Protein 4WVA (pdb70)

CATH classification: 1.50.10.10

Radius of gyration: 31.44 Å; Cα contacts (8 Å, |Δi|>4): 1602; chains: 2; bounding box: 60×63×95 Å

Organism: Thermus thermophilus (strain ATCC 27634 / DSM 579 / HB8) (NCBI:txid300852)

Structure (mmCIF, N/CA/C/O backbone):
data_4WVA
#
_entry.id   4WVA
#
_cell.length_a   92.010
_cell.length_b   92.010
_cell.length_c   267.235
_cell.angle_alpha   90.00
_cell.angle_beta   90.00
_cell.angle_gamma   120.00
#
_symmetry.space_group_name_H-M   'H 3'
#
loop_
_entity.id
_entity.type
_entity.pdbx_description
1 polymer 'Uncharacterized protein'
2 non-polymer 'CHLORIDE ION'
3 non-polymer 2-AMINO-2-HYDROXYMETHYL-PROPANE-1,3-DIOL
4 non-polymer (4S)-2-METHYL-2,4-PENTANEDIOL
5 water water
#
loop_
_atom_site.group_PDB
_atom_site.id
_atom_site.type_symbol
_atom_site.label_atom_id
_atom_site.label_alt_id
_atom_site.label_comp_id
_atom_site.label_asym_id
_atom_site.label_entity_id
_atom_site.label_seq_id
_atom_site.pdbx_PDB_ins_code
_atom_site.Cartn_x
_atom_site.Cartn_y
_atom_site.Cartn_z
_atom_site.occupancy
_atom_site.B_iso_or_equiv
_atom_site.auth_seq_id
_atom_site.auth_comp_id
_atom_site.auth_asym_id
_atom_site.auth_atom_id
_atom_site.pdbx_PDB_model_num
ATOM 1 N N . PRO A 1 3 ? -28.019 -28.277 20.130 1.00 21.97 3 PRO A N 1
ATOM 2 C CA . PRO A 1 3 ? -26.887 -27.355 20.110 1.00 19.52 3 PRO A CA 1
ATOM 3 C C . PRO A 1 3 ? -26.778 -26.604 18.791 1.00 17.86 3 PRO A C 1
ATOM 4 O O . PRO A 1 3 ? -27.303 -27.060 17.772 1.00 17.16 3 PRO A O 1
ATOM 8 N N . LEU A 1 4 ? -26.053 -25.493 18.826 1.00 16.47 4 LEU A N 1
ATOM 9 C CA . LEU A 1 4 ? -25.970 -24.571 17.708 1.00 15.43 4 LEU A CA 1
ATOM 10 C C . LEU A 1 4 ? -25.651 -25.229 16.364 1.00 14.33 4 LEU A C 1
ATOM 11 O O . LEU A 1 4 ? -26.323 -24.970 15.354 1.00 13.65 4 LEU A O 1
ATOM 16 N N . ARG A 1 5 ? -24.608 -26.047 16.318 1.00 13.63 5 ARG A N 1
ATOM 17 C CA . ARG A 1 5 ? -24.141 -26.578 15.019 1.00 13.30 5 ARG A CA 1
ATOM 18 C C . ARG A 1 5 ? -25.144 -27.577 14.461 1.00 14.15 5 ARG A C 1
ATOM 19 O O . ARG A 1 5 ? -25.402 -27.617 13.255 1.00 13.25 5 ARG A O 1
ATOM 27 N N . THR A 1 6 ? -25.720 -28.380 15.345 1.00 14.65 6 THR A N 1
ATOM 28 C CA . THR A 1 6 ? -26.719 -29.363 14.937 1.00 15.45 6 THR A CA 1
ATOM 29 C C . THR A 1 6 ? -27.948 -28.678 14.352 1.00 15.03 6 THR A C 1
ATOM 30 O O . THR A 1 6 ? -28.447 -29.047 13.287 1.00 14.97 6 THR A O 1
ATOM 34 N N . LYS A 1 7 ? -28.417 -27.649 15.041 1.00 14.83 7 LYS A N 1
ATOM 35 C CA . LYS A 1 7 ? -29.555 -26.877 14.559 1.00 15.13 7 LYS A CA 1
ATOM 36 C C . LYS A 1 7 ? -29.235 -26.144 13.255 1.00 13.44 7 LYS A C 1
ATOM 37 O O . LYS A 1 7 ? -30.112 -26.026 12.393 1.00 13.10 7 LYS A O 1
ATOM 43 N N . ALA A 1 8 ? -28.000 -25.657 13.109 1.00 12.29 8 ALA A N 1
ATOM 44 C CA . ALA A 1 8 ? -27.595 -24.972 11.859 1.00 12.09 8 ALA A CA 1
ATOM 45 C C . ALA A 1 8 ? -27.629 -25.912 10.656 1.00 12.00 8 ALA A C 1
ATOM 46 O O . ALA A 1 8 ? -28.054 -25.526 9.556 1.00 12.12 8 ALA A O 1
ATOM 48 N N . VAL A 1 9 ? -27.149 -27.139 10.843 1.00 12.21 9 VAL A N 1
ATOM 49 C CA . VAL A 1 9 ? -27.177 -28.128 9.786 1.00 12.50 9 VAL A CA 1
ATOM 50 C C . VAL A 1 9 ? -28.626 -28.424 9.385 1.00 12.83 9 VAL A C 1
ATOM 51 O O . VAL A 1 9 ? -28.918 -28.542 8.198 1.00 13.30 9 VAL A O 1
ATOM 55 N N . GLU A 1 10 ? -29.527 -28.521 10.360 1.00 13.68 10 GLU A N 1
ATOM 56 C CA . GLU A 1 10 ? -30.944 -28.733 10.079 1.00 14.81 10 GLU A CA 1
ATOM 57 C C . GLU A 1 10 ? -31.511 -27.626 9.178 1.00 13.99 10 GLU A C 1
ATOM 58 O O . GLU A 1 10 ? -32.240 -27.912 8.213 1.00 13.63 10 GLU A O 1
ATOM 64 N N . VAL A 1 11 ? -31.157 -26.376 9.466 1.00 13.36 11 VAL A N 1
ATOM 65 C CA . VAL A 1 11 ? -31.628 -25.246 8.650 1.00 12.96 11 VAL A CA 1
ATOM 66 C C . VAL A 1 11 ? -31.131 -25.370 7.218 1.00 12.59 11 VAL A C 1
ATOM 67 O O . VAL A 1 11 ? -31.908 -25.201 6.267 1.00 12.09 11 VAL A O 1
ATOM 71 N N . LEU A 1 12 ? -29.841 -25.657 7.044 1.00 12.19 12 LEU A N 1
ATOM 72 C CA . LEU A 1 12 ? -29.288 -25.769 5.688 1.00 12.30 12 LEU A CA 1
ATOM 73 C C . LEU A 1 12 ? -29.932 -26.914 4.925 1.00 12.18 12 LEU A C 1
ATOM 74 O O . LEU A 1 12 ? -30.289 -26.761 3.760 1.00 11.70 12 LEU A O 1
ATOM 79 N N . GLN A 1 13 ? -30.074 -28.063 5.581 1.00 12.83 13 GLN A N 1
ATOM 80 C CA . GLN A 1 13 ? -30.711 -29.207 4.917 1.00 13.26 13 GLN A CA 1
ATOM 81 C C . GLN A 1 13 ? -32.188 -28.964 4.587 1.00 13.32 13 GLN A C 1
ATOM 82 O O . GLN A 1 13 ? -32.647 -29.374 3.521 1.00 13.17 13 GLN A O 1
ATOM 88 N N . ARG A 1 14 ? -32.910 -28.281 5.474 1.00 14.02 14 ARG A N 1
ATOM 89 C CA . ARG A 1 14 ? -34.306 -27.894 5.205 1.00 15.26 14 ARG A CA 1
ATOM 90 C C . ARG A 1 14 ? -34.416 -26.938 4.029 1.00 14.19 14 ARG A C 1
ATOM 91 O O . ARG A 1 14 ? -35.349 -27.054 3.207 1.00 14.04 14 ARG A O 1
ATOM 99 N N . ASN A 1 15 ? -33.459 -26.004 3.924 1.00 12.85 15 ASN A N 1
ATOM 100 C CA . ASN A 1 15 ? -33.501 -25.009 2.850 1.00 12.62 15 ASN A CA 1
ATOM 101 C C . ASN A 1 15 ? -32.828 -25.483 1.559 1.00 12.31 15 ASN A C 1
ATOM 102 O O . ASN A 1 15 ? -32.866 -24.793 0.540 1.00 12.56 15 ASN A O 1
ATOM 107 N N . SER A 1 16 ? -32.206 -26.649 1.585 1.00 12.17 16 SER A N 1
ATOM 108 C CA . SER A 1 16 ? -31.569 -27.188 0.378 1.00 13.18 16 SER A CA 1
ATOM 109 C C . SER A 1 16 ? -32.613 -27.602 -0.625 1.00 14.23 16 SER A C 1
ATOM 110 O O . SER A 1 16 ? -33.642 -28.176 -0.255 1.00 13.91 16 SER A O 1
ATOM 113 N N . ARG A 1 17 ? -32.345 -27.306 -1.897 1.00 13.99 17 ARG A N 1
ATOM 114 C CA . ARG A 1 17 ? -33.141 -27.838 -3.008 1.00 15.24 17 ARG A CA 1
ATOM 115 C C . ARG A 1 17 ? -32.270 -28.753 -3.880 1.00 15.99 17 ARG A C 1
ATOM 116 O O . ARG A 1 17 ? -32.515 -28.907 -5.072 1.00 18.88 17 ARG A O 1
ATOM 124 N N . GLY A 1 18 ? -31.281 -29.384 -3.267 1.00 16.77 18 GLY A N 1
ATOM 125 C CA . GLY A 1 18 ? -30.339 -30.244 -3.971 1.00 17.98 18 GLY A CA 1
ATOM 126 C C . GLY A 1 18 ? -29.070 -29.507 -4.340 1.00 17.32 18 GLY A C 1
ATOM 127 O O . GLY A 1 18 ? -28.034 -29.672 -3.703 1.00 18.24 18 GLY A O 1
ATOM 128 N N . ALA A 1 19 ? -29.155 -28.726 -5.405 1.00 17.42 19 ALA A N 1
ATOM 129 C CA . ALA A 1 19 ? -28.002 -28.054 -5.976 1.00 17.27 19 ALA A CA 1
ATOM 130 C C . ALA A 1 19 ? -27.826 -26.629 -5.469 1.00 15.67 19 ALA A C 1
ATOM 131 O O . ALA A 1 19 ? -26.786 -26.021 -5.705 1.00 16.54 19 ALA A O 1
ATOM 133 N N . PHE A 1 20 ? -28.837 -26.084 -4.801 1.00 13.90 20 PHE A N 1
ATOM 134 C CA . PHE A 1 20 ? -28.759 -24.731 -4.255 1.00 13.42 20 PHE A CA 1
ATOM 135 C C . PHE A 1 20 ? -29.596 -24.678 -2.991 1.00 12.67 20 PHE A C 1
ATOM 136 O O . PHE A 1 20 ? -30.355 -25.602 -2.700 1.00 12.96 20 PHE A O 1
ATOM 144 N N . THR A 1 21 ? -29.402 -23.610 -2.224 1.00 11.07 21 THR A N 1
ATOM 145 C CA . THR A 1 21 ? -30.055 -23.425 -0.950 1.00 10.45 21 THR A CA 1
ATOM 146 C C . THR A 1 21 ? -30.854 -22.135 -1.010 1.00 10.74 21 THR A C 1
ATOM 147 O O . THR A 1 21 ? -30.337 -21.084 -1.405 1.00 10.61 21 THR A O 1
ATOM 151 N N . VAL A 1 22 ? -32.136 -22.196 -0.689 1.00 10.43 22 VAL A N 1
ATOM 152 C CA . VAL A 1 22 ? -32.904 -20.961 -0.565 1.00 10.42 22 VAL A CA 1
ATOM 153 C C . VAL A 1 22 ? -32.452 -20.164 0.649 1.00 10.62 22 VAL A C 1
ATOM 154 O O . VAL A 1 22 ? -32.135 -20.742 1.678 1.00 10.81 22 VAL A O 1
ATOM 158 N N . PRO A 1 23 ? -32.407 -18.826 0.530 1.00 10.61 23 PRO A N 1
ATOM 159 C CA . PRO A 1 23 ? -32.048 -18.065 1.728 1.00 10.60 23 PRO A CA 1
ATOM 160 C C . PRO A 1 23 ? -33.012 -18.235 2.894 1.00 10.94 23 PRO A C 1
ATOM 161 O O . PRO A 1 23 ? -32.596 -18.196 4.055 1.00 10.27 23 PRO A O 1
ATOM 165 N N . ALA A 1 24 ? -34.299 -18.414 2.588 1.00 11.24 24 ALA A N 1
ATOM 166 C CA . ALA A 1 24 ? -35.294 -18.699 3.624 1.00 12.13 24 ALA A CA 1
ATOM 167 C C . ALA A 1 24 ? -36.529 -19.250 2.937 1.00 12.77 24 ALA A C 1
ATOM 168 O O . ALA A 1 24 ? -36.892 -18.756 1.890 1.00 12.44 24 ALA A O 1
ATOM 170 N N . HIS A 1 25 ? -37.128 -20.286 3.523 1.00 13.95 25 HIS A N 1
ATOM 171 C CA . HIS A 1 25 ? -38.373 -20.871 3.014 1.00 15.37 25 HIS A CA 1
ATOM 172 C C . HIS A 1 25 ? -39.438 -19.800 2.797 1.00 14.30 25 HIS A C 1
ATOM 173 O O . HIS A 1 25 ? -39.663 -18.965 3.663 1.00 15.08 25 HIS A O 1
ATOM 180 N N . GLY A 1 26 ? -40.087 -19.830 1.642 1.00 14.36 26 GLY A N 1
ATOM 181 C CA . GLY A 1 26 ? -41.219 -18.946 1.366 1.00 14.28 26 GLY A CA 1
ATOM 182 C C . GLY A 1 26 ? -40.799 -17.547 0.965 1.00 13.73 26 GLY A C 1
ATOM 183 O O . GLY A 1 26 ? -41.116 -17.083 -0.143 1.00 13.96 26 GLY A O 1
ATOM 184 N N . LEU A 1 27 ? -40.089 -16.872 1.870 1.00 12.63 27 LEU A N 1
ATOM 185 C CA . LEU A 1 27 ? -39.672 -15.476 1.694 1.00 12.29 27 LEU A CA 1
ATOM 186 C C . LEU A 1 27 ? -38.730 -15.280 0.499 1.00 11.73 27 LEU A C 1
ATOM 187 O O . LEU A 1 27 ? -38.870 -14.324 -0.297 1.00 11.70 27 LEU A O 1
ATOM 192 N N . TYR A 1 28 ? -37.760 -16.183 0.389 1.00 11.55 28 TYR A N 1
ATOM 193 C CA . TYR A 1 28 ? -36.746 -16.124 -0.646 1.00 11.51 28 TYR A CA 1
ATOM 194 C C . TYR A 1 28 ? -36.613 -17.478 -1.334 1.00 11.78 28 TYR A C 1
ATOM 195 O O . TYR A 1 28 ? -35.637 -18.200 -1.137 1.00 11.58 28 TYR A O 1
ATOM 204 N N . PRO A 1 29 ? -37.598 -17.831 -2.178 1.00 11.88 29 PRO A N 1
ATOM 205 C CA . PRO A 1 29 ? -37.752 -19.212 -2.660 1.00 12.20 29 PRO A CA 1
ATOM 206 C C . PRO A 1 29 ? -36.977 -19.514 -3.949 1.00 12.63 29 PRO A C 1
ATOM 207 O O . PRO A 1 29 ? -37.427 -20.290 -4.811 1.00 13.57 29 PRO A O 1
ATOM 211 N N . TYR A 1 30 ? -35.787 -18.920 -4.082 1.00 12.20 30 TYR A N 1
ATOM 212 C CA . TYR A 1 30 ? -34.985 -19.048 -5.277 1.00 12.17 30 TYR A CA 1
ATOM 213 C C . TYR A 1 30 ? -33.533 -19.028 -4.826 1.00 11.58 30 TYR A C 1
ATOM 214 O O . TYR A 1 30 ? -33.253 -19.080 -3.606 1.00 11.19 30 TYR A O 1
ATOM 223 N N . GLN A 1 31 ? -32.614 -18.996 -5.782 1.00 11.17 31 GLN A N 1
ATOM 224 C CA . GLN A 1 31 ? -31.182 -18.861 -5.474 1.00 11.11 31 GLN A CA 1
ATOM 225 C C . GLN A 1 31 ? -30.710 -17.407 -5.591 1.00 10.86 31 GLN A C 1
ATOM 226 O O . GLN A 1 31 ? -30.895 -16.765 -6.626 1.00 11.26 31 GLN A O 1
ATOM 232 N N . TRP A 1 32 ? -30.083 -16.910 -4.523 1.00 11.08 32 TRP A N 1
ATOM 233 C CA . TRP A 1 32 ? -29.506 -15.560 -4.509 1.00 10.52 32 TRP A CA 1
ATOM 234 C C . TRP A 1 32 ? -27.971 -15.638 -4.565 1.00 10.78 32 TRP A C 1
ATOM 235 O O . TRP A 1 32 ? -27.370 -16.556 -4.028 1.00 10.61 32 TRP A O 1
ATOM 246 N N . LEU A 1 33 ? -27.364 -14.658 -5.221 1.00 10.17 33 LEU A N 1
ATOM 247 C CA . LEU A 1 33 ? -25.931 -14.631 -5.507 1.00 10.15 33 LEU A CA 1
ATOM 248 C C . LEU A 1 33 ? -25.080 -14.549 -4.242 1.00 9.86 33 LEU A C 1
ATOM 249 O O . LEU A 1 33 ? -24.320 -15.496 -3.953 1.00 10.26 33 LEU A O 1
ATOM 254 N N . TRP A 1 34 ? -25.124 -13.447 -3.494 1.00 10.19 34 TRP A N 1
ATOM 255 C CA . TRP A 1 34 ? -24.176 -13.393 -2.362 1.00 9.94 34 TRP A CA 1
ATOM 256 C C . TRP A 1 34 ? -24.579 -14.363 -1.251 1.00 9.99 34 TRP A C 1
ATOM 257 O O . TRP A 1 34 ? -23.704 -14.924 -0.605 1.00 10.25 34 TRP A O 1
ATOM 268 N N . ASP A 1 35 ? -25.873 -14.676 -1.133 1.00 9.95 35 ASP A N 1
ATOM 269 C CA . ASP A 1 35 ? -26.295 -15.672 -0.161 1.00 9.58 35 ASP A CA 1
ATOM 270 C C . ASP A 1 35 ? -25.628 -17.001 -0.448 1.00 9.48 35 ASP A C 1
ATOM 271 O O . ASP A 1 35 ? -25.118 -17.645 0.464 1.00 9.17 35 ASP A O 1
ATOM 276 N N . SER A 1 36 ? -25.652 -17.442 -1.707 1.00 9.07 36 SER A N 1
ATOM 277 C CA . SER A 1 36 ? -25.103 -18.757 -2.032 1.00 9.07 36 SER A CA 1
ATOM 278 C C . SER A 1 36 ? -23.626 -18.814 -1.683 1.00 8.91 36 SER A C 1
ATOM 279 O O . SER A 1 36 ? -23.129 -19.846 -1.264 1.00 9.40 36 SER A O 1
ATOM 282 N N . ALA A 1 37 ? -22.924 -17.689 -1.829 1.00 9.10 37 ALA A N 1
ATOM 283 C CA . ALA A 1 37 ? -21.503 -17.668 -1.567 1.00 9.57 37 ALA A CA 1
ATOM 284 C C . ALA A 1 37 ? -21.271 -17.903 -0.078 1.00 9.54 37 ALA A C 1
ATOM 285 O O . ALA A 1 37 ? -20.462 -18.750 0.286 1.00 9.72 37 ALA A O 1
ATOM 287 N N . PHE A 1 38 ? -21.986 -17.177 0.776 1.00 9.57 38 PHE A N 1
ATOM 288 C CA . PHE A 1 38 ? -21.828 -17.387 2.239 1.00 9.46 38 PHE A CA 1
ATOM 289 C C . PHE A 1 38 ? -22.294 -18.793 2.618 1.00 9.85 38 PHE A C 1
ATOM 290 O O . PHE A 1 38 ? -21.683 -19.441 3.462 1.00 10.21 38 PHE A O 1
ATOM 298 N N . ILE A 1 39 ? -23.403 -19.242 2.037 1.00 9.73 39 ILE A N 1
ATOM 299 C CA . ILE A 1 39 ? -23.961 -20.550 2.371 1.00 9.81 39 ILE A CA 1
ATOM 300 C C . ILE A 1 39 ? -22.988 -21.676 2.062 1.00 10.07 39 ILE A C 1
ATOM 301 O O . ILE A 1 39 ? -22.876 -22.612 2.842 1.00 9.35 39 ILE A O 1
ATOM 306 N N . ALA A 1 40 ? -22.279 -21.586 0.933 1.00 9.56 40 ALA A N 1
ATOM 307 C CA . ALA A 1 40 ? -21.258 -22.576 0.580 1.00 9.98 40 ALA A CA 1
ATOM 308 C C . ALA A 1 40 ? -20.219 -22.791 1.679 1.00 9.97 40 ALA A C 1
ATOM 309 O O . ALA A 1 40 ? -19.780 -23.917 1.911 1.00 9.54 40 ALA A O 1
ATOM 311 N N . LEU A 1 41 ? -19.840 -21.725 2.388 1.00 10.41 41 LEU A N 1
ATOM 312 C CA . LEU A 1 41 ? -18.928 -21.858 3.535 1.00 10.80 41 LEU A CA 1
ATOM 313 C C . LEU A 1 41 ? -19.514 -22.742 4.631 1.00 11.01 41 LEU A C 1
ATOM 314 O O . LEU A 1 41 ? -18.786 -23.534 5.258 1.00 11.40 41 LEU A O 1
ATOM 319 N N . GLY A 1 42 ? -20.824 -22.634 4.853 1.00 10.80 42 GLY A N 1
ATOM 320 C CA . GLY A 1 42 ? -21.502 -23.498 5.805 1.00 11.10 42 GLY A CA 1
ATOM 321 C C . GLY A 1 42 ? -21.474 -24.955 5.380 1.00 10.71 42 GLY A C 1
ATOM 322 O O . GLY A 1 42 ? -21.232 -25.840 6.198 1.00 10.71 42 GLY A O 1
ATOM 323 N N . TRP A 1 43 ? -21.713 -25.210 4.087 1.00 10.50 43 TRP A N 1
ATOM 324 C CA . TRP A 1 43 ? -21.720 -26.576 3.585 1.00 10.93 43 TRP A CA 1
ATOM 325 C C . TRP A 1 43 ? -20.366 -27.292 3.745 1.00 11.94 43 TRP A C 1
ATOM 326 O O . TRP A 1 43 ? -20.319 -28.532 3.799 1.00 12.90 43 TRP A O 1
ATOM 337 N N . THR A 1 44 ? -19.272 -26.538 3.854 1.00 11.91 44 THR A N 1
ATOM 338 C CA . THR A 1 44 ? -17.944 -27.165 4.064 1.00 12.67 44 THR A CA 1
ATOM 339 C C . THR A 1 44 ? -17.918 -27.968 5.370 1.00 13.17 44 THR A C 1
ATOM 340 O O . THR A 1 44 ? -17.037 -28.818 5.562 1.00 13.47 44 THR A O 1
ATOM 344 N N . GLN A 1 45 ? -18.846 -27.669 6.277 1.00 13.64 45 GLN A N 1
ATOM 345 C CA . GLN A 1 45 ? -18.939 -28.354 7.565 1.00 14.38 45 GLN A CA 1
ATOM 346 C C . GLN A 1 45 ? -19.804 -29.612 7.489 1.00 14.92 45 GLN A C 1
ATOM 347 O O . GLN A 1 45 ? -19.948 -30.321 8.491 1.00 16.60 45 GLN A O 1
ATOM 353 N N . VAL A 1 46 ? -20.361 -29.885 6.311 1.00 14.18 46 VAL A N 1
ATOM 354 C CA . VAL A 1 46 ? -21.274 -31.005 6.089 1.00 15.08 46 VAL A CA 1
ATOM 355 C C . VAL A 1 46 ? -20.749 -31.908 4.988 1.00 15.18 46 VAL A C 1
ATOM 356 O O . VAL A 1 46 ? -20.642 -33.126 5.163 1.00 15.81 46 VAL A O 1
ATOM 360 N N . ASP A 1 47 ? -20.426 -31.314 3.843 1.00 14.65 47 ASP A N 1
ATOM 361 C CA A ASP A 1 47 ? -20.014 -32.067 2.681 0.50 14.80 47 ASP A CA 1
ATOM 362 C CA B ASP A 1 47 ? -19.993 -32.068 2.681 0.50 14.97 47 ASP A CA 1
ATOM 363 C C . ASP A 1 47 ? -19.358 -31.121 1.681 1.00 14.26 47 ASP A C 1
ATOM 364 O O . ASP A 1 47 ? -20.010 -30.231 1.187 1.00 13.73 47 ASP A O 1
ATOM 373 N N . TRP A 1 48 ? -18.082 -31.339 1.388 1.00 14.90 48 TRP A N 1
ATOM 374 C CA . TRP A 1 48 ? -17.332 -30.448 0.473 1.00 15.28 48 TRP A CA 1
ATOM 375 C C . TRP A 1 48 ? -17.919 -30.416 -0.927 1.00 15.17 48 TRP A C 1
ATOM 376 O O . TRP A 1 48 ? -18.003 -29.344 -1.534 1.00 14.39 48 TRP A O 1
ATOM 387 N N . GLU A 1 49 ? -18.352 -31.567 -1.442 1.00 14.87 49 GLU A N 1
ATOM 388 C CA . GLU A 1 49 ? -18.969 -31.576 -2.764 1.00 15.45 49 GLU A CA 1
ATOM 389 C C . GLU A 1 49 ? -20.189 -30.662 -2.799 1.00 13.84 49 GLU A C 1
ATOM 390 O O . GLU A 1 49 ? -20.399 -29.953 -3.777 1.00 13.89 49 GLU A O 1
ATOM 396 N N . ARG A 1 50 ? -20.983 -30.699 -1.735 1.00 13.12 50 ARG A N 1
ATOM 397 C CA . ARG A 1 50 ? -22.186 -29.891 -1.634 1.00 12.96 50 ARG A CA 1
ATOM 398 C C . ARG A 1 50 ? -21.871 -28.396 -1.643 1.00 12.35 50 ARG A C 1
ATOM 399 O O . ARG A 1 50 ? -22.617 -27.620 -2.233 1.00 11.66 50 ARG A O 1
ATOM 407 N N . ALA A 1 51 ? -20.755 -28.006 -1.017 1.00 11.82 51 ALA A N 1
ATOM 408 C CA . ALA A 1 51 ? -20.299 -26.615 -1.019 1.00 11.75 51 ALA A CA 1
ATOM 409 C C . ALA A 1 51 ? -19.969 -26.164 -2.441 1.00 11.64 51 ALA A C 1
ATOM 410 O O . ALA A 1 51 ? -20.385 -25.109 -2.874 1.00 11.35 51 ALA A O 1
ATOM 412 N N . TRP A 1 52 ? -19.239 -26.988 -3.180 1.00 11.45 52 TRP A N 1
ATOM 413 C CA . TRP A 1 52 ? -18.936 -26.661 -4.569 1.00 11.45 52 TRP A CA 1
ATOM 414 C C . TRP A 1 52 ? -20.214 -26.579 -5.399 1.00 12.29 52 TRP A C 1
ATOM 415 O O . TRP A 1 52 ? -20.385 -25.692 -6.230 1.00 11.70 52 TRP A O 1
ATOM 426 N N . GLN A 1 53 ? -21.120 -27.526 -5.171 1.00 12.62 53 GLN A N 1
ATOM 427 C CA . GLN A 1 53 ? -22.317 -27.610 -5.999 1.00 13.71 53 GLN A CA 1
ATOM 428 C C . GLN A 1 53 ? -23.143 -26.332 -5.938 1.00 12.18 53 GLN A C 1
ATOM 429 O O . GLN A 1 53 ? -23.700 -25.898 -6.951 1.00 12.20 53 GLN A O 1
ATOM 435 N N . GLU A 1 54 ? -23.220 -25.734 -4.748 1.00 11.43 54 GLU A N 1
ATOM 436 C CA . GLU A 1 54 ? -23.900 -24.457 -4.566 1.00 10.72 54 GLU A CA 1
ATOM 437 C C . GLU A 1 54 ? -23.442 -23.444 -5.609 1.00 10.62 54 GLU A C 1
ATOM 438 O O . GLU A 1 54 ? -24.266 -22.733 -6.187 1.00 10.78 54 GLU A O 1
ATOM 444 N N . LEU A 1 55 ? -22.125 -23.348 -5.821 1.00 10.70 55 LEU A N 1
ATOM 445 C CA . LEU A 1 55 ? -21.587 -22.315 -6.698 1.00 11.23 55 LEU A CA 1
ATOM 446 C C . LEU A 1 55 ? -21.615 -22.765 -8.159 1.00 11.87 55 LEU A C 1
ATOM 447 O O . LEU A 1 55 ? -21.784 -21.954 -9.065 1.00 11.92 55 LEU A O 1
ATOM 452 N N . LEU A 1 56 ? -21.438 -24.055 -8.416 1.00 12.91 56 LEU A N 1
ATOM 453 C CA . LEU A 1 56 ? -21.598 -24.539 -9.792 1.00 13.65 56 LEU A CA 1
ATOM 454 C C . LEU A 1 56 ? -22.986 -24.186 -10.282 1.00 13.16 56 LEU A C 1
ATOM 455 O O . LEU A 1 56 ? -23.177 -23.754 -11.429 1.00 12.98 56 LEU A O 1
ATOM 460 N N . CYS A 1 57 ? -23.972 -24.412 -9.421 1.00 12.99 57 CYS A N 1
ATOM 461 C CA . CYS A 1 57 ? -25.365 -24.171 -9.791 1.00 12.81 57 CYS A CA 1
ATOM 462 C C . CYS A 1 57 ? -25.598 -22.688 -10.103 1.00 12.12 57 CYS A C 1
ATOM 463 O O . CYS A 1 57 ? -26.215 -22.340 -11.100 1.00 11.60 57 CYS A O 1
ATOM 466 N N . LEU A 1 58 ? -25.102 -21.809 -9.225 1.00 11.56 58 LEU A N 1
ATOM 467 C CA . LEU A 1 58 ? -25.205 -20.374 -9.434 1.00 11.75 58 LEU A CA 1
ATOM 468 C C . LEU A 1 58 ? -24.688 -19.949 -10.826 1.00 11.64 58 LEU A C 1
ATOM 469 O O . LEU A 1 58 ? -25.364 -19.210 -11.552 1.00 12.28 58 LEU A O 1
ATOM 474 N N . PHE A 1 59 ? -23.498 -20.419 -11.203 1.00 11.96 59 PHE A N 1
ATOM 475 C CA . PHE A 1 59 ? -22.927 -20.043 -12.499 1.00 12.31 59 PHE A CA 1
ATOM 476 C C . PHE A 1 59 ? -23.605 -20.744 -13.659 1.00 13.10 59 PHE A C 1
ATOM 477 O O . PHE A 1 59 ? -23.938 -20.118 -14.686 1.00 13.39 59 PHE A O 1
ATOM 485 N N . ASP A 1 60 ? -23.822 -22.047 -13.508 1.00 13.29 60 ASP A N 1
ATOM 486 C CA . ASP A 1 60 ? -24.375 -22.847 -14.622 1.00 14.53 60 ASP A CA 1
ATOM 487 C C . ASP A 1 60 ? -25.772 -22.390 -15.043 1.00 15.51 60 ASP A C 1
ATOM 488 O O . ASP A 1 60 ? -26.076 -22.331 -16.248 1.00 16.28 60 ASP A O 1
ATOM 493 N N . TYR A 1 61 ? -26.610 -22.055 -14.071 1.00 14.67 61 TYR A N 1
ATOM 494 C CA . TYR A 1 61 ? -27.978 -21.611 -14.363 1.00 15.60 61 TYR A CA 1
ATOM 495 C C . TYR A 1 61 ? -28.197 -20.108 -14.321 1.00 15.65 61 TYR A C 1
ATOM 496 O O . TYR A 1 61 ? -29.223 -19.622 -14.802 1.00 15.98 61 TYR A O 1
ATOM 505 N N . GLY A 1 62 ? -27.248 -19.366 -13.753 1.00 14.29 62 GLY A N 1
ATOM 506 C CA . GLY A 1 62 ? -27.383 -17.915 -13.626 1.00 13.58 62 GLY A CA 1
ATOM 507 C C . GLY A 1 62 ? -26.607 -17.090 -14.631 1.00 12.66 62 GLY A C 1
ATOM 508 O O . GLY A 1 62 ? -27.095 -16.070 -15.103 1.00 12.80 62 GLY A O 1
ATOM 509 N N . GLN A 1 63 ? -25.385 -17.493 -14.970 1.00 12.98 63 GLN A N 1
ATOM 510 C CA . GLN A 1 63 ? -24.512 -16.572 -15.697 1.00 12.68 63 GLN A CA 1
ATOM 511 C C . GLN A 1 63 ? -24.986 -16.367 -17.124 1.00 13.42 63 GLN A C 1
ATOM 512 O O . GLN A 1 63 ? -25.216 -17.326 -17.843 1.00 14.27 63 GLN A O 1
ATOM 518 N N . GLY A 1 64 ? -25.129 -15.099 -17.484 1.00 13.35 64 GLY A N 1
ATOM 519 C CA . GLY A 1 64 ? -25.563 -14.698 -18.831 1.00 14.77 64 GLY A CA 1
ATOM 520 C C . GLY A 1 64 ? -24.436 -14.782 -19.834 1.00 15.76 64 GLY A C 1
ATOM 521 O O . GLY A 1 64 ? -23.251 -14.974 -19.491 1.00 13.79 64 GLY A O 1
ATOM 522 N N . PRO A 1 65 ? -24.789 -14.640 -21.112 1.00 16.20 65 PRO A N 1
ATOM 523 C CA . PRO A 1 65 ? -23.806 -14.803 -22.165 1.00 16.66 65 PRO A CA 1
ATOM 524 C C . PRO A 1 65 ? -22.691 -13.765 -22.171 1.00 16.41 65 PRO A C 1
ATOM 525 O O . PRO A 1 65 ? -21.614 -14.039 -22.691 1.00 17.97 65 PRO A O 1
ATOM 529 N N . ASP A 1 66 ? -22.941 -12.595 -21.596 1.00 16.02 66 ASP A N 1
ATOM 530 C CA . ASP A 1 66 ? -21.922 -11.556 -21.513 1.00 16.14 66 ASP A CA 1
ATOM 531 C C . ASP A 1 66 ? -21.097 -11.621 -20.218 1.00 14.74 66 ASP A C 1
ATOM 532 O O . ASP A 1 66 ? -20.279 -10.746 -19.977 1.00 14.11 66 ASP A O 1
ATOM 537 N N . GLY A 1 67 ? -21.320 -12.654 -19.404 1.00 13.80 67 GLY A N 1
ATOM 538 C CA . GLY A 1 67 ? -20.575 -12.836 -18.152 1.00 12.94 67 GLY A CA 1
ATOM 539 C C . GLY A 1 67 ? -21.308 -12.339 -16.918 1.00 12.46 67 GLY A C 1
ATOM 540 O O . GLY A 1 67 ? -20.894 -12.633 -15.784 1.00 12.17 67 GLY A O 1
ATOM 541 N N . MET A 1 68 ? -22.399 -11.604 -17.097 1.00 13.12 68 MET A N 1
ATOM 542 C CA . MET A 1 68 ? -23.110 -11.069 -15.951 1.00 13.78 68 MET A CA 1
ATOM 543 C C . MET A 1 68 ? -23.644 -12.194 -15.075 1.00 13.53 68 MET A C 1
ATOM 544 O O . MET A 1 68 ? -24.261 -13.132 -15.577 1.00 13.14 68 MET A O 1
ATOM 549 N N . LEU A 1 69 ? -23.398 -12.096 -13.769 1.00 12.22 69 LEU A N 1
ATOM 550 C CA . LEU A 1 69 ? -24.002 -13.009 -12.804 1.00 12.13 69 LEU A CA 1
ATOM 551 C C . LEU A 1 69 ? -25.133 -12.260 -12.113 1.00 12.14 69 LEU A C 1
ATOM 552 O O . LEU A 1 69 ? -24.902 -11.241 -11.475 1.00 12.59 69 LEU A O 1
ATOM 557 N N . PRO A 1 70 ? -26.373 -12.739 -12.248 1.00 12.36 70 PRO A N 1
ATOM 558 C CA . PRO A 1 70 ? -27.535 -12.021 -11.732 1.00 12.21 70 PRO A CA 1
ATOM 559 C C . PRO A 1 70 ? -27.743 -12.287 -10.250 1.00 12.02 70 PRO A C 1
ATOM 560 O O . PRO A 1 70 ? -27.283 -13.319 -9.765 1.00 12.81 70 PRO A O 1
ATOM 564 N N . HIS A 1 71 ? -28.439 -11.404 -9.544 1.00 11.91 71 HIS A N 1
ATOM 565 C CA . HIS A 1 71 ? -28.614 -11.602 -8.097 1.00 11.56 71 HIS A CA 1
ATOM 566 C C . HIS A 1 71 ? -29.624 -12.690 -7.754 1.00 11.49 71 HIS A C 1
ATOM 567 O O . HIS A 1 71 ? -29.518 -13.287 -6.699 1.00 10.98 71 HIS A O 1
ATOM 574 N N . ILE A 1 72 ? -30.539 -13.008 -8.674 1.00 11.70 72 ILE A N 1
ATOM 575 C CA . ILE A 1 72 ? -31.474 -14.114 -8.456 1.00 11.84 72 ILE A CA 1
ATOM 576 C C . ILE A 1 72 ? -31.530 -15.022 -9.676 1.00 11.92 72 ILE A C 1
ATOM 577 O O . ILE A 1 72 ? -31.611 -14.530 -10.803 1.00 12.01 72 ILE A O 1
ATOM 582 N N . VAL A 1 73 ? -31.464 -16.334 -9.430 1.00 11.79 73 VAL A N 1
ATOM 583 C CA . VAL A 1 73 ? -31.779 -17.359 -10.407 1.00 12.32 73 VAL A CA 1
ATOM 584 C C . VAL A 1 73 ? -33.142 -17.936 -10.015 1.00 12.29 73 VAL A C 1
ATOM 585 O O . VAL A 1 73 ? -33.296 -18.537 -8.933 1.00 11.49 73 VAL A O 1
ATOM 589 N N . PHE A 1 74 ? -34.122 -17.747 -10.893 1.00 12.80 74 PHE A N 1
ATOM 590 C CA . PHE A 1 74 ? -35.516 -18.122 -10.594 1.00 13.17 74 PHE A CA 1
ATOM 591 C C . PHE A 1 74 ? -35.792 -19.607 -10.908 1.00 14.33 74 PHE A C 1
ATOM 592 O O . PHE A 1 74 ? -36.661 -19.951 -11.742 1.00 14.32 74 PHE A O 1
ATOM 600 N N . HIS A 1 75 ? -35.071 -20.493 -10.232 1.00 14.20 75 HIS A N 1
ATOM 601 C CA . HIS A 1 75 ? -35.321 -21.924 -10.357 1.00 14.38 75 HIS A CA 1
ATOM 602 C C . HIS A 1 75 ? -36.793 -22.258 -10.102 1.00 15.86 75 HIS A C 1
ATOM 603 O O . HIS A 1 75 ? -37.392 -21.744 -9.163 1.00 14.62 75 HIS A O 1
ATOM 610 N N . GLU A 1 76 ? -37.341 -23.129 -10.949 1.00 19.89 76 GLU A N 1
ATOM 611 C CA . GLU A 1 76 ? -38.692 -23.671 -10.755 1.00 24.34 76 GLU A CA 1
ATOM 612 C C . GLU A 1 76 ? -38.681 -24.653 -9.583 1.00 27.32 76 GLU A C 1
ATOM 613 O O . GLU A 1 76 ? -37.688 -25.359 -9.371 1.00 28.30 76 GLU A O 1
ATOM 619 N N . GLN A 1 77 ? -39.775 -24.679 -8.823 1.00 29.55 77 GLN A N 1
ATOM 620 C CA . GLN A 1 77 ? -39.934 -25.578 -7.672 1.00 32.65 77 GLN A CA 1
ATOM 621 C C . GLN A 1 77 ? -39.829 -27.028 -8.113 1.00 31.08 77 GLN A C 1
ATOM 622 O O . GLN A 1 77 ? -40.396 -27.414 -9.131 1.00 32.64 77 GLN A O 1
ATOM 628 N N . SER A 1 78 ? -39.066 -27.812 -7.358 1.00 31.01 78 SER A N 1
ATOM 629 C CA . SER A 1 78 ? -38.932 -29.242 -7.605 1.00 28.87 78 SER A CA 1
ATOM 630 C C . SER A 1 78 ? -39.313 -30.005 -6.351 1.00 28.23 78 SER A C 1
ATOM 631 O O . SER A 1 78 ? -39.274 -29.474 -5.248 1.00 27.37 78 SER A O 1
ATOM 634 N N . ARG A 1 79 ? -39.685 -31.265 -6.529 1.00 28.13 79 ARG A N 1
ATOM 635 C CA . ARG A 1 79 ? -39.915 -32.140 -5.391 1.00 28.27 79 ARG A CA 1
ATOM 636 C C . ARG A 1 79 ? -38.585 -32.429 -4.715 1.00 24.82 79 ARG A C 1
ATOM 637 O O . ARG A 1 79 ? -37.562 -32.552 -5.380 1.00 24.72 79 ARG A O 1
ATOM 645 N N . ASP A 1 80 ? -38.603 -32.526 -3.389 1.00 23.59 80 ASP A N 1
ATOM 646 C CA . ASP A 1 80 ? -37.404 -32.825 -2.620 1.00 22.44 80 ASP A CA 1
ATOM 647 C C . ASP A 1 80 ? -37.204 -34.348 -2.581 1.00 20.70 80 ASP A C 1
ATOM 648 O O . ASP A 1 80 ? -37.183 -34.963 -1.510 1.00 19.58 80 ASP A O 1
ATOM 653 N N . TYR A 1 81 ? -37.067 -34.924 -3.775 1.00 19.46 81 TYR A N 1
ATOM 654 C CA . TYR A 1 81 ? -36.790 -36.344 -3.973 1.00 19.59 81 TYR A CA 1
ATOM 655 C C . TYR A 1 81 ? -35.780 -36.574 -5.118 1.00 18.88 81 TYR A C 1
ATOM 656 O O . TYR A 1 81 ? -35.867 -35.960 -6.193 1.00 19.73 81 TYR A O 1
ATOM 665 N N . PHE A 1 82 ? -34.828 -37.473 -4.884 1.00 17.82 82 PHE A N 1
ATOM 666 C CA . PHE A 1 82 ? -33.837 -37.838 -5.893 1.00 17.95 82 PHE A CA 1
ATOM 667 C C . PHE A 1 82 ? -33.598 -39.345 -5.777 1.00 17.38 82 PHE A C 1
ATOM 668 O O . PHE A 1 82 ? -33.506 -39.852 -4.659 1.00 18.28 82 PHE A O 1
ATOM 676 N N . PRO A 1 83 ? -33.489 -40.064 -6.907 1.00 17.41 83 PRO A N 1
ATOM 677 C CA . PRO A 1 83 ? -33.580 -39.632 -8.309 1.00 17.06 83 PRO A CA 1
ATOM 678 C C . PRO A 1 83 ? -35.016 -39.616 -8.840 1.00 17.80 83 PRO A C 1
ATOM 679 O O . PRO A 1 83 ? -35.709 -40.633 -8.792 1.00 17.63 83 PRO A O 1
ATOM 683 N N . GLY A 1 84 ? -35.451 -38.464 -9.348 1.00 18.94 84 GLY A N 1
ATOM 684 C CA . GLY A 1 84 ? -36.805 -38.299 -9.855 1.00 18.96 84 GLY A CA 1
ATOM 685 C C . GLY A 1 84 ? -36.945 -38.575 -11.338 1.00 19.71 84 GLY A C 1
ATOM 686 O O . GLY A 1 84 ? -36.056 -39.161 -11.960 1.00 18.26 84 GLY A O 1
ATOM 687 N N . PRO A 1 85 ? -38.076 -38.150 -11.924 1.00 20.16 85 PRO A N 1
ATOM 688 C CA . PRO A 1 85 ? -38.358 -38.528 -13.306 1.00 22.41 85 PRO A CA 1
ATOM 689 C C . PRO A 1 85 ? -37.315 -38.030 -14.311 1.00 24.45 85 PRO A C 1
ATOM 690 O O . PRO A 1 85 ? -37.100 -38.657 -15.356 1.00 27.83 85 PRO A O 1
ATOM 694 N N . ASP A 1 86 ? -36.653 -36.925 -13.984 1.00 27.48 86 ASP A N 1
ATOM 695 C CA . ASP A 1 86 ? -35.679 -36.323 -14.893 1.00 29.82 86 ASP A CA 1
ATOM 696 C C . ASP A 1 86 ? -34.379 -37.114 -14.951 1.00 28.53 86 ASP A C 1
ATOM 697 O O . ASP A 1 86 ? -33.581 -36.924 -15.859 1.00 30.42 86 ASP A O 1
ATOM 702 N N . VAL A 1 87 ? -34.167 -38.000 -13.981 1.00 25.01 87 VAL A N 1
ATOM 703 C CA . VAL A 1 87 ? -32.992 -38.854 -13.952 1.00 22.97 87 VAL A CA 1
ATOM 704 C C . VAL A 1 87 ? -33.276 -40.198 -14.616 1.00 23.62 87 VAL A C 1
ATOM 705 O O . VAL A 1 87 ? -32.473 -40.685 -15.413 1.00 23.04 87 VAL A O 1
ATOM 709 N N . TRP A 1 88 ? -34.410 -40.813 -14.279 1.00 22.99 88 TRP A N 1
ATOM 710 C CA . TRP A 1 88 ? -34.804 -42.045 -14.967 1.00 22.51 88 TRP A CA 1
ATOM 711 C C . TRP A 1 88 ? -35.059 -41.770 -16.447 1.00 25.13 88 TRP A C 1
ATOM 712 O O . TRP A 1 88 ? -34.741 -42.598 -17.310 1.00 24.72 88 TRP A O 1
ATOM 723 N N . GLY A 1 89 ? -35.625 -40.599 -16.726 1.00 27.01 89 GLY A N 1
ATOM 724 C CA . GLY A 1 89 ? -35.949 -40.197 -18.093 1.00 28.91 89 GLY A CA 1
ATOM 725 C C . GLY A 1 89 ? -34.831 -39.380 -18.712 1.00 31.25 89 GLY A C 1
ATOM 726 O O . GLY A 1 89 ? -34.983 -38.896 -19.836 1.00 35.39 89 GLY A O 1
ATOM 727 N N . GLN A 1 95 ? -33.592 -24.302 -18.155 1.00 32.29 95 GLN A N 1
ATOM 728 C CA . GLN A 1 95 ? -33.075 -22.946 -18.307 1.00 32.16 95 GLN A CA 1
ATOM 729 C C . GLN A 1 95 ? -33.951 -21.930 -17.572 1.00 26.94 95 GLN A C 1
ATOM 730 O O . GLN A 1 95 ? -34.813 -21.293 -18.165 1.00 25.08 95 GLN A O 1
ATOM 736 N N . PRO A 1 96 ? -33.727 -21.762 -16.260 1.00 21.32 96 PRO A N 1
ATOM 737 C CA . PRO A 1 96 ? -34.570 -20.829 -15.531 1.00 19.02 96 PRO A CA 1
ATOM 738 C C . PRO A 1 96 ? -34.312 -19.378 -15.918 1.00 17.84 96 PRO A C 1
ATOM 739 O O . PRO A 1 96 ? -33.221 -19.040 -16.402 1.00 17.39 96 PRO A O 1
ATOM 743 N N . ALA A 1 97 ? -35.317 -18.536 -15.715 1.00 16.41 97 ALA A N 1
ATOM 744 C CA . ALA A 1 97 ? -35.158 -17.087 -15.823 1.00 15.81 97 ALA A CA 1
ATOM 745 C C . ALA A 1 97 ? -34.270 -16.593 -14.694 1.00 14.68 97 ALA A C 1
ATOM 746 O O . ALA A 1 97 ? -34.087 -17.297 -13.689 1.00 13.97 97 ALA A O 1
ATOM 748 N N . THR A 1 98 ? -33.750 -15.382 -14.857 1.00 14.17 98 THR A N 1
ATOM 749 C CA . THR A 1 98 ? -32.937 -14.716 -13.825 1.00 14.33 98 THR A CA 1
ATOM 750 C C . THR A 1 98 ? -33.333 -13.247 -13.711 1.00 14.46 98 THR A C 1
ATOM 751 O O . THR A 1 98 ? -34.062 -12.719 -14.547 1.00 14.89 98 THR A O 1
ATOM 755 N N . SER A 1 99 ? -32.830 -12.573 -12.675 1.00 14.25 99 SER A N 1
ATOM 756 C CA . SER A 1 99 ? -32.980 -11.122 -12.559 1.00 13.66 99 SER A CA 1
ATOM 757 C C . SER A 1 99 ? -32.038 -10.462 -13.572 1.00 13.54 99 SER A C 1
ATOM 758 O O . SER A 1 99 ? -31.244 -11.122 -14.226 1.00 13.49 99 SER A O 1
ATOM 761 N N . GLY A 1 100 ? -32.110 -9.146 -13.667 1.00 14.27 100 GLY A N 1
ATOM 762 C CA . GLY A 1 100 ? -31.326 -8.379 -14.616 1.00 14.12 100 GLY A CA 1
ATOM 763 C C . GLY A 1 100 ? -30.387 -7.391 -13.952 1.00 14.49 100 GLY A C 1
ATOM 764 O O . GLY A 1 100 ? -29.937 -6.428 -14.594 1.00 15.04 100 GLY A O 1
ATOM 765 N N . ILE A 1 101 ? -30.085 -7.649 -12.677 1.00 13.79 101 ILE A N 1
ATOM 766 C CA . ILE A 1 101 ? -29.116 -6.864 -11.904 1.00 13.27 101 ILE A CA 1
ATOM 767 C C . ILE A 1 101 ? -28.210 -7.846 -11.158 1.00 12.47 101 ILE A C 1
ATOM 768 O O . ILE A 1 101 ? -28.473 -9.042 -11.142 1.00 11.38 101 ILE A O 1
ATOM 773 N N . THR A 1 102 ? -27.144 -7.333 -10.537 1.00 11.70 102 THR A N 1
ATOM 774 C CA . THR A 1 102 ? -26.163 -8.185 -9.873 1.00 11.09 102 THR A CA 1
ATOM 775 C C . THR A 1 102 ? -26.160 -7.981 -8.346 1.00 11.08 102 THR A C 1
ATOM 776 O O . THR A 1 102 ? -27.105 -7.430 -7.785 1.00 10.79 102 THR A O 1
ATOM 780 N N . GLN A 1 103 ? -25.121 -8.484 -7.677 1.00 10.73 103 GLN A N 1
ATOM 781 C CA . GLN A 1 103 ? -25.021 -8.379 -6.207 1.00 10.24 103 GLN A CA 1
ATOM 782 C C . GLN A 1 103 ? -23.541 -8.427 -5.840 1.00 10.21 103 GLN A C 1
ATOM 783 O O . GLN A 1 103 ? -22.710 -8.700 -6.692 1.00 9.83 103 GLN A O 1
ATOM 789 N N . PRO A 1 104 ? -23.208 -8.180 -4.561 1.00 10.09 104 PRO A N 1
ATOM 790 C CA . PRO A 1 104 ? -21.776 -8.088 -4.257 1.00 10.05 104 PRO A CA 1
ATOM 791 C C . PRO A 1 104 ? -21.008 -9.378 -4.576 1.00 10.17 104 PRO A C 1
ATOM 792 O O . PRO A 1 104 ? -21.425 -10.472 -4.168 1.00 10.83 104 PRO A O 1
ATOM 796 N N . PRO A 1 105 ? -19.877 -9.250 -5.291 1.00 10.16 105 PRO A N 1
ATOM 797 C CA . PRO A 1 105 ? -19.216 -10.404 -5.892 1.00 10.25 105 PRO A CA 1
ATOM 798 C C . PRO A 1 105 ? -18.274 -11.091 -4.907 1.00 10.75 105 PRO A C 1
ATOM 799 O O . PRO A 1 105 ? -17.076 -11.113 -5.108 1.00 10.65 105 PRO A O 1
ATOM 803 N N . VAL A 1 106 ? -18.834 -11.630 -3.826 1.00 11.08 106 VAL A N 1
ATOM 804 C CA . VAL A 1 106 ? -18.019 -12.306 -2.820 1.00 11.61 106 VAL A CA 1
ATOM 805 C C . VAL A 1 106 ? -17.590 -13.705 -3.296 1.00 10.84 106 VAL A C 1
ATOM 806 O O . VAL A 1 106 ? -16.744 -14.351 -2.679 1.00 10.14 106 VAL A O 1
ATOM 810 N N . VAL A 1 107 ? -18.102 -14.158 -4.440 1.00 10.43 107 VAL A N 1
ATOM 811 C CA A VAL A 1 107 ? -17.939 -15.566 -4.806 0.50 10.71 107 VAL A CA 1
ATOM 812 C CA B VAL A 1 107 ? -17.930 -15.551 -4.875 0.50 10.61 107 VAL A CA 1
ATOM 813 C C . VAL A 1 107 ? -16.471 -15.993 -5.016 1.00 10.34 107 VAL A C 1
ATOM 814 O O . VAL A 1 107 ? -16.099 -17.094 -4.608 1.00 10.67 107 VAL A O 1
ATOM 821 N N . ALA A 1 108 ? -15.620 -15.144 -5.588 1.00 10.04 108 ALA A N 1
ATOM 822 C CA . ALA A 1 108 ? -14.224 -15.598 -5.833 1.00 9.77 108 ALA A CA 1
ATOM 823 C C . ALA A 1 108 ? -13.475 -15.891 -4.545 1.00 9.84 108 ALA A C 1
ATOM 824 O O . ALA A 1 108 ? -12.622 -16.774 -4.484 1.00 9.83 108 ALA A O 1
ATOM 826 N N . THR A 1 109 ? -13.780 -15.112 -3.521 1.00 9.39 109 THR A N 1
ATOM 827 C CA . THR A 1 109 ? -13.191 -15.308 -2.195 1.00 9.62 109 THR A CA 1
ATOM 828 C C . THR A 1 109 ? -13.575 -16.678 -1.637 1.00 9.83 109 THR A C 1
ATOM 829 O O . THR A 1 109 ? -12.732 -17.404 -1.088 1.00 9.85 109 THR A O 1
ATOM 833 N N . VAL A 1 110 ? -14.839 -17.040 -1.811 1.00 9.84 110 VAL A N 1
ATOM 834 C CA . VAL A 1 110 ? -15.316 -18.335 -1.352 1.00 9.90 110 VAL A CA 1
ATOM 835 C C . VAL A 1 110 ? -14.703 -19.450 -2.199 1.00 10.13 110 VAL A C 1
ATOM 836 O O . VAL A 1 110 ? -14.274 -20.467 -1.668 1.00 10.41 110 VAL A O 1
ATOM 840 N N . VAL A 1 111 ? -14.636 -19.251 -3.511 1.00 10.21 111 VAL A N 1
ATOM 841 C CA . VAL A 1 111 ? -14.032 -20.257 -4.383 1.00 10.51 111 VAL A CA 1
ATOM 842 C C . VAL A 1 111 ? -12.551 -20.505 -4.016 1.00 10.31 111 VAL A C 1
ATOM 843 O O . VAL A 1 111 ? -12.093 -21.659 -3.995 1.00 11.09 111 VAL A O 1
ATOM 847 N N . ARG A 1 112 ? -11.804 -19.449 -3.714 1.00 10.75 112 ARG A N 1
ATOM 848 C CA . ARG A 1 112 ? -10.401 -19.621 -3.314 1.00 11.25 112 ARG A CA 1
ATOM 849 C C . ARG A 1 112 ? -10.323 -20.496 -2.053 1.00 11.23 112 ARG A C 1
ATOM 850 O O . ARG A 1 112 ? -9.491 -21.399 -1.944 1.00 11.43 112 ARG A O 1
ATOM 858 N N . TYR A 1 113 ? -11.182 -20.223 -1.092 1.00 11.91 113 TYR A N 1
ATOM 859 C CA . TYR A 1 113 ? -11.209 -21.005 0.135 1.00 12.14 113 TYR A CA 1
ATOM 860 C C . TYR A 1 113 ? -11.551 -22.474 -0.136 1.00 12.25 113 TYR A C 1
ATOM 861 O O . TYR A 1 113 ? -10.856 -23.387 0.347 1.00 11.50 113 TYR A O 1
ATOM 870 N N . LEU A 1 114 ? -12.608 -22.718 -0.903 1.00 11.24 114 LEU A N 1
ATOM 871 C CA . LEU A 1 114 ? -12.948 -24.108 -1.273 1.00 11.62 114 LEU A CA 1
ATOM 872 C C . LEU A 1 114 ? -11.780 -24.785 -1.984 1.00 11.86 114 LEU A C 1
ATOM 873 O O . LEU A 1 114 ? -11.459 -25.952 -1.707 1.00 11.65 114 LEU A O 1
ATOM 878 N N . TYR A 1 115 ? -11.143 -24.050 -2.892 1.00 11.33 115 TYR A N 1
ATOM 879 C CA . TYR A 1 115 ? -10.036 -24.606 -3.658 1.00 11.51 115 TYR A CA 1
ATOM 880 C C . TYR A 1 115 ? -8.858 -25.003 -2.770 1.00 11.66 115 TYR A C 1
ATOM 881 O O . TYR A 1 115 ? -8.299 -26.095 -2.902 1.00 11.29 115 TYR A O 1
ATOM 890 N N . GLU A 1 116 ? -8.495 -24.126 -1.841 1.00 11.67 116 GLU A N 1
ATOM 891 C CA . GLU A 1 116 ? -7.290 -24.347 -1.035 1.00 13.00 116 GLU A CA 1
ATOM 892 C C . GLU A 1 116 ? -7.515 -25.386 0.058 1.00 13.57 116 GLU A C 1
ATOM 893 O O . GLU A 1 116 ? -6.564 -26.079 0.461 1.00 13.84 116 GLU A O 1
ATOM 899 N N . LYS A 1 117 ? -8.748 -25.500 0.539 1.00 14.23 117 LYS A N 1
ATOM 900 C CA . LYS A 1 117 ? -9.023 -26.322 1.733 1.00 16.09 117 LYS A CA 1
ATOM 901 C C . LYS A 1 117 ? -9.750 -27.645 1.504 1.00 15.83 117 LYS A C 1
ATOM 902 O O . LYS A 1 117 ? -9.869 -28.455 2.448 1.00 14.75 117 LYS A O 1
ATOM 908 N N . ASP A 1 118 ? -10.279 -27.870 0.311 1.00 15.07 118 ASP A N 1
ATOM 909 C CA . ASP A 1 118 ? -10.952 -29.129 0.027 1.00 16.07 118 ASP A CA 1
ATOM 910 C C . ASP A 1 118 ? -9.947 -30.266 0.260 1.00 16.31 118 ASP A C 1
ATOM 911 O O . ASP A 1 118 ? -8.850 -30.215 -0.267 1.00 16.42 118 ASP A O 1
ATOM 916 N N . PRO A 1 119 ? -10.306 -31.270 1.083 1.00 17.04 119 PRO A N 1
ATOM 917 C CA . PRO A 1 119 ? -9.338 -32.377 1.258 1.00 17.76 119 PRO A CA 1
ATOM 918 C C . PRO A 1 119 ? -9.122 -33.232 0.004 1.00 18.13 119 PRO A C 1
ATOM 919 O O . PRO A 1 119 ? -8.089 -33.914 -0.100 1.00 19.95 119 PRO A O 1
ATOM 923 N N . ASP A 1 120 ? -10.050 -33.178 -0.939 1.00 17.16 120 ASP A N 1
ATOM 924 C CA . ASP A 1 120 ? -9.932 -33.920 -2.199 1.00 17.19 120 ASP A CA 1
ATOM 925 C C . ASP A 1 120 ? -9.308 -32.996 -3.229 1.00 17.18 120 ASP A C 1
ATOM 926 O O . ASP A 1 120 ? -9.963 -32.126 -3.780 1.00 16.12 120 ASP A O 1
ATOM 931 N N . ARG A 1 121 ? -8.016 -33.170 -3.461 1.00 17.29 121 ARG A N 1
ATOM 932 C CA . ARG A 1 121 ? -7.283 -32.238 -4.306 1.00 16.80 121 ARG A CA 1
ATOM 933 C C . ARG A 1 121 ? -7.650 -32.375 -5.775 1.00 17.08 121 ARG A C 1
ATOM 934 O O . ARG A 1 121 ? -7.646 -31.393 -6.522 1.00 16.49 121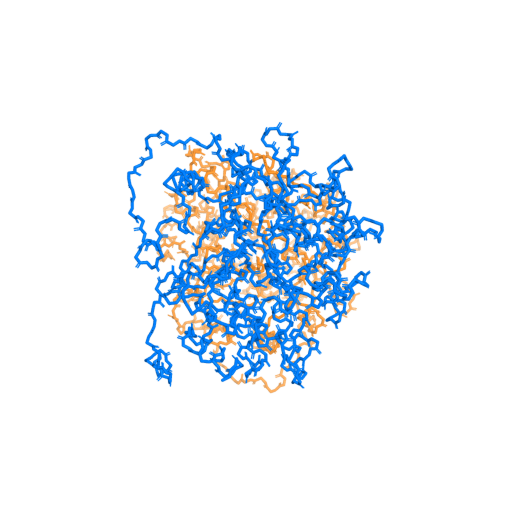 ARG A O 1
ATOM 942 N N . ASP A 1 122 ? -7.956 -33.592 -6.207 1.00 17.64 122 ASP A N 1
ATOM 943 C CA . ASP A 1 122 ? -8.361 -33.774 -7.594 1.00 18.69 122 ASP A CA 1
ATOM 944 C C . ASP A 1 122 ? -9.687 -33.054 -7.843 1.00 16.73 122 ASP A C 1
ATOM 945 O O . ASP A 1 122 ? -9.872 -32.424 -8.885 1.00 16.11 122 ASP A O 1
ATOM 950 N N . ARG A 1 123 ? -10.609 -33.145 -6.893 1.00 16.73 123 ARG A N 1
ATOM 951 C CA . ARG A 1 123 ? -11.893 -32.459 -7.031 1.00 16.15 123 ARG A CA 1
ATOM 952 C C . ARG A 1 123 ? -11.676 -30.956 -7.003 1.00 15.11 123 ARG A C 1
ATOM 953 O O . ARG A 1 123 ? -12.247 -30.226 -7.809 1.00 14.81 123 ARG A O 1
ATOM 961 N N . ALA A 1 124 ? -10.855 -30.494 -6.070 1.00 14.32 124 ALA A N 1
ATOM 962 C CA . ALA A 1 124 ? -10.563 -29.058 -5.983 1.00 13.93 124 ALA A CA 1
ATOM 963 C C . ALA A 1 124 ? -10.063 -28.505 -7.313 1.00 13.83 124 ALA A C 1
ATOM 964 O O . ALA A 1 124 ? -10.510 -27.444 -7.768 1.00 13.11 124 ALA A O 1
ATOM 966 N N . ARG A 1 125 ? -9.117 -29.204 -7.937 1.00 14.47 125 ARG A N 1
ATOM 967 C CA . ARG A 1 125 ? -8.558 -28.742 -9.199 1.00 15.95 125 ARG A CA 1
ATOM 968 C C . ARG A 1 125 ? -9.623 -28.758 -10.288 1.00 15.55 125 ARG A C 1
ATOM 969 O O . ARG A 1 125 ? -9.719 -27.819 -11.075 1.00 14.86 125 ARG A O 1
ATOM 977 N N . GLU A 1 126 ? -10.428 -29.820 -10.334 1.00 15.35 126 GLU A N 1
ATOM 978 C CA . GLU A 1 126 ? -11.479 -29.904 -11.350 1.00 16.60 126 GLU A CA 1
ATOM 979 C C . GLU A 1 126 ? -12.493 -28.774 -11.202 1.00 14.75 126 GLU A C 1
ATOM 980 O O . GLU A 1 126 ? -12.853 -28.123 -12.189 1.00 14.28 126 GLU A O 1
ATOM 986 N N . ARG A 1 127 ? -12.927 -28.510 -9.972 1.00 13.72 127 ARG A N 1
ATOM 987 C CA . ARG A 1 127 ? -13.958 -27.489 -9.753 1.00 13.53 127 ARG A CA 1
ATOM 988 C C . ARG A 1 127 ? -13.406 -26.077 -9.998 1.00 13.19 127 ARG A C 1
ATOM 989 O O . ARG A 1 127 ? -14.075 -25.247 -10.603 1.00 12.73 127 ARG A O 1
ATOM 997 N N . ALA A 1 128 ? -12.200 -25.813 -9.514 1.00 13.07 128 ALA A N 1
ATOM 998 C CA . ALA A 1 128 ? -11.601 -24.481 -9.689 1.00 13.33 128 ALA A CA 1
ATOM 999 C C . ALA A 1 128 ? -11.289 -24.185 -11.146 1.00 13.73 128 ALA A C 1
ATOM 1000 O O . ALA A 1 128 ? -11.514 -23.076 -11.606 1.00 14.25 128 ALA A O 1
ATOM 1002 N N . ARG A 1 129 ? -10.787 -25.162 -11.889 1.00 14.91 129 ARG A N 1
ATOM 1003 C CA . ARG A 1 129 ? -10.538 -24.944 -13.306 1.00 15.89 129 ARG A CA 1
ATOM 1004 C C . ARG A 1 129 ? -11.822 -24.649 -14.059 1.00 15.63 129 ARG A C 1
ATOM 1005 O O . ARG A 1 129 ? -11.816 -23.870 -15.013 1.00 15.66 129 ARG A O 1
ATOM 1013 N N . TYR A 1 130 ? -12.916 -25.265 -13.628 1.00 14.61 130 TYR A N 1
ATOM 1014 C CA . TYR A 1 130 ? -14.211 -25.068 -14.251 1.00 14.83 130 TYR A CA 1
ATOM 1015 C C . TYR A 1 130 ? -14.754 -23.669 -13.957 1.00 14.25 130 TYR A C 1
ATOM 1016 O O . TYR A 1 130 ? -15.216 -22.975 -14.858 1.00 14.17 130 TYR A O 1
ATOM 1025 N N . LEU A 1 131 ? -14.664 -23.250 -12.699 1.00 13.19 131 LEU A N 1
ATOM 1026 C CA . LEU A 1 131 ? -15.216 -21.969 -12.285 1.00 12.90 131 LEU A CA 1
ATOM 1027 C C . LEU A 1 131 ? -14.343 -20.756 -12.643 1.00 12.39 131 LEU A C 1
ATOM 1028 O O . LEU A 1 131 ? -14.870 -19.654 -12.805 1.00 12.79 131 LEU A O 1
ATOM 1033 N N . PHE A 1 132 ? -13.023 -20.931 -12.746 1.00 11.65 132 PHE A N 1
ATOM 1034 C CA . PHE A 1 132 ? -12.149 -19.783 -12.908 1.00 11.74 132 PHE A CA 1
ATOM 1035 C C . PHE A 1 132 ? -12.527 -18.871 -14.104 1.00 11.98 132 PHE A C 1
ATOM 1036 O O . PHE A 1 132 ? -12.648 -17.653 -13.937 1.00 11.30 132 PHE A O 1
ATOM 1044 N N . PRO A 1 133 ? -12.701 -19.447 -15.310 1.00 12.26 133 PRO A N 1
ATOM 1045 C CA . PRO A 1 133 ? -13.038 -18.562 -16.444 1.00 12.63 133 PRO A CA 1
ATOM 1046 C C . PRO A 1 133 ? -14.425 -17.919 -16.317 1.00 12.36 133 PRO A C 1
ATOM 1047 O O . PRO A 1 133 ? -14.660 -16.824 -16.825 1.00 12.47 133 PRO A O 1
ATOM 1051 N N . LYS A 1 134 ? -15.319 -18.569 -15.585 1.00 12.51 134 LYS A N 1
ATOM 1052 C CA . LYS A 1 134 ? -16.634 -18.011 -15.299 1.00 12.30 134 LYS A CA 1
ATOM 1053 C C . LYS A 1 134 ? -16.566 -16.821 -14.328 1.00 11.82 134 LYS A C 1
ATOM 1054 O O . LYS A 1 134 ? -17.198 -15.794 -14.550 1.00 11.04 134 LYS A O 1
ATOM 1060 N N . LEU A 1 135 ? -15.802 -16.973 -13.244 1.00 11.64 135 LEU A N 1
ATOM 1061 C CA . LEU A 1 135 ? -15.526 -15.860 -12.343 1.00 11.99 135 LEU A CA 1
ATOM 1062 C C . LEU A 1 135 ? -14.883 -14.685 -13.090 1.00 11.86 135 LEU A C 1
ATOM 1063 O O . LEU A 1 135 ? -15.272 -13.524 -12.934 1.00 11.65 135 LEU A O 1
ATOM 1068 N N . LEU A 1 136 ? -13.885 -15.000 -13.899 1.00 12.43 136 LEU A N 1
ATOM 1069 C CA . LEU A 1 136 ? -13.158 -13.981 -14.641 1.00 12.50 136 LEU A CA 1
ATOM 1070 C C . LEU A 1 136 ? -14.119 -13.213 -15.562 1.00 12.13 136 LEU A C 1
ATOM 1071 O O . LEU A 1 136 ? -14.039 -11.993 -15.679 1.00 11.75 136 LEU A O 1
ATOM 1076 N N . ALA A 1 137 ? -15.033 -13.937 -16.205 1.00 11.77 137 ALA A N 1
ATOM 1077 C CA . ALA A 1 137 ? -16.002 -13.311 -17.107 1.00 11.63 137 ALA A CA 1
ATOM 1078 C C . ALA A 1 137 ? -16.978 -12.413 -16.358 1.00 11.19 137 ALA A C 1
ATOM 1079 O O . ALA A 1 137 ? -17.400 -11.376 -16.868 1.00 11.41 137 ALA A O 1
ATOM 1081 N N . PHE A 1 138 ? -17.339 -12.800 -15.130 1.00 11.19 138 PHE A N 1
ATOM 1082 C CA . PHE A 1 138 ? -18.192 -11.983 -14.297 1.00 10.80 138 PHE A CA 1
ATOM 1083 C C . PHE A 1 138 ? -17.471 -10.679 -13.893 1.00 10.64 138 PHE A C 1
ATOM 1084 O O . PHE A 1 138 ? -18.030 -9.587 -14.006 1.00 10.41 138 PHE A O 1
ATOM 1092 N N . HIS A 1 139 ? -16.230 -10.798 -13.426 1.00 11.09 139 HIS A N 1
ATOM 1093 C CA . HIS A 1 139 ? -15.472 -9.619 -13.044 1.00 11.48 139 HIS A CA 1
ATOM 1094 C C . HIS A 1 139 ? -15.282 -8.712 -14.272 1.00 11.83 139 HIS A C 1
ATOM 1095 O O . HIS A 1 139 ? -15.445 -7.498 -14.192 1.00 12.31 139 HIS A O 1
ATOM 1102 N N . ARG A 1 140 ? -14.979 -9.310 -15.412 1.00 12.63 140 ARG A N 1
ATOM 1103 C CA . ARG A 1 140 ? -14.825 -8.530 -16.635 1.00 13.02 140 ARG A CA 1
ATOM 1104 C C . ARG A 1 140 ? -16.094 -7.753 -16.995 1.00 12.46 140 ARG A C 1
ATOM 1105 O O . ARG A 1 140 ? -16.019 -6.592 -17.383 1.00 12.64 140 ARG A O 1
ATOM 1113 N N . TRP A 1 141 ? -17.255 -8.412 -16.884 1.00 11.89 141 TRP A N 1
ATOM 1114 C CA . TRP A 1 141 ? -18.534 -7.767 -17.101 1.00 11.94 141 TRP A CA 1
ATOM 1115 C C . TRP A 1 141 ? -18.722 -6.573 -16.170 1.00 12.06 141 TRP A C 1
ATOM 1116 O O . TRP A 1 141 ? -19.193 -5.516 -16.588 1.00 12.30 141 TRP A O 1
ATOM 1127 N N . LEU A 1 142 ? -18.390 -6.743 -14.893 1.00 11.37 142 LEU A N 1
ATOM 1128 C CA . LEU A 1 142 ? -18.542 -5.661 -13.953 1.00 11.81 142 LEU A CA 1
ATOM 1129 C C . LEU A 1 142 ? -17.820 -4.394 -14.422 1.00 11.78 142 LEU A C 1
ATOM 1130 O O . LEU A 1 142 ? -18.416 -3.332 -14.443 1.00 11.81 142 LEU A O 1
ATOM 1135 N N . TYR A 1 143 ? -16.554 -4.502 -14.807 1.00 12.84 143 TYR A N 1
ATOM 1136 C CA . TYR A 1 143 ? -15.813 -3.318 -15.267 1.00 13.43 143 TYR A CA 1
ATOM 1137 C C . TYR A 1 143 ? -16.316 -2.800 -16.608 1.00 14.20 143 TYR A C 1
ATOM 1138 O O . TYR A 1 143 ? -16.452 -1.600 -16.794 1.00 14.02 143 TYR A O 1
ATOM 1147 N N . HIS A 1 144 ? -16.625 -3.701 -17.529 1.00 15.76 144 HIS A N 1
ATOM 1148 C CA . HIS A 1 144 ? -17.097 -3.268 -18.853 1.00 17.65 144 HIS A CA 1
ATOM 1149 C C . HIS A 1 144 ? -18.436 -2.538 -18.759 1.00 16.78 144 HIS A C 1
ATOM 1150 O O . HIS A 1 144 ? -18.633 -1.502 -19.404 1.00 17.14 144 HIS A O 1
ATOM 1157 N N . ALA A 1 145 ? -19.370 -3.082 -17.976 1.00 14.29 145 ALA A N 1
ATOM 1158 C CA . ALA A 1 145 ? -20.700 -2.507 -17.885 1.00 14.25 145 ALA A CA 1
ATOM 1159 C C . ALA A 1 145 ? -20.790 -1.365 -16.870 1.00 13.64 145 ALA A C 1
ATOM 1160 O O . ALA A 1 145 ? -21.573 -0.420 -17.038 1.00 14.32 145 ALA A O 1
ATOM 1162 N N . ARG A 1 146 ? -20.020 -1.459 -15.784 1.00 13.20 146 ARG A N 1
ATOM 1163 C CA . ARG A 1 146 ? -20.235 -0.587 -14.636 1.00 12.88 146 ARG A CA 1
ATOM 1164 C C . ARG A 1 146 ? -19.053 0.318 -14.268 1.00 13.06 146 ARG A C 1
ATOM 1165 O O . ARG A 1 146 ? -19.136 1.047 -13.292 1.00 13.13 146 ARG A O 1
ATOM 1173 N N . ASP A 1 147 ? -17.988 0.297 -15.064 1.00 13.82 147 ASP A N 1
ATOM 1174 C CA . ASP A 1 147 ? -16.873 1.219 -14.882 1.00 14.09 147 ASP A CA 1
ATOM 1175 C C . ASP A 1 147 ? -16.393 1.747 -16.239 1.00 15.45 147 ASP A C 1
ATOM 1176 O O . ASP A 1 147 ? -15.227 1.566 -16.600 1.00 15.20 147 ASP A O 1
ATOM 1181 N N . PRO A 1 148 ? -17.288 2.427 -16.969 1.00 16.63 148 PRO A N 1
ATOM 1182 C CA . PRO A 1 148 ? -16.972 2.935 -18.311 1.00 18.59 148 PRO A CA 1
ATOM 1183 C C . PRO A 1 148 ? -15.893 4.026 -18.319 1.00 19.95 148 PRO A C 1
ATOM 1184 O O . PRO A 1 148 ? -15.227 4.213 -19.350 1.00 22.19 148 PRO A O 1
ATOM 1188 N N . TYR A 1 149 ? -15.737 4.747 -17.207 1.00 20.47 149 TYR A N 1
ATOM 1189 C CA . TYR A 1 149 ? -14.716 5.808 -17.099 1.00 20.85 149 TYR A CA 1
ATOM 1190 C C . TYR A 1 149 ? -13.386 5.290 -16.540 1.00 20.47 149 TYR A C 1
ATOM 1191 O O . TYR A 1 149 ? -12.501 6.099 -16.230 1.00 20.74 149 TYR A O 1
ATOM 1200 N N . ARG A 1 150 ? -13.236 3.963 -16.417 1.00 18.68 150 ARG A N 1
ATOM 1201 C CA . ARG A 1 150 ? -11.963 3.325 -16.061 1.00 17.93 150 ARG A CA 1
ATOM 1202 C C . ARG A 1 150 ? -11.432 3.812 -14.706 1.00 15.77 150 ARG A C 1
ATOM 1203 O O . ARG A 1 150 ? -10.216 4.014 -14.514 1.00 15.01 150 ARG A O 1
ATOM 1211 N N . THR A 1 151 ? -12.348 3.981 -13.773 1.00 13.95 151 THR A N 1
ATOM 1212 C CA . THR A 1 151 ? -12.038 4.527 -12.464 1.00 13.28 151 THR A CA 1
ATOM 1213 C C . THR A 1 151 ? -11.431 3.528 -11.497 1.00 13.13 151 THR A C 1
ATOM 1214 O O . THR A 1 151 ? -10.785 3.933 -10.520 1.00 13.66 151 THR A O 1
ATOM 1218 N N . GLY A 1 152 ? -11.682 2.236 -11.711 1.00 12.88 152 GLY A N 1
ATOM 1219 C CA . GLY A 1 152 ? -11.344 1.215 -10.713 1.00 13.03 152 GLY A CA 1
ATOM 1220 C C . GLY A 1 152 ? -12.456 0.926 -9.714 1.00 12.66 152 GLY A C 1
ATOM 1221 O O . GLY A 1 152 ? -12.358 -0.042 -8.928 1.00 13.34 152 GLY A O 1
ATOM 1222 N N . LEU A 1 153 ? -13.510 1.745 -9.731 1.00 12.17 153 LEU A N 1
ATOM 1223 C CA . LEU A 1 153 ? -14.703 1.550 -8.904 1.00 12.19 153 LEU A CA 1
ATOM 1224 C C . LEU A 1 153 ? -15.883 1.186 -9.780 1.00 12.56 153 LEU A C 1
ATOM 1225 O O . LEU A 1 153 ? -16.033 1.729 -10.877 1.00 13.60 153 LEU A O 1
ATOM 1230 N N . VAL A 1 154 ? -16.677 0.229 -9.332 1.00 12.05 154 VAL A N 1
ATOM 1231 C CA . VAL A 1 154 ? -17.878 -0.160 -10.069 1.00 12.45 154 VAL A CA 1
ATOM 1232 C C . VAL A 1 154 ? -19.102 0.530 -9.490 1.00 11.85 154 VAL A C 1
ATOM 1233 O O . VAL A 1 154 ? -19.218 0.729 -8.275 1.00 11.25 154 VAL A O 1
ATOM 1237 N N . VAL A 1 155 ? -20.025 0.880 -10.377 1.00 11.58 155 VAL A N 1
ATOM 1238 C CA A VAL A 1 155 ? -21.278 1.529 -10.047 0.50 11.32 155 VAL A CA 1
ATOM 1239 C CA B VAL A 1 155 ? -21.265 1.506 -9.936 0.50 11.72 155 VAL A CA 1
ATOM 1240 C C . VAL A 1 155 ? -22.414 0.500 -9.904 1.00 11.42 155 VAL A C 1
ATOM 1241 O O . VAL A 1 155 ? -22.501 -0.426 -10.737 1.00 11.35 155 VAL A O 1
ATOM 1248 N N . ILE A 1 156 ? -23.263 0.671 -8.901 1.00 11.16 156 ILE A N 1
ATOM 1249 C CA . ILE A 1 156 ? -24.544 -0.033 -8.838 1.00 10.97 156 ILE A CA 1
ATOM 1250 C C . ILE A 1 156 ? -25.636 0.911 -9.333 1.00 11.35 156 ILE A C 1
ATOM 1251 O O . ILE A 1 156 ? -25.614 2.123 -9.064 1.00 11.31 156 ILE A O 1
ATOM 1256 N N . VAL A 1 157 ? -26.592 0.340 -10.070 1.00 11.49 157 VAL A N 1
ATOM 1257 C CA . VAL A 1 157 ? -27.722 1.087 -10.606 1.00 11.94 157 VAL A CA 1
ATOM 1258 C C . VAL A 1 157 ? -29.032 0.775 -9.886 1.00 12.20 157 VAL A C 1
ATOM 1259 O O . VAL A 1 157 ? -30.066 1.375 -10.197 1.00 12.56 157 VAL A O 1
ATOM 1263 N N . HIS A 1 158 ? -28.986 -0.119 -8.896 1.00 11.72 158 HIS A N 1
ATOM 1264 C CA . HIS A 1 158 ? -30.160 -0.448 -8.127 1.00 11.69 158 HIS A CA 1
ATOM 1265 C C . HIS A 1 158 ? -29.717 -0.723 -6.696 1.00 11.70 158 HIS A C 1
ATOM 1266 O O . HIS A 1 158 ? -28.740 -1.444 -6.527 1.00 11.61 158 HIS A O 1
ATOM 1273 N N . PRO A 1 159 ? -30.431 -0.196 -5.691 1.00 11.68 159 PRO A N 1
ATOM 1274 C CA . PRO A 1 159 ? -30.061 -0.482 -4.293 1.00 11.76 159 PRO A CA 1
ATOM 1275 C C . PRO A 1 159 ? -30.004 -1.992 -3.973 1.00 11.39 159 PRO A C 1
ATOM 1276 O O . PRO A 1 159 ? -29.231 -2.417 -3.101 1.00 11.19 159 PRO A O 1
ATOM 1280 N N . TRP A 1 160 ? -30.806 -2.802 -4.660 1.00 11.36 160 TRP A N 1
ATOM 1281 C CA . TRP A 1 160 ? -30.758 -4.265 -4.497 1.00 11.31 160 TRP A CA 1
ATOM 1282 C C . TRP A 1 160 ? -29.361 -4.827 -4.748 1.00 11.04 160 TRP A C 1
ATOM 1283 O O . TRP A 1 160 ? -28.990 -5.843 -4.146 1.00 11.50 160 TRP A O 1
ATOM 1294 N N . GLU A 1 161 ? -28.591 -4.181 -5.629 1.00 10.74 161 GLU A N 1
ATOM 1295 C CA . GLU A 1 161 ? -27.269 -4.695 -5.982 1.00 10.27 161 GLU A CA 1
ATOM 1296 C C . GLU A 1 161 ? -26.235 -4.571 -4.862 1.00 10.38 161 GLU A C 1
ATOM 1297 O O . GLU A 1 161 ? -25.231 -5.299 -4.870 1.00 9.82 161 GLU A O 1
ATOM 1303 N N . SER A 1 162 ? -26.490 -3.688 -3.908 1.00 10.30 162 SER A N 1
ATOM 1304 C CA . SER A 1 162 ? -25.684 -3.592 -2.686 1.00 10.36 162 SER A CA 1
ATOM 1305 C C . SER A 1 162 ? -25.889 -4.772 -1.753 1.00 10.34 162 SER A C 1
ATOM 1306 O O . SER A 1 162 ? -25.082 -4.997 -0.861 1.00 10.11 162 SER A O 1
ATOM 1309 N N . GLY A 1 163 ? -26.989 -5.511 -1.936 1.00 10.25 163 GLY A N 1
ATOM 1310 C CA . GLY A 1 163 ? -27.404 -6.504 -0.956 1.00 10.18 163 GLY A CA 1
ATOM 1311 C C . GLY A 1 163 ? -27.988 -5.910 0.314 1.00 10.15 163 GLY A C 1
ATOM 1312 O O . GLY A 1 163 ? -28.466 -6.654 1.179 1.00 9.99 163 GLY A O 1
ATOM 1313 N N . MET A 1 164 ? -27.995 -4.581 0.411 1.00 9.81 164 MET A N 1
ATOM 1314 C CA . MET A 1 164 ? -28.384 -3.852 1.609 1.00 10.13 164 MET A CA 1
ATOM 1315 C C . MET A 1 164 ? -29.518 -2.906 1.221 1.00 10.60 164 MET A C 1
ATOM 1316 O O . MET A 1 164 ? -29.408 -1.673 1.211 1.00 9.77 164 MET A O 1
ATOM 1321 N N . ASP A 1 165 ? -30.639 -3.546 0.904 1.00 10.83 165 ASP A N 1
ATOM 1322 C CA . ASP A 1 165 ? -31.672 -2.951 0.054 1.00 11.14 165 ASP A CA 1
ATOM 1323 C C . ASP A 1 165 ? -32.100 -1.549 0.468 1.00 11.51 165 ASP A C 1
ATOM 1324 O O . ASP A 1 165 ? -32.167 -0.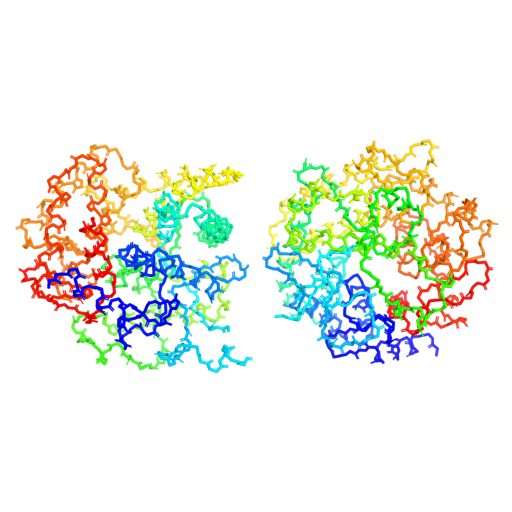648 -0.358 1.00 12.40 165 ASP A O 1
ATOM 1329 N N . ASN A 1 166 ? -32.419 -1.370 1.746 1.00 11.43 166 ASN A N 1
ATOM 1330 C CA . ASN A 1 166 ? -32.926 -0.099 2.244 1.00 11.68 166 ASN A CA 1
ATOM 1331 C C . ASN A 1 166 ? -31.944 0.636 3.153 1.00 11.88 166 ASN A C 1
ATOM 1332 O O . ASN A 1 166 ? -32.343 1.383 4.049 1.00 11.18 166 ASN A O 1
ATOM 1337 N N . SER A 1 167 ? -30.647 0.419 2.938 1.00 11.56 167 SER A N 1
ATOM 1338 C CA . SER A 1 167 ? -29.640 1.180 3.677 1.00 11.50 167 SER A CA 1
ATOM 1339 C C . SER A 1 167 ? -29.985 2.672 3.617 1.00 11.40 167 SER A C 1
ATOM 1340 O O . SER A 1 167 ? -30.345 3.150 2.546 1.00 11.17 167 SER A O 1
ATOM 1343 N N . PRO A 1 168 ? -29.882 3.403 4.751 1.00 12.10 168 PRO A N 1
ATOM 1344 C CA . PRO A 1 168 ? -30.128 4.858 4.706 1.00 12.64 168 PRO A CA 1
ATOM 1345 C C . PRO A 1 168 ? -29.214 5.594 3.737 1.00 12.85 168 PRO A C 1
ATOM 1346 O O . PRO A 1 168 ? -29.552 6.693 3.286 1.00 13.36 168 PRO A O 1
ATOM 1350 N N . ALA A 1 169 ? -28.073 4.997 3.386 1.00 12.09 169 ALA A N 1
ATOM 1351 C CA . ALA A 1 169 ? -27.211 5.586 2.355 1.00 12.22 169 ALA A CA 1
ATOM 1352 C C . ALA A 1 169 ? -27.940 5.829 1.036 1.00 12.28 169 ALA A C 1
ATOM 1353 O O . ALA A 1 169 ? -27.641 6.801 0.330 1.00 12.42 169 ALA A O 1
ATOM 1355 N N . TRP A 1 170 ? -28.929 4.993 0.705 1.00 12.00 170 TRP A N 1
ATOM 1356 C CA . TRP A 1 170 ? -29.606 5.100 -0.591 1.00 12.15 170 TRP A CA 1
ATOM 1357 C C . TRP A 1 170 ? -30.816 6.064 -0.606 1.00 12.79 170 TRP A C 1
ATOM 1358 O O . TRP A 1 170 ? -31.399 6.281 -1.676 1.00 13.34 170 TRP A O 1
ATOM 1369 N N . ASP A 1 171 ? -31.161 6.654 0.538 1.00 14.27 171 ASP A N 1
ATOM 1370 C CA . ASP A 1 171 ? -32.368 7.523 0.634 1.00 15.89 171 ASP A CA 1
ATOM 1371 C C . ASP A 1 171 ? -32.332 8.687 -0.358 1.00 16.74 171 ASP A C 1
ATOM 1372 O O . ASP A 1 171 ? -33.211 8.801 -1.213 1.00 16.97 171 ASP A O 1
ATOM 1377 N N . LYS A 1 172 ? -31.311 9.538 -0.280 1.00 18.34 172 LYS A N 1
ATOM 1378 C CA . LYS A 1 172 ? -31.209 10.662 -1.235 1.00 19.43 172 LYS A CA 1
ATOM 1379 C C . LYS A 1 172 ? -31.077 10.239 -2.700 1.00 17.96 172 LYS A C 1
ATOM 1380 O O . LYS A 1 172 ? -31.797 10.751 -3.556 1.00 17.47 172 LYS A O 1
ATOM 1386 N N . PRO A 1 173 ? -30.187 9.273 -3.018 1.00 16.07 173 PRO A N 1
ATOM 1387 C CA . PRO A 1 173 ? -30.174 8.814 -4.402 1.00 15.97 173 PRO A CA 1
ATOM 1388 C C . PRO A 1 173 ? -31.548 8.299 -4.884 1.00 16.49 173 PRO A C 1
ATOM 1389 O O . PRO A 1 173 ? -31.948 8.561 -6.012 1.00 16.78 173 PRO A O 1
ATOM 1393 N N . LEU A 1 174 ? -32.256 7.578 -4.026 1.00 17.09 174 LEU A N 1
ATOM 1394 C CA . LEU A 1 174 ? -33.542 7.006 -4.423 1.00 18.16 174 LEU A CA 1
ATOM 1395 C C . LEU A 1 174 ? -34.624 8.057 -4.588 1.00 18.81 174 LEU A C 1
ATOM 1396 O O . LEU A 1 174 ? -35.576 7.832 -5.335 1.00 19.83 174 LEU A O 1
ATOM 1401 N N . SER A 1 175 ? -34.478 9.184 -3.908 1.00 20.31 175 SER A N 1
ATOM 1402 C CA . SER A 1 175 ? -35.457 10.280 -4.009 1.00 21.68 175 SER A CA 1
ATOM 1403 C C . SER A 1 175 ? -35.578 10.847 -5.428 1.00 22.79 175 SER A C 1
ATOM 1404 O O . SER A 1 175 ? -36.579 11.506 -5.750 1.00 24.53 175 SER A O 1
ATOM 1407 N N . ARG A 1 176 ? -34.584 10.598 -6.284 1.00 21.73 176 ARG A N 1
ATOM 1408 C CA . ARG A 1 176 ? -34.620 11.054 -7.671 1.00 21.67 176 ARG A CA 1
ATOM 1409 C C . ARG A 1 176 ? -35.283 10.091 -8.645 1.00 20.98 176 ARG A C 1
ATOM 1410 O O . ARG A 1 176 ? -35.441 10.420 -9.823 1.00 21.77 176 ARG A O 1
ATOM 1418 N N . VAL A 1 177 ? -35.688 8.909 -8.176 1.00 18.77 177 VAL A N 1
ATOM 1419 C CA . VAL A 1 177 ? -36.271 7.916 -9.053 1.00 18.80 177 VAL A CA 1
ATOM 1420 C C . VAL A 1 177 ? -37.750 8.259 -9.216 1.00 19.12 177 VAL A C 1
ATOM 1421 O O . VAL A 1 177 ? -38.448 8.378 -8.212 1.00 18.77 177 VAL A O 1
ATOM 1425 N N . PRO A 1 178 ? -38.214 8.447 -10.467 1.00 20.76 178 PRO A N 1
ATOM 1426 C CA . PRO A 1 178 ? -39.628 8.837 -10.642 1.00 22.47 178 PRO A CA 1
ATOM 1427 C C . PRO A 1 178 ? -40.580 7.707 -10.266 1.00 23.38 178 PRO A C 1
ATOM 1428 O O . PRO A 1 178 ? -40.259 6.544 -10.494 1.00 22.48 178 PRO A O 1
ATOM 1432 N N . VAL A 1 179 ? -41.736 8.057 -9.701 1.00 25.00 179 VAL A N 1
ATOM 1433 C CA . VAL A 1 179 ? -42.775 7.076 -9.396 1.00 26.42 179 VAL A CA 1
ATOM 1434 C C . VAL A 1 179 ? -44.131 7.403 -10.044 1.00 29.80 179 VAL A C 1
ATOM 1435 O O . VAL A 1 179 ? -45.069 6.625 -9.904 1.00 29.36 179 VAL A O 1
ATOM 1439 N N . GLU A 1 180 ? -44.229 8.528 -10.755 1.00 33.80 180 GLU A N 1
ATOM 1440 C CA . GLU A 1 180 ? -45.473 8.907 -11.460 1.00 39.01 180 GLU A CA 1
ATOM 1441 C C . GLU A 1 180 ? -45.926 7.819 -12.413 1.00 38.56 180 GLU A C 1
ATOM 1442 O O . GLU A 1 180 ? -45.121 7.280 -13.169 1.00 39.44 180 GLU A O 1
ATOM 1448 N N . ASN A 1 181 ? -47.220 7.505 -12.381 1.00 42.03 181 ASN A N 1
ATOM 1449 C CA . ASN A 1 181 ? -47.817 6.504 -13.277 1.00 43.06 181 ASN A CA 1
ATOM 1450 C C . ASN A 1 181 ? -47.276 5.086 -13.082 1.00 41.02 181 ASN A C 1
ATOM 1451 O O . ASN A 1 181 ? -47.389 4.242 -13.980 1.00 43.30 181 ASN A O 1
ATOM 1456 N N . LEU A 1 182 ? -46.675 4.822 -11.924 1.00 38.05 182 LEU A N 1
ATOM 1457 C CA . LEU A 1 182 ? -46.259 3.473 -11.595 1.00 35.39 182 LEU A CA 1
ATOM 1458 C C . LEU A 1 182 ? -47.552 2.709 -11.334 1.00 33.05 182 LEU A C 1
ATOM 1459 O O . LEU A 1 182 ? -48.374 3.152 -10.530 1.00 32.14 182 LEU A O 1
ATOM 1464 N N . PRO A 1 183 ? -47.745 1.578 -12.026 1.00 31.50 183 PRO A N 1
ATOM 1465 C CA . PRO A 1 183 ? -48.932 0.777 -11.755 1.00 31.36 183 PRO A CA 1
ATOM 1466 C C . PRO A 1 183 ? -48.868 0.135 -10.368 1.00 30.42 183 PRO A C 1
ATOM 1467 O O . PRO A 1 183 ? -47.770 -0.132 -9.871 1.00 28.89 183 PRO A O 1
ATOM 1471 N N . PRO A 1 184 ? -50.033 -0.124 -9.746 1.00 29.37 184 PRO A N 1
ATOM 1472 C CA . PRO A 1 184 ? -49.975 -0.880 -8.496 1.00 28.14 184 PRO A CA 1
ATOM 1473 C C . PRO A 1 184 ? -49.408 -2.266 -8.728 1.00 26.50 184 PRO A C 1
ATOM 1474 O O . PRO A 1 184 ? -49.452 -2.783 -9.831 1.00 25.82 184 PRO A O 1
ATOM 1478 N N . TYR A 1 185 ? -48.838 -2.839 -7.683 1.00 24.20 185 TYR A N 1
ATOM 1479 C CA . TYR A 1 185 ? -48.234 -4.161 -7.754 1.00 23.20 185 TYR A CA 1
ATOM 1480 C C . TYR A 1 185 ? -48.541 -4.805 -6.428 1.00 22.35 185 TYR A C 1
ATOM 1481 O O . TYR A 1 185 ? -49.012 -4.139 -5.516 1.00 20.58 185 TYR A O 1
ATOM 1490 N N . GLU A 1 186 ? -48.257 -6.096 -6.324 1.00 24.26 186 GLU A N 1
ATOM 1491 C CA . GLU A 1 186 ? -48.647 -6.872 -5.163 1.00 25.63 186 GLU A CA 1
ATOM 1492 C C . GLU A 1 186 ? -47.423 -7.390 -4.402 1.00 23.00 186 GLU A C 1
ATOM 1493 O O . GLU A 1 186 ? -46.785 -8.333 -4.853 1.00 24.75 186 GLU A O 1
ATOM 1499 N N . ARG A 1 187 ? -47.134 -6.790 -3.250 1.00 22.18 187 ARG A N 1
ATOM 1500 C CA . ARG A 1 187 ? -46.041 -7.248 -2.367 1.00 21.46 187 ARG A CA 1
ATOM 1501 C C . ARG A 1 187 ? -46.311 -8.675 -1.885 1.00 21.14 187 ARG A C 1
ATOM 1502 O O . ARG A 1 187 ? -47.450 -9.013 -1.569 1.00 20.29 187 ARG A O 1
ATOM 1510 N N . ARG A 1 188 ? -45.264 -9.501 -1.823 1.00 19.05 188 ARG A N 1
ATOM 1511 C CA . ARG A 1 188 ? -45.368 -10.866 -1.306 1.00 18.91 188 ARG A CA 1
ATOM 1512 C C . ARG A 1 188 ? -44.476 -11.111 -0.076 1.00 17.21 188 ARG A C 1
ATOM 1513 O O . ARG A 1 188 ? -44.678 -12.094 0.622 1.00 16.40 188 ARG A O 1
ATOM 1521 N N . ASP A 1 189 ? -43.498 -10.234 0.172 1.00 16.72 189 ASP A N 1
ATOM 1522 C CA . ASP A 1 189 ? -42.590 -10.382 1.327 1.00 16.53 189 ASP A CA 1
ATOM 1523 C C . ASP A 1 189 ? -43.318 -10.284 2.654 1.00 16.93 189 ASP A C 1
ATOM 1524 O O . ASP A 1 189 ? -42.933 -10.906 3.646 1.00 15.98 189 ASP A O 1
ATOM 1529 N N . VAL A 1 190 ? -44.413 -9.519 2.640 1.00 16.68 190 VAL A N 1
ATOM 1530 C CA . VAL A 1 190 ? -45.232 -9.291 3.816 1.00 17.10 190 VAL A CA 1
ATOM 1531 C C . VAL A 1 190 ? -46.053 -10.518 4.247 1.00 16.50 190 VAL A C 1
ATOM 1532 O O . VAL A 1 190 ? -46.667 -10.489 5.306 1.00 17.84 190 VAL A O 1
ATOM 1536 N N . LYS A 1 191 ? -46.060 -11.583 3.451 1.00 16.44 191 LYS A N 1
ATOM 1537 C CA . LYS A 1 191 ? -46.625 -12.886 3.890 1.00 16.41 191 LYS A CA 1
ATOM 1538 C C . LYS A 1 191 ? -45.744 -13.503 4.977 1.00 16.60 191 LYS A C 1
ATOM 1539 O O . LYS A 1 191 ? -46.220 -14.218 5.853 1.00 16.91 191 LYS A O 1
ATOM 1545 N N . HIS A 1 192 ? -44.448 -13.206 4.908 1.00 15.43 192 HIS A N 1
ATOM 1546 C CA . HIS A 1 192 ? -43.443 -13.862 5.747 1.00 15.93 192 HIS A CA 1
ATOM 1547 C C . HIS A 1 192 ? -42.826 -13.019 6.847 1.00 15.97 192 HIS A C 1
ATOM 1548 O O . HIS A 1 192 ? -42.312 -13.565 7.817 1.00 15.48 192 HIS A O 1
ATOM 1555 N N . VAL A 1 193 ? -42.844 -11.701 6.679 1.00 16.07 193 VAL A N 1
ATOM 1556 C CA . VAL A 1 193 ? -42.163 -10.788 7.581 1.00 16.19 193 VAL A CA 1
ATOM 1557 C C . VAL A 1 193 ? -43.044 -9.589 7.829 1.00 16.86 193 VAL A C 1
ATOM 1558 O O . VAL A 1 193 ? -43.640 -9.059 6.891 1.00 16.94 193 VAL A O 1
ATOM 1562 N N . ASN A 1 194 ? -43.104 -9.155 9.084 1.00 17.81 194 ASN A N 1
ATOM 1563 C CA . ASN A 1 194 ? -43.874 -7.969 9.420 1.00 19.86 194 ASN A CA 1
ATOM 1564 C C . ASN A 1 194 ? -43.392 -6.756 8.639 1.00 19.93 194 ASN A C 1
ATOM 1565 O O . ASN A 1 194 ? -42.186 -6.516 8.578 1.00 16.86 194 ASN A O 1
ATOM 1570 N N . PRO A 1 195 ? -44.329 -5.960 8.068 1.00 19.32 195 PRO A N 1
ATOM 1571 C CA . PRO A 1 195 ? -43.916 -4.775 7.314 1.00 19.76 195 PRO A CA 1
ATOM 1572 C C . PRO A 1 195 ? -42.974 -3.825 8.053 1.00 19.33 195 PRO A C 1
ATOM 1573 O O . PRO A 1 195 ? -42.182 -3.161 7.394 1.00 19.12 195 PRO A O 1
ATOM 1577 N N . GLU A 1 196 ? -43.055 -3.762 9.385 1.00 19.20 196 GLU A N 1
ATOM 1578 C CA . GLU A 1 196 ? -42.203 -2.880 10.186 1.00 19.41 196 GLU A CA 1
ATOM 1579 C C . GLU A 1 196 ? -40.719 -3.279 10.089 1.00 17.60 196 GLU A C 1
ATOM 1580 O O . GLU A 1 196 ? -39.840 -2.482 10.415 1.00 16.57 196 GLU A O 1
ATOM 1586 N N . GLU A 1 197 ? -40.459 -4.510 9.631 1.00 16.06 197 GLU A N 1
ATOM 1587 C CA . GLU A 1 197 ? -39.091 -5.028 9.523 1.00 15.84 197 GLU A CA 1
ATOM 1588 C C . GLU A 1 197 ? -38.592 -5.019 8.084 1.00 15.14 197 GLU A C 1
ATOM 1589 O O . GLU A 1 197 ? -37.476 -5.469 7.804 1.00 15.46 197 GLU A O 1
ATOM 1595 N N . ARG A 1 198 ? -39.396 -4.487 7.175 1.00 15.32 198 ARG A N 1
ATOM 1596 C CA . ARG A 1 198 ? -39.126 -4.505 5.737 1.00 15.08 198 ARG A CA 1
ATOM 1597 C C . ARG A 1 198 ? -39.040 -3.099 5.132 1.00 15.44 198 ARG A C 1
ATOM 1598 O O . ARG A 1 198 ? -39.442 -2.116 5.768 1.00 15.72 198 ARG A O 1
ATOM 1606 N N . PRO A 1 199 ? -38.525 -3.000 3.886 1.00 15.28 199 PRO A N 1
ATOM 1607 C CA . PRO A 1 199 ? -38.581 -1.700 3.213 1.00 15.78 199 PRO A CA 1
ATOM 1608 C C . PRO A 1 199 ? -40.019 -1.214 3.116 1.00 17.13 199 PRO A C 1
ATOM 1609 O O . PRO A 1 199 ? -40.939 -2.028 3.041 1.00 17.58 199 PRO A O 1
ATOM 1613 N N . ARG A 1 200 ? -40.183 0.101 3.140 1.00 18.14 200 ARG A N 1
ATOM 1614 C CA . ARG A 1 200 ? -41.511 0.713 3.054 1.00 18.97 200 ARG A CA 1
ATOM 1615 C C . ARG A 1 200 ? -42.060 0.736 1.641 1.00 18.34 200 ARG A C 1
ATOM 1616 O O . ARG A 1 200 ? -41.369 0.439 0.673 1.00 17.69 200 ARG A O 1
ATOM 1624 N N . LYS A 1 201 ? -43.330 1.111 1.515 1.00 18.90 201 LYS A N 1
ATOM 1625 C CA . LYS A 1 201 ? -43.931 1.254 0.200 1.00 19.73 201 LYS A CA 1
ATOM 1626 C C . LYS A 1 201 ? -43.127 2.175 -0.731 1.00 19.18 201 LYS A C 1
ATOM 1627 O O . LYS A 1 201 ? -42.972 1.892 -1.917 1.00 18.73 201 LYS A O 1
ATOM 1633 N N . GLU A 1 202 ? -42.654 3.286 -0.191 1.00 18.92 202 GLU A N 1
ATOM 1634 C CA . GLU A 1 202 ? -41.962 4.306 -0.985 1.00 20.22 202 GLU A CA 1
ATOM 1635 C C . GLU A 1 202 ? -40.645 3.756 -1.522 1.00 19.00 202 GLU A C 1
ATOM 1636 O O . GLU A 1 202 ? -40.214 4.088 -2.621 1.00 18.35 202 GLU A O 1
ATOM 1642 N N . ASP A 1 203 ? -40.027 2.875 -0.744 1.00 18.19 203 ASP A N 1
ATOM 1643 C CA . ASP A 1 203 ? -38.836 2.147 -1.212 1.00 17.80 203 ASP A CA 1
ATOM 1644 C C . ASP A 1 203 ? -39.170 1.210 -2.364 1.00 17.10 203 ASP A C 1
ATOM 1645 O O . ASP A 1 203 ? -38.583 1.297 -3.450 1.00 16.31 203 ASP A O 1
ATOM 1650 N N . TYR A 1 204 ? -40.128 0.308 -2.152 1.00 16.58 204 TYR A N 1
ATOM 1651 C CA . TYR A 1 204 ? -40.505 -0.608 -3.216 1.00 16.96 204 TYR A CA 1
ATOM 1652 C C . TYR A 1 204 ? -40.982 0.084 -4.487 1.00 16.45 204 TYR A C 1
ATOM 1653 O O . TYR A 1 204 ? -40.691 -0.377 -5.575 1.00 15.65 204 TYR A O 1
ATOM 1662 N N . ASP A 1 205 ? -41.705 1.196 -4.353 1.00 17.40 205 ASP A N 1
ATOM 1663 C CA . ASP A 1 205 ? -42.142 1.935 -5.536 1.00 17.49 205 ASP A CA 1
ATOM 1664 C C . ASP A 1 205 ? -40.954 2.284 -6.429 1.00 17.43 205 ASP A C 1
ATOM 1665 O O . ASP A 1 205 ? -40.992 2.113 -7.649 1.00 17.01 205 ASP A O 1
ATOM 1670 N N . ARG A 1 206 ? -39.882 2.738 -5.789 1.00 17.16 206 ARG A N 1
ATOM 1671 C CA . ARG A 1 206 ? -38.668 3.146 -6.489 1.00 16.91 206 ARG A CA 1
ATOM 1672 C C . ARG A 1 206 ? -37.825 1.943 -6.941 1.00 15.73 206 ARG A C 1
ATOM 1673 O O . ARG A 1 206 ? -37.277 1.965 -8.031 1.00 14.53 206 ARG A O 1
ATOM 1681 N N . TYR A 1 207 ? -37.770 0.867 -6.148 1.00 14.62 207 TYR A N 1
ATOM 1682 C CA . TYR A 1 207 ? -37.174 -0.384 -6.616 1.00 14.45 207 TYR A CA 1
ATOM 1683 C C . TYR A 1 207 ? -37.804 -0.841 -7.951 1.00 14.96 207 TYR A C 1
ATOM 1684 O O . TYR A 1 207 ? -37.107 -1.249 -8.882 1.00 14.60 207 TYR A O 1
ATOM 1693 N N . LEU A 1 208 ? -39.140 -0.805 -8.019 1.00 15.45 208 LEU A N 1
ATOM 1694 C CA . LEU A 1 208 ? -39.857 -1.279 -9.200 1.00 15.90 208 LEU A CA 1
ATOM 1695 C C . LEU A 1 208 ? -39.734 -0.319 -10.378 1.00 15.50 208 LEU A C 1
ATOM 1696 O O . LEU A 1 208 ? -39.551 -0.749 -11.514 1.00 15.98 208 LEU A O 1
ATOM 1701 N N . SER A 1 209 ? -39.791 0.975 -10.100 1.00 16.06 209 SER A N 1
ATOM 1702 C CA . SER A 1 209 ? -39.550 1.986 -11.149 1.00 17.01 209 SER A CA 1
ATOM 1703 C C . SER A 1 209 ? -38.223 1.741 -11.875 1.00 16.64 209 SER A C 1
ATOM 1704 O O . SER A 1 209 ? -38.141 1.765 -13.116 1.00 16.77 209 SER A O 1
ATOM 1707 N N . LEU A 1 210 ? -37.170 1.476 -11.105 1.00 16.45 210 LEU A N 1
ATOM 1708 C CA . LEU A 1 210 ? -35.874 1.170 -11.703 1.00 16.16 210 LEU A CA 1
ATOM 1709 C C . LEU A 1 210 ? -35.906 -0.098 -12.539 1.00 16.28 210 LEU A C 1
ATOM 1710 O O . LEU A 1 210 ? -35.390 -0.125 -13.660 1.00 16.24 210 LEU A O 1
ATOM 1715 N N . LEU A 1 211 ? -36.524 -1.152 -12.006 1.00 17.02 211 LEU A N 1
ATOM 1716 C CA . LEU A 1 211 ? -36.683 -2.403 -12.724 1.00 16.93 211 LEU A CA 1
ATOM 1717 C C . LEU A 1 211 ? -37.361 -2.160 -14.069 1.00 17.44 211 LEU A C 1
ATOM 1718 O O . LEU A 1 211 ? -36.890 -2.641 -15.102 1.00 16.65 211 LEU A O 1
ATOM 1723 N N . TYR A 1 212 ? -38.467 -1.414 -14.045 1.00 18.78 212 TYR A N 1
ATOM 1724 C CA . TYR A 1 212 ? -39.236 -1.159 -15.269 1.00 20.98 212 TYR A CA 1
ATOM 1725 C C . TYR A 1 212 ? -38.413 -0.376 -16.281 1.00 20.40 212 TYR A C 1
ATOM 1726 O O . TYR A 1 212 ? -38.472 -0.659 -17.477 1.00 19.83 212 TYR A O 1
ATOM 1735 N N . LEU A 1 213 ? -37.626 0.591 -15.813 1.00 20.25 213 LEU A N 1
ATOM 1736 C CA . LEU A 1 213 ? -36.714 1.313 -16.706 1.00 19.72 213 LEU A CA 1
ATOM 1737 C C . LEU A 1 213 ? -35.722 0.342 -17.359 1.00 19.65 213 LEU A C 1
ATOM 1738 O O . LEU A 1 213 ? -35.537 0.349 -18.572 1.00 20.40 213 LEU A O 1
ATOM 1743 N N . PHE A 1 214 ? -35.069 -0.496 -16.555 1.00 18.69 214 PHE A N 1
ATOM 1744 C CA . PHE A 1 214 ? -34.082 -1.422 -17.105 1.00 18.85 214 PHE A CA 1
ATOM 1745 C C . PHE A 1 214 ? -34.697 -2.398 -18.107 1.00 19.59 214 PHE A C 1
ATOM 1746 O O . PHE A 1 214 ? -34.088 -2.706 -19.135 1.00 20.44 214 PHE A O 1
ATOM 1754 N N . ARG A 1 215 ? -35.903 -2.872 -17.791 1.00 20.63 215 ARG A N 1
ATOM 1755 C CA . ARG A 1 215 ? -36.639 -3.801 -18.648 1.00 22.46 215 ARG A CA 1
ATOM 1756 C C . ARG A 1 215 ? -36.982 -3.124 -19.967 1.00 22.09 215 ARG A C 1
ATOM 1757 O O . ARG A 1 215 ? -36.812 -3.718 -21.030 1.00 22.16 215 ARG A O 1
ATOM 1765 N N . ARG A 1 216 ? -37.432 -1.874 -19.903 1.00 22.80 216 ARG A N 1
ATOM 1766 C CA . ARG A 1 216 ? -37.747 -1.104 -21.110 1.00 26.03 216 ARG A CA 1
ATOM 1767 C C . ARG A 1 216 ? -36.521 -0.963 -22.011 1.00 25.85 216 ARG A C 1
ATOM 1768 O O . ARG A 1 216 ? -36.618 -1.029 -23.235 1.00 25.05 216 ARG A O 1
ATOM 1776 N N . LEU A 1 217 ? -35.352 -0.820 -21.392 1.00 24.01 217 LEU A N 1
ATOM 1777 C CA . LEU A 1 217 ? -34.087 -0.725 -22.106 1.00 24.22 217 LEU A CA 1
ATOM 1778 C C . LEU A 1 217 ? -33.497 -2.085 -22.491 1.00 24.76 217 LEU A C 1
ATOM 1779 O O . LEU A 1 217 ? -32.345 -2.167 -22.926 1.00 24.91 217 LEU A O 1
ATOM 1784 N N . GLU A 1 218 ? -34.278 -3.156 -22.345 1.00 25.04 218 GLU A N 1
ATOM 1785 C CA . GLU A 1 218 ? -33.826 -4.524 -22.653 1.00 27.04 218 GLU A CA 1
ATOM 1786 C C . GLU A 1 218 ? -32.527 -4.913 -21.936 1.00 26.73 218 GLU A C 1
ATOM 1787 O O . GLU A 1 218 ? -31.754 -5.731 -22.434 1.00 26.00 218 GLU A O 1
ATOM 1793 N N . TYR A 1 219 ? -32.324 -4.327 -20.758 1.00 26.19 219 TYR A N 1
ATOM 1794 C CA . TYR A 1 219 ? -31.158 -4.587 -19.903 1.00 26.36 219 TYR A CA 1
ATOM 1795 C C . TYR A 1 219 ? -29.814 -4.269 -20.565 1.00 27.17 219 TYR A C 1
ATOM 1796 O O . TYR A 1 219 ? -28.783 -4.857 -20.218 1.00 25.67 219 TYR A O 1
ATOM 1805 N N . ASP A 1 220 ? -29.833 -3.298 -21.476 1.00 27.32 220 ASP A N 1
ATOM 1806 C CA . ASP A 1 220 ? -28.636 -2.873 -22.193 1.00 29.56 220 ASP A CA 1
ATOM 1807 C C . ASP A 1 220 ? -27.719 -2.060 -21.282 1.00 28.77 220 ASP A C 1
ATOM 1808 O O . ASP A 1 220 ? -28.125 -1.018 -20.787 1.00 30.11 220 ASP A O 1
ATOM 1813 N N . PRO A 1 221 ? -26.466 -2.520 -21.084 1.00 31.44 221 PRO A N 1
ATOM 1814 C CA . PRO A 1 221 ? -25.545 -1.790 -20.185 1.00 31.60 221 PRO A CA 1
ATOM 1815 C C . PRO A 1 221 ? -25.307 -0.309 -20.515 1.00 32.74 221 PRO A C 1
ATOM 1816 O O . PRO A 1 221 ? -25.372 0.535 -19.616 1.00 30.87 221 PRO A O 1
ATOM 1820 N N . ARG A 1 222 ? -25.034 0.019 -21.777 1.00 33.77 222 ARG A N 1
ATOM 1821 C CA . ARG A 1 222 ? -24.752 1.414 -22.147 1.00 35.59 222 ARG A CA 1
ATOM 1822 C C . ARG A 1 222 ? -25.902 2.359 -21.787 1.00 33.49 222 ARG A C 1
ATOM 1823 O O . ARG A 1 222 ? -25.690 3.449 -21.241 1.00 31.27 222 ARG A O 1
ATOM 1831 N N . GLU A 1 223 ? -27.128 1.947 -22.088 1.00 31.94 223 GLU A N 1
ATOM 1832 C CA . GLU A 1 223 ? -28.271 2.812 -21.845 1.00 32.05 223 GLU A CA 1
ATOM 1833 C C . GLU A 1 223 ? -28.664 2.812 -20.379 1.00 27.36 223 GLU A C 1
ATOM 1834 O O . GLU A 1 223 ? -29.105 3.823 -19.862 1.00 26.70 223 GLU A O 1
ATOM 1840 N N . ILE A 1 224 ? -28.499 1.679 -19.716 1.00 26.83 224 ILE A N 1
ATOM 1841 C CA . ILE A 1 224 ? -28.702 1.628 -18.267 1.00 26.47 224 ILE A CA 1
ATOM 1842 C C . ILE A 1 224 ? -27.759 2.629 -17.561 1.00 26.57 224 ILE A C 1
ATOM 1843 O O . ILE A 1 224 ? -28.212 3.393 -16.709 1.00 25.92 224 ILE A O 1
ATOM 1848 N N . TYR A 1 225 ? -26.479 2.653 -17.936 1.00 26.04 225 TYR A N 1
ATOM 1849 C CA . TYR A 1 225 ? -25.519 3.572 -17.284 1.00 25.93 225 TYR A CA 1
ATOM 1850 C C . TYR A 1 225 ? -25.892 5.028 -17.546 1.00 27.70 225 TYR A C 1
ATOM 1851 O O . TYR A 1 225 ? -25.865 5.879 -16.645 1.00 27.52 225 TYR A O 1
ATOM 1860 N N . ARG A 1 226 ? -26.257 5.326 -18.785 1.00 28.84 226 ARG A N 1
ATOM 1861 C CA . ARG A 1 226 ? -26.574 6.699 -19.134 1.00 32.23 226 ARG A CA 1
ATOM 1862 C C . ARG A 1 226 ? -27.898 7.152 -18.545 1.00 29.44 226 ARG A C 1
ATOM 1863 O O . ARG A 1 226 ? -28.015 8.295 -18.113 1.00 29.77 226 ARG A O 1
ATOM 1871 N N . GLN A 1 227 ? -28.882 6.258 -18.493 1.00 27.40 227 GLN A N 1
ATOM 1872 C CA . GLN A 1 227 ? -30.235 6.669 -18.137 1.00 25.24 227 GLN A CA 1
ATOM 1873 C C . GLN A 1 227 ? -30.630 6.381 -16.692 1.00 22.07 227 GLN A C 1
ATOM 1874 O O . GLN A 1 227 ? -31.596 6.957 -16.202 1.00 21.37 227 GLN A O 1
ATOM 1880 N N . SER A 1 228 ? -29.915 5.523 -15.977 1.00 20.85 228 SER A N 1
ATOM 1881 C CA . SER A 1 228 ? -30.389 5.231 -14.627 1.00 18.61 228 SER A CA 1
ATOM 1882 C C . SER A 1 228 ? -30.362 6.496 -13.770 1.00 17.81 228 SER A C 1
ATOM 1883 O O . SER A 1 228 ? -29.329 7.161 -13.684 1.00 18.79 228 SER A O 1
ATOM 1886 N N . PRO A 1 229 ? -31.493 6.843 -13.130 1.00 17.39 229 PRO A N 1
ATOM 1887 C CA . PRO A 1 229 ? -31.496 7.938 -12.182 1.00 17.02 229 PRO A CA 1
ATOM 1888 C C . PRO A 1 229 ? -30.849 7.576 -10.840 1.00 16.28 229 PRO A C 1
ATOM 1889 O O . PRO A 1 229 ? -30.775 8.435 -9.956 1.00 17.20 229 PRO A O 1
ATOM 1893 N N . PHE A 1 230 ? -30.389 6.324 -10.697 1.00 14.75 230 PHE A N 1
ATOM 1894 C CA . PHE A 1 230 ? -29.711 5.833 -9.483 1.00 14.33 230 PHE A CA 1
ATOM 1895 C C . PHE A 1 230 ? -28.361 5.315 -9.961 1.00 13.41 230 PHE A C 1
ATOM 1896 O O . PHE A 1 230 ? -28.310 4.360 -10.733 1.00 13.50 230 PHE A O 1
ATOM 1904 N N . LYS A 1 231 ? -27.277 5.993 -9.570 1.00 14.20 231 LYS A N 1
ATOM 1905 C CA . LYS A 1 231 ? -25.911 5.591 -9.916 1.00 14.52 231 LYS A CA 1
ATOM 1906 C C . LYS A 1 231 ? -25.033 5.861 -8.704 1.00 13.45 231 LYS A C 1
ATOM 1907 O O . LYS A 1 231 ? -24.786 7.022 -8.347 1.00 12.82 231 LYS A O 1
ATOM 1913 N N . VAL A 1 232 ? -24.599 4.788 -8.042 1.00 12.24 232 VAL A N 1
ATOM 1914 C CA . VAL A 1 232 ? -23.911 4.908 -6.778 1.00 11.65 232 VAL A CA 1
ATOM 1915 C C . VAL A 1 232 ? -22.650 4.055 -6.778 1.00 11.12 232 VAL A C 1
ATOM 1916 O O . VAL A 1 232 ? -22.661 2.925 -7.289 1.00 10.97 232 VAL A O 1
ATOM 1920 N N . VAL A 1 233 ? -21.564 4.612 -6.237 1.00 10.50 233 VAL A N 1
ATOM 1921 C CA . VAL A 1 233 ? -20.394 3.813 -5.896 1.00 10.60 233 VAL A CA 1
ATOM 1922 C C . VAL A 1 233 ? -20.601 3.352 -4.454 1.00 10.18 233 VAL A C 1
ATOM 1923 O O . VAL A 1 233 ? -20.437 4.119 -3.505 1.00 10.31 233 VAL A O 1
ATOM 1927 N N . ASP A 1 234 ? -20.971 2.077 -4.298 1.00 10.14 234 ASP A N 1
ATOM 1928 C CA . ASP A 1 234 ? -21.227 1.478 -3.007 1.00 10.21 234 ASP A CA 1
ATOM 1929 C C . ASP A 1 234 ? -19.911 0.998 -2.384 1.00 10.04 234 ASP A C 1
ATOM 1930 O O . ASP A 1 234 ? -19.194 0.166 -2.974 1.00 10.30 234 ASP A O 1
ATOM 1935 N N . VAL A 1 235 ? -19.611 1.481 -1.190 1.00 9.85 235 VAL A N 1
ATOM 1936 C CA . VAL A 1 235 ? -18.407 1.048 -0.502 1.00 9.79 235 VAL A CA 1
ATOM 1937 C C . VAL A 1 235 ? -18.421 -0.458 -0.230 1.00 9.44 235 VAL A C 1
ATOM 1938 O O . VAL A 1 235 ? -17.390 -1.124 -0.342 1.00 9.13 235 VAL A O 1
ATOM 1942 N N . GLY A 1 236 ? -19.593 -1.009 0.111 1.00 9.28 236 GLY A N 1
ATOM 1943 C CA . GLY A 1 236 ? -19.682 -2.435 0.374 1.00 9.28 236 GLY A CA 1
ATOM 1944 C C . GLY A 1 236 ? -19.379 -3.290 -0.853 1.00 9.04 236 GLY A C 1
ATOM 1945 O O . GLY A 1 236 ? -18.522 -4.173 -0.803 1.00 8.66 236 GLY A O 1
ATOM 1946 N N . PHE A 1 237 ? -20.088 -3.019 -1.951 1.00 8.77 237 PHE A N 1
ATOM 1947 C CA . PHE A 1 237 ? -19.918 -3.732 -3.212 1.00 9.33 237 PHE A CA 1
ATOM 1948 C C . PHE A 1 237 ? -18.453 -3.681 -3.621 1.00 9.18 237 PHE A C 1
ATOM 1949 O O . PHE A 1 237 ? -17.857 -4.679 -3.948 1.00 9.30 237 PHE A O 1
ATOM 1957 N N . ASN A 1 238 ? -17.867 -2.496 -3.554 1.00 9.32 238 ASN A N 1
ATOM 1958 C CA . ASN A 1 238 ? -16.493 -2.321 -4.001 1.00 9.36 238 ASN A CA 1
ATOM 1959 C C . ASN A 1 238 ? -15.433 -2.921 -3.099 1.00 9.20 238 ASN A C 1
ATOM 1960 O O . ASN A 1 238 ? -14.418 -3.429 -3.588 1.00 9.35 238 ASN A O 1
ATOM 1965 N N . ALA A 1 239 ? -15.650 -2.890 -1.791 1.00 9.36 239 ALA A N 1
ATOM 1966 C CA . ALA A 1 239 ? -14.722 -3.546 -0.886 1.00 9.21 239 ALA A CA 1
ATOM 1967 C C . ALA A 1 239 ? -14.742 -5.037 -1.130 1.00 8.92 239 ALA A C 1
ATOM 1968 O O . ALA A 1 239 ? -13.691 -5.696 -1.155 1.00 8.61 239 ALA A O 1
ATOM 1970 N N . ILE A 1 240 ? -15.941 -5.581 -1.311 1.00 8.74 240 ILE A N 1
ATOM 1971 C CA . ILE A 1 240 ? -16.090 -7.016 -1.592 1.00 8.77 240 ILE A CA 1
ATOM 1972 C C . ILE A 1 240 ? -15.447 -7.402 -2.933 1.00 8.84 240 ILE A C 1
ATOM 1973 O O . ILE A 1 240 ? -14.761 -8.444 -3.047 1.00 9.20 240 ILE A O 1
ATOM 1978 N N . LEU A 1 241 ? -15.627 -6.556 -3.945 1.00 9.17 241 LEU A N 1
ATOM 1979 C CA . LEU A 1 241 ? -14.983 -6.765 -5.246 1.00 9.46 241 LEU A CA 1
ATOM 1980 C C . LEU A 1 241 ? -13.458 -6.706 -5.166 1.00 9.48 241 LEU A C 1
ATOM 1981 O O . LEU A 1 241 ? -12.769 -7.522 -5.773 1.00 10.14 241 LEU A O 1
ATOM 1986 N N . GLN A 1 242 ? -12.919 -5.747 -4.418 1.00 9.80 242 GLN A N 1
ATOM 1987 C CA . GLN A 1 242 ? -11.462 -5.670 -4.261 1.00 10.48 242 GLN A CA 1
ATOM 1988 C C . GLN A 1 242 ? -10.945 -6.953 -3.610 1.00 9.78 242 GLN A C 1
ATOM 1989 O O . GLN A 1 242 ? -9.952 -7.516 -4.045 1.00 9.68 242 GLN A O 1
ATOM 1995 N N . ARG A 1 243 ? -11.599 -7.398 -2.533 1.00 9.39 243 ARG A N 1
ATOM 1996 C CA . ARG A 1 243 ? -11.196 -8.650 -1.896 1.00 9.27 243 ARG A CA 1
ATOM 1997 C C . ARG A 1 243 ? -11.282 -9.813 -2.882 1.00 9.21 243 ARG A C 1
ATOM 1998 O O . ARG A 1 243 ? -10.355 -10.630 -2.968 1.00 9.45 243 ARG A O 1
ATOM 2006 N N . ALA A 1 244 ? -12.373 -9.869 -3.641 1.00 9.31 244 ALA A N 1
ATOM 2007 C CA . ALA A 1 244 ? -12.583 -10.948 -4.575 1.00 9.71 244 ALA A CA 1
ATOM 2008 C C . ALA A 1 244 ? -11.530 -10.932 -5.688 1.00 9.69 244 ALA A C 1
ATOM 2009 O O . ALA A 1 244 ? -11.073 -11.990 -6.099 1.00 9.92 244 ALA A O 1
ATOM 2011 N N . ASN A 1 245 ? -11.161 -9.746 -6.173 1.00 9.86 245 ASN A N 1
ATOM 2012 C CA . ASN A 1 245 ? -10.062 -9.612 -7.152 1.00 10.21 245 ASN A CA 1
ATOM 2013 C C . ASN A 1 245 ? -8.732 -10.153 -6.619 1.00 10.14 245 ASN A C 1
ATOM 2014 O O . ASN A 1 245 ? -8.026 -10.888 -7.324 1.00 10.68 245 ASN A O 1
ATOM 2019 N N . ARG A 1 246 ? -8.392 -9.811 -5.383 1.00 10.29 246 ARG A N 1
ATOM 2020 C CA . ARG A 1 246 ? -7.184 -10.343 -4.766 1.00 11.13 246 ARG A CA 1
ATOM 2021 C C . ARG A 1 246 ? -7.209 -11.867 -4.713 1.00 10.37 246 ARG A C 1
ATOM 2022 O O . ARG A 1 246 ? -6.197 -12.546 -4.977 1.00 10.08 246 ARG A O 1
ATOM 2030 N N . ASP A 1 247 ? -8.361 -12.423 -4.355 1.00 10.02 247 ASP A N 1
ATOM 2031 C CA . ASP A 1 247 ? -8.489 -13.866 -4.270 1.00 9.63 247 ASP A CA 1
ATOM 2032 C C . ASP A 1 247 ? -8.523 -14.551 -5.650 1.00 9.68 247 ASP A C 1
ATOM 2033 O O . ASP A 1 247 ? -7.976 -15.655 -5.803 1.00 9.80 247 ASP A O 1
ATOM 2038 N N . LEU A 1 248 ? -9.127 -13.896 -6.638 1.00 9.94 248 LEU A N 1
ATOM 2039 C CA . LEU A 1 248 ? -9.118 -14.378 -8.009 1.00 10.24 248 LEU A CA 1
ATOM 2040 C C . LEU A 1 248 ? -7.707 -14.411 -8.601 1.00 10.31 248 LEU A C 1
ATOM 2041 O O . LEU A 1 248 ? -7.356 -15.344 -9.329 1.00 10.54 248 LEU A O 1
ATOM 2046 N N . TYR A 1 249 ? -6.915 -13.383 -8.283 1.00 10.22 249 TYR A N 1
ATOM 2047 C CA . TYR A 1 249 ? -5.504 -13.337 -8.655 1.00 10.35 249 TYR A CA 1
ATOM 2048 C C . TYR A 1 249 ? -4.775 -14.582 -8.128 1.00 10.26 249 TYR A C 1
ATOM 2049 O O . TYR A 1 249 ? -4.045 -15.259 -8.851 1.00 10.20 249 TYR A O 1
ATOM 2058 N N . ALA A 1 250 ? -4.976 -14.887 -6.848 1.00 10.06 250 ALA A N 1
ATOM 2059 C CA . ALA A 1 250 ? -4.302 -16.025 -6.238 1.00 10.24 250 ALA A CA 1
ATOM 2060 C C . ALA A 1 250 ? -4.690 -17.318 -6.931 1.00 10.93 250 ALA A C 1
ATOM 2061 O O . ALA A 1 250 ? -3.837 -18.135 -7.263 1.00 11.07 250 ALA A O 1
ATOM 2063 N N . LEU A 1 251 ? -5.983 -17.491 -7.181 1.00 11.02 251 LEU A N 1
ATOM 2064 C CA . LEU A 1 251 ? -6.466 -18.647 -7.984 1.00 12.36 251 LEU A CA 1
ATOM 2065 C C . LEU A 1 251 ? -5.803 -18.726 -9.347 1.00 11.98 251 LEU A C 1
ATOM 2066 O O . LEU A 1 251 ? -5.361 -19.797 -9.745 1.00 11.99 251 L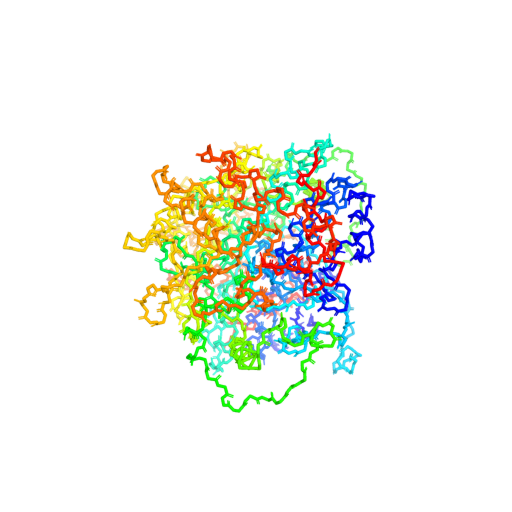EU A O 1
ATOM 2071 N N . ALA A 1 252 ? -5.735 -17.605 -10.058 1.00 12.01 252 ALA A N 1
ATOM 2072 C CA . ALA A 1 252 ? -5.088 -17.563 -11.368 1.00 12.29 252 ALA A CA 1
ATOM 2073 C C . ALA A 1 252 ? -3.649 -18.067 -11.294 1.00 12.50 252 ALA A C 1
ATOM 2074 O O . ALA A 1 252 ? -3.220 -18.888 -12.115 1.00 12.93 252 ALA A O 1
ATOM 2076 N N . VAL A 1 253 ? -2.897 -17.568 -10.319 1.00 12.36 253 VAL A N 1
ATOM 2077 C CA . VAL A 1 253 ? -1.488 -17.968 -10.216 1.00 12.76 253 VAL A CA 1
ATOM 2078 C C . VAL A 1 253 ? -1.392 -19.456 -9.887 1.00 12.87 253 VAL A C 1
ATOM 2079 O O . VAL A 1 253 ? -0.582 -20.177 -10.502 1.00 13.64 253 VAL A O 1
ATOM 2083 N N . LEU A 1 254 ? -2.179 -19.913 -8.918 1.00 12.39 254 LEU A N 1
ATOM 2084 C CA . LEU A 1 254 ? -2.160 -21.325 -8.511 1.00 12.96 254 LEU A CA 1
ATOM 2085 C C . LEU A 1 254 ? -2.543 -22.279 -9.640 1.00 13.80 254 LEU A C 1
ATOM 2086 O O . LEU A 1 254 ? -1.959 -23.367 -9.756 1.00 14.02 254 LEU A O 1
ATOM 2091 N N . LEU A 1 255 ? -3.478 -21.848 -10.472 1.00 13.99 255 LEU A N 1
ATOM 2092 C CA . LEU A 1 255 ? -3.951 -22.628 -11.637 1.00 14.79 255 LEU A CA 1
ATOM 2093 C C . LEU A 1 255 ? -3.104 -22.402 -12.898 1.00 15.50 255 LEU A C 1
ATOM 2094 O O . LEU A 1 255 ? -3.354 -23.008 -13.954 1.00 15.55 255 LEU A O 1
ATOM 2099 N N . GLN A 1 256 ? -2.111 -21.530 -12.800 1.00 15.34 256 GLN A N 1
ATOM 2100 C CA . GLN A 1 256 ? -1.228 -21.195 -13.913 1.00 17.17 256 GLN A CA 1
ATOM 2101 C C . GLN A 1 256 ? -1.982 -20.610 -15.105 1.00 17.65 256 GLN A C 1
ATOM 2102 O O . GLN A 1 256 ? -1.810 -21.040 -16.251 1.00 18.62 256 GLN A O 1
ATOM 2108 N N . GLU A 1 257 ? -2.813 -19.611 -14.798 1.00 18.52 257 GLU A N 1
ATOM 2109 C CA . GLU A 1 257 ? -3.452 -18.749 -15.784 1.00 19.72 257 GLU A CA 1
ATOM 2110 C C . GLU A 1 257 ? -2.822 -17.350 -15.698 1.00 21.46 257 GLU A C 1
ATOM 2111 O O . GLU A 1 257 ? -2.225 -17.004 -14.685 1.00 21.69 257 GLU A O 1
ATOM 2117 N N . ASP A 1 258 ? -2.925 -16.564 -16.766 1.00 21.10 258 ASP A N 1
ATOM 2118 C CA . ASP A 1 258 ? -2.283 -15.241 -16.819 1.00 21.74 258 ASP A CA 1
ATOM 2119 C C . ASP A 1 258 ? -3.208 -14.257 -16.083 1.00 20.13 258 ASP A C 1
ATOM 2120 O O . ASP A 1 258 ? -4.339 -14.070 -16.488 1.00 19.67 258 ASP A O 1
ATOM 2125 N N . PRO A 1 259 ? -2.738 -13.650 -14.973 1.00 18.77 259 PRO A N 1
ATOM 2126 C CA . PRO A 1 259 ? -3.594 -12.745 -14.206 1.00 17.26 259 PRO A CA 1
ATOM 2127 C C . PRO A 1 259 ? -3.366 -11.255 -14.484 1.00 18.30 259 PRO A C 1
ATOM 2128 O O . PRO A 1 259 ? -3.751 -10.427 -13.667 1.00 17.60 259 PRO A O 1
ATOM 2132 N N . TYR A 1 260 ? -2.743 -10.911 -15.614 1.00 19.08 260 TYR A N 1
ATOM 2133 C CA . TYR A 1 260 ? -2.333 -9.527 -15.876 1.00 19.55 260 TYR A CA 1
ATOM 2134 C C . TYR A 1 260 ? -3.546 -8.600 -15.776 1.00 19.42 260 TYR A C 1
ATOM 2135 O O . TYR A 1 260 ? -3.452 -7.534 -15.169 1.00 19.72 260 TYR A O 1
ATOM 2144 N N . GLU A 1 261 ? -4.667 -9.040 -16.340 1.00 19.15 261 GLU A N 1
ATOM 2145 C CA . GLU A 1 261 ? -5.933 -8.291 -16.350 1.00 19.69 261 GLU A CA 1
ATOM 2146 C C . GLU A 1 261 ? -6.411 -8.011 -14.917 1.00 17.88 261 GLU A C 1
ATOM 2147 O O . GLU A 1 261 ? -6.785 -6.896 -14.559 1.00 17.24 261 GLU A O 1
ATOM 2153 N N . ILE A 1 262 ? -6.365 -9.054 -14.107 1.00 15.59 262 ILE A N 1
ATOM 2154 C CA . ILE A 1 262 ? -6.802 -8.978 -12.707 1.00 14.18 262 ILE A CA 1
ATOM 2155 C C . ILE A 1 262 ? -5.896 -8.029 -11.906 1.00 14.22 262 ILE A C 1
ATOM 2156 O O . ILE A 1 262 ? -6.364 -7.279 -11.054 1.00 13.62 262 ILE A O 1
ATOM 2161 N N . GLU A 1 263 ? -4.591 -8.053 -12.186 1.00 14.28 263 GLU A N 1
ATOM 2162 C CA . GLU A 1 263 ? -3.668 -7.158 -11.511 1.00 14.50 263 GLU A CA 1
ATOM 2163 C C . GLU A 1 263 ? -4.076 -5.686 -11.706 1.00 14.59 263 GLU A C 1
ATOM 2164 O O . GLU A 1 263 ? -4.007 -4.892 -10.770 1.00 13.65 263 GLU A O 1
ATOM 2170 N N . GLU A 1 264 ? -4.494 -5.336 -12.916 1.00 15.73 264 GLU A N 1
ATOM 2171 C CA . GLU A 1 264 ? -4.941 -3.965 -13.176 1.00 17.17 264 GLU A CA 1
ATOM 2172 C C . GLU A 1 264 ? -6.177 -3.632 -12.354 1.00 15.23 264 GLU A C 1
ATOM 2173 O O . GLU A 1 264 ? -6.257 -2.547 -11.772 1.00 15.03 264 GLU A O 1
ATOM 2179 N N . TRP A 1 265 ? -7.115 -4.574 -12.248 1.00 13.36 265 TRP A N 1
ATOM 2180 C CA . TRP A 1 265 ? -8.307 -4.327 -11.442 1.00 13.19 265 TRP A CA 1
ATOM 2181 C C . TRP A 1 265 ? -7.928 -4.081 -9.984 1.00 12.52 265 TRP A C 1
ATOM 2182 O O . TRP A 1 265 ? -8.502 -3.218 -9.299 1.00 12.27 265 TRP A O 1
ATOM 2193 N N . ILE A 1 266 ? -6.987 -4.867 -9.498 1.00 11.39 266 ILE A N 1
ATOM 2194 C CA . ILE A 1 266 ? -6.559 -4.773 -8.102 1.00 11.36 266 ILE A CA 1
ATOM 2195 C C . ILE A 1 266 ? -5.911 -3.405 -7.812 1.00 11.79 266 ILE A C 1
ATOM 2196 O O . ILE A 1 266 ? -6.227 -2.744 -6.824 1.00 11.98 266 ILE A O 1
ATOM 2201 N N . VAL A 1 267 ? -4.985 -3.006 -8.668 1.00 11.77 267 VAL A N 1
ATOM 2202 C CA . VAL A 1 267 ? -4.210 -1.801 -8.436 1.00 12.90 267 VAL A CA 1
ATOM 2203 C C . VAL A 1 267 ? -5.088 -0.567 -8.564 1.00 12.92 267 VAL A C 1
ATOM 2204 O O . VAL A 1 267 ? -5.066 0.291 -7.698 1.00 13.14 267 VAL A O 1
ATOM 2208 N N . ARG A 1 268 ? -5.905 -0.520 -9.609 1.00 13.99 268 ARG A N 1
ATOM 2209 C CA . ARG A 1 268 ? -6.825 0.610 -9.785 1.00 14.71 268 ARG A CA 1
ATOM 2210 C C . ARG A 1 268 ? -7.935 0.606 -8.740 1.00 14.16 268 ARG A C 1
ATOM 2211 O O . ARG A 1 268 ? -8.372 1.661 -8.292 1.00 13.28 268 ARG A O 1
ATOM 2219 N N . GLY A 1 269 ? -8.364 -0.582 -8.311 1.00 13.67 269 GLY A N 1
ATOM 2220 C CA . GLY A 1 269 ? -9.354 -0.688 -7.267 1.00 13.57 269 GLY A CA 1
ATOM 2221 C C . GLY A 1 269 ? -8.882 -0.261 -5.905 1.00 14.03 269 GLY A C 1
ATOM 2222 O O . GLY A 1 269 ? -9.676 0.233 -5.091 1.00 13.98 269 GLY A O 1
ATOM 2223 N N . GLU A 1 270 ? -7.591 -0.436 -5.636 1.00 14.10 270 GLU A N 1
ATOM 2224 C CA . GLU A 1 270 ? -7.036 -0.021 -4.371 1.00 15.51 270 GLU A CA 1
ATOM 2225 C C . GLU A 1 270 ? -7.065 1.504 -4.291 1.00 14.18 270 GLU A C 1
ATOM 2226 O O . GLU A 1 270 ? -7.373 2.083 -3.246 1.00 14.30 270 GLU A O 1
ATOM 2232 N N . VAL A 1 271 ? -6.724 2.152 -5.404 1.00 12.68 271 VAL A N 1
ATOM 2233 C CA . VAL A 1 271 ? -6.777 3.612 -5.469 1.00 12.51 271 VAL A CA 1
ATOM 2234 C C . VAL A 1 271 ? -8.215 4.079 -5.230 1.00 12.49 271 VAL A C 1
ATOM 2235 O O . VAL A 1 271 ? -8.450 4.940 -4.406 1.00 12.03 271 VAL A O 1
ATOM 2239 N N . GLY A 1 272 ? -9.159 3.473 -5.941 1.00 12.02 272 GLY A N 1
ATOM 2240 C CA . GLY A 1 272 ? -10.569 3.867 -5.837 1.00 11.86 272 GLY A CA 1
ATOM 2241 C C . GLY A 1 272 ? -11.142 3.665 -4.449 1.00 11.88 272 GLY A C 1
ATOM 2242 O O . GLY A 1 272 ? -11.787 4.540 -3.886 1.00 11.47 272 GLY A O 1
ATOM 2243 N N . LEU A 1 273 ? -10.917 2.488 -3.878 1.00 11.97 273 LEU A N 1
ATOM 2244 C CA . LEU A 1 273 ? -11.553 2.203 -2.591 1.00 12.29 273 LEU A CA 1
ATOM 2245 C C . LEU A 1 273 ? -11.044 3.127 -1.512 1.00 12.22 273 LEU A C 1
ATOM 2246 O O . LEU A 1 273 ? -11.817 3.631 -0.697 1.00 12.78 273 LEU A O 1
ATOM 2251 N N . GLU A 1 274 ? -9.744 3.406 -1.507 1.00 12.66 274 GLU A N 1
ATOM 2252 C CA . GLU A 1 274 ? -9.205 4.338 -0.535 1.00 13.18 274 GLU A CA 1
ATOM 2253 C C . GLU A 1 274 ? -9.673 5.778 -0.710 1.00 12.50 274 GLU A C 1
ATOM 2254 O O . GLU A 1 274 ? -9.731 6.533 0.264 1.00 12.72 274 GLU A O 1
ATOM 2260 N N . ALA A 1 275 ? -10.094 6.143 -1.919 1.00 11.12 275 ALA A N 1
ATOM 2261 C CA . ALA A 1 275 ? -10.655 7.458 -2.175 1.00 11.03 275 ALA A CA 1
ATOM 2262 C C . ALA A 1 275 ? -11.959 7.686 -1.410 1.00 10.39 275 ALA A C 1
ATOM 2263 O O . ALA A 1 275 ? -12.310 8.816 -1.122 1.00 10.60 275 ALA A O 1
ATOM 2265 N N . LEU A 1 276 ? -12.683 6.622 -1.094 1.00 10.38 276 LEU A N 1
ATOM 2266 C CA . LEU A 1 276 ? -13.976 6.751 -0.415 1.00 10.06 276 LEU A CA 1
ATOM 2267 C C . LEU A 1 276 ? -13.843 7.160 1.037 1.00 10.01 276 LEU A C 1
ATOM 2268 O O . LEU A 1 276 ? -14.838 7.503 1.692 1.00 10.05 276 LEU A O 1
ATOM 2273 N N . TRP A 1 277 ? -12.630 7.098 1.575 1.00 9.81 277 TRP A N 1
ATOM 2274 C CA . TRP A 1 277 ? -12.405 7.535 2.946 1.00 10.13 277 TRP A CA 1
ATOM 2275 C C . TRP A 1 277 ? -12.625 9.038 3.093 1.00 10.75 277 TRP A C 1
ATOM 2276 O O . TRP A 1 277 ? -12.026 9.811 2.346 1.00 10.88 277 TRP A O 1
ATOM 2287 N N . ASP A 1 278 ? -13.445 9.425 4.073 1.00 11.02 278 ASP A N 1
ATOM 2288 C CA . ASP A 1 278 ? -13.651 10.816 4.417 1.00 11.56 278 ASP A CA 1
ATOM 2289 C C . ASP A 1 278 ? -12.910 11.123 5.711 1.00 11.97 278 ASP A C 1
ATOM 2290 O O . ASP A 1 278 ? -13.245 10.610 6.777 1.00 11.48 278 ASP A O 1
ATOM 2295 N N . ARG A 1 279 ? -11.861 11.934 5.602 1.00 12.43 279 ARG A N 1
ATOM 2296 C CA . ARG A 1 279 ? -11.064 12.274 6.773 1.00 13.39 279 ARG A CA 1
ATOM 2297 C C . ARG A 1 279 ? -11.814 13.052 7.845 1.00 14.41 279 ARG A C 1
ATOM 2298 O O . ARG A 1 279 ? -11.577 12.828 9.023 1.00 14.82 279 ARG A O 1
ATOM 2306 N N . GLU A 1 280 ? -12.707 13.958 7.458 1.00 15.85 280 GLU A N 1
ATOM 2307 C CA . GLU A 1 280 ? -13.429 14.748 8.455 1.00 18.01 280 GLU A CA 1
ATOM 2308 C C . GLU A 1 280 ? -14.350 13.867 9.302 1.00 17.74 280 GLU A C 1
ATOM 2309 O O . GLU A 1 280 ? -14.413 14.004 10.528 1.00 18.17 280 GLU A O 1
ATOM 2315 N N . ALA A 1 281 ? -15.014 12.908 8.653 1.00 16.65 281 ALA A N 1
ATOM 2316 C CA . ALA A 1 281 ? -15.915 11.972 9.333 1.00 16.37 281 ALA A CA 1
ATOM 2317 C C . ALA A 1 281 ? -15.196 10.791 9.965 1.00 15.22 281 ALA A C 1
ATOM 2318 O O . ALA A 1 281 ? -15.710 10.164 10.894 1.00 16.31 281 ALA A O 1
ATOM 2320 N N . GLY A 1 282 ? -13.993 10.484 9.476 1.00 13.55 282 GLY A N 1
ATOM 2321 C CA . GLY A 1 282 ? -13.264 9.320 9.913 1.00 13.13 282 GLY A CA 1
ATOM 2322 C C . GLY A 1 282 ? -13.995 8.030 9.567 1.00 12.46 282 GLY A C 1
ATOM 2323 O O . GLY A 1 282 ? -14.152 7.141 10.397 1.00 12.80 282 GLY A O 1
ATOM 2324 N N . PHE A 1 283 ? -14.424 7.928 8.319 1.00 11.89 283 PHE A N 1
ATOM 2325 C CA . PHE A 1 283 ? -15.201 6.774 7.883 1.00 11.15 283 PHE A CA 1
ATOM 2326 C C . PHE A 1 283 ? -15.218 6.686 6.364 1.00 10.79 283 PHE A C 1
ATOM 2327 O O . PHE A 1 283 ? -14.905 7.651 5.693 1.00 10.91 283 PHE A O 1
ATOM 2335 N N . TYR A 1 284 ? -15.544 5.504 5.838 1.00 10.79 284 TYR A N 1
ATOM 2336 C CA . TYR A 1 284 ? -15.702 5.322 4.401 1.00 10.59 284 TYR A CA 1
ATOM 2337 C C . TYR A 1 284 ? -17.160 5.553 4.003 1.00 10.98 284 TYR A C 1
ATOM 2338 O O . TYR A 1 284 ? -18.070 4.975 4.615 1.00 11.44 284 TYR A O 1
ATOM 2347 N N . PHE A 1 285 ? -17.363 6.355 2.967 1.00 10.69 285 PHE A N 1
ATOM 2348 C CA . PHE A 1 285 ? -18.702 6.642 2.450 1.00 10.82 285 PHE A CA 1
ATOM 2349 C C . PHE A 1 285 ? -18.882 6.084 1.053 1.00 10.62 285 PHE A C 1
ATOM 2350 O O . PHE A 1 285 ? -17.959 6.099 0.243 1.00 11.28 285 PHE A O 1
ATOM 2358 N N . SER A 1 286 ? -20.107 5.649 0.756 1.00 10.41 286 SER A N 1
ATOM 2359 C CA . SER A 1 286 ? -20.512 5.455 -0.621 1.00 10.35 286 SER A CA 1
ATOM 2360 C C . SER A 1 286 ? -20.679 6.835 -1.283 1.00 10.54 286 SER A C 1
ATOM 2361 O O . SER A 1 286 ? -20.839 7.854 -0.587 1.00 11.05 286 SER A O 1
ATOM 2364 N N . TRP A 1 287 ? -20.613 6.852 -2.617 1.00 10.85 287 TRP A N 1
ATOM 2365 C CA . TRP A 1 287 ? -20.736 8.063 -3.404 1.00 10.95 287 TRP A CA 1
ATOM 2366 C C . TRP A 1 287 ? -21.938 8.040 -4.337 1.00 11.38 287 TRP A C 1
ATOM 2367 O O . TRP A 1 287 ? -22.230 7.035 -4.981 1.00 11.29 287 TRP A O 1
ATOM 2378 N N . ASP A 1 288 ? -22.611 9.185 -4.418 1.00 11.46 288 ASP A N 1
ATOM 2379 C CA . ASP A 1 288 ? -23.748 9.374 -5.303 1.00 11.80 288 ASP A CA 1
ATOM 2380 C C . ASP A 1 288 ? -23.262 10.080 -6.549 1.00 11.90 288 ASP A C 1
ATOM 2381 O O . ASP A 1 288 ? -22.899 11.261 -6.490 1.00 12.31 288 ASP A O 1
ATOM 2386 N N . LEU A 1 289 ? -23.242 9.367 -7.662 1.00 12.32 289 LEU A N 1
ATOM 2387 C CA . LEU A 1 289 ? -22.661 9.912 -8.900 1.00 13.26 289 LEU A CA 1
ATOM 2388 C C . LEU A 1 289 ? -23.641 10.763 -9.688 1.00 13.79 289 LEU A C 1
ATOM 2389 O O . LEU A 1 289 ? -23.225 11.486 -10.601 1.00 14.36 289 LEU A O 1
ATOM 2394 N N . VAL A 1 290 ? -24.926 10.694 -9.352 1.00 13.86 290 VAL A N 1
ATOM 2395 C CA . VAL A 1 290 ? -25.900 11.597 -9.976 1.00 14.13 290 VAL A CA 1
ATOM 2396 C C . VAL A 1 290 ? -25.719 13.002 -9.396 1.00 14.22 290 VAL A C 1
ATOM 2397 O O . VAL A 1 290 ? -25.582 13.971 -10.145 1.00 15.44 290 VAL A O 1
ATOM 2401 N N . ALA A 1 291 ? -25.680 13.102 -8.062 1.00 14.14 291 ALA A N 1
ATOM 2402 C CA . ALA A 1 291 ? -25.409 14.359 -7.368 1.00 14.23 291 ALA A CA 1
ATOM 2403 C C . ALA A 1 291 ? -23.927 14.733 -7.457 1.00 14.15 291 ALA A C 1
ATOM 2404 O O . ALA A 1 291 ? -23.565 15.910 -7.358 1.00 14.34 291 ALA A O 1
ATOM 2406 N N . GLY A 1 292 ? -23.073 13.735 -7.667 1.00 13.99 292 GLY A N 1
ATOM 2407 C CA . GLY A 1 292 ? -21.609 13.942 -7.641 1.00 13.72 292 GLY A CA 1
ATOM 2408 C C . GLY A 1 292 ? -21.064 14.251 -6.254 1.00 13.91 292 GLY A C 1
ATOM 2409 O O . GLY A 1 292 ? -20.160 15.106 -6.110 1.00 14.29 292 GLY A O 1
ATOM 2410 N N . GLU A 1 293 ? -21.580 13.549 -5.240 1.00 13.98 293 GLU A N 1
ATOM 2411 C CA . GLU A 1 293 ? -21.277 13.831 -3.834 1.00 14.65 293 GLU A CA 1
ATOM 2412 C C . GLU A 1 293 ? -21.091 12.569 -3.024 1.00 13.90 293 GLU A C 1
ATOM 2413 O O . GLU A 1 293 ? -21.833 11.604 -3.219 1.00 13.02 293 GLU A O 1
ATOM 2419 N N . PRO A 1 294 ? -20.188 12.602 -2.039 1.00 13.08 294 PRO A N 1
ATOM 2420 C CA . PRO A 1 294 ? -20.252 11.546 -1.030 1.00 12.96 294 PRO A CA 1
ATOM 2421 C C . PRO A 1 294 ? -21.589 11.515 -0.291 1.00 12.94 294 PRO A C 1
ATOM 2422 O O . PRO A 1 294 ? -22.200 12.553 -0.043 1.00 12.85 294 PRO A O 1
ATOM 2426 N N . ILE A 1 295 ? -22.044 10.314 0.045 1.00 12.80 295 ILE A N 1
ATOM 2427 C CA . ILE A 1 295 ? -23.226 10.124 0.857 1.00 12.72 295 ILE A CA 1
ATOM 2428 C C . ILE A 1 295 ? -22.771 10.022 2.312 1.00 13.75 295 ILE A C 1
ATOM 2429 O O . ILE A 1 295 ? -22.205 9.005 2.743 1.00 14.02 295 ILE A O 1
ATOM 2434 N N . ALA A 1 296 ? -23.047 11.066 3.082 1.00 14.38 296 ALA A N 1
ATOM 2435 C CA . ALA A 1 296 ? -22.483 11.203 4.419 1.00 15.39 296 ALA A CA 1
ATOM 2436 C C . ALA A 1 296 ? -23.334 10.487 5.458 1.00 15.31 296 ALA A C 1
ATOM 2437 O O . ALA A 1 296 ? -23.924 11.107 6.337 1.00 16.51 296 ALA A O 1
ATOM 2439 N N . VAL A 1 297 ? -23.400 9.160 5.332 1.00 14.52 297 VAL A N 1
ATOM 2440 C CA . VAL A 1 297 ? -24.146 8.299 6.236 1.00 13.93 297 VAL A CA 1
ATOM 2441 C C . VAL A 1 297 ? -23.217 7.142 6.557 1.00 12.99 297 VAL A C 1
ATOM 2442 O O . VAL A 1 297 ? -22.729 6.497 5.638 1.00 12.90 297 VAL A O 1
ATOM 2446 N N . LYS A 1 298 ? -22.966 6.920 7.840 1.00 12.64 298 LYS A N 1
ATOM 2447 C CA . LYS A 1 298 ? -22.082 5.846 8.296 1.00 12.52 298 LYS A CA 1
ATOM 2448 C C . LYS A 1 298 ? -22.886 4.565 8.466 1.00 12.18 298 LYS A C 1
ATOM 2449 O O . LYS A 1 298 ? -23.700 4.457 9.387 1.00 13.33 298 LYS A O 1
ATOM 2455 N N . THR A 1 299 ? -22.671 3.609 7.565 1.00 10.94 299 THR A N 1
ATOM 2456 C CA . THR A 1 299 ? -23.321 2.311 7.653 1.00 10.74 299 THR A CA 1
ATOM 2457 C C . THR A 1 299 ? -22.278 1.225 7.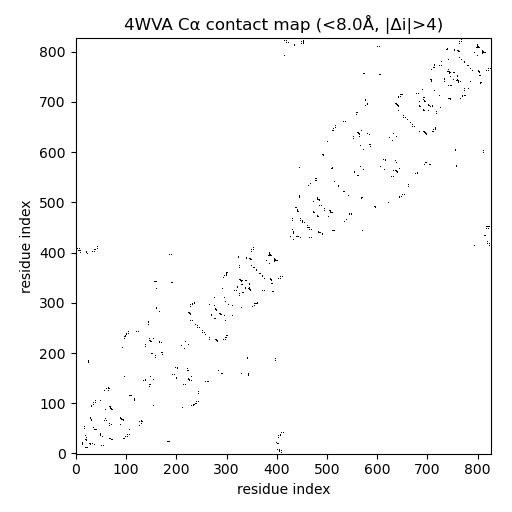907 1.00 9.92 299 THR A C 1
ATOM 2458 O O . THR A 1 299 ? -21.062 1.460 7.799 1.00 9.48 299 THR A O 1
ATOM 2462 N N . SER A 1 300 ? -22.749 0.023 8.221 1.00 9.77 300 SER A N 1
ATOM 2463 C CA . SER A 1 300 ? -21.816 -1.083 8.457 1.00 9.61 300 SER A CA 1
ATOM 2464 C C . SER A 1 300 ? -20.988 -1.411 7.204 1.00 9.45 300 SER A C 1
ATOM 2465 O O . SER A 1 300 ? -19.918 -2.003 7.321 1.00 9.54 300 SER A O 1
ATOM 2468 N N . ALA A 1 301 ? -21.480 -1.052 6.020 1.00 8.80 301 ALA A N 1
ATOM 2469 C CA . ALA A 1 301 ? -20.726 -1.289 4.785 1.00 9.00 301 ALA A CA 1
ATOM 2470 C C . ALA A 1 301 ? -19.392 -0.544 4.766 1.00 8.67 301 ALA A C 1
ATOM 2471 O O . ALA A 1 301 ? -18.437 -0.992 4.155 1.00 8.91 301 ALA A O 1
ATOM 2473 N N . GLY A 1 302 ? -19.338 0.589 5.449 1.00 8.98 302 GLY A N 1
ATOM 2474 C CA . GLY A 1 302 ? -18.129 1.382 5.543 1.00 8.98 302 GLY A CA 1
ATOM 2475 C C . GLY A 1 302 ? -16.986 0.748 6.316 1.00 9.33 302 GLY A C 1
ATOM 2476 O O . GLY A 1 302 ? -15.887 1.266 6.261 1.00 9.52 302 GLY A O 1
ATOM 2477 N N . PHE A 1 303 ? -17.242 -0.348 7.035 1.00 9.28 303 PHE A N 1
ATOM 2478 C CA . PHE A 1 303 ? -16.188 -1.149 7.658 1.00 9.50 303 PHE A CA 1
ATOM 2479 C C . PHE A 1 303 ? -15.597 -2.171 6.677 1.00 9.45 303 PHE A C 1
ATOM 2480 O O . PHE A 1 303 ? -14.507 -2.696 6.918 1.00 8.98 303 PHE A O 1
ATOM 2488 N N . LEU A 1 304 ? -16.266 -2.416 5.552 1.00 9.34 304 LEU A N 1
ATOM 2489 C CA . LEU A 1 304 ? -15.872 -3.532 4.703 1.00 9.43 304 LEU A CA 1
ATOM 2490 C C . LEU A 1 304 ? -14.521 -3.338 3.993 1.00 9.07 304 LEU A C 1
ATOM 2491 O O . LEU A 1 304 ? -13.919 -4.325 3.614 1.00 9.31 304 LEU A O 1
ATOM 2496 N N . PRO A 1 305 ? -13.999 -2.100 3.879 1.00 9.25 305 PRO A N 1
ATOM 2497 C CA . PRO A 1 305 ? -12.622 -2.063 3.338 1.00 9.33 305 PRO A CA 1
ATOM 2498 C C . PRO A 1 305 ? -11.593 -2.833 4.170 1.00 9.26 305 PRO A C 1
ATOM 2499 O O . PRO A 1 305 ? -10.557 -3.228 3.653 1.00 9.69 305 PRO A O 1
ATOM 2503 N N . LEU A 1 306 ? -11.871 -3.070 5.444 1.00 9.37 306 LEU A N 1
ATOM 2504 C CA . LEU A 1 306 ? -10.999 -3.949 6.226 1.00 9.80 306 LEU A CA 1
ATOM 2505 C C . LEU A 1 306 ? -10.899 -5.354 5.611 1.00 9.59 306 LEU A C 1
ATOM 2506 O O . LEU A 1 306 ? -9.826 -5.963 5.586 1.00 9.38 306 LEU A O 1
ATOM 2511 N N . PHE A 1 307 ? -12.035 -5.863 5.137 1.00 9.76 307 PHE A N 1
ATOM 2512 C CA . PHE A 1 307 ? -12.114 -7.174 4.501 1.00 10.09 307 PHE A CA 1
ATOM 2513 C C . PHE A 1 307 ? -11.381 -7.164 3.156 1.00 10.76 307 PHE A C 1
ATOM 2514 O O . PHE A 1 307 ? -10.865 -8.191 2.715 1.00 10.97 307 PHE A O 1
ATOM 2522 N N . ALA A 1 308 ? -11.377 -6.013 2.494 1.00 11.48 308 ALA A N 1
ATOM 2523 C CA . ALA A 1 308 ? -10.606 -5.841 1.260 1.00 11.87 308 ALA A CA 1
ATOM 2524 C C . ALA A 1 308 ? -9.084 -5.808 1.507 1.00 12.87 308 ALA A C 1
ATOM 2525 O O . ALA A 1 308 ? -8.299 -6.220 0.659 1.00 13.45 308 ALA A O 1
ATOM 2527 N N . GLY A 1 309 ? -8.675 -5.287 2.653 1.00 12.69 309 GLY A N 1
ATOM 2528 C CA . GLY A 1 309 ? -7.258 -5.196 3.002 1.00 13.35 309 GLY A CA 1
ATOM 2529 C C . GLY A 1 309 ? -6.533 -3.990 2.422 1.00 14.00 309 GLY A C 1
ATOM 2530 O O . GLY A 1 309 ? -5.305 -4.010 2.283 1.00 12.99 309 GLY A O 1
ATOM 2531 N N . THR A 1 310 ? -7.287 -2.939 2.110 1.00 14.68 310 THR A N 1
ATOM 2532 C CA . THR A 1 310 ? -6.729 -1.696 1.525 1.00 15.64 310 THR A CA 1
ATOM 2533 C C . THR A 1 310 ? -6.255 -0.616 2.516 1.00 14.85 310 THR A C 1
ATOM 2534 O O . THR A 1 310 ? -5.289 0.098 2.220 1.00 14.67 310 THR A O 1
ATOM 2538 N N . PRO A 1 311 ? -6.919 -0.446 3.678 1.00 14.97 311 PRO A N 1
ATOM 2539 C CA . PRO A 1 311 ? -6.446 0.658 4.513 1.00 14.80 311 PRO A CA 1
ATOM 2540 C C . PRO A 1 311 ? -5.087 0.403 5.132 1.00 14.09 311 PRO A C 1
ATOM 2541 O O . PRO A 1 311 ? -4.679 -0.752 5.270 1.00 13.23 311 PRO A O 1
ATOM 2545 N N . HIS A 1 312 ? -4.402 1.471 5.516 1.00 14.25 312 HIS A N 1
ATOM 2546 C CA . HIS A 1 312 ? -3.305 1.334 6.445 1.00 14.23 312 HIS A CA 1
ATOM 2547 C C . HIS A 1 312 ? -3.847 1.182 7.869 1.00 14.10 312 HIS A C 1
ATOM 2548 O O . HIS A 1 312 ? -5.020 1.379 8.133 1.00 12.97 312 HIS A O 1
ATOM 2555 N N . GLN A 1 313 ? -2.964 0.774 8.753 1.00 14.63 313 GLN A N 1
ATOM 2556 C CA . GLN A 1 313 ? -3.318 0.453 10.127 1.00 16.78 313 GLN A CA 1
ATOM 2557 C C . GLN A 1 313 ? -3.940 1.606 10.893 1.00 16.48 313 GLN A C 1
ATOM 2558 O O . GLN A 1 313 ? -4.804 1.389 11.731 1.00 15.76 313 GLN A O 1
ATOM 2564 N N . GLY A 1 314 ? -3.442 2.812 10.655 1.00 16.58 314 GLY A N 1
ATOM 2565 C CA . GLY A 1 314 ? -3.994 4.013 11.294 1.00 17.38 314 GLY A CA 1
ATOM 2566 C C . GLY A 1 314 ? -5.460 4.172 10.976 1.00 16.28 314 GLY A C 1
ATOM 2567 O O . GLY A 1 314 ? -6.293 4.398 11.861 1.00 16.88 314 GLY A O 1
ATOM 2568 N N . ARG A 1 315 ? -5.794 4.018 9.707 1.00 15.72 315 ARG A N 1
ATOM 2569 C CA . ARG A 1 315 ? -7.137 4.090 9.248 1.00 14.82 315 ARG A CA 1
ATOM 2570 C C . ARG A 1 315 ? -7.989 2.946 9.856 1.00 13.79 315 ARG A C 1
ATOM 2571 O O . ARG A 1 315 ? -9.117 3.154 10.289 1.00 13.10 315 ARG A O 1
ATOM 2579 N N . ALA A 1 316 ? -7.425 1.743 9.917 1.00 12.29 316 ALA A N 1
ATOM 2580 C CA . ALA A 1 316 ? -8.090 0.620 10.565 1.00 11.85 316 ALA A CA 1
ATOM 2581 C C . ALA A 1 316 ? -8.345 0.917 12.051 1.00 11.61 316 ALA A C 1
ATOM 2582 O O . ALA A 1 316 ? -9.392 0.562 12.596 1.00 11.45 316 ALA A O 1
ATOM 2584 N N . SER A 1 317 ? -7.394 1.594 12.688 1.00 11.89 317 SER A N 1
ATOM 2585 C CA A SER A 1 317 ? -7.554 1.950 14.095 0.50 11.87 317 SER A CA 1
ATOM 2586 C CA B SER A 1 317 ? -7.530 1.993 14.090 0.50 12.25 317 SER A CA 1
ATOM 2587 C C . SER A 1 317 ? -8.686 2.964 14.287 1.00 12.17 317 SER A C 1
ATOM 2588 O O . SER A 1 317 ? -9.409 2.889 15.288 1.00 12.44 317 SER A O 1
ATOM 2593 N N . LEU A 1 318 ? -8.863 3.886 13.344 1.00 12.32 318 LEU A N 1
ATOM 2594 C CA . LEU A 1 318 ? -9.989 4.839 13.413 1.00 12.19 318 LEU A CA 1
ATOM 2595 C C . LEU A 1 318 ? -11.341 4.113 13.248 1.00 12.49 318 LEU A C 1
ATOM 2596 O O . LEU A 1 318 ? -12.335 4.427 13.934 1.00 12.47 318 LEU A O 1
ATOM 2601 N N . LEU A 1 319 ? -11.390 3.119 12.354 1.00 11.61 319 LEU A N 1
ATOM 2602 C CA . LEU A 1 319 ? -12.573 2.262 12.275 1.00 11.45 319 LEU A CA 1
ATOM 2603 C C . LEU A 1 319 ? -12.808 1.470 13.573 1.00 11.53 319 LEU A C 1
ATOM 2604 O O . LEU A 1 319 ? -13.966 1.326 14.003 1.00 11.49 319 LEU A O 1
ATOM 2609 N N . ALA A 1 320 ? -11.742 0.963 14.189 1.00 11.76 320 ALA A N 1
ATOM 2610 C CA . ALA A 1 320 ? -11.870 0.229 15.458 1.00 12.08 320 ALA A CA 1
ATOM 2611 C C . ALA A 1 320 ? -12.502 1.124 16.530 1.00 12.87 320 ALA A C 1
ATOM 2612 O O . ALA A 1 320 ? -13.382 0.693 17.268 1.00 13.60 320 ALA A O 1
ATOM 2614 N N . GLN A 1 321 ? -12.075 2.380 16.570 1.00 13.40 321 GLN A N 1
ATOM 2615 C CA . GLN A 1 321 ? -12.656 3.365 17.484 1.00 14.74 321 GLN A CA 1
ATOM 2616 C C . GLN A 1 321 ? -14.129 3.589 17.195 1.00 13.85 321 GLN A C 1
ATOM 2617 O O . GLN A 1 321 ? -14.951 3.652 18.114 1.00 14.55 321 GLN A O 1
ATOM 2623 N N . GLU A 1 322 ? -14.479 3.670 15.915 1.00 12.67 322 GLU A N 1
ATOM 2624 C CA . GLU A 1 322 ? -15.862 3.874 15.546 1.00 13.42 322 GLU A CA 1
ATOM 2625 C C . GLU A 1 322 ? -16.724 2.676 15.954 1.00 13.45 322 GLU A C 1
ATOM 2626 O O . GLU A 1 322 ? -17.824 2.870 16.459 1.00 14.18 322 GLU A O 1
ATOM 2632 N N . ALA A 1 323 ? -16.237 1.451 15.736 1.00 13.26 323 ALA A N 1
ATOM 2633 C CA . ALA A 1 323 ? -16.980 0.269 16.145 1.00 13.19 323 ALA A CA 1
ATOM 2634 C C . ALA A 1 323 ? -17.201 0.275 17.650 1.00 14.06 323 ALA A C 1
ATOM 2635 O O . ALA A 1 323 ? -18.286 -0.040 18.127 1.00 14.42 323 ALA A O 1
ATOM 2637 N N . GLU A 1 324 ? -16.162 0.630 18.380 1.00 14.81 324 GLU A N 1
ATOM 2638 C CA . GLU A 1 324 ? -16.281 0.781 19.839 1.00 16.44 324 GLU A CA 1
ATOM 2639 C C . GLU A 1 324 ? -17.355 1.826 20.185 1.00 16.72 324 GLU A C 1
ATOM 2640 O O . GLU A 1 324 ? -18.187 1.590 21.062 1.00 16.99 324 GLU A O 1
ATOM 2646 N N . ARG A 1 325 ? -17.370 2.955 19.480 1.00 16.97 325 ARG A N 1
ATOM 2647 C CA . ARG A 1 325 ? -18.425 3.975 19.684 1.00 17.22 325 ARG A CA 1
ATOM 2648 C C . ARG A 1 325 ? -19.824 3.413 19.493 1.00 17.09 325 ARG A C 1
ATOM 2649 O O . ARG A 1 325 ? -20.710 3.650 20.311 1.00 16.15 325 ARG A O 1
ATOM 2657 N N . TRP A 1 326 ? -20.026 2.639 18.426 1.00 14.70 326 TRP A N 1
ATOM 2658 C CA . TRP A 1 326 ? -21.344 2.057 18.175 1.00 14.97 326 TRP A CA 1
ATOM 2659 C C . TRP A 1 326 ? -21.725 1.132 19.316 1.00 15.98 326 TRP A C 1
ATOM 2660 O O . TRP A 1 326 ? -22.894 1.075 19.706 1.00 16.80 326 TRP A O 1
ATOM 2671 N N . GLY A 1 327 ? -20.736 0.421 19.850 1.00 16.50 327 GLY A N 1
ATOM 2672 C CA . GLY A 1 327 ? -20.908 -0.444 21.009 1.00 17.98 327 GLY A CA 1
ATOM 2673 C C . GLY A 1 327 ? -21.213 0.265 22.323 1.00 18.80 327 GLY A C 1
ATOM 2674 O O . GLY A 1 327 ? -21.656 -0.376 23.268 1.00 21.20 327 GLY A O 1
ATOM 2675 N N . GLU A 1 328 ? -21.000 1.572 22.391 1.00 20.02 328 GLU A N 1
ATOM 2676 C CA . GLU A 1 328 ? -21.417 2.369 23.561 1.00 21.49 328 GLU A CA 1
ATOM 2677 C C . GLU A 1 328 ? -22.935 2.539 23.600 1.00 22.59 328 GLU A C 1
ATOM 2678 O O . GLU A 1 328 ? -23.498 2.853 24.651 1.00 22.96 328 GLU A O 1
ATOM 2684 N N . LYS A 1 329 ? -23.588 2.378 22.448 1.00 22.51 329 LYS A N 1
ATOM 2685 C CA . LYS A 1 329 ? -25.024 2.630 22.310 1.00 24.43 329 LYS A CA 1
ATOM 2686 C C . LYS A 1 329 ? -25.881 1.399 22.033 1.00 24.45 329 LYS A C 1
ATOM 2687 O O . LYS A 1 329 ? -27.082 1.405 22.331 1.00 25.93 329 LYS A O 1
ATOM 2693 N N . ALA A 1 330 ? -25.278 0.354 21.463 1.00 23.14 330 ALA A N 1
ATOM 2694 C CA . ALA A 1 330 ? -25.981 -0.899 21.184 1.00 21.45 330 ALA A CA 1
ATOM 2695 C C . ALA A 1 330 ? -25.337 -2.038 21.955 1.00 20.24 330 ALA A C 1
ATOM 2696 O O . ALA A 1 330 ? -24.116 -2.169 21.963 1.00 20.32 330 ALA A O 1
ATOM 2698 N N . ARG A 1 331 ? -26.148 -2.900 22.563 1.00 18.99 331 ARG A N 1
ATOM 2699 C CA . ARG A 1 331 ? -25.621 -4.079 23.245 1.00 18.89 331 ARG A CA 1
ATOM 2700 C C . ARG A 1 331 ? -24.876 -5.010 22.297 1.00 17.13 331 ARG A C 1
ATOM 2701 O O . ARG A 1 331 ? -23.833 -5.551 22.644 1.00 16.89 331 ARG A O 1
ATOM 2709 N N . TYR A 1 332 ? -25.428 -5.199 21.104 1.00 15.72 332 TYR A N 1
ATOM 2710 C CA . TYR A 1 332 ? -24.898 -6.167 20.146 1.00 14.92 332 TYR A CA 1
ATOM 2711 C C . TYR A 1 332 ? -24.283 -5.441 18.964 1.00 13.79 332 TYR A C 1
ATOM 2712 O O . TYR A 1 332 ? -24.941 -4.617 18.346 1.00 13.24 332 TYR A O 1
ATOM 2721 N N . LEU A 1 333 ? -23.015 -5.734 18.686 1.00 12.74 333 LEU A N 1
ATOM 2722 C CA . LEU A 1 333 ? -22.368 -5.278 17.468 1.00 12.50 333 LEU A CA 1
ATOM 2723 C C . LEU A 1 333 ? -22.663 -6.294 16.384 1.00 11.58 333 LEU A C 1
ATOM 2724 O O . LEU A 1 333 ? -22.925 -7.458 16.693 1.00 10.88 333 LEU A O 1
ATOM 2729 N N . LEU A 1 334 ? -22.655 -5.903 15.108 1.00 11.10 334 LEU A N 1
ATOM 2730 C CA . LEU A 1 334 ? -22.449 -4.552 14.601 1.00 11.16 334 LEU A CA 1
ATOM 2731 C C . LEU A 1 334 ? -23.769 -4.075 13.994 1.00 11.36 334 LEU A C 1
ATOM 2732 O O . LEU A 1 334 ? -24.265 -4.671 13.048 1.00 11.15 334 LEU A O 1
ATOM 2737 N N . PRO A 1 335 ? -24.356 -2.998 14.533 1.00 12.29 335 PRO A N 1
ATOM 2738 C CA . PRO A 1 335 ? -25.575 -2.508 13.864 1.00 12.05 335 PRO A CA 1
ATOM 2739 C C . PRO A 1 335 ? -25.287 -2.075 12.429 1.00 11.92 335 PRO A C 1
ATOM 2740 O O . PRO A 1 335 ? -24.160 -1.679 12.105 1.00 11.54 335 PRO A O 1
ATOM 2744 N N . SER A 1 336 ? -26.300 -2.166 11.579 1.00 11.68 336 SER A N 1
ATOM 2745 C CA . SER A 1 336 ? -26.141 -1.857 10.160 1.00 11.86 336 SER A CA 1
ATOM 2746 C C . SER A 1 336 ? -26.011 -0.366 9.870 1.00 12.62 336 SER A C 1
ATOM 2747 O O . SER A 1 336 ? -25.554 0.011 8.789 1.00 12.17 336 SER A O 1
ATOM 2750 N N . VAL A 1 337 ? -26.430 0.460 10.820 1.00 12.96 337 VAL A N 1
ATOM 2751 C CA A VAL A 1 337 ? -26.163 1.892 10.759 0.50 13.99 337 VAL A CA 1
ATOM 2752 C CA B VAL A 1 337 ? -26.243 1.909 10.764 0.50 13.83 337 VAL A CA 1
ATOM 2753 C C . VAL A 1 337 ? -25.802 2.396 12.137 1.00 14.13 337 VAL A C 1
ATOM 2754 O O . VAL A 1 337 ? -26.176 1.809 13.160 1.00 14.13 337 VAL A O 1
ATOM 2761 N N . ASP A 1 338 ? -25.025 3.479 12.157 1.00 15.23 338 ASP A N 1
ATOM 2762 C CA . ASP A 1 338 ? -24.615 4.132 13.380 1.00 16.35 338 ASP A CA 1
ATOM 2763 C C . ASP A 1 338 ? -25.851 4.321 14.276 1.00 17.24 338 ASP A C 1
ATOM 2764 O O . ASP A 1 338 ? -26.829 4.948 13.855 1.00 16.46 338 ASP A O 1
ATOM 2769 N N . PRO A 1 339 ? -25.811 3.779 15.506 1.00 18.08 339 PRO A N 1
ATOM 2770 C CA . PRO A 1 339 ? -26.994 3.852 16.361 1.00 19.31 339 PRO A CA 1
ATOM 2771 C C . PRO A 1 339 ? -27.368 5.275 16.786 1.00 20.86 339 PRO A C 1
ATOM 2772 O O . PRO A 1 339 ? -28.484 5.481 17.296 1.00 21.53 339 PRO A O 1
ATOM 2776 N N . THR A 1 340 ? -26.468 6.238 16.575 1.00 21.66 340 THR A N 1
ATOM 2777 C CA . THR A 1 340 ? -26.794 7.654 16.816 1.00 22.21 340 THR A CA 1
ATOM 2778 C C . THR A 1 340 ? -27.304 8.374 15.574 1.00 23.22 340 THR A C 1
ATOM 2779 O O . THR A 1 340 ? -27.620 9.564 15.650 1.00 24.47 340 THR A O 1
ATOM 2783 N N . SER A 1 341 ? -27.367 7.690 14.430 1.00 21.16 341 SER A N 1
ATOM 2784 C CA . SER A 1 341 ? -27.870 8.301 13.209 1.00 20.64 341 SER A CA 1
ATOM 2785 C C . SER A 1 341 ? -29.349 8.626 13.398 1.00 21.27 341 SER A C 1
ATOM 2786 O O . SER A 1 341 ? -30.083 7.838 13.984 1.00 20.38 341 SER A O 1
ATOM 2789 N N . PRO A 1 342 ? -29.796 9.775 12.873 1.00 22.35 342 PRO A N 1
ATOM 2790 C CA . PRO A 1 342 ? -31.239 10.045 12.875 1.00 22.87 342 PRO A CA 1
ATOM 2791 C C . PRO A 1 342 ? -32.065 9.034 12.059 1.00 23.33 342 PRO A C 1
ATOM 2792 O O . PRO A 1 342 ? -33.283 8.986 12.221 1.00 24.55 342 PRO A O 1
ATOM 2796 N N . PHE A 1 343 ? -31.407 8.231 11.214 1.00 21.07 343 PHE A N 1
ATOM 2797 C CA . PHE A 1 343 ? -32.055 7.217 10.383 1.00 21.29 343 PHE A CA 1
ATOM 2798 C C . PHE A 1 343 ? -32.103 5.829 11.013 1.00 19.34 343 PHE A C 1
ATOM 2799 O O . PHE A 1 343 ? -32.669 4.912 10.426 1.00 19.45 343 PHE A O 1
ATOM 2807 N N . PHE A 1 344 ? -31.509 5.680 12.186 1.00 18.16 344 PHE A N 1
ATOM 2808 C CA . PHE A 1 344 ? -31.465 4.402 12.903 1.00 18.36 344 PHE A CA 1
ATOM 2809 C C . PHE A 1 344 ? -32.859 3.891 13.268 1.00 18.81 344 PHE A C 1
ATOM 2810 O O . PHE A 1 344 ? -33.659 4.605 13.891 1.00 18.90 344 PHE A O 1
ATOM 2818 N N . GLU A 1 345 ? -33.155 2.673 12.823 1.00 18.12 345 GLU A N 1
ATOM 2819 C CA . GLU A 1 345 ? -34.410 1.986 13.101 1.00 17.98 345 GLU A CA 1
ATOM 2820 C C . GLU A 1 345 ? -34.005 0.572 13.491 1.00 17.81 345 GLU A C 1
ATOM 2821 O O . GLU A 1 345 ? -33.644 -0.211 12.613 1.00 17.30 345 GLU A O 1
ATOM 2827 N N . PRO A 1 346 ? -34.060 0.228 14.793 1.00 17.30 346 PRO A N 1
ATOM 2828 C CA . PRO A 1 346 ? -33.430 -1.021 15.226 1.00 17.09 346 PRO A CA 1
ATOM 2829 C C . PRO A 1 346 ? -34.060 -2.319 14.727 1.00 16.28 346 PRO A C 1
ATOM 2830 O O . PRO A 1 346 ? -33.435 -3.370 14.875 1.00 16.79 346 PRO A O 1
ATOM 2834 N N . GLY A 1 347 ? -35.263 -2.258 14.157 1.00 15.42 347 GLY A N 1
ATOM 2835 C CA . GLY A 1 347 ? -35.897 -3.433 13.592 1.00 14.73 347 GLY A CA 1
ATOM 2836 C C . GLY A 1 347 ? -35.989 -3.497 12.077 1.00 13.80 347 GLY A C 1
ATOM 2837 O O . GLY A 1 347 ? -36.350 -4.558 11.540 1.00 14.43 347 GLY A O 1
ATOM 2838 N N . ARG A 1 348 ? -35.677 -2.406 11.369 1.00 13.62 348 ARG A N 1
ATOM 2839 C CA . ARG A 1 348 ? -36.033 -2.323 9.949 1.00 13.52 348 ARG A CA 1
ATOM 2840 C C . ARG A 1 348 ? -34.875 -2.625 8.998 1.00 13.05 348 ARG A C 1
ATOM 2841 O O . ARG A 1 348 ? -34.284 -1.707 8.416 1.00 13.55 348 ARG A O 1
ATOM 2849 N N . TYR A 1 349 ? -34.563 -3.916 8.876 1.00 12.54 349 TYR A N 1
ATOM 2850 C CA . TYR A 1 349 ? -33.810 -4.462 7.749 1.00 11.92 349 TYR A CA 1
ATOM 2851 C C . TYR A 1 349 ? -32.366 -3.941 7.778 1.00 12.17 349 TYR A C 1
ATOM 2852 O O . TYR A 1 349 ? -31.614 -4.336 8.662 1.00 11.90 349 TYR A O 1
ATOM 2861 N N . TRP A 1 350 ? -31.982 -3.080 6.831 1.00 11.72 350 TRP A N 1
ATOM 2862 C CA . TRP A 1 350 ? -30.609 -2.528 6.799 1.00 11.75 350 TRP A CA 1
ATOM 2863 C C . TRP A 1 350 ? -30.439 -1.143 7.415 1.00 12.27 350 TRP A C 1
ATOM 2864 O O . TRP A 1 350 ? -29.432 -0.481 7.189 1.00 11.72 350 TRP A O 1
ATOM 2875 N N . ARG A 1 351 ? -31.393 -0.715 8.244 1.00 12.44 351 ARG A N 1
ATOM 2876 C CA . ARG A 1 351 ? -31.356 0.599 8.843 1.00 12.54 351 ARG A CA 1
ATOM 2877 C C . ARG A 1 351 ? -31.020 0.562 10.337 1.00 12.37 351 ARG A C 1
ATOM 2878 O O . ARG A 1 351 ? -31.342 1.488 11.067 1.00 12.75 351 ARG A O 1
ATOM 2886 N N . GLY A 1 352 ? -30.342 -0.495 10.791 1.00 11.60 352 GLY A N 1
ATOM 2887 C CA . GLY A 1 352 ? -30.006 -0.623 12.217 1.00 11.79 352 GLY A CA 1
ATOM 2888 C C . GLY A 1 352 ? -29.731 -2.040 12.707 1.00 11.87 352 GLY A C 1
ATOM 2889 O O . GLY A 1 352 ? -28.801 -2.256 13.495 1.00 12.09 352 GLY A O 1
ATOM 2890 N N . PRO A 1 353 ? -30.547 -3.015 12.279 1.00 11.61 353 PRO A N 1
ATOM 2891 C CA . PRO A 1 353 ? -30.318 -4.387 12.729 1.00 11.46 353 PRO A CA 1
ATOM 2892 C C . PRO A 1 353 ? -28.913 -4.962 12.450 1.00 11.42 353 PRO A C 1
ATOM 2893 O O . PRO A 1 353 ? -28.220 -4.518 11.536 1.00 10.73 353 PRO A O 1
ATOM 2897 N N . VAL A 1 354 ? -28.539 -5.935 13.281 1.00 11.12 354 VAL A N 1
ATOM 2898 C CA . VAL A 1 354 ? -27.295 -6.697 13.183 1.00 10.78 354 VAL A CA 1
ATOM 2899 C C . VAL A 1 354 ? -27.477 -7.834 12.191 1.00 10.67 354 VAL A C 1
ATOM 2900 O O . VAL A 1 354 ? -28.482 -8.567 12.206 1.00 10.54 354 VAL A O 1
ATOM 2904 N N . TRP A 1 355 ? -26.490 -7.999 11.325 1.00 10.25 355 TRP A N 1
ATOM 2905 C CA . TRP A 1 355 ? -26.485 -9.039 10.308 1.00 10.03 355 TRP A CA 1
ATOM 2906 C C . TRP A 1 355 ? -25.270 -9.926 10.479 1.00 9.75 355 TRP A C 1
ATOM 2907 O O . TRP A 1 355 ? -24.143 -9.461 10.636 1.00 9.84 355 TRP A O 1
ATOM 2918 N N . ILE A 1 356 ? -25.485 -11.223 10.385 1.00 9.48 356 ILE A N 1
ATOM 2919 C CA . ILE A 1 356 ? -24.412 -12.157 10.674 1.00 9.15 356 ILE A CA 1
ATOM 2920 C C . ILE A 1 356 ? -23.314 -12.136 9.611 1.00 8.65 356 ILE A C 1
ATOM 2921 O O . ILE A 1 356 ? -22.122 -12.264 9.944 1.00 8.44 356 ILE A O 1
ATOM 2926 N N . ASN A 1 357 ? -23.687 -12.038 8.337 1.00 8.62 357 ASN A N 1
ATOM 2927 C CA . ASN A 1 357 ? -22.677 -12.011 7.284 1.00 8.57 357 ASN A CA 1
ATOM 2928 C C . ASN A 1 357 ? -21.720 -10.802 7.384 1.00 8.59 357 ASN A C 1
ATOM 2929 O O . ASN A 1 357 ? -20.507 -10.924 7.139 1.00 8.33 357 ASN A O 1
ATOM 2934 N N . VAL A 1 358 ? -22.275 -9.646 7.742 1.00 8.43 358 VAL A N 1
ATOM 2935 C CA . VAL A 1 358 ? -21.470 -8.435 7.909 1.00 8.49 358 VAL A CA 1
ATOM 2936 C C . VAL A 1 358 ? -20.629 -8.529 9.193 1.00 8.36 358 VAL A C 1
ATOM 2937 O O . VAL A 1 358 ? -19.445 -8.158 9.187 1.00 8.23 358 VAL A O 1
ATOM 2941 N N . ASN A 1 359 ? -21.194 -9.043 10.288 1.00 8.87 359 ASN A N 1
ATOM 2942 C CA . ASN A 1 359 ? -20.366 -9.290 11.477 1.00 8.90 359 ASN A CA 1
ATOM 2943 C C . ASN A 1 359 ? -19.156 -10.147 11.113 1.00 9.27 359 ASN A C 1
ATOM 2944 O O . ASN A 1 359 ? -18.029 -9.899 11.569 1.00 8.99 359 ASN A O 1
ATOM 2949 N N . TRP A 1 360 ? -19.404 -11.198 10.324 1.00 8.62 360 TRP A N 1
ATOM 2950 C CA . TRP A 1 360 ? -18.342 -12.112 9.908 1.00 9.32 360 TRP A CA 1
ATOM 2951 C C . TRP A 1 360 ? -17.272 -11.417 9.039 1.00 8.94 360 TRP A C 1
ATOM 2952 O O . TRP A 1 360 ? -16.067 -11.513 9.345 1.00 8.96 360 TRP A O 1
ATOM 2963 N N . MET A 1 361 ? -17.687 -10.694 7.994 1.00 9.22 361 MET A N 1
ATOM 2964 C CA . MET A 1 361 ? -16.695 -10.046 7.123 1.00 9.57 361 MET A CA 1
ATOM 2965 C C . MET A 1 361 ? -15.897 -8.994 7.887 1.00 9.19 361 MET A C 1
ATOM 2966 O O . MET A 1 361 ? -14.688 -8.859 7.697 1.00 9.29 361 MET A O 1
ATOM 2971 N N . VAL A 1 362 ? -16.572 -8.235 8.738 1.00 9.45 362 VAL A N 1
ATOM 2972 C CA . VAL A 1 362 ? -15.904 -7.176 9.500 1.00 9.70 362 VAL A CA 1
ATOM 2973 C C . VAL A 1 362 ? -14.979 -7.755 10.583 1.00 9.81 362 VAL A C 1
ATOM 2974 O O . VAL A 1 362 ? -13.900 -7.229 10.797 1.00 10.08 362 VAL A O 1
ATOM 2978 N N . ALA A 1 363 ? -15.393 -8.837 11.245 1.00 10.05 363 ALA A N 1
ATOM 2979 C CA . ALA A 1 363 ? -14.499 -9.542 12.178 1.00 10.28 363 ALA A CA 1
ATOM 2980 C C . ALA A 1 363 ? -13.255 -10.068 11.472 1.00 10.75 363 ALA A C 1
ATOM 2981 O O . ALA A 1 363 ? -12.146 -9.927 11.983 1.00 11.40 363 ALA A O 1
ATOM 2983 N N . GLU A 1 364 ? -13.446 -10.684 10.308 1.00 10.83 364 GLU A N 1
ATOM 2984 C CA . GLU A 1 364 ? -12.333 -11.133 9.466 1.00 11.50 364 GLU A CA 1
ATOM 2985 C C . GLU A 1 364 ? -11.365 -9.969 9.216 1.00 11.04 364 GLU A C 1
ATOM 2986 O O . GLU A 1 364 ? -10.161 -10.122 9.373 1.00 10.44 364 GLU A O 1
ATOM 2992 N N . GLY A 1 365 ? -11.907 -8.824 8.804 1.00 10.54 365 GLY A N 1
ATOM 2993 C CA . GLY A 1 365 ? -11.080 -7.649 8.495 1.00 10.18 365 GLY A CA 1
ATOM 2994 C C . GLY A 1 365 ? -10.344 -7.153 9.724 1.00 10.43 365 GLY A C 1
ATOM 2995 O O . GLY A 1 365 ? -9.136 -6.902 9.675 1.00 10.63 365 GLY A O 1
ATOM 2996 N N . PHE A 1 366 ? -11.050 -7.020 10.843 1.00 10.49 366 PHE A N 1
ATOM 2997 C CA . PHE A 1 366 ? -10.391 -6.548 12.049 1.00 10.66 366 PHE A CA 1
ATOM 2998 C C . PHE A 1 366 ? -9.288 -7.498 12.501 1.00 11.18 366 PHE A C 1
ATOM 2999 O O . PHE A 1 366 ? -8.210 -7.042 12.915 1.00 10.88 366 PHE A O 1
ATOM 3007 N N . ARG A 1 367 ? -9.532 -8.804 12.406 1.00 11.14 367 ARG A N 1
ATOM 3008 C CA . ARG A 1 367 ? -8.510 -9.808 12.735 1.00 11.70 367 ARG A CA 1
ATOM 3009 C C . ARG A 1 367 ? -7.275 -9.592 11.887 1.00 11.04 367 ARG A C 1
ATOM 3010 O O . ARG A 1 367 ? -6.149 -9.631 12.396 1.00 11.03 367 ARG A O 1
ATOM 3018 N N . ASP A 1 368 ? -7.476 -9.356 10.599 1.00 10.66 368 ASP A N 1
ATOM 3019 C CA . ASP A 1 368 ? -6.366 -9.211 9.670 1.00 10.68 368 ASP A CA 1
ATOM 3020 C C . ASP A 1 368 ? -5.509 -7.986 10.030 1.00 11.03 368 ASP A C 1
ATOM 3021 O O . ASP A 1 368 ? -4.309 -7.951 9.723 1.00 11.27 368 ASP A O 1
ATOM 3026 N N . TYR A 1 369 ? -6.128 -6.989 10.660 1.00 11.08 369 TYR A N 1
ATOM 3027 C CA . TYR A 1 369 ? -5.429 -5.768 11.082 1.00 11.35 369 TYR A CA 1
ATOM 3028 C C . TYR A 1 369 ? -4.940 -5.834 12.534 1.00 11.63 369 TYR A C 1
ATOM 3029 O O . TYR A 1 369 ? -4.456 -4.840 13.069 1.00 12.88 369 TYR A O 1
ATOM 3038 N N . GLY A 1 370 ? -5.038 -6.995 13.173 1.00 12.07 370 GLY A N 1
ATOM 3039 C CA . GLY A 1 370 ? -4.528 -7.151 14.553 1.00 12.39 370 GLY A CA 1
ATOM 3040 C C . GLY A 1 370 ? -5.474 -6.794 15.675 1.00 13.11 370 GLY A C 1
ATOM 3041 O O . GLY A 1 370 ? -5.090 -6.874 16.850 1.00 14.62 370 GLY A O 1
ATOM 3042 N N . PHE A 1 371 ? -6.722 -6.452 15.335 1.00 12.85 371 PHE A N 1
ATOM 3043 C CA . PHE A 1 371 ? -7.730 -6.053 16.316 1.00 12.91 371 PHE A CA 1
ATOM 3044 C C . PHE A 1 371 ? -8.488 -7.292 16.794 1.00 13.62 371 PHE A C 1
ATOM 3045 O O . PHE A 1 371 ? -9.666 -7.500 16.501 1.00 13.15 371 PHE A O 1
ATOM 3053 N N . ALA A 1 372 ? -7.783 -8.126 17.546 1.00 14.12 372 ALA A N 1
ATOM 3054 C CA . ALA A 1 372 ? -8.300 -9.442 17.929 1.00 14.82 372 ALA A CA 1
ATOM 3055 C C . ALA A 1 372 ? -9.502 -9.340 18.871 1.00 14.77 372 ALA A C 1
ATOM 3056 O O . ALA A 1 372 ? -10.461 -10.120 18.758 1.00 14.22 372 ALA A O 1
ATOM 3058 N N . ALA A 1 373 ? -9.458 -8.385 19.798 1.00 15.56 373 ALA A N 1
ATOM 3059 C CA . ALA A 1 373 ? -10.538 -8.222 20.781 1.00 15.80 373 ALA A CA 1
ATOM 3060 C C . ALA A 1 373 ? -11.839 -7.835 20.103 1.00 15.25 373 ALA A C 1
ATOM 3061 O O . ALA A 1 373 ? -12.904 -8.370 20.411 1.00 15.10 373 ALA A O 1
ATOM 3063 N N . LEU A 1 374 ? -11.747 -6.905 19.162 1.00 14.24 374 LEU A N 1
ATOM 3064 C CA . LEU A 1 374 ? -12.901 -6.494 18.404 1.00 14.50 374 LEU A CA 1
ATOM 3065 C C . LEU A 1 374 ? -13.439 -7.626 17.529 1.00 13.46 374 LEU A C 1
ATOM 3066 O O . LEU A 1 374 ? -14.647 -7.860 17.475 1.00 13.06 374 LEU A O 1
ATOM 3071 N N . ALA A 1 375 ? -12.556 -8.352 16.858 1.00 13.14 375 ALA A N 1
ATOM 3072 C CA . ALA A 1 375 ? -13.001 -9.522 16.075 1.00 12.87 375 ALA A CA 1
ATOM 3073 C C . ALA A 1 375 ? -13.725 -10.537 16.969 1.00 13.09 375 ALA A C 1
ATOM 3074 O O . ALA A 1 375 ? -14.779 -11.083 16.609 1.00 12.92 375 ALA A O 1
ATOM 3076 N N . ALA A 1 376 ? -13.174 -10.767 18.161 1.00 12.89 376 ALA A N 1
ATOM 3077 C CA . ALA A 1 376 ? -13.772 -11.727 19.097 1.00 13.11 376 ALA A CA 1
ATOM 3078 C C . ALA A 1 376 ? -15.141 -11.268 19.593 1.00 12.74 376 ALA A C 1
ATOM 3079 O O . ALA A 1 376 ? -16.048 -12.075 19.789 1.00 12.89 376 ALA A O 1
ATOM 3081 N N . ARG A 1 377 ? -15.282 -9.969 19.809 1.00 12.77 377 ARG A N 1
ATOM 3082 C CA . ARG A 1 377 ? -16.560 -9.391 20.213 1.00 13.14 377 ARG A CA 1
ATOM 3083 C C . ARG A 1 377 ? -17.633 -9.559 19.134 1.00 12.37 377 ARG A C 1
ATOM 3084 O O . ARG A 1 377 ? -18.774 -9.880 19.437 1.00 12.05 377 ARG A O 1
ATOM 3092 N N . LEU A 1 378 ? -17.269 -9.315 17.872 1.00 11.47 378 LEU A N 1
ATOM 3093 C CA . LEU A 1 378 ? -18.190 -9.476 16.754 1.00 11.54 378 LEU A CA 1
ATOM 3094 C C . LEU A 1 378 ? -18.636 -10.926 16.595 1.00 11.38 378 LEU A C 1
ATOM 3095 O O . LEU A 1 378 ? -19.810 -11.215 16.339 1.00 10.83 378 LEU A O 1
ATOM 3100 N N . LYS A 1 379 ? -17.694 -11.852 16.736 1.00 11.29 379 LYS A N 1
ATOM 3101 C CA . LYS A 1 379 ? -18.045 -13.276 16.780 1.00 11.77 379 LYS A CA 1
ATOM 3102 C C . LYS A 1 379 ? -18.949 -13.628 17.958 1.00 12.11 379 LYS A C 1
ATOM 3103 O O . LYS A 1 379 ? -19.987 -14.270 17.796 1.00 12.16 379 LYS A O 1
ATOM 3109 N N . ALA A 1 380 ? -18.538 -13.239 19.152 1.00 12.01 380 ALA A N 1
ATOM 3110 C CA . ALA A 1 380 ? -19.322 -13.565 20.341 1.00 11.85 380 ALA A CA 1
ATOM 3111 C C . ALA A 1 380 ? -20.754 -13.024 20.239 1.00 11.70 380 ALA A C 1
ATOM 3112 O O . ALA A 1 380 ? -21.712 -13.723 20.557 1.00 11.84 380 ALA A O 1
ATOM 3114 N N . ASP A 1 381 ? -20.909 -11.779 19.799 1.00 11.53 381 ASP A N 1
ATOM 3115 C CA . ASP A 1 381 ? -22.247 -11.220 19.642 1.00 11.44 381 ASP A CA 1
ATOM 3116 C C . ASP A 1 381 ? -23.068 -11.991 18.601 1.00 11.05 381 ASP A C 1
ATOM 3117 O O . ASP A 1 381 ? -24.233 -12.316 18.833 1.00 10.64 381 ASP A O 1
ATOM 3122 N N . ALA A 1 382 ? -22.473 -12.276 17.447 1.00 10.85 382 ALA A N 1
ATOM 3123 C CA . ALA A 1 382 ? -23.172 -13.064 16.422 1.00 10.73 382 ALA A CA 1
ATOM 3124 C C . ALA A 1 382 ? -23.647 -14.416 16.958 1.00 10.89 382 ALA A C 1
ATOM 3125 O O . ALA A 1 382 ? -24.805 -14.799 16.764 1.00 11.64 382 ALA A O 1
ATOM 3127 N N . LEU A 1 383 ? -22.762 -15.122 17.650 1.00 10.95 383 LEU A N 1
ATOM 3128 C CA . LEU A 1 383 ? -23.097 -16.452 18.169 1.00 11.83 383 LEU A CA 1
ATOM 3129 C C . LEU A 1 383 ? -24.139 -16.394 19.297 1.00 12.04 383 LEU A C 1
ATOM 3130 O O . LEU A 1 383 ? -25.056 -17.214 19.331 1.00 12.43 383 LEU A O 1
ATOM 3135 N N . ALA A 1 384 ? -24.025 -15.397 20.174 1.00 12.73 384 ALA A N 1
ATOM 3136 C CA . ALA A 1 384 ? -25.013 -15.174 21.244 1.00 12.48 384 ALA A CA 1
ATOM 3137 C C . ALA A 1 384 ? -26.413 -14.926 20.674 1.00 12.54 384 ALA A C 1
ATOM 3138 O O . ALA A 1 384 ? -27.416 -15.483 21.152 1.00 11.97 384 ALA A O 1
ATOM 3140 N N . LEU A 1 385 ? -26.482 -14.096 19.641 1.00 12.13 385 LEU A N 1
ATOM 3141 C CA . LEU A 1 385 ? -27.762 -13.789 18.996 1.00 12.60 385 LEU A CA 1
ATOM 3142 C C . LEU A 1 385 ? -28.418 -15.061 18.442 1.00 12.75 385 LEU A C 1
ATOM 3143 O O . LEU A 1 385 ? -29.627 -15.298 18.618 1.00 12.84 385 LEU A O 1
ATOM 3148 N N . MET A 1 386 ? -27.618 -15.886 17.771 1.00 12.50 386 MET A N 1
ATOM 3149 C CA . MET A 1 386 ? -28.134 -17.114 17.154 1.00 12.83 386 MET A CA 1
ATOM 3150 C C . MET A 1 386 ? -28.481 -18.169 18.203 1.00 14.29 386 MET A C 1
ATOM 3151 O O . MET A 1 386 ? -29.468 -18.891 18.041 1.00 14.20 386 MET A O 1
ATOM 3156 N N . GLU A 1 387 ? -27.704 -18.236 19.283 1.00 15.45 387 GLU A N 1
ATOM 3157 C CA . GLU A 1 387 ? -28.025 -19.161 20.380 1.00 17.89 387 GLU A CA 1
ATOM 3158 C C . GLU A 1 387 ? -29.372 -18.840 21.013 1.00 18.25 387 GLU A C 1
ATOM 3159 O O . GLU A 1 387 ? -30.141 -19.739 21.326 1.00 19.55 387 GLU A O 1
ATOM 3165 N N . ARG A 1 388 ? -29.652 -17.563 21.227 1.00 18.18 388 ARG A N 1
ATOM 3166 C CA . ARG A 1 388 ? -30.858 -17.160 21.949 1.00 20.72 388 ARG A CA 1
ATOM 3167 C C . ARG A 1 388 ? -32.090 -17.067 21.059 1.00 19.70 388 ARG A C 1
ATOM 3168 O O . ARG A 1 388 ? -33.187 -17.383 21.505 1.00 18.97 388 ARG A O 1
ATOM 3176 N N . GLU A 1 389 ? -31.910 -16.651 19.806 1.00 16.99 389 GLU A N 1
ATOM 3177 C CA . GLU A 1 389 ? -33.041 -16.340 18.943 1.00 16.91 389 GLU A CA 1
ATOM 3178 C C . GLU A 1 389 ? -33.134 -17.227 17.705 1.00 15.62 389 GLU A C 1
ATOM 3179 O O . GLU A 1 389 ? -34.032 -17.041 16.883 1.00 16.19 389 GLU A O 1
ATOM 3185 N N . GLY A 1 390 ? -32.231 -18.185 17.577 1.00 14.04 390 GLY A N 1
ATOM 3186 C CA . GLY A 1 390 ? -32.173 -19.018 16.399 1.00 13.97 390 GLY A CA 1
ATOM 3187 C C . GLY A 1 390 ? -31.615 -18.265 15.209 1.00 13.39 390 GLY A C 1
ATOM 3188 O O . GLY A 1 390 ? -31.004 -17.200 15.362 1.00 14.26 390 GLY A O 1
ATOM 3189 N N . PHE A 1 391 ? -31.811 -18.852 14.038 1.00 12.73 391 PHE A N 1
ATOM 3190 C CA . PHE A 1 391 ? -31.174 -18.397 12.798 1.00 12.29 391 PHE A CA 1
ATOM 3191 C C . PHE A 1 391 ? -32.133 -17.508 12.047 1.00 12.17 391 PHE A C 1
ATOM 3192 O O . PHE A 1 391 ? -33.005 -17.980 11.334 1.00 12.42 391 PHE A O 1
ATOM 3200 N N . ARG A 1 392 ? -31.948 -16.212 12.244 1.00 12.29 392 ARG A N 1
ATOM 3201 C CA . ARG A 1 392 ? -32.820 -15.187 11.705 1.00 12.38 392 ARG A CA 1
ATOM 3202 C C . ARG A 1 392 ? -32.016 -14.324 10.752 1.00 11.85 392 ARG A C 1
ATOM 3203 O O . ARG A 1 392 ? -30.769 -14.323 10.769 1.00 11.84 392 ARG A O 1
ATOM 3211 N N . GLU A 1 393 ? -32.739 -13.584 9.926 1.00 11.85 393 GLU A N 1
ATOM 3212 C CA . GLU A 1 393 ? -32.107 -12.733 8.921 1.00 11.39 393 GLU A CA 1
ATOM 3213 C C . GLU A 1 393 ? -31.311 -11.581 9.577 1.00 11.29 393 GLU A C 1
ATOM 3214 O O . GLU A 1 393 ? -30.210 -11.238 9.118 1.00 11.06 393 GLU A O 1
ATOM 3220 N N . TYR A 1 394 ? -31.855 -10.969 10.630 1.00 11.01 394 TYR A N 1
ATOM 3221 C CA . TYR A 1 394 ? -31.172 -9.884 11.329 1.00 11.15 394 TYR A CA 1
ATOM 3222 C C . TYR A 1 394 ? -31.733 -9.793 12.735 1.00 11.44 394 TYR A C 1
ATOM 3223 O O . TYR A 1 394 ? -32.697 -10.501 13.068 1.00 10.82 394 TYR A O 1
ATOM 3232 N N . TYR A 1 395 ? -31.098 -8.963 13.542 1.00 11.74 395 TYR A N 1
ATOM 3233 C CA . TYR A 1 395 ? -31.386 -8.900 14.968 1.00 11.97 395 TYR A CA 1
ATOM 3234 C C . TYR A 1 395 ? -31.404 -7.469 15.438 1.00 12.72 395 TYR A C 1
ATOM 3235 O O . TYR A 1 395 ? -30.602 -6.654 15.003 1.00 12.20 395 TYR A O 1
ATOM 3244 N N . ASP A 1 396 ? -32.324 -7.163 16.352 1.00 13.06 396 ASP A N 1
ATOM 3245 C CA . ASP A 1 396 ? -32.374 -5.852 16.984 1.00 14.05 396 ASP A CA 1
ATOM 3246 C C . ASP A 1 396 ? -31.083 -5.665 17.796 1.00 13.62 396 ASP A C 1
ATOM 3247 O O . ASP A 1 396 ? -30.739 -6.513 18.619 1.00 13.03 396 ASP A O 1
ATOM 3252 N N . PRO A 1 397 ? -30.331 -4.572 17.549 1.00 13.96 397 PRO A N 1
ATOM 3253 C CA . PRO A 1 397 ? -29.041 -4.438 18.248 1.00 14.45 397 PRO A CA 1
ATOM 3254 C C . PRO A 1 397 ? -29.178 -4.033 19.718 1.00 15.53 397 PRO A C 1
ATOM 3255 O O . PRO A 1 397 ? -28.222 -4.147 20.473 1.00 15.49 397 PRO A O 1
ATOM 3259 N N . LEU A 1 398 ? -30.367 -3.576 20.105 1.00 15.54 398 LEU A N 1
ATOM 3260 C CA . LEU A 1 398 ? -30.587 -3.084 21.464 1.00 16.80 398 LEU A CA 1
ATOM 3261 C C . LEU A 1 398 ? -31.066 -4.214 22.351 1.00 16.85 398 LEU A C 1
ATOM 3262 O O . LEU A 1 398 ? -30.617 -4.340 23.486 1.00 17.61 398 LEU A O 1
ATOM 3267 N N . THR A 1 399 ? -31.976 -5.033 21.826 1.00 16.79 399 THR A N 1
ATOM 3268 C CA . THR A 1 399 ? -32.612 -6.106 22.596 1.00 16.34 399 THR A CA 1
ATOM 3269 C C . THR A 1 399 ? -32.128 -7.499 22.236 1.00 16.27 399 THR A C 1
ATOM 3270 O O . THR A 1 399 ? -32.312 -8.424 23.017 1.00 17.23 399 THR A O 1
ATOM 3274 N N . GLY A 1 400 ? -31.587 -7.648 21.023 1.00 15.58 400 GLY A N 1
ATOM 3275 C CA . GLY A 1 400 ? -31.198 -8.946 20.510 1.00 15.74 400 GLY A CA 1
ATOM 3276 C C . GLY A 1 400 ? -32.306 -9.728 19.830 1.00 16.20 400 GLY A C 1
ATOM 3277 O O . GLY A 1 400 ? -32.066 -10.825 19.358 1.00 15.95 400 GLY A O 1
ATOM 3278 N N . GLN A 1 401 ? -33.520 -9.174 19.764 1.00 17.17 401 GLN A N 1
ATOM 3279 C CA . GLN A 1 401 ? -34.654 -9.919 19.239 1.00 17.84 401 GLN A CA 1
ATOM 3280 C C . GLN A 1 401 ? -34.465 -10.262 17.760 1.00 16.23 401 GLN A C 1
ATOM 3281 O O . GLN A 1 401 ? -34.046 -9.412 16.982 1.00 14.82 401 GLN A O 1
ATOM 3287 N N . GLY A 1 402 ? -34.794 -11.492 17.376 1.00 14.95 402 GLY A N 1
ATOM 3288 C CA . GLY A 1 402 ? -34.757 -11.903 15.962 1.00 14.77 402 GLY A CA 1
ATOM 3289 C C . GLY A 1 402 ? -35.784 -11.167 15.120 1.00 15.52 402 GLY A C 1
ATOM 3290 O O . GLY A 1 402 ? -36.893 -10.841 15.576 1.00 15.41 402 GLY A O 1
ATOM 3291 N N . ARG A 1 403 ? -35.404 -10.903 13.875 1.00 15.24 403 ARG A N 1
ATOM 3292 C CA . ARG A 1 403 ? -36.208 -10.146 12.947 1.00 15.50 403 ARG A CA 1
ATOM 3293 C C . ARG A 1 403 ? -36.023 -10.688 11.548 1.00 14.15 403 ARG A C 1
ATOM 3294 O O . ARG A 1 403 ? -35.077 -11.435 11.281 1.00 13.71 403 ARG A O 1
ATOM 3302 N N . GLY A 1 404 ? -36.921 -10.299 10.641 1.00 13.03 404 GLY A N 1
ATOM 3303 C CA . GLY A 1 404 ? -36.863 -10.751 9.252 1.00 12.95 404 GLY A CA 1
ATOM 3304 C C . GLY A 1 404 ? -37.130 -12.233 9.045 1.00 12.82 404 GLY A C 1
ATOM 3305 O O . GLY A 1 404 ? -37.887 -12.858 9.799 1.00 13.35 404 GLY A O 1
ATOM 3306 N N . GLY A 1 405 ? -36.511 -12.797 8.013 1.00 12.92 405 GLY A N 1
ATOM 3307 C CA . GLY A 1 405 ? -36.673 -14.204 7.685 1.00 12.82 405 GLY A CA 1
ATOM 3308 C C . GLY A 1 405 ? -36.385 -15.153 8.840 1.00 13.13 405 GLY A C 1
ATOM 3309 O O . GLY A 1 405 ? -35.465 -14.938 9.638 1.00 13.25 405 GLY A O 1
ATOM 3310 N N . GLU A 1 406 ? -37.189 -16.204 8.909 1.00 14.07 406 GLU A N 1
ATOM 3311 C CA . GLU A 1 406 ? -36.993 -17.305 9.839 1.00 15.21 406 GLU A CA 1
ATOM 3312 C C . GLU A 1 406 ? -36.217 -18.391 9.133 1.00 13.84 406 GLU A C 1
ATOM 3313 O O . GLU A 1 406 ? -36.317 -18.530 7.921 1.00 14.20 406 GLU A O 1
ATOM 3319 N N . GLY A 1 407 ? -35.431 -19.141 9.897 1.00 12.81 407 GLY A N 1
ATOM 3320 C CA . GLY A 1 407 ? -34.577 -20.199 9.372 1.00 12.49 407 GLY A CA 1
ATOM 3321 C C . GLY A 1 407 ? -33.703 -19.685 8.242 1.00 11.98 407 GLY A C 1
ATOM 3322 O O . GLY A 1 407 ? -33.762 -20.194 7.097 1.00 12.18 407 GLY A O 1
ATOM 3323 N N . PHE A 1 408 ? -32.943 -18.627 8.541 1.00 12.11 408 PHE A N 1
ATOM 3324 C CA . PHE A 1 408 ? -32.226 -17.911 7.500 1.00 10.95 408 PHE A CA 1
ATOM 3325 C C . PHE A 1 408 ? -30.853 -18.532 7.246 1.00 10.63 408 PHE A C 1
ATOM 3326 O O . PHE A 1 408 ? -30.030 -18.661 8.161 1.00 10.44 408 PHE A O 1
ATOM 3334 N N . SER A 1 409 ? -30.618 -18.890 5.990 1.00 10.07 409 SER A N 1
ATOM 3335 C CA . SER A 1 409 ? -29.509 -19.765 5.612 1.00 9.78 409 SER A CA 1
ATOM 3336 C C . SER A 1 409 ? -28.122 -19.213 5.936 1.00 9.37 409 SER A C 1
ATOM 3337 O O . SER A 1 409 ? -27.327 -19.924 6.527 1.00 9.21 409 SER A O 1
ATOM 3340 N N . TRP A 1 410 ? -27.796 -17.972 5.576 1.00 9.41 410 TRP A N 1
ATOM 3341 C CA . TRP A 1 410 ? -26.401 -17.579 5.805 1.00 9.07 410 TRP A CA 1
ATOM 3342 C C . TRP A 1 410 ? -26.061 -17.421 7.291 1.00 9.19 410 TRP A C 1
ATOM 3343 O O . TRP A 1 410 ? -24.888 -17.507 7.684 1.00 9.41 410 TRP A O 1
ATOM 3354 N N . SER A 1 411 ? -27.082 -17.233 8.109 1.00 9.24 411 SER A N 1
ATOM 3355 C CA . SER A 1 411 ? -26.880 -17.185 9.563 1.00 9.61 411 SER A CA 1
ATOM 3356 C C . SER A 1 411 ? -26.457 -18.568 10.050 1.00 9.68 411 SER A C 1
ATOM 3357 O O . SER A 1 411 ? -25.446 -18.703 10.730 1.00 10.32 411 SER A O 1
ATOM 3360 N N . ALA A 1 412 ? -27.211 -19.590 9.657 1.00 9.75 412 ALA A N 1
ATOM 3361 C CA . ALA A 1 412 ? -26.846 -20.974 9.947 1.00 9.97 412 ALA A CA 1
ATOM 3362 C C . ALA A 1 412 ? -25.486 -21.330 9.369 1.00 9.90 412 ALA A C 1
ATOM 3363 O O . ALA A 1 412 ? -24.622 -21.892 10.058 1.00 9.52 412 ALA A O 1
ATOM 3365 N N . ALA A 1 413 ? -25.265 -20.977 8.105 1.00 9.48 413 ALA A N 1
ATOM 3366 C CA . ALA A 1 413 ? -24.022 -21.303 7.456 1.00 9.65 413 ALA A CA 1
ATOM 3367 C C . ALA A 1 413 ? -22.816 -20.731 8.170 1.00 9.47 413 ALA A C 1
ATOM 3368 O O . ALA A 1 413 ? -21.799 -21.399 8.336 1.00 9.33 413 ALA A O 1
ATOM 3370 N N . LEU A 1 414 ? -22.921 -19.471 8.551 1.00 9.63 414 LEU A N 1
ATOM 3371 C CA . LEU A 1 414 ? -21.783 -18.801 9.159 1.00 9.68 414 LEU A CA 1
ATOM 3372 C C . LEU A 1 414 ? -21.623 -19.197 10.627 1.00 10.01 414 LEU A C 1
ATOM 3373 O O . LEU A 1 414 ? -20.508 -19.244 11.108 1.00 10.49 414 LEU A O 1
ATOM 3378 N N . ALA A 1 415 ? -22.704 -19.570 11.310 1.00 10.51 415 ALA A N 1
ATOM 3379 C CA . ALA A 1 415 ? -22.564 -20.221 12.628 1.00 10.82 415 ALA A CA 1
ATOM 3380 C C . ALA A 1 415 ? -21.658 -21.445 12.518 1.00 10.57 415 ALA A C 1
ATOM 3381 O O . ALA A 1 415 ? -20.758 -21.632 13.330 1.00 10.24 415 ALA A O 1
ATOM 3383 N N . LEU A 1 416 ? -21.899 -22.275 11.502 1.00 10.46 416 LEU A N 1
ATOM 3384 C CA . LEU A 1 416 ? -21.107 -23.472 11.248 1.00 10.83 416 LEU A CA 1
ATOM 3385 C C . LEU A 1 416 ? -19.669 -23.142 10.866 1.00 11.35 416 LEU A C 1
ATOM 3386 O O . LEU A 1 416 ? -18.728 -23.729 11.387 1.00 11.22 416 LEU A O 1
ATOM 3391 N N . PHE A 1 417 ? -19.490 -22.205 9.941 1.00 10.82 417 PHE A N 1
ATOM 3392 C CA . PHE A 1 417 ? -18.160 -21.849 9.506 1.00 11.34 417 PHE A CA 1
ATOM 3393 C C . PHE A 1 417 ? -17.325 -21.222 10.634 1.00 11.25 417 PHE A C 1
ATOM 3394 O O . PHE A 1 417 ? -16.143 -21.577 10.817 1.00 11.19 417 PHE A O 1
ATOM 3402 N N . TRP A 1 418 ? -17.939 -20.333 11.399 1.00 11.27 418 TRP A N 1
ATOM 3403 C CA . TRP A 1 418 ? -17.211 -19.574 12.423 1.00 11.99 418 TRP A CA 1
ATOM 3404 C C . TRP A 1 418 ? -16.764 -20.467 13.565 1.00 12.58 418 TRP A C 1
ATOM 3405 O O . TRP A 1 418 ? -15.758 -20.178 14.218 1.00 13.13 418 TRP A O 1
ATOM 3416 N N . THR A 1 419 ? -17.477 -21.566 13.786 1.00 12.60 419 THR A N 1
ATOM 3417 C CA . THR A 1 419 ? -17.180 -22.466 14.896 1.00 12.83 419 THR A CA 1
ATOM 3418 C C . THR A 1 419 ? -16.498 -23.753 14.409 1.00 13.34 419 THR A C 1
ATOM 3419 O O . THR A 1 419 ? -16.425 -24.730 15.149 1.00 14.04 419 THR A O 1
ATOM 3423 N N . ARG A 1 420 ? -15.958 -23.740 13.194 1.00 14.08 420 ARG A N 1
ATOM 3424 C CA . ARG A 1 420 ? -15.313 -24.927 12.640 1.00 15.22 420 ARG A CA 1
ATOM 3425 C C . ARG A 1 420 ? -14.070 -25.304 13.420 1.00 16.31 420 ARG A C 1
ATOM 3426 O O . ARG A 1 420 ? -13.607 -26.444 13.232 1.00 18.84 420 ARG A O 1
ATOM 3435 N N . PRO B 1 3 ? -35.085 -18.930 -66.688 1.00 39.23 3 PRO B N 1
ATOM 3436 C CA . PRO B 1 3 ? -33.715 -18.468 -66.841 1.00 36.63 3 PRO B CA 1
ATOM 3437 C C . PRO B 1 3 ? -32.964 -18.447 -65.515 1.00 33.75 3 PRO B C 1
ATOM 3438 O O . PRO B 1 3 ? -33.477 -18.945 -64.521 1.00 34.08 3 PRO B O 1
ATOM 3442 N N . LEU B 1 4 ? -31.780 -17.850 -65.500 1.00 32.40 4 LEU B N 1
ATOM 3443 C CA . LEU B 1 4 ? -30.875 -17.972 -64.341 1.00 31.97 4 LEU B CA 1
ATOM 3444 C C . LEU B 1 4 ? -31.473 -17.500 -62.989 1.00 29.25 4 LEU B C 1
ATOM 3445 O O . LEU B 1 4 ? -31.442 -18.254 -62.001 1.00 30.88 4 LEU B O 1
ATOM 3450 N N . ARG B 1 5 ? -32.019 -16.283 -62.921 1.00 25.25 5 ARG B N 1
ATOM 3451 C CA . ARG B 1 5 ? -32.444 -15.738 -61.627 1.00 22.70 5 ARG B CA 1
ATOM 3452 C C . ARG B 1 5 ? -33.669 -16.450 -61.023 1.00 22.60 5 ARG B C 1
ATOM 3453 O O . ARG B 1 5 ? -33.658 -16.822 -59.842 1.00 20.54 5 ARG B O 1
ATOM 3461 N N . THR B 1 6 ? -34.736 -16.624 -61.800 1.00 22.21 6 THR B N 1
ATOM 3462 C CA . THR B 1 6 ? -35.897 -17.361 -61.270 1.00 21.97 6 THR B CA 1
ATOM 3463 C C . THR B 1 6 ? -35.519 -18.804 -60.883 1.00 21.88 6 THR B C 1
ATOM 3464 O O . THR B 1 6 ? -35.980 -19.307 -59.858 1.00 23.58 6 THR B O 1
ATOM 3468 N N . LYS B 1 7 ? -34.676 -19.460 -61.671 1.00 21.41 7 LYS B N 1
ATOM 3469 C CA . LYS B 1 7 ? -34.258 -20.826 -61.353 1.00 23.50 7 LYS B CA 1
ATOM 3470 C C . LYS B 1 7 ? -33.401 -20.852 -60.082 1.00 22.25 7 LYS B C 1
ATOM 3471 O O . LYS B 1 7 ? -33.512 -21.768 -59.262 1.00 21.89 7 LYS B O 1
ATOM 3477 N N . ALA B 1 8 ? -32.542 -19.847 -59.936 1.00 20.17 8 ALA B N 1
ATOM 3478 C CA . ALA B 1 8 ? -31.743 -19.696 -58.712 1.00 20.02 8 ALA B CA 1
ATOM 3479 C C . ALA B 1 8 ? -32.619 -19.551 -57.468 1.00 19.46 8 ALA B C 1
ATOM 3480 O O . ALA B 1 8 ? -32.347 -20.178 -56.440 1.00 19.97 8 ALA B O 1
ATOM 3482 N N . VAL B 1 9 ? -33.668 -18.730 -57.559 1.00 19.56 9 VAL B N 1
ATOM 3483 C CA . VAL B 1 9 ? -34.592 -18.527 -56.458 1.00 21.07 9 VAL B CA 1
ATOM 3484 C C . VAL B 1 9 ? -35.226 -19.866 -56.085 1.00 20.63 9 VAL B C 1
ATOM 3485 O O . VAL B 1 9 ? -35.379 -20.174 -54.905 1.00 19.22 9 VAL B O 1
ATOM 3489 N N . GLU B 1 10 ? -35.571 -20.667 -57.089 1.00 22.01 10 GLU B N 1
ATOM 3490 C CA . GLU B 1 10 ? -36.184 -21.977 -56.817 1.00 23.06 10 GLU B CA 1
ATOM 3491 C C . GLU B 1 10 ? -35.285 -22.905 -56.004 1.00 21.03 10 GLU B C 1
ATOM 3492 O O . GLU B 1 10 ? -35.778 -23.620 -55.122 1.00 19.75 10 GLU B O 1
ATOM 3498 N N . VAL B 1 11 ? -33.982 -22.890 -56.285 1.00 19.65 11 VAL B N 1
ATOM 3499 C CA . VAL B 1 11 ? -33.014 -23.688 -55.517 1.00 18.93 11 VAL B CA 1
ATOM 3500 C C . VAL B 1 11 ? -33.014 -23.234 -54.051 1.00 18.04 11 VAL B C 1
ATOM 3501 O O . VAL B 1 11 ? -33.073 -24.051 -53.141 1.00 16.36 11 VAL B O 1
ATOM 3505 N N . LEU B 1 12 ? -32.948 -21.933 -53.823 1.00 17.86 12 LEU B N 1
ATOM 3506 C CA . LEU B 1 12 ? -32.906 -21.426 -52.448 1.00 18.05 12 LEU B CA 1
ATOM 3507 C C . LEU B 1 12 ? -34.187 -21.766 -51.676 1.00 19.13 12 LEU B C 1
ATOM 3508 O O . LEU B 1 12 ? -34.134 -22.125 -50.496 1.00 19.60 12 LEU B O 1
ATOM 3513 N N . GLN B 1 13 ? -35.331 -21.652 -52.348 1.00 20.42 13 GLN B N 1
ATOM 3514 C CA . GLN B 1 13 ? -36.611 -21.995 -51.734 1.00 21.03 13 GLN B CA 1
ATOM 3515 C C . GLN B 1 13 ? -36.705 -23.481 -51.401 1.00 20.21 13 GLN B C 1
ATOM 3516 O O . GLN B 1 13 ? -37.161 -23.842 -50.316 1.00 20.13 13 GLN B O 1
ATOM 3522 N N . ARG B 1 14 ? -36.261 -24.318 -52.323 1.00 20.77 14 ARG B N 1
ATOM 3523 C CA . ARG B 1 14 ? -36.228 -25.773 -52.150 1.00 21.91 14 ARG B CA 1
ATOM 3524 C C . ARG B 1 14 ? -35.338 -26.176 -50.969 1.00 20.33 14 ARG B C 1
ATOM 3525 O O . ARG B 1 14 ? -35.660 -27.097 -50.209 1.00 18.55 14 ARG B O 1
ATOM 3533 N N . ASN B 1 15 ? -34.201 -25.492 -50.844 1.00 17.90 15 ASN B N 1
ATOM 3534 C CA . ASN B 1 15 ? -33.207 -25.842 -49.825 1.00 17.28 15 ASN B CA 1
ATOM 3535 C C . ASN B 1 15 ? -33.448 -25.149 -48.489 1.00 16.88 15 ASN B C 1
ATOM 3536 O O . ASN B 1 15 ? -32.745 -25.432 -47.511 1.00 16.38 15 ASN B O 1
ATOM 3541 N N . SER B 1 16 ? -34.434 -24.259 -48.420 1.00 16.91 16 SER B N 1
ATOM 3542 C CA . SER B 1 16 ? -34.750 -23.594 -47.164 1.00 17.27 16 SER B CA 1
ATOM 3543 C C . SER B 1 16 ? -35.334 -24.586 -46.181 1.00 18.68 16 SER B C 1
ATOM 3544 O O . SER B 1 16 ? -36.102 -25.457 -46.562 1.00 18.74 16 SER B O 1
ATOM 3547 N N . ARG B 1 17 ? -34.973 -24.435 -44.910 1.00 19.22 17 ARG B N 1
ATOM 3548 C CA . ARG B 1 17 ? -35.564 -25.241 -43.840 1.00 20.42 17 ARG B CA 1
ATOM 3549 C C . ARG B 1 17 ? -36.239 -24.315 -42.835 1.00 21.21 17 ARG B C 1
ATOM 3550 O O . ARG B 1 17 ? -36.431 -24.683 -41.673 1.00 22.96 17 ARG B O 1
ATOM 3558 N N . GLY B 1 18 ? -36.598 -23.114 -43.282 1.00 20.68 18 GLY B N 1
ATOM 3559 C CA . GLY B 1 18 ? -37.227 -22.122 -42.430 1.00 21.37 18 GLY B CA 1
ATOM 3560 C C . GLY B 1 18 ? -36.338 -20.923 -42.206 1.00 21.32 18 GLY B C 1
ATOM 3561 O O . GLY B 1 18 ? -36.470 -19.916 -42.896 1.00 22.50 18 GLY B O 1
ATOM 3562 N N . ALA B 1 19 ? -35.436 -21.032 -41.236 1.00 20.90 19 ALA B N 1
ATOM 3563 C CA . ALA B 1 19 ? -34.536 -19.935 -40.883 1.00 20.87 19 ALA B CA 1
ATOM 3564 C C . ALA B 1 19 ? -33.112 -20.115 -41.422 1.00 19.96 19 ALA B C 1
ATOM 3565 O O . ALA B 1 19 ? -32.263 -19.217 -41.253 1.00 20.91 19 ALA B O 1
ATOM 3567 N N . PHE B 1 20 ? -32.838 -21.274 -42.015 1.00 17.97 20 PHE B N 1
ATOM 3568 C CA . PHE B 1 20 ? -31.551 -21.561 -42.622 1.00 17.26 20 PHE B CA 1
ATOM 3569 C C . PHE B 1 20 ? -31.751 -22.356 -43.906 1.00 17.01 20 PHE B C 1
ATOM 3570 O O . PHE B 1 20 ? -32.829 -22.891 -44.169 1.00 16.60 20 PHE B O 1
ATOM 3578 N N . THR B 1 21 ? -30.685 -22.429 -44.689 1.00 15.65 21 THR B N 1
ATOM 3579 C CA . THR B 1 21 ? -30.690 -23.054 -45.987 1.00 15.07 21 THR B CA 1
ATOM 3580 C C . THR B 1 21 ? -29.637 -24.146 -45.983 1.00 15.33 21 THR B C 1
ATOM 3581 O O . THR B 1 21 ? -28.470 -23.898 -45.637 1.00 16.40 21 THR B O 1
ATOM 3585 N N . VAL B 1 22 ? -30.013 -25.367 -46.354 1.00 15.20 22 VAL B N 1
ATOM 3586 C CA . VAL B 1 22 ? -29.022 -26.425 -46.506 1.00 15.04 22 VAL B CA 1
ATOM 3587 C C . VAL B 1 22 ? -28.151 -26.152 -47.731 1.00 15.32 22 VAL B C 1
ATOM 3588 O O . VAL B 1 22 ? -28.658 -25.626 -48.729 1.00 15.62 22 VAL B O 1
ATOM 3592 N N . PRO B 1 23 ? -26.858 -26.517 -47.673 1.00 15.13 23 PRO B N 1
ATOM 3593 C CA . PRO B 1 23 ? -26.049 -26.322 -48.892 1.00 15.25 23 PRO B CA 1
ATOM 3594 C C . PRO B 1 23 ? -26.499 -27.154 -50.087 1.00 16.30 23 PRO B C 1
ATOM 3595 O O . PRO B 1 23 ? -26.378 -26.711 -51.236 1.00 16.25 23 PRO B O 1
ATOM 3599 N N . ALA B 1 24 ? -27.047 -28.333 -49.803 1.00 17.54 24 ALA B N 1
ATOM 3600 C CA . ALA B 1 24 ? -27.617 -29.217 -50.808 1.00 18.93 24 ALA B CA 1
ATOM 3601 C C . ALA B 1 24 ? -28.385 -30.340 -50.117 1.00 19.93 24 ALA B C 1
ATOM 3602 O O . ALA B 1 24 ? -27.943 -30.874 -49.098 1.00 19.82 24 ALA B O 1
ATOM 3604 N N . HIS B 1 25 ? -29.524 -30.702 -50.697 1.00 22.21 25 HIS B N 1
ATOM 3605 C CA . HIS B 1 25 ? -30.364 -31.774 -50.179 1.00 23.90 25 HIS B CA 1
ATOM 3606 C C . HIS B 1 25 ? -29.587 -33.067 -50.059 1.00 22.17 25 HIS B C 1
ATOM 3607 O O . HIS B 1 25 ? -28.907 -33.466 -51.001 1.00 21.00 25 HIS B O 1
ATOM 3614 N N . GLY B 1 26 ? -29.707 -33.726 -48.910 1.00 22.26 26 GLY B N 1
ATOM 3615 C CA . GLY B 1 26 ? -29.121 -35.043 -48.717 1.00 21.53 26 GLY B CA 1
ATOM 3616 C C . GLY B 1 26 ? -27.639 -34.997 -48.406 1.00 21.28 26 GLY B C 1
ATOM 3617 O O . GLY B 1 26 ? -27.192 -35.453 -47.351 1.00 20.31 26 GLY B O 1
ATOM 3618 N N . LEU B 1 27 ? -26.869 -34.483 -49.356 1.00 20.15 27 LEU B N 1
ATOM 3619 C CA . LEU B 1 27 ? -25.424 -34.380 -49.219 1.00 18.96 27 LEU B CA 1
ATOM 3620 C C . LEU B 1 27 ? -25.011 -33.548 -47.993 1.00 18.40 27 LEU B C 1
ATOM 3621 O O . LEU B 1 27 ? -24.102 -33.941 -47.256 1.00 17.91 27 LEU B O 1
ATOM 3626 N N . TYR B 1 28 ? -25.670 -32.408 -47.787 1.00 17.07 28 TYR B N 1
ATOM 3627 C CA . TYR B 1 28 ? -25.274 -31.448 -46.751 1.00 16.93 28 TYR B CA 1
ATOM 3628 C C . TYR B 1 28 ? -26.520 -31.024 -45.985 1.00 16.42 28 TYR B C 1
ATOM 3629 O O . TYR B 1 28 ? -27.008 -29.896 -46.129 1.00 16.23 28 TYR B O 1
ATOM 3638 N N . PRO B 1 29 ? -27.069 -31.935 -45.154 1.00 16.81 29 PRO B N 1
ATOM 3639 C CA . PRO B 1 29 ? -28.410 -31.747 -44.591 1.00 17.40 29 PRO B CA 1
ATOM 3640 C C . PRO B 1 29 ? -28.441 -30.928 -43.288 1.00 17.99 29 PRO B C 1
ATOM 3641 O O . PRO B 1 29 ? -29.251 -31.212 -42.390 1.00 17.31 29 PRO B O 1
ATOM 3645 N N . TYR B 1 30 ? -27.561 -29.923 -43.184 1.00 17.23 30 TYR B N 1
ATOM 3646 C CA . TYR B 1 30 ? -27.439 -29.107 -41.963 1.00 17.46 30 TYR B CA 1
ATOM 3647 C C . TYR B 1 30 ? -27.138 -27.661 -42.348 1.00 16.94 30 TYR B C 1
ATOM 3648 O O . TYR B 1 30 ? -27.119 -27.354 -43.545 1.00 16.93 30 TYR B O 1
ATOM 3657 N N . GLN B 1 31 ? -26.903 -26.789 -41.355 1.00 15.37 31 GLN B N 1
ATOM 3658 C CA . GLN B 1 31 ? -26.447 -25.423 -41.633 1.00 15.04 31 GLN B CA 1
ATOM 3659 C C . GLN B 1 31 ? -24.921 -25.351 -41.573 1.00 14.79 31 GLN B C 1
ATOM 3660 O O . GLN B 1 31 ? -24.320 -25.712 -40.556 1.00 14.78 31 GLN B O 1
ATOM 3666 N N . TRP B 1 32 ? -24.305 -24.863 -42.652 1.00 13.89 32 TRP B N 1
ATOM 3667 C CA . TRP B 1 32 ? -22.872 -24.624 -42.710 1.00 13.43 32 TRP B CA 1
ATOM 3668 C C . TRP B 1 32 ? -22.552 -23.130 -42.606 1.00 12.64 32 TRP B C 1
ATOM 3669 O O . TRP B 1 32 ? -23.301 -22.281 -43.092 1.00 12.13 32 TRP B O 1
ATOM 3680 N N . LEU B 1 33 ? -21.409 -22.832 -41.991 1.00 12.38 33 LEU B N 1
ATOM 3681 C CA . LEU B 1 33 ? -21.004 -21.458 -41.675 1.00 12.67 33 LEU B CA 1
ATOM 3682 C C . LEU B 1 33 ? -20.741 -20.606 -42.910 1.00 12.56 33 LEU B C 1
ATOM 3683 O O . LEU B 1 33 ? -21.479 -19.648 -43.164 1.00 12.35 33 LEU B O 1
ATOM 3688 N N . TRP B 1 34 ? -19.697 -20.900 -43.681 1.00 12.40 34 TRP B N 1
ATOM 3689 C CA . TRP B 1 34 ? -19.444 -19.976 -44.801 1.00 12.26 34 TRP B CA 1
ATOM 3690 C C . TRP B 1 34 ? -20.517 -20.107 -45.875 1.00 12.38 34 TRP B C 1
ATOM 3691 O O . TRP B 1 34 ? -20.868 -19.113 -46.501 1.00 12.80 34 TRP B O 1
ATOM 3702 N N . ASP B 1 35 ? -21.137 -21.285 -45.987 1.00 12.61 35 ASP B N 1
ATOM 3703 C CA . ASP B 1 35 ? -22.260 -21.428 -46.923 1.00 12.36 35 ASP B CA 1
ATOM 3704 C C . ASP B 1 35 ? -23.379 -20.462 -46.585 1.00 12.61 35 ASP B C 1
ATOM 3705 O O . ASP B 1 35 ? -23.884 -19.757 -47.454 1.00 12.79 35 ASP B O 1
ATOM 3710 N N . SER B 1 36 ? -23.781 -20.396 -45.317 1.00 12.64 36 SER B N 1
ATOM 3711 C CA . SER B 1 36 ? -24.886 -19.517 -44.945 1.00 12.50 36 SER B CA 1
ATOM 3712 C C . SER B 1 36 ? -24.549 -18.053 -45.212 1.00 12.35 36 SER B C 1
ATOM 3713 O O . SER B 1 36 ? -25.418 -17.267 -45.586 1.00 12.42 36 SER B O 1
ATOM 3716 N N . ALA B 1 37 ? -23.283 -17.682 -45.043 1.00 12.15 37 ALA B N 1
ATOM 3717 C CA . ALA B 1 37 ? -22.882 -16.326 -45.354 1.00 12.00 37 ALA B CA 1
ATOM 3718 C C . ALA B 1 37 ? -23.089 -15.992 -46.841 1.00 11.85 37 ALA B C 1
ATOM 3719 O O . ALA B 1 37 ? -23.744 -14.993 -47.157 1.00 12.24 37 ALA B O 1
ATOM 3721 N N . PHE B 1 38 ? -22.588 -16.833 -47.746 1.00 12.75 38 PHE B N 1
ATOM 3722 C CA . PHE B 1 38 ? -22.779 -16.570 -49.187 1.00 13.04 38 PHE B CA 1
ATOM 3723 C C . PHE B 1 38 ? -24.271 -16.633 -49.555 1.00 13.78 38 PHE B C 1
ATOM 3724 O O . PHE B 1 38 ? -24.767 -15.834 -50.356 1.00 13.61 38 PHE B O 1
ATOM 3732 N N . ILE B 1 39 ? -24.984 -17.581 -48.955 1.00 13.81 39 ILE B N 1
ATOM 3733 C CA . ILE B 1 39 ? -26.409 -17.764 -49.220 1.00 14.13 39 ILE B CA 1
ATOM 3734 C C . ILE B 1 39 ? -27.244 -16.545 -48.832 1.00 14.49 39 ILE B C 1
ATOM 3735 O O . ILE B 1 39 ? -28.152 -16.147 -49.576 1.00 14.39 39 ILE B O 1
ATOM 3740 N N . ALA B 1 40 ? -26.941 -15.922 -47.690 1.00 13.42 40 ALA B N 1
ATOM 3741 C CA . ALA B 1 40 ? -27.615 -14.694 -47.310 1.00 13.66 40 ALA B CA 1
ATOM 3742 C C . ALA B 1 40 ? -27.568 -13.623 -48.404 1.00 13.99 40 ALA B C 1
ATOM 3743 O O . ALA B 1 40 ? -28.549 -12.892 -48.593 1.00 14.45 40 ALA B O 1
ATOM 3745 N N . LEU B 1 41 ? -26.444 -13.529 -49.111 1.00 14.38 41 LEU B N 1
ATOM 3746 C CA . LEU B 1 41 ? -26.328 -12.573 -50.214 1.00 14.62 41 LEU B CA 1
ATOM 3747 C C . LEU B 1 41 ? -27.383 -12.869 -51.289 1.00 14.87 41 LEU B C 1
ATOM 3748 O O . LEU B 1 41 ? -27.987 -11.934 -51.830 1.00 15.70 41 LEU B O 1
ATOM 3753 N N . GLY B 1 42 ? -27.608 -14.148 -51.579 1.00 15.02 42 GLY B N 1
ATOM 3754 C CA . GLY B 1 42 ? -28.640 -14.554 -52.533 1.00 14.98 42 GLY B CA 1
ATOM 3755 C C . GLY B 1 42 ? -30.030 -14.160 -52.079 1.00 15.54 42 GLY B C 1
ATOM 3756 O O . GLY B 1 42 ? -30.835 -13.635 -52.856 1.00 15.64 42 GLY B O 1
ATOM 3757 N N . TRP B 1 43 ? -30.330 -14.360 -50.798 1.00 15.42 43 TRP B N 1
ATOM 3758 C CA . TRP B 1 43 ? -31.646 -13.992 -50.287 1.00 15.88 43 TRP B CA 1
ATOM 3759 C C . TRP B 1 43 ? -31.973 -12.488 -50.370 1.00 16.82 43 TRP B C 1
ATOM 3760 O O . TRP B 1 43 ? -33.159 -12.120 -50.349 1.00 17.93 43 TRP B O 1
ATOM 3771 N N . THR B 1 44 ? -30.955 -11.615 -50.442 1.00 16.67 44 THR B N 1
ATOM 3772 C CA . THR B 1 44 ? -31.214 -10.173 -50.544 1.00 16.80 44 THR B CA 1
ATOM 3773 C C . THR B 1 44 ? -31.990 -9.850 -51.810 1.00 17.96 44 THR B C 1
ATOM 3774 O O . THR B 1 44 ? -32.644 -8.807 -51.884 1.00 17.92 44 THR B O 1
ATOM 3778 N N . GLN B 1 45 ? -31.906 -10.748 -52.782 1.00 18.41 45 GLN B N 1
ATOM 3779 C CA . GLN B 1 45 ? -32.620 -10.609 -54.050 1.00 19.63 45 GLN B CA 1
ATOM 3780 C C . GLN B 1 45 ? -34.066 -11.130 -54.006 1.00 20.62 45 GLN B C 1
ATOM 3781 O O . GLN B 1 45 ? -34.779 -11.041 -55.012 1.00 23.38 45 GLN B O 1
ATOM 3787 N N . VAL B 1 46 ? -34.488 -11.672 -52.865 1.00 20.75 46 VAL B N 1
ATOM 3788 C CA . VAL B 1 46 ? -35.779 -12.342 -52.722 1.00 21.25 46 VAL B CA 1
ATOM 3789 C C . VAL B 1 46 ? -36.585 -11.771 -51.548 1.00 21.14 46 VAL B C 1
ATOM 3790 O O . VAL B 1 46 ? -37.748 -11.395 -51.707 1.00 20.75 46 VAL B O 1
ATOM 3794 N N . ASP B 1 47 ? -35.967 -11.698 -50.368 1.00 19.80 47 ASP B N 1
ATOM 3795 C CA . ASP B 1 47 ? -36.670 -11.312 -49.142 1.00 21.26 47 ASP B CA 1
ATOM 3796 C C . ASP B 1 47 ? -35.616 -10.879 -48.124 1.00 19.89 47 ASP B C 1
ATOM 3797 O O . ASP B 1 47 ? -34.819 -11.701 -47.685 1.00 18.91 47 ASP B O 1
ATOM 3802 N N . TRP B 1 48 ? -35.619 -9.603 -47.756 1.00 20.64 48 TRP B N 1
ATOM 3803 C CA . TRP B 1 48 ? -34.606 -9.061 -46.843 1.00 21.01 48 TRP B CA 1
ATOM 3804 C C . TRP B 1 48 ? -34.660 -9.673 -45.453 1.00 20.49 48 TRP B C 1
ATOM 3805 O O . TRP B 1 48 ? -33.613 -9.970 -44.856 1.00 19.91 48 TRP B O 1
ATOM 3816 N N . GLU B 1 49 ? -35.875 -9.882 -44.948 1.00 20.65 49 GLU B N 1
ATOM 3817 C CA . GLU B 1 49 ? -36.047 -10.461 -43.634 1.00 21.55 49 GLU B CA 1
ATOM 3818 C C . GLU B 1 49 ? -35.371 -11.817 -43.619 1.00 20.01 49 GLU B C 1
ATOM 3819 O O . GLU B 1 49 ? -34.688 -12.162 -42.664 1.00 20.25 49 GLU B O 1
ATOM 3825 N N . ARG B 1 50 ? -35.574 -12.568 -44.694 1.00 17.65 50 ARG B N 1
ATOM 3826 C CA . ARG B 1 50 ? -35.073 -13.926 -44.824 1.00 17.01 50 ARG B CA 1
ATOM 3827 C C . ARG B 1 50 ? -33.547 -13.984 -44.950 1.00 16.25 50 ARG B C 1
ATOM 3828 O O . ARG B 1 50 ? -32.915 -14.894 -44.417 1.00 15.94 50 ARG B O 1
ATOM 3836 N N . ALA B 1 51 ? -32.971 -13.015 -45.665 1.00 15.87 51 ALA B N 1
ATOM 3837 C CA . ALA B 1 51 ? -31.523 -12.865 -45.743 1.00 15.79 51 ALA B CA 1
ATOM 3838 C C . ALA B 1 51 ? -30.897 -12.687 -44.362 1.00 15.41 51 ALA B C 1
ATOM 3839 O O . ALA B 1 51 ? -29.913 -13.348 -44.030 1.00 16.09 51 ALA B O 1
ATOM 3841 N N . TRP B 1 52 ? -31.466 -11.796 -43.565 1.00 14.74 52 TRP B N 1
ATOM 3842 C CA . TRP B 1 52 ? -30.990 -11.572 -42.195 1.00 15.09 52 TRP B CA 1
ATOM 3843 C C . TRP B 1 52 ? -31.204 -12.821 -41.339 1.00 16.06 52 TRP B C 1
ATOM 3844 O O . TRP B 1 52 ? -30.334 -13.199 -40.548 1.00 16.48 52 TRP B O 1
ATOM 3855 N N . GLN B 1 53 ? -32.357 -13.475 -41.505 1.00 16.67 53 GLN B N 1
ATOM 3856 C CA . GLN B 1 53 ? -32.679 -14.660 -40.707 1.00 18.12 53 GLN B CA 1
ATOM 3857 C C . GLN B 1 53 ? -31.612 -15.751 -40.826 1.00 16.70 53 GLN B C 1
ATOM 3858 O O . GLN B 1 53 ? -31.256 -16.385 -39.826 1.00 15.44 53 GLN B O 1
ATOM 3864 N N . GLU B 1 54 ? -31.083 -15.951 -42.037 1.00 15.74 54 GLU B N 1
ATOM 3865 C CA . GLU B 1 54 ? -30.040 -16.942 -42.260 1.00 15.00 54 GLU B CA 1
ATOM 3866 C C . GLU B 1 54 ? -28.892 -16.749 -41.251 1.00 14.84 54 GLU B C 1
ATOM 3867 O O . GLU B 1 54 ? -28.352 -17.724 -40.742 1.00 15.05 54 GLU B O 1
ATOM 3873 N N . LEU B 1 55 ? -28.514 -15.495 -41.016 1.00 14.91 55 LEU B N 1
ATOM 3874 C CA . LEU B 1 55 ? -27.359 -15.159 -40.175 1.00 15.56 55 LEU B CA 1
ATOM 3875 C C . LEU B 1 55 ? -27.717 -15.129 -38.709 1.00 15.29 55 LEU B C 1
ATOM 3876 O O . LEU B 1 55 ? -26.953 -15.596 -37.872 1.00 14.92 55 LEU B O 1
ATOM 3881 N N . LEU B 1 56 ? -28.904 -14.631 -38.401 1.00 15.31 56 LEU B N 1
ATOM 3882 C CA . LEU B 1 56 ? -29.414 -14.700 -37.029 1.00 15.81 56 LEU B CA 1
ATOM 3883 C C . LEU B 1 56 ? -29.445 -16.152 -36.555 1.00 15.69 56 LEU B C 1
ATOM 3884 O O . LEU B 1 56 ? -29.103 -16.460 -35.404 1.00 16.34 56 LEU B O 1
ATOM 3889 N N . CYS B 1 57 ? -29.873 -17.041 -37.434 1.00 15.52 57 CYS B N 1
ATOM 3890 C CA . CYS B 1 57 ? -29.978 -18.468 -37.120 1.00 15.71 57 CYS B CA 1
ATOM 3891 C C . CYS B 1 57 ? -28.589 -19.051 -36.871 1.00 15.65 57 CYS B C 1
ATOM 3892 O O . CYS B 1 57 ? -28.362 -19.753 -35.888 1.00 14.59 57 CYS B O 1
ATOM 3895 N N . LEU B 1 58 ? -27.638 -18.732 -37.742 1.00 14.31 58 LEU B N 1
ATOM 3896 C CA . LEU B 1 58 ? -26.267 -19.217 -37.593 1.00 15.00 58 LEU B CA 1
ATOM 3897 C C . LEU B 1 58 ? -25.686 -18.838 -36.222 1.00 14.78 58 LEU B C 1
ATOM 3898 O O . LEU B 1 58 ? -25.095 -19.672 -35.538 1.00 15.36 58 LEU B O 1
ATOM 3903 N N . PHE B 1 59 ? -25.854 -17.588 -35.827 1.00 14.85 59 PHE B N 1
ATOM 3904 C CA . PHE B 1 59 ? -25.320 -17.137 -34.545 1.00 15.37 59 PHE B CA 1
ATOM 3905 C C . PHE B 1 59 ? -26.115 -17.616 -33.338 1.00 16.30 59 PHE B C 1
ATOM 3906 O O . PHE B 1 59 ? -25.519 -18.072 -32.364 1.00 16.28 59 PHE B O 1
ATOM 3914 N N . ASP B 1 60 ? -27.436 -17.469 -33.390 1.00 16.42 60 ASP B N 1
ATOM 3915 C CA . ASP B 1 60 ? -28.273 -17.777 -32.216 1.00 17.56 60 ASP B CA 1
ATOM 3916 C C . ASP B 1 60 ? -28.188 -19.256 -31.885 1.00 17.97 60 ASP B C 1
ATOM 3917 O O . ASP B 1 60 ? -28.085 -19.628 -30.705 1.00 18.10 60 ASP B O 1
ATOM 3922 N N . TYR B 1 61 ? -28.196 -20.106 -32.907 1.00 17.33 61 TYR B N 1
ATOM 3923 C CA . TYR B 1 61 ? -28.151 -21.567 -32.687 1.00 18.46 61 TYR B CA 1
ATOM 3924 C C . TYR B 1 61 ? -26.754 -22.186 -32.762 1.00 17.73 61 TYR B C 1
ATOM 3925 O O . TYR B 1 61 ? -26.557 -23.317 -32.317 1.00 19.62 61 TYR B O 1
ATOM 3934 N N . GLY B 1 62 ? -25.785 -21.455 -33.311 1.00 16.13 62 GLY B N 1
ATOM 3935 C CA . GLY B 1 62 ? -24.445 -22.007 -33.510 1.00 15.71 62 GLY B CA 1
ATOM 3936 C C . GLY B 1 62 ? -23.374 -21.534 -32.557 1.00 14.60 62 GLY B C 1
ATOM 3937 O O . GLY B 1 62 ? -22.502 -22.314 -32.183 1.00 14.85 62 GLY B O 1
ATOM 3938 N N . GLN B 1 63 ? -23.388 -20.255 -32.199 1.00 14.03 63 GLN B N 1
ATOM 3939 C CA . GLN B 1 63 ? -22.250 -19.663 -31.505 1.00 14.65 63 GLN B CA 1
ATOM 3940 C C . GLN B 1 63 ? -22.166 -20.161 -30.083 1.00 15.68 63 GLN B C 1
ATOM 3941 O O . GLN B 1 63 ? -23.147 -20.099 -29.350 1.00 15.90 63 GLN B O 1
ATOM 3947 N N . GLY B 1 64 ? -20.983 -20.637 -29.729 1.00 15.51 64 GLY B N 1
ATOM 3948 C CA . GLY B 1 64 ? -20.742 -21.172 -28.390 1.00 16.19 64 GLY B CA 1
ATOM 3949 C C . GLY B 1 64 ? -20.427 -20.079 -27.412 1.00 16.50 64 GLY B C 1
ATOM 3950 O O . GLY B 1 64 ? -20.276 -18.910 -27.771 1.00 16.07 64 GLY B O 1
ATOM 3951 N N . PRO B 1 65 ? -20.333 -20.445 -26.131 1.00 17.72 65 PRO B N 1
ATOM 3952 C CA . PRO B 1 65 ? -20.252 -19.416 -25.103 1.00 17.77 65 PRO B CA 1
ATOM 3953 C C . PRO B 1 65 ? -18.937 -18.630 -25.063 1.00 17.37 65 PRO B C 1
ATOM 3954 O O . PRO B 1 65 ? -18.915 -17.524 -24.518 1.00 17.86 65 PRO B O 1
ATOM 3958 N N . ASP B 1 66 ? -17.880 -19.183 -25.663 1.00 17.47 66 ASP B N 1
ATOM 3959 C CA . ASP B 1 66 ? -16.600 -18.498 -25.793 1.00 17.57 66 ASP B CA 1
ATOM 3960 C C . ASP B 1 66 ? -16.490 -17.686 -27.100 1.00 16.27 66 ASP B C 1
ATOM 3961 O O . ASP B 1 66 ? -15.443 -17.132 -27.378 1.00 15.71 66 ASP B O 1
ATOM 3966 N N . GLY B 1 67 ? -17.578 -17.606 -27.856 1.00 16.02 67 GLY B N 1
ATOM 3967 C CA . GLY B 1 67 ? -17.613 -16.849 -29.108 1.00 15.59 67 GLY B CA 1
ATOM 3968 C C . GLY B 1 67 ? -17.340 -17.678 -30.347 1.00 15.69 67 GLY B C 1
ATOM 3969 O O . GLY B 1 67 ? -17.520 -17.190 -31.470 1.00 14.90 67 GLY B O 1
ATOM 3970 N N . MET B 1 68 ? -16.915 -18.927 -30.189 1.00 15.87 68 MET B N 1
ATOM 3971 C CA . MET B 1 68 ? -16.602 -19.743 -31.361 1.00 16.57 68 MET B CA 1
ATOM 3972 C C . MET B 1 68 ? -17.833 -19.983 -32.233 1.00 15.87 68 MET B C 1
ATOM 3973 O O . MET B 1 68 ? -18.904 -20.319 -31.738 1.00 15.31 68 MET B O 1
ATOM 3978 N N . LEU B 1 69 ? -17.672 -19.807 -33.539 1.00 14.87 69 LEU B N 1
ATOM 3979 C CA . LEU B 1 69 ? -18.739 -20.106 -34.496 1.00 14.52 69 LEU B CA 1
ATOM 3980 C C . LEU B 1 69 ? -18.340 -21.401 -35.211 1.00 14.02 69 LEU B C 1
ATOM 3981 O O . LEU B 1 69 ? -17.270 -21.462 -35.820 1.00 14.34 69 LEU B O 1
ATOM 3986 N N . PRO B 1 70 ? -19.161 -22.473 -35.084 1.00 13.79 70 PRO B N 1
ATOM 3987 C CA . PRO B 1 70 ? -18.786 -23.782 -35.602 1.00 13.70 70 PRO B CA 1
ATOM 3988 C C . PRO B 1 70 ? -19.118 -23.890 -37.080 1.00 13.58 70 PRO B C 1
ATOM 3989 O O . PRO B 1 70 ? -20.009 -23.179 -37.571 1.00 13.91 70 PRO B O 1
ATOM 3993 N N . HIS B 1 71 ? -18.437 -24.786 -37.775 1.00 13.73 71 HIS B N 1
ATOM 3994 C CA . HIS B 1 71 ? -18.679 -24.934 -39.211 1.00 13.69 71 HIS B CA 1
ATOM 3995 C C . HIS B 1 71 ? -20.020 -25.584 -39.541 1.00 13.85 71 HIS B C 1
ATOM 3996 O O . HIS B 1 71 ? -20.586 -25.325 -40.601 1.00 13.78 71 HIS B O 1
ATOM 4003 N N . ILE B 1 72 ? -20.559 -26.396 -38.630 1.00 13.72 72 ILE B N 1
ATOM 4004 C CA . ILE B 1 72 ? -21.867 -27.003 -38.849 1.00 14.43 72 ILE B CA 1
ATOM 4005 C C . ILE B 1 72 ? -22.728 -26.838 -37.607 1.00 14.65 72 ILE B C 1
ATOM 4006 O O . ILE B 1 72 ? -22.242 -27.047 -36.475 1.00 14.62 72 ILE B O 1
ATOM 4011 N N . VAL B 1 73 ? -23.979 -26.446 -37.838 1.00 15.64 73 VAL B N 1
ATOM 4012 C CA . VAL B 1 73 ? -25.031 -26.487 -36.819 1.00 16.05 73 VAL B CA 1
ATOM 4013 C C . VAL B 1 73 ? -25.966 -27.637 -37.196 1.00 16.39 73 VAL B C 1
ATOM 4014 O O . VAL B 1 73 ? -26.619 -27.610 -38.247 1.00 15.46 73 VAL B O 1
ATOM 4018 N N . PHE B 1 74 ? -26.011 -28.654 -36.341 1.00 16.96 74 PHE B N 1
ATOM 4019 C CA . PHE B 1 74 ? -26.733 -29.898 -36.652 1.00 17.56 74 PHE B CA 1
ATOM 4020 C C . PHE B 1 74 ? -28.208 -29.784 -36.256 1.00 18.98 74 PHE B C 1
ATOM 4021 O O . PHE B 1 74 ? -28.665 -30.443 -35.317 1.00 19.76 74 PHE B O 1
ATOM 4029 N N . HIS B 1 75 ? -28.961 -28.960 -36.984 1.00 19.39 75 HIS B N 1
ATOM 4030 C CA . HIS B 1 75 ? -30.333 -28.610 -36.597 1.00 19.71 75 HIS B CA 1
ATOM 4031 C C . HIS B 1 75 ? -31.264 -29.818 -36.511 1.00 22.66 75 HIS B C 1
ATOM 4032 O O . HIS B 1 75 ? -31.991 -29.962 -35.535 1.00 21.84 75 HIS B O 1
ATOM 4039 N N . GLU B 1 76 ? -31.265 -30.668 -37.537 1.00 26.71 76 GLU B N 1
ATOM 4040 C CA . GLU B 1 76 ? -32.176 -31.825 -37.555 1.00 32.14 76 GLU B CA 1
ATOM 4041 C C . GLU B 1 76 ? -31.429 -33.131 -37.721 1.00 34.29 76 GLU B C 1
ATOM 4042 O O . GLU B 1 76 ? -30.452 -33.205 -38.445 1.00 34.83 76 GLU B O 1
ATOM 4048 N N . GLN B 1 77 ? -31.935 -34.173 -37.070 1.00 37.25 77 GLN B N 1
ATOM 4049 C CA . GLN B 1 77 ? -31.317 -35.498 -37.111 1.00 39.80 77 GLN B CA 1
ATOM 4050 C C . GLN B 1 77 ? -31.393 -36.083 -38.520 1.00 36.81 77 GLN B C 1
ATOM 4051 O O . GLN B 1 77 ? -32.442 -36.028 -39.167 1.00 39.41 77 GLN B O 1
ATOM 4057 N N . SER B 1 78 ? -30.275 -36.617 -39.001 1.00 33.86 78 SER B N 1
ATOM 4058 C CA . SER B 1 78 ? -30.224 -37.241 -40.324 1.00 31.72 78 SER B CA 1
ATOM 4059 C C . SER B 1 78 ? -29.189 -38.362 -40.358 1.00 30.55 78 SER B C 1
ATOM 4060 O O . SER B 1 78 ? -28.188 -38.308 -39.655 1.00 29.74 78 SER B O 1
ATOM 4063 N N . ARG B 1 79 ? -29.439 -39.386 -41.170 1.00 27.72 79 ARG B N 1
ATOM 4064 C CA . ARG B 1 79 ? -28.435 -40.416 -41.424 1.00 28.29 79 ARG B CA 1
ATOM 4065 C C . ARG B 1 79 ? -27.736 -40.192 -42.767 1.00 27.71 79 ARG B C 1
ATOM 4066 O O . ARG B 1 79 ? -26.995 -41.065 -43.238 1.00 27.97 79 ARG B O 1
ATOM 4074 N N . ASP B 1 80 ? -27.960 -39.027 -43.377 1.00 26.54 80 ASP B N 1
ATOM 4075 C CA . ASP B 1 80 ? -27.487 -38.764 -44.740 1.00 26.37 80 ASP B CA 1
ATOM 4076 C C . ASP B 1 80 ? -26.068 -38.199 -44.800 1.00 25.24 80 ASP B C 1
ATOM 4077 O O . ASP B 1 80 ? -25.503 -38.108 -45.885 1.00 22.42 80 ASP B O 1
ATOM 4082 N N . TYR B 1 81 ? -25.512 -37.840 -43.639 1.00 23.19 81 TYR B N 1
ATOM 4083 C CA . TYR B 1 81 ? -24.193 -37.215 -43.534 1.00 22.47 81 TYR B CA 1
ATOM 4084 C C . TYR B 1 81 ? -23.343 -37.918 -42.481 1.00 22.13 81 TYR B C 1
ATOM 4085 O O . TYR B 1 81 ? -23.844 -38.296 -41.401 1.00 22.43 81 TYR B O 1
ATOM 4094 N N . PHE B 1 82 ? -22.061 -38.092 -42.793 1.00 21.62 82 PHE B N 1
ATOM 4095 C CA . PHE B 1 82 ? -21.081 -38.581 -41.829 1.00 21.70 82 PHE B CA 1
ATOM 4096 C C . PHE B 1 82 ? -19.775 -37.774 -41.923 1.00 21.37 82 PHE B C 1
ATOM 4097 O O . PHE B 1 82 ? -19.268 -37.557 -43.024 1.00 20.51 82 PHE B O 1
ATOM 4105 N N . PRO B 1 83 ? -19.218 -37.345 -40.776 1.00 20.31 83 PRO B N 1
ATOM 4106 C CA . PRO B 1 83 ? -19.648 -37.543 -39.377 1.00 20.60 83 PRO B CA 1
ATOM 4107 C C . PRO B 1 83 ? -20.692 -36.541 -38.872 1.00 21.27 83 PRO B C 1
ATOM 4108 O O . PRO B 1 83 ? -20.529 -35.326 -39.033 1.00 20.49 83 PRO B O 1
ATOM 4112 N N . GLY B 1 84 ? -21.742 -37.060 -38.238 1.00 21.82 84 GLY B N 1
ATOM 4113 C CA . GLY B 1 84 ? -22.767 -36.242 -37.622 1.00 22.42 84 GLY B CA 1
ATOM 4114 C C . GLY B 1 84 ? -22.446 -35.929 -36.169 1.00 22.91 84 GLY B C 1
ATOM 4115 O O . GLY B 1 84 ? -21.320 -36.171 -35.702 1.00 23.53 84 GLY B O 1
ATOM 4116 N N . PRO B 1 85 ? -23.438 -35.408 -35.435 1.00 24.69 85 PRO B N 1
ATOM 4117 C CA . PRO B 1 85 ? -23.201 -34.897 -34.076 1.00 25.41 85 PRO B CA 1
ATOM 4118 C C . PRO B 1 85 ? -22.753 -35.952 -33.068 1.00 28.19 85 PRO B C 1
ATOM 4119 O O . PRO B 1 85 ? -21.981 -35.646 -32.154 1.00 28.97 85 PRO B O 1
ATOM 4123 N N . ASP B 1 86 ? -23.221 -37.182 -33.237 1.00 29.97 86 ASP B N 1
ATOM 4124 C CA . ASP B 1 86 ? -22.826 -38.273 -32.340 1.00 31.09 86 ASP B CA 1
ATOM 4125 C C . ASP B 1 86 ? -21.312 -38.535 -32.370 1.00 30.09 86 ASP B C 1
ATOM 4126 O O . ASP B 1 86 ? -20.727 -38.930 -31.369 1.00 30.10 86 ASP B O 1
ATOM 4131 N N . VAL B 1 87 ? -20.676 -38.276 -33.508 1.00 27.47 87 VAL B N 1
ATOM 4132 C CA . VAL B 1 87 ? -19.240 -38.508 -33.669 1.00 26.57 87 VAL B CA 1
ATOM 4133 C C . VAL B 1 87 ? -18.431 -37.427 -32.960 1.00 26.95 87 VAL B C 1
ATOM 4134 O O . VAL B 1 87 ? -17.387 -37.724 -32.370 1.00 27.50 87 VAL B O 1
ATOM 4138 N N . TRP B 1 88 ? -18.911 -36.182 -33.023 1.00 26.68 88 TRP B N 1
ATOM 4139 C CA . TRP B 1 88 ? -18.284 -35.063 -32.306 1.00 27.32 88 TRP B CA 1
ATOM 4140 C C . TRP B 1 88 ? -18.501 -35.197 -30.793 1.00 30.70 88 TRP B C 1
ATOM 4141 O O . TRP B 1 88 ? -17.719 -34.675 -29.987 1.00 28.81 88 TRP B O 1
ATOM 4152 N N . GLY B 1 89 ? -19.560 -35.911 -30.412 1.00 35.35 89 GLY B N 1
ATOM 4153 C CA . GLY B 1 89 ? -19.890 -36.091 -29.006 1.00 38.92 89 GLY B CA 1
ATOM 4154 C C . GLY B 1 89 ? -20.360 -34.764 -28.454 1.00 42.66 89 GLY B C 1
ATOM 4155 O O . GLY B 1 89 ? -20.092 -34.432 -27.299 1.00 44.88 89 GLY B O 1
ATOM 4156 N N . ARG B 1 90 ? -21.052 -34.006 -29.306 1.00 45.56 90 ARG B N 1
ATOM 4157 C CA . ARG B 1 90 ? -21.526 -32.665 -28.988 1.00 48.36 90 ARG B CA 1
ATOM 4158 C C . ARG B 1 90 ? -23.050 -32.606 -29.131 1.00 50.12 90 ARG B C 1
ATOM 4159 O O . ARG B 1 90 ? -23.786 -32.911 -28.186 1.00 52.35 90 ARG B O 1
ATOM 4167 N N . GLN B 1 95 ? -29.274 -25.144 -27.297 1.00 39.57 95 GLN B N 1
ATOM 4168 C CA . GLN B 1 95 ? -28.902 -25.110 -28.706 1.00 37.56 95 GLN B CA 1
ATOM 4169 C C . GLN B 1 95 ? -28.838 -26.520 -29.284 1.00 34.21 95 GLN B C 1
ATOM 4170 O O . GLN B 1 95 ? -28.626 -27.491 -28.546 1.00 33.55 95 GLN B O 1
ATOM 4176 N N . PRO B 1 96 ? -28.998 -26.641 -30.616 1.00 29.81 96 PRO B N 1
ATOM 4177 C CA . PRO B 1 96 ? -28.746 -27.935 -31.256 1.00 27.25 96 PRO B CA 1
ATOM 4178 C C . PRO B 1 96 ? -27.274 -28.261 -31.141 1.00 24.35 96 PRO B C 1
ATOM 4179 O O . PRO B 1 96 ? -26.482 -27.376 -30.833 1.00 24.75 96 PRO B O 1
ATOM 4183 N N . ALA B 1 97 ? -26.900 -29.515 -31.384 1.00 21.98 97 ALA B N 1
ATOM 4184 C CA . ALA B 1 97 ? -25.498 -29.875 -31.421 1.00 20.51 97 ALA B CA 1
ATOM 4185 C C . ALA B 1 97 ? -24.813 -29.122 -32.569 1.00 19.53 97 ALA B C 1
ATOM 4186 O O . ALA B 1 97 ? -25.466 -28.760 -33.559 1.00 18.33 97 ALA B O 1
ATOM 4188 N N . THR B 1 98 ? -23.511 -28.912 -32.412 1.00 18.83 98 THR B N 1
ATOM 4189 C CA . THR B 1 98 ? -22.673 -28.273 -33.428 1.00 18.93 98 THR B CA 1
ATOM 4190 C C . THR B 1 98 ? -21.359 -29.029 -33.571 1.00 18.32 98 THR B C 1
ATOM 4191 O O . THR B 1 98 ? -20.988 -29.860 -32.712 1.00 17.75 98 THR B O 1
ATOM 4195 N N . SER B 1 99 ? -20.636 -28.752 -34.656 1.00 16.64 99 SER B N 1
ATOM 4196 C CA . SER B 1 99 ? -19.281 -29.263 -34.803 1.00 15.91 99 SER B CA 1
ATOM 4197 C C . SER B 1 99 ? -18.331 -28.545 -33.838 1.00 15.49 99 SER B C 1
ATOM 4198 O O . SER B 1 99 ? -18.727 -27.586 -33.168 1.00 16.00 99 SER B O 1
ATOM 4201 N N . GLY B 1 100 ? -17.093 -29.027 -33.770 1.00 15.80 100 GLY B N 1
ATOM 4202 C CA . GLY B 1 100 ? -16.073 -28.500 -32.861 1.00 15.81 100 GLY B CA 1
ATOM 4203 C C . GLY B 1 100 ? -14.943 -27.736 -33.530 1.00 16.23 100 GLY B C 1
ATOM 4204 O O . GLY B 1 100 ? -13.911 -27.468 -32.913 1.00 16.84 100 GLY B O 1
ATOM 4205 N N . ILE B 1 101 ? -15.155 -27.359 -34.789 1.00 14.66 101 ILE B N 1
ATOM 4206 C CA . ILE B 1 101 ? -14.166 -26.613 -35.581 1.00 13.86 101 ILE B CA 1
ATOM 4207 C C . ILE B 1 101 ? -14.905 -25.464 -36.258 1.00 12.41 101 ILE B C 1
ATOM 4208 O O . ILE B 1 101 ? -16.120 -25.432 -36.219 1.00 11.87 101 ILE B O 1
ATOM 4213 N N . THR B 1 102 ? -14.164 -24.524 -36.842 1.00 11.71 102 THR B N 1
ATOM 4214 C CA . THR B 1 102 ? -14.747 -23.330 -37.464 1.00 11.69 102 THR B CA 1
ATOM 4215 C C . THR B 1 102 ? -14.576 -23.400 -39.008 1.00 11.57 102 THR B C 1
ATOM 4216 O O . THR B 1 102 ? -14.297 -24.458 -39.572 1.00 11.89 102 THR B O 1
ATOM 4220 N N . GLN B 1 103 ? -14.778 -22.265 -39.669 1.00 11.54 103 GLN B N 1
ATOM 4221 C CA . GLN B 1 103 ? -14.663 -22.164 -41.133 1.00 11.47 103 GLN B CA 1
ATOM 4222 C C . GLN B 1 103 ? -14.361 -20.710 -41.474 1.00 11.36 103 GLN B C 1
ATOM 4223 O O . GLN B 1 103 ? -14.390 -19.830 -40.609 1.00 11.45 103 GLN B O 1
ATOM 4229 N N . PRO B 1 104 ? -14.075 -20.432 -42.757 1.00 11.39 104 PRO B N 1
ATOM 4230 C CA . PRO B 1 104 ? -13.626 -19.063 -43.065 1.00 11.40 104 PRO B CA 1
ATOM 4231 C C . PRO B 1 104 ? -14.632 -17.966 -42.683 1.00 10.95 104 PRO B C 1
ATOM 4232 O O . PRO B 1 104 ? -15.839 -18.067 -42.996 1.00 11.19 104 PRO B O 1
ATOM 4236 N N . PRO B 1 105 ? -14.147 -16.917 -41.996 1.00 10.93 105 PRO B N 1
ATOM 4237 C CA . PRO B 1 105 ? -15.036 -15.951 -41.367 1.00 10.80 105 PRO B CA 1
ATOM 4238 C C . PRO B 1 105 ? -15.481 -14.832 -42.311 1.00 11.04 105 PRO B C 1
ATOM 4239 O O . PRO B 1 105 ? -15.182 -13.659 -42.095 1.00 10.65 105 PRO B O 1
ATOM 4243 N N . VAL B 1 106 ? -16.245 -15.204 -43.337 1.00 11.16 106 VAL B N 1
ATOM 4244 C CA . VAL B 1 106 ? -16.687 -14.230 -44.326 1.00 11.99 106 VAL B CA 1
ATOM 4245 C C . VAL B 1 106 ? -17.929 -13.483 -43.830 1.00 11.86 106 VAL B C 1
ATOM 4246 O O . VAL B 1 106 ? -18.383 -12.521 -44.454 1.00 11.78 106 VAL B O 1
ATOM 4250 N N . VAL B 1 107 ? -18.454 -13.902 -42.679 1.00 12.29 107 VAL B N 1
ATOM 4251 C CA A VAL B 1 107 ? -19.739 -13.406 -42.212 0.50 12.44 107 VAL B CA 1
ATOM 4252 C CA B VAL B 1 107 ? -19.724 -13.393 -42.156 0.50 12.39 107 VAL B CA 1
ATOM 4253 C C . VAL B 1 107 ? -19.778 -11.872 -41.975 1.00 12.22 107 VAL B C 1
ATOM 4254 O O . VAL B 1 107 ? -20.764 -11.234 -42.335 1.00 12.51 107 VAL B O 1
ATOM 4261 N N . ALA B 1 108 ? -18.738 -11.266 -41.402 1.00 12.14 108 ALA B N 1
ATOM 4262 C CA . ALA B 1 108 ? -18.756 -9.791 -41.192 1.00 11.59 108 ALA B CA 1
ATOM 4263 C C . ALA B 1 108 ? -18.925 -9.008 -42.496 1.00 11.80 108 ALA B C 1
ATOM 4264 O O . ALA B 1 108 ? -19.641 -8.008 -42.547 1.00 11.43 108 ALA B O 1
ATOM 4266 N N . THR B 1 109 ? -18.291 -9.507 -43.549 1.00 11.40 109 THR B N 1
ATOM 4267 C CA . THR B 1 109 ? -18.366 -8.881 -44.868 1.00 11.83 109 THR B CA 1
ATOM 4268 C C . THR B 1 109 ? -19.813 -8.890 -45.364 1.00 12.21 109 THR B C 1
ATOM 4269 O O . THR B 1 109 ? -20.308 -7.899 -45.903 1.00 12.29 109 THR B O 1
ATOM 4273 N N . VAL B 1 110 ? -20.489 -10.007 -45.161 1.00 12.20 110 VAL B N 1
ATOM 4274 C CA . VAL B 1 110 ? -21.883 -10.139 -45.579 1.00 12.71 110 VAL B CA 1
ATOM 4275 C C . VAL B 1 110 ? -22.798 -9.291 -44.704 1.00 13.02 110 VAL B C 1
ATOM 4276 O O . VAL B 1 110 ? -23.696 -8.610 -45.194 1.00 13.87 110 VAL B O 1
ATOM 4280 N N . VAL B 1 111 ? -22.576 -9.306 -43.398 1.00 13.17 111 VAL B N 1
ATOM 4281 C CA . VAL B 1 111 ? -23.393 -8.477 -42.506 1.00 13.29 111 VAL B CA 1
ATOM 4282 C C . VAL B 1 111 ? -23.284 -6.989 -42.868 1.00 14.06 111 VAL B C 1
ATOM 4283 O O . VAL B 1 111 ? -24.287 -6.265 -42.876 1.00 13.47 111 VAL B O 1
ATOM 4287 N N . ARG B 1 112 ? -22.078 -6.536 -43.185 1.00 14.05 112 ARG B N 1
ATOM 4288 C CA . ARG B 1 112 ? -21.889 -5.159 -43.604 1.00 14.67 112 ARG B CA 1
ATOM 4289 C C . ARG B 1 112 ? -22.716 -4.840 -44.853 1.00 15.11 112 ARG B C 1
ATOM 4290 O O . ARG B 1 112 ? -23.352 -3.793 -44.911 1.00 14.91 112 ARG B O 1
ATOM 4298 N N . TYR B 1 113 ? -22.712 -5.735 -45.835 1.00 15.40 113 TYR B N 1
ATOM 4299 C CA . TYR B 1 113 ? -23.506 -5.513 -47.049 1.00 16.05 113 TYR B CA 1
ATOM 4300 C C . TYR B 1 113 ? -24.992 -5.413 -46.705 1.00 16.34 113 TYR B C 1
ATOM 4301 O O . TYR B 1 113 ? -25.675 -4.464 -47.138 1.00 15.42 113 TYR B O 1
ATOM 4310 N N . LEU B 1 114 ? -25.494 -6.382 -45.940 1.00 16.40 114 LEU B N 1
ATOM 4311 C CA . LEU B 1 114 ? -26.907 -6.369 -45.559 1.00 17.33 114 LEU B CA 1
ATOM 4312 C C . LEU B 1 114 ? -27.231 -5.062 -44.841 1.00 17.03 114 LEU B C 1
ATOM 4313 O O . LEU B 1 114 ? -28.256 -4.435 -45.119 1.00 16.34 114 LEU B O 1
ATOM 4318 N N . TYR B 1 115 ? -26.365 -4.661 -43.910 1.00 15.92 115 TYR B N 1
ATOM 4319 C CA . TYR B 1 115 ? -26.597 -3.438 -43.160 1.00 15.03 115 TYR B CA 1
ATOM 4320 C C . TYR B 1 115 ? -26.672 -2.219 -44.099 1.00 15.28 115 TYR B C 1
ATOM 4321 O O . TYR B 1 115 ? -27.578 -1.400 -43.979 1.00 15.71 115 TYR B O 1
ATOM 4330 N N . GLU B 1 116 ? -25.728 -2.095 -45.018 1.00 15.06 116 GLU B N 1
ATOM 4331 C CA . GLU B 1 116 ? -25.697 -0.914 -45.891 1.00 16.02 116 GLU B CA 1
ATOM 4332 C C . GLU B 1 116 ? -26.841 -0.885 -46.901 1.00 16.72 116 GLU B C 1
ATOM 4333 O O . GLU B 1 116 ? -27.319 0.202 -47.246 1.00 18.13 116 GLU B O 1
ATOM 4339 N N . LYS B 1 117 ? -27.294 -2.049 -47.354 1.00 17.06 117 LYS B N 1
ATOM 4340 C CA . LYS B 1 117 ? -28.227 -2.080 -48.499 1.00 17.79 117 LYS B CA 1
ATOM 4341 C C . LYS B 1 117 ? -29.677 -2.397 -48.200 1.00 17.49 117 LYS B C 1
ATOM 4342 O O . LYS B 1 117 ? -30.503 -2.280 -49.101 1.00 17.56 117 LYS B O 1
ATOM 4348 N N . ASP B 1 118 ? -30.009 -2.784 -46.970 1.00 16.40 118 ASP B N 1
ATOM 4349 C CA . ASP B 1 118 ? -31.390 -3.121 -46.646 1.00 16.99 118 ASP B CA 1
ATOM 4350 C C . ASP B 1 118 ? -32.218 -1.854 -46.838 1.00 16.99 118 ASP B C 1
ATOM 4351 O O . ASP B 1 118 ? -31.905 -0.846 -46.251 1.00 16.41 118 ASP B O 1
ATOM 4356 N N . PRO B 1 119 ? -33.280 -1.905 -47.669 1.00 17.67 119 PRO B N 1
ATOM 4357 C CA . PRO B 1 119 ? -34.124 -0.712 -47.843 1.00 18.15 119 PRO B CA 1
ATOM 4358 C C . PRO B 1 119 ? -34.836 -0.246 -46.569 1.00 18.22 119 PRO B C 1
ATOM 4359 O O . PRO B 1 119 ? -35.206 0.931 -46.449 1.00 18.15 119 PRO B O 1
ATOM 4363 N N . ASP B 1 120 ? -35.033 -1.157 -45.626 1.00 18.61 120 ASP B N 1
ATOM 4364 C CA . ASP B 1 120 ? -35.652 -0.821 -44.352 1.00 19.03 120 ASP B CA 1
ATOM 4365 C C . ASP B 1 120 ? -34.541 -0.476 -43.377 1.00 19.33 120 ASP B C 1
ATOM 4366 O O . ASP B 1 120 ? -33.903 -1.368 -42.826 1.00 18.24 120 ASP B O 1
ATOM 4371 N N . ARG B 1 121 ? -34.322 0.820 -43.171 1.00 19.39 121 ARG B N 1
ATOM 4372 C CA . ARG B 1 121 ? -33.179 1.288 -42.392 1.00 19.60 121 ARG B CA 1
ATOM 4373 C C . ARG B 1 121 ? -33.307 0.984 -40.893 1.00 20.17 121 ARG B C 1
ATOM 4374 O O . ARG B 1 121 ? -32.305 0.766 -40.220 1.00 19.11 121 ARG B O 1
ATOM 4382 N N . ASP B 1 122 ? -34.535 0.929 -40.374 1.00 20.44 122 ASP B N 1
ATOM 4383 C CA . ASP B 1 122 ? -34.749 0.562 -38.972 1.00 21.63 122 ASP B CA 1
ATOM 4384 C C . ASP B 1 122 ? -34.420 -0.902 -38.746 1.00 19.57 122 ASP B C 1
ATOM 4385 O O . ASP B 1 122 ? -33.829 -1.256 -37.728 1.00 20.03 122 ASP B O 1
ATOM 4390 N N . ARG B 1 123 ? -34.812 -1.760 -39.687 1.00 18.30 123 ARG B N 1
ATOM 4391 C CA . ARG B 1 123 ? -34.487 -3.177 -39.578 1.00 17.50 123 ARG B CA 1
ATOM 4392 C C . ARG B 1 123 ? -32.963 -3.337 -39.667 1.00 16.97 123 ARG B C 1
ATOM 4393 O O . ARG B 1 123 ? -32.379 -4.078 -38.892 1.00 17.45 123 ARG B O 1
ATOM 4401 N N . ALA B 1 124 ? -32.342 -2.631 -40.609 1.00 16.30 124 ALA B N 1
ATOM 4402 C CA . ALA B 1 124 ? -30.894 -2.722 -40.810 1.00 15.62 124 ALA B CA 1
ATOM 4403 C C . ALA B 1 124 ? -30.154 -2.418 -39.506 1.00 15.52 124 ALA B C 1
ATOM 4404 O O . ALA B 1 124 ? -29.277 -3.199 -39.097 1.00 15.03 124 ALA B O 1
ATOM 4406 N N . ARG B 1 125 ? -30.504 -1.310 -38.867 1.00 16.11 125 ARG B N 1
ATOM 4407 C CA . ARG B 1 125 ? -29.858 -0.899 -37.610 1.00 18.38 125 ARG B CA 1
ATOM 4408 C C . ARG B 1 125 ? -30.113 -1.927 -36.507 1.00 17.86 125 ARG B C 1
ATOM 4409 O O . ARG B 1 125 ? -29.201 -2.316 -35.791 1.00 16.95 125 ARG B O 1
ATOM 4417 N N . GLU B 1 126 ? -31.354 -2.376 -36.383 1.00 18.31 126 GLU B N 1
ATOM 4418 C CA . GLU B 1 126 ? -31.706 -3.345 -35.352 1.00 19.34 126 GLU B CA 1
ATOM 4419 C C . GLU B 1 126 ? -30.918 -4.657 -35.520 1.00 17.94 126 GLU B C 1
ATOM 4420 O O . GLU B 1 126 ? -30.364 -5.180 -34.568 1.00 17.18 126 GLU B O 1
ATOM 4426 N N . ARG B 1 127 ? -30.868 -5.176 -36.738 1.00 16.14 127 ARG B N 1
ATOM 4427 C CA . ARG B 1 127 ? -30.187 -6.439 -37.000 1.00 16.60 127 ARG B CA 1
ATOM 4428 C C . ARG B 1 127 ? -28.679 -6.298 -36.835 1.00 15.58 127 ARG B C 1
ATOM 4429 O O . ARG B 1 127 ? -28.030 -7.182 -36.272 1.00 15.40 127 ARG B O 1
ATOM 4437 N N . ALA B 1 128 ? -28.126 -5.208 -37.345 1.00 15.25 128 ALA B N 1
ATOM 4438 C CA . ALA B 1 128 ? -26.673 -5.016 -37.313 1.00 15.42 128 ALA B CA 1
ATOM 4439 C C . ALA B 1 128 ? -26.191 -4.822 -35.882 1.00 15.60 128 ALA B C 1
ATOM 4440 O O . ALA B 1 128 ? -25.171 -5.391 -35.482 1.00 15.32 128 ALA B O 1
ATOM 4442 N N . ARG B 1 129 ? -26.933 -4.036 -35.104 1.00 16.30 129 ARG B N 1
ATOM 4443 C CA . ARG B 1 129 ? -26.616 -3.851 -33.681 1.00 17.30 129 ARG B CA 1
ATOM 4444 C C . ARG B 1 129 ? -26.712 -5.147 -32.895 1.00 16.59 129 ARG B C 1
ATOM 4445 O O . ARG B 1 129 ? -25.935 -5.373 -31.976 1.00 15.95 129 ARG B O 1
ATOM 4453 N N . TYR B 1 130 ? -27.641 -6.015 -33.280 1.00 15.82 130 TYR B N 1
ATOM 4454 C CA . TYR B 1 130 ? -27.765 -7.328 -32.645 1.00 16.15 130 TYR B CA 1
ATOM 4455 C C . TYR B 1 130 ? -26.575 -8.234 -32.979 1.00 15.58 130 TYR B C 1
ATOM 4456 O O . TYR B 1 130 ? -26.030 -8.902 -32.098 1.00 16.01 130 TYR B O 1
ATOM 4465 N N . LEU B 1 131 ? -26.149 -8.240 -34.237 1.00 14.83 131 LEU B N 1
ATOM 4466 C CA . LEU B 1 131 ? -25.083 -9.152 -34.658 1.00 14.31 131 LEU B CA 1
ATOM 4467 C C . LEU B 1 131 ? -23.676 -8.635 -34.372 1.00 13.88 131 LEU B C 1
ATOM 4468 O O . LEU B 1 131 ? -22.740 -9.437 -34.260 1.00 13.46 131 LEU B O 1
ATOM 4473 N N . PHE B 1 132 ? -23.515 -7.319 -34.277 1.00 13.61 132 PHE B N 1
ATOM 4474 C CA . PHE B 1 132 ? -22.183 -6.745 -34.121 1.00 13.16 132 PHE B CA 1
ATOM 4475 C C . PHE B 1 132 ? -21.370 -7.348 -32.962 1.00 13.84 132 PHE B C 1
ATOM 4476 O O . PHE B 1 132 ? -20.227 -7.765 -33.169 1.00 13.14 132 PHE B O 1
ATOM 4484 N N . PRO B 1 133 ? -21.941 -7.406 -31.746 1.00 14.13 133 PRO B N 1
ATOM 4485 C CA . PRO B 1 133 ? -21.121 -7.987 -30.657 1.00 14.36 133 PRO B CA 1
ATOM 4486 C C . PRO B 1 133 ? -20.852 -9.492 -30.809 1.00 13.83 133 PRO B C 1
ATOM 4487 O O . PRO B 1 133 ? -19.832 -9.997 -30.323 1.00 13.11 133 PRO B O 1
ATOM 4491 N N . LYS B 1 134 ? -21.748 -10.188 -31.494 1.00 14.08 134 LYS B N 1
ATOM 4492 C CA . LYS B 1 134 ? -21.575 -11.604 -31.799 1.00 13.87 134 LYS B CA 1
ATOM 4493 C C . LYS B 1 134 ? -20.439 -11.803 -32.831 1.00 13.34 134 LYS B C 1
ATOM 4494 O O . LYS B 1 134 ? -19.615 -12.695 -32.684 1.00 12.84 134 LYS B O 1
ATOM 4500 N N . LEU B 1 135 ? -20.379 -10.949 -33.856 1.00 13.21 135 LEU B N 1
ATOM 4501 C CA . LEU B 1 135 ? -19.245 -10.966 -34.797 1.00 13.40 135 LEU B CA 1
ATOM 4502 C C . LEU B 1 135 ? -17.939 -10.674 -34.075 1.00 12.70 135 LEU B C 1
ATOM 4503 O O . LEU B 1 135 ? -16.928 -11.356 -34.255 1.00 12.61 135 LEU B O 1
ATOM 4508 N N . LEU B 1 136 ? -17.961 -9.645 -33.241 1.00 14.00 136 LEU B N 1
ATOM 4509 C CA . LEU B 1 136 ? -16.781 -9.260 -32.481 1.00 14.05 136 LEU B CA 1
ATOM 4510 C C . LEU B 1 136 ? -16.275 -10.407 -31.603 1.00 13.58 136 LEU B C 1
ATOM 4511 O O . LEU B 1 136 ? -15.079 -10.659 -31.537 1.00 13.29 136 LEU B O 1
ATOM 4516 N N . ALA B 1 137 ? -17.192 -11.084 -30.924 1.00 13.51 137 ALA B N 1
ATOM 4517 C CA . ALA B 1 137 ? -16.834 -12.230 -30.096 1.00 12.55 137 ALA B CA 1
ATOM 4518 C C . ALA B 1 137 ? -16.231 -13.382 -30.897 1.00 12.20 137 ALA B C 1
ATOM 4519 O O . ALA B 1 137 ? -15.334 -14.070 -30.415 1.00 12.44 137 ALA B O 1
ATOM 4521 N N . PHE B 1 138 ? -16.736 -13.605 -32.116 1.00 11.85 138 PHE B N 1
ATOM 4522 C CA . PHE B 1 138 ? -16.202 -14.651 -32.964 1.00 12.02 138 PHE B CA 1
ATOM 4523 C C . PHE B 1 138 ? -14.768 -14.300 -33.371 1.00 11.75 138 PHE B C 1
ATOM 4524 O O . PHE B 1 138 ? -13.870 -15.129 -33.273 1.00 11.86 138 PHE B O 1
ATOM 4532 N N . HIS B 1 139 ? -14.554 -13.079 -33.847 1.00 12.12 139 HIS B N 1
ATOM 4533 C CA . HIS B 1 139 ? -13.206 -12.662 -34.232 1.00 12.28 139 HIS B CA 1
ATOM 4534 C C . HIS B 1 139 ? -12.261 -12.724 -33.026 1.00 12.47 139 HIS B C 1
ATOM 4535 O O . HIS B 1 139 ? -11.132 -13.178 -33.139 1.00 13.04 139 HIS B O 1
ATOM 4542 N N . ARG B 1 140 ? -12.736 -12.286 -31.860 1.00 13.45 140 ARG B N 1
ATOM 4543 C CA . ARG B 1 140 ? -11.941 -12.355 -30.641 1.00 14.28 140 ARG B CA 1
ATOM 4544 C C . ARG B 1 140 ? -11.529 -13.785 -30.308 1.00 13.22 140 ARG B C 1
ATOM 4545 O O . ARG B 1 140 ? -10.381 -14.033 -29.908 1.00 13.18 140 ARG B O 1
ATOM 4553 N N . TRP B 1 141 ? -12.469 -14.717 -30.458 1.00 13.08 141 TRP B N 1
ATOM 4554 C CA . TRP B 1 141 ? -12.204 -16.136 -30.233 1.00 13.03 141 TRP B CA 1
ATOM 4555 C C . TRP B 1 141 ? -11.120 -16.614 -31.180 1.00 12.57 141 TRP B C 1
ATOM 4556 O O . TRP B 1 141 ? -10.212 -17.328 -30.793 1.00 12.66 141 TRP B O 1
ATOM 4567 N N . LEU B 1 142 ? -11.196 -16.205 -32.445 1.00 12.17 142 LEU B N 1
ATOM 4568 C CA . LEU B 1 142 ? -10.214 -16.652 -33.415 1.00 12.12 142 LEU B CA 1
ATOM 4569 C C . LEU B 1 142 ? -8.791 -16.288 -32.982 1.00 12.04 142 LEU B C 1
ATOM 4570 O O . LEU B 1 142 ? -7.910 -17.119 -33.058 1.00 11.82 142 LEU B O 1
ATOM 4575 N N . TYR B 1 143 ? -8.575 -15.054 -32.538 1.00 12.67 143 TYR B N 1
ATOM 4576 C CA . TYR B 1 143 ? -7.245 -14.621 -32.135 1.00 13.75 143 TYR B CA 1
ATOM 4577 C C . TYR B 1 143 ? -6.824 -15.269 -30.825 1.00 14.94 143 TYR B C 1
ATOM 4578 O O . TYR B 1 143 ? -5.695 -15.730 -30.710 1.00 14.63 143 TYR B O 1
ATOM 4587 N N . HIS B 1 144 ? -7.740 -15.343 -29.861 1.00 16.54 144 HIS B N 1
ATOM 4588 C CA . HIS B 1 144 ? -7.405 -15.933 -28.566 1.00 18.85 144 HIS B CA 1
ATOM 4589 C C . HIS B 1 144 ? -7.084 -17.425 -28.689 1.00 17.21 144 HIS B C 1
ATOM 4590 O O . HIS B 1 144 ? -6.114 -17.908 -28.093 1.00 18.04 144 HIS B O 1
ATOM 4597 N N . ALA B 1 145 ? -7.860 -18.168 -29.477 1.00 14.97 145 ALA B N 1
ATOM 4598 C CA . ALA B 1 145 ? -7.620 -19.598 -29.629 1.00 14.35 145 ALA B CA 1
ATOM 4599 C C . ALA B 1 145 ? -6.561 -19.986 -30.658 1.00 14.13 145 ALA B C 1
ATOM 4600 O O . ALA B 1 145 ? -5.839 -20.982 -30.491 1.00 14.17 145 ALA B O 1
ATOM 4602 N N . ARG B 1 146 ? -6.477 -19.216 -31.739 1.00 13.21 146 ARG B N 1
ATOM 4603 C CA . ARG B 1 146 ? -5.705 -19.623 -32.912 1.00 12.72 146 ARG B CA 1
ATOM 4604 C C . ARG B 1 146 ? -4.535 -18.685 -33.254 1.00 12.79 146 ARG B C 1
ATOM 4605 O O . ARG B 1 146 ? -3.814 -18.921 -34.224 1.00 13.20 146 ARG B O 1
ATOM 4613 N N . ASP B 1 147 ? -4.328 -17.640 -32.459 1.00 12.80 147 ASP B N 1
ATOM 4614 C CA . ASP B 1 147 ? -3.150 -16.773 -32.618 1.00 13.14 147 ASP B CA 1
ATOM 4615 C C . ASP B 1 147 ? -2.577 -16.419 -31.250 1.00 14.17 147 ASP B C 1
ATOM 4616 O O . ASP B 1 147 ? -2.473 -15.242 -30.890 1.00 13.57 147 ASP B O 1
ATOM 4621 N N . PRO B 1 148 ? -2.192 -17.455 -30.485 1.00 15.65 148 PRO B N 1
ATOM 4622 C CA . PRO B 1 148 ? -1.708 -17.213 -29.119 1.00 17.52 148 PRO B CA 1
ATOM 4623 C C . PRO B 1 148 ? -0.396 -16.427 -29.083 1.00 18.86 148 PRO B C 1
ATOM 4624 O O . PRO B 1 148 ? -0.134 -15.770 -28.080 1.00 21.22 148 PRO B O 1
ATOM 4628 N N . TYR B 1 149 ? 0.404 -16.472 -30.151 1.00 19.64 149 TYR B N 1
ATOM 4629 C CA . TYR B 1 149 ? 1.657 -15.688 -30.208 1.00 21.42 149 TYR B CA 1
ATOM 4630 C C . TYR B 1 149 ? 1.476 -14.275 -30.771 1.00 21.26 149 TYR B C 1
ATOM 4631 O O . TYR B 1 149 ? 2.467 -13.593 -31.000 1.00 22.68 149 TYR B O 1
ATOM 4640 N N . ARG B 1 150 ? 0.230 -13.839 -30.990 1.00 19.36 150 ARG B N 1
ATOM 4641 C CA . ARG B 1 150 ? -0.063 -12.473 -31.431 1.00 18.62 150 ARG B CA 1
ATOM 4642 C C . ARG B 1 150 ? 0.664 -12.132 -32.750 1.00 16.50 150 ARG B C 1
ATOM 4643 O O . ARG B 1 150 ? 1.230 -11.046 -32.900 1.00 16.38 150 ARG B O 1
ATOM 4651 N N . THR B 1 151 ? 0.644 -13.068 -33.687 1.00 14.30 151 THR B N 1
ATOM 4652 C CA . THR B 1 151 ? 1.271 -12.886 -34.994 1.00 13.42 151 THR B CA 1
ATOM 4653 C C . THR B 1 151 ? 0.430 -12.034 -35.963 1.00 13.67 151 THR B C 1
ATOM 4654 O O . THR B 1 151 ? 0.960 -11.467 -36.931 1.00 13.81 151 THR B O 1
ATOM 4658 N N . GLY B 1 152 ? -0.881 -11.969 -35.724 1.00 13.24 152 GLY B N 1
ATOM 4659 C CA . GLY B 1 152 ? -1.808 -11.361 -36.672 1.00 13.55 152 GLY B CA 1
ATOM 4660 C C . GLY B 1 152 ? -2.374 -12.366 -37.667 1.00 13.50 152 GLY B C 1
ATOM 4661 O O . GLY B 1 152 ? -3.299 -12.037 -38.410 1.00 13.99 152 GLY B O 1
ATOM 4662 N N . LEU B 1 153 ? -1.827 -13.581 -37.686 1.00 12.63 153 LEU B N 1
ATOM 4663 C CA . LEU B 1 153 ? -2.320 -14.677 -38.513 1.00 12.87 153 LEU B CA 1
ATOM 4664 C C . LEU B 1 153 ? -2.950 -15.748 -37.629 1.00 13.05 153 LEU B C 1
ATOM 4665 O O . LEU B 1 153 ? -2.445 -16.025 -36.531 1.00 14.40 153 LEU B O 1
ATOM 4670 N N . VAL B 1 154 ? -4.037 -16.351 -38.099 1.00 12.78 154 VAL B N 1
ATOM 4671 C CA . VAL B 1 154 ? -4.703 -17.424 -37.332 1.00 12.77 154 VAL B CA 1
ATOM 4672 C C . VAL B 1 154 ? -4.397 -18.770 -37.948 1.00 12.61 154 VAL B C 1
ATOM 4673 O O . VAL B 1 154 ? -4.211 -18.889 -39.173 1.00 12.75 154 VAL B O 1
ATOM 4677 N N . VAL B 1 155 ? -4.357 -19.784 -37.098 1.00 12.81 155 VAL B N 1
ATOM 4678 C CA A VAL B 1 155 ? -4.097 -21.147 -37.476 0.50 12.53 155 VAL B CA 1
ATOM 4679 C CA B VAL B 1 155 ? -4.128 -21.160 -37.572 0.50 12.68 155 VAL B CA 1
ATOM 4680 C C . VAL B 1 155 ? -5.412 -21.950 -37.619 1.00 12.46 155 VAL B C 1
ATOM 4681 O O . VAL B 1 155 ? -6.311 -21.790 -36.785 1.00 12.92 155 VAL B O 1
ATOM 4688 N N . ILE B 1 156 ? -5.496 -22.805 -38.638 1.00 12.55 156 ILE B N 1
ATOM 4689 C CA . ILE B 1 156 ? -6.503 -23.863 -38.699 1.00 12.19 156 ILE B CA 1
ATOM 4690 C C . ILE B 1 156 ? -5.863 -25.152 -38.203 1.00 12.66 156 ILE B C 1
ATOM 4691 O O . ILE B 1 156 ? -4.664 -25.405 -38.442 1.00 13.04 156 ILE B O 1
ATOM 4696 N N . VAL B 1 157 ? -6.664 -25.946 -37.496 1.00 13.03 157 VAL B N 1
ATOM 4697 C CA . VAL B 1 157 ? -6.232 -27.236 -36.978 1.00 13.44 157 VAL B CA 1
ATOM 4698 C C . VAL B 1 157 ? -6.866 -28.411 -37.698 1.00 13.94 157 VAL B C 1
ATOM 4699 O O . VAL B 1 157 ? -6.581 -29.557 -37.376 1.00 14.11 157 VAL B O 1
ATOM 4703 N N . HIS B 1 158 ? -7.684 -28.133 -38.712 1.00 13.98 158 HIS B N 1
ATOM 4704 C CA . HIS B 1 158 ? -8.327 -29.182 -39.475 1.00 13.82 158 HIS B CA 1
ATOM 4705 C C . HIS B 1 158 ? -8.523 -28.655 -40.884 1.00 13.68 158 HIS B C 1
ATOM 4706 O O . HIS B 1 158 ? -8.978 -27.515 -41.033 1.00 13.47 158 HIS B O 1
ATOM 4713 N N . PRO B 1 159 ? -8.212 -29.461 -41.907 1.00 13.55 159 PRO B N 1
ATOM 4714 C CA . PRO B 1 159 ? -8.454 -28.998 -43.289 1.00 13.86 159 PRO B CA 1
ATOM 4715 C C . PRO B 1 159 ? -9.901 -28.558 -43.574 1.00 13.68 159 PRO B C 1
ATOM 4716 O O . PRO B 1 159 ? -10.119 -27.668 -44.406 1.00 13.70 159 PRO B O 1
ATOM 4720 N N . TRP B 1 160 ? -10.896 -29.144 -42.898 1.00 13.29 160 TRP B N 1
ATOM 4721 C CA . TRP B 1 160 ? -12.289 -28.685 -43.031 1.00 13.64 160 TRP B CA 1
ATOM 4722 C C . TRP B 1 160 ? -12.445 -27.195 -42.726 1.00 12.68 160 TRP B C 1
ATOM 4723 O O . TRP B 1 160 ? -13.339 -26.560 -43.268 1.00 12.30 160 TRP B O 1
ATOM 4734 N N . GLU B 1 161 ? -11.599 -26.637 -41.849 1.00 12.17 161 GLU B N 1
ATOM 4735 C CA . GLU B 1 161 ? -11.729 -25.233 -41.483 1.00 11.67 161 GLU B CA 1
ATOM 4736 C C . GLU B 1 161 ? -11.343 -24.270 -42.590 1.00 11.67 161 GLU B C 1
ATOM 4737 O O . GLU B 1 161 ? -11.755 -23.121 -42.541 1.00 11.64 161 GLU B O 1
ATOM 4743 N N . SER B 1 162 ? -10.568 -24.740 -43.568 1.00 12.16 162 SER B N 1
ATOM 4744 C CA . SER B 1 162 ? -10.278 -23.932 -44.763 1.00 11.70 162 SER B CA 1
ATOM 4745 C C . SER B 1 162 ? -11.493 -23.802 -45.676 1.00 11.71 162 SER B C 1
ATOM 4746 O O . SER B 1 162 ? -11.516 -22.946 -46.551 1.00 11.17 162 SER B O 1
ATOM 4749 N N . GLY B 1 163 ? -12.483 -24.677 -45.507 1.00 11.91 163 GLY B N 1
ATOM 4750 C CA . GLY B 1 163 ? -13.582 -24.778 -46.457 1.00 11.78 163 GLY B CA 1
ATOM 4751 C C . GLY B 1 163 ? -13.187 -25.487 -47.737 1.00 12.01 163 GLY B C 1
ATOM 4752 O O . GLY B 1 163 ? -14.043 -25.728 -48.599 1.00 12.66 163 GLY B O 1
ATOM 4753 N N . MET B 1 164 ? -11.909 -25.841 -47.853 1.00 11.60 164 MET B N 1
ATOM 4754 C CA . MET B 1 164 ? -11.329 -26.407 -49.070 1.00 11.47 164 MET B CA 1
ATOM 4755 C C . MET B 1 164 ? -10.723 -27.753 -48.741 1.00 11.51 164 MET B C 1
ATOM 4756 O O . MET B 1 164 ? -9.504 -27.948 -48.759 1.00 10.97 164 MET B O 1
ATOM 4761 N N . ASP B 1 165 ? -11.622 -28.678 -48.429 1.00 12.25 165 ASP B N 1
ATOM 4762 C CA . ASP B 1 165 ? -11.318 -29.865 -47.611 1.00 12.99 165 ASP B CA 1
ATOM 4763 C C . ASP B 1 165 ? -10.076 -30.633 -48.058 1.00 13.45 165 ASP B C 1
ATOM 4764 O O . ASP B 1 165 ? -9.206 -30.934 -47.252 1.00 13.64 165 ASP B O 1
ATOM 4769 N N . ASN B 1 166 ? -10.015 -30.963 -49.347 1.00 13.58 166 ASN B N 1
ATOM 4770 C CA . ASN B 1 166 ? -8.932 -31.771 -49.899 1.00 13.76 166 ASN B CA 1
ATOM 4771 C C . ASN B 1 166 ? -7.994 -30.997 -50.808 1.00 13.54 166 ASN B C 1
ATOM 4772 O O . ASN B 1 166 ? -7.381 -31.559 -51.725 1.00 13.58 166 ASN B O 1
ATOM 4777 N N . SER B 1 167 ? -7.851 -29.698 -50.547 1.00 13.76 167 SER B N 1
ATOM 4778 C CA . SER B 1 167 ? -6.863 -28.903 -51.268 1.00 12.86 167 SER B CA 1
ATOM 4779 C C . SER B 1 167 ? -5.510 -29.608 -51.248 1.00 13.01 167 SER B C 1
ATOM 4780 O O . SER B 1 167 ? -5.106 -30.119 -50.213 1.00 12.69 167 SER B O 1
ATOM 4783 N N . PRO B 1 168 ? -4.795 -29.639 -52.384 1.00 13.03 168 PRO B N 1
ATOM 4784 C CA . PRO B 1 168 ? -3.478 -30.284 -52.354 1.00 13.26 168 PRO B CA 1
ATOM 4785 C C . PRO B 1 168 ? -2.508 -29.636 -51.370 1.00 13.65 168 PRO B C 1
ATOM 4786 O O . PRO B 1 168 ? -1.543 -30.276 -50.940 1.00 13.52 168 PRO B O 1
ATOM 4790 N N . ALA B 1 169 ? -2.758 -28.379 -51.012 1.00 13.68 169 ALA B N 1
ATOM 4791 C CA . ALA B 1 169 ? -1.902 -27.719 -50.010 1.00 13.56 169 ALA B CA 1
ATOM 4792 C C . ALA B 1 169 ? -1.846 -28.499 -48.687 1.00 13.10 169 ALA B C 1
ATOM 4793 O O . ALA B 1 169 ? -0.824 -28.460 -47.985 1.00 13.49 169 ALA B O 1
ATOM 4795 N N . TRP B 1 170 ? -2.909 -29.243 -48.377 1.00 12.76 170 TRP B N 1
ATOM 4796 C CA . TRP B 1 170 ? -2.997 -29.952 -47.092 1.00 12.97 170 TRP B CA 1
ATOM 4797 C C . TRP B 1 170 ? -2.366 -31.350 -47.125 1.00 13.79 170 TRP B C 1
ATOM 4798 O O . TRP B 1 170 ? -2.273 -31.986 -46.080 1.00 14.51 170 TRP B O 1
ATOM 4809 N N . ASP B 1 171 ? -1.907 -31.810 -48.293 1.00 14.36 171 ASP B N 1
ATOM 4810 C CA . ASP B 1 171 ? -1.425 -33.197 -48.406 1.00 15.81 171 ASP B CA 1
ATOM 4811 C C . ASP B 1 171 ? -0.277 -33.518 -47.423 1.00 16.37 171 ASP B C 1
ATOM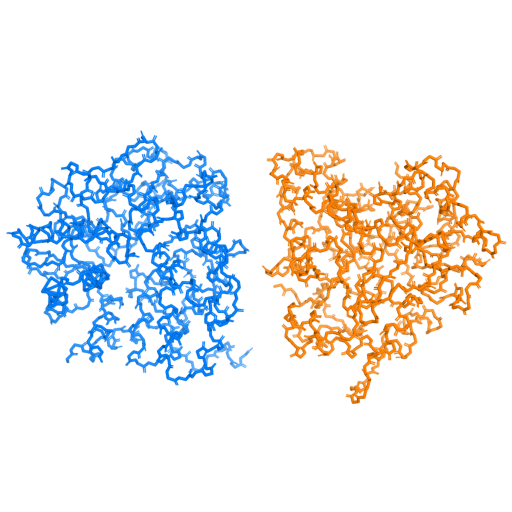 4812 O O . ASP B 1 171 ? -0.357 -34.494 -46.686 1.00 17.72 171 ASP B O 1
ATOM 4817 N N . LYS B 1 172 ? 0.789 -32.719 -47.426 1.00 18.03 172 LYS B N 1
ATOM 4818 C CA . LYS B 1 172 ? 1.955 -33.009 -46.579 1.00 20.23 172 LYS B CA 1
ATOM 4819 C C . LYS B 1 172 ? 1.604 -32.799 -45.106 1.00 19.03 172 LYS B C 1
ATOM 4820 O O . LYS B 1 172 ? 1.885 -33.664 -44.289 1.00 18.86 172 LYS B O 1
ATOM 4826 N N . PRO B 1 173 ? 0.951 -31.668 -44.763 1.00 18.10 173 PRO B N 1
ATOM 4827 C CA . PRO B 1 173 ? 0.517 -31.564 -43.363 1.00 18.36 173 PRO B CA 1
ATOM 4828 C C . PRO B 1 173 ? -0.366 -32.739 -42.900 1.00 19.00 173 PRO B C 1
ATOM 4829 O O . PRO B 1 173 ? -0.196 -33.237 -41.781 1.00 19.55 173 PRO B O 1
ATOM 4833 N N . LEU B 1 174 ? -1.299 -33.180 -43.746 1.00 19.34 174 LEU B N 1
ATOM 4834 C CA . LEU B 1 174 ? -2.176 -34.288 -43.379 1.00 20.09 174 LEU B CA 1
ATOM 4835 C C . LEU B 1 174 ? -1.434 -35.606 -43.216 1.00 20.76 174 LEU B C 1
ATOM 4836 O O . LEU B 1 174 ? -1.861 -36.457 -42.436 1.00 21.18 174 LEU B O 1
ATOM 4841 N N . SER B 1 175 ? -0.325 -35.762 -43.924 1.00 22.04 175 SER B N 1
ATOM 4842 C CA . SER B 1 175 ? 0.422 -37.014 -43.894 1.00 22.99 175 SER B CA 1
ATOM 4843 C C . SER B 1 175 ? 0.986 -37.309 -42.506 1.00 23.90 175 SER B C 1
ATOM 4844 O O . SER B 1 175 ? 1.315 -38.458 -42.215 1.00 25.17 175 SER B O 1
ATOM 4847 N N . ARG B 1 176 ? 1.071 -36.295 -41.643 1.00 24.51 176 ARG B N 1
ATOM 4848 C CA . ARG B 1 176 ? 1.559 -36.476 -40.269 1.00 23.91 176 ARG B CA 1
ATOM 4849 C C . ARG B 1 176 ? 0.491 -36.886 -39.260 1.00 25.20 176 ARG B C 1
ATOM 4850 O O . ARG B 1 176 ? 0.805 -37.138 -38.089 1.00 25.95 176 ARG B O 1
ATOM 4858 N N . VAL B 1 177 ? -0.765 -36.937 -39.689 1.00 23.10 177 VAL B N 1
ATOM 4859 C CA . VAL B 1 177 ? -1.857 -37.274 -38.797 1.00 22.70 177 VAL B CA 1
ATOM 4860 C C . VAL B 1 177 ? -1.918 -38.806 -38.690 1.00 23.79 177 VAL B C 1
ATOM 4861 O O . VAL B 1 177 ? -2.093 -39.482 -39.693 1.00 23.34 177 VAL B O 1
ATOM 4865 N N . PRO B 1 178 ? -1.772 -39.351 -37.474 1.00 25.67 178 PRO B N 1
ATOM 4866 C CA . PRO B 1 178 ? -1.858 -40.811 -37.325 1.00 26.87 178 PRO B CA 1
ATOM 4867 C C . PRO B 1 178 ? -3.249 -41.385 -37.592 1.00 28.37 178 PRO B C 1
ATOM 4868 O O . PRO B 1 178 ? -4.255 -40.721 -37.340 1.00 28.21 178 PRO B O 1
ATOM 4872 N N . VAL B 1 179 ? -3.294 -42.620 -38.089 1.00 30.29 179 VAL B N 1
ATOM 4873 C CA . VAL B 1 179 ? -4.560 -43.280 -38.398 1.00 32.61 179 VAL B CA 1
ATOM 4874 C C . VAL B 1 179 ? -4.714 -44.654 -37.734 1.00 36.56 179 VAL B C 1
ATOM 4875 O O . VAL B 1 179 ? -5.710 -45.339 -37.959 1.00 37.34 179 VAL B O 1
ATOM 4879 N N . GLU B 1 180 ? -3.746 -45.059 -36.917 1.00 40.96 180 GLU B N 1
ATOM 4880 C CA . GLU B 1 180 ? -3.799 -46.387 -36.301 1.00 44.89 180 GLU B CA 1
ATOM 4881 C C . GLU B 1 180 ? -4.918 -46.452 -35.265 1.00 45.13 180 GLU B C 1
ATOM 4882 O O . GLU B 1 180 ? -5.144 -45.490 -34.528 1.00 47.27 180 GLU B O 1
ATOM 4888 N N . ASN B 1 181 ? -5.627 -47.582 -35.241 1.00 45.88 181 ASN B N 1
ATOM 4889 C CA . ASN B 1 181 ? -6.739 -47.824 -34.307 1.00 46.40 181 ASN B CA 1
ATOM 4890 C C . ASN B 1 181 ? -7.954 -46.908 -34.516 1.00 44.96 181 ASN B C 1
ATOM 4891 O O . ASN B 1 181 ? -8.713 -46.643 -33.584 1.00 43.95 181 ASN B O 1
ATOM 4896 N N . LEU B 1 182 ? -8.144 -46.432 -35.742 1.00 42.37 182 LEU B N 1
ATOM 4897 C CA . LEU B 1 182 ? -9.319 -45.633 -36.057 1.00 42.18 182 LEU B CA 1
ATOM 4898 C C . LEU B 1 182 ? -10.523 -46.577 -36.184 1.00 40.42 182 LEU B C 1
ATOM 4899 O O . LEU B 1 182 ? -10.442 -47.578 -36.903 1.00 40.44 182 LEU B O 1
ATOM 4904 N N . PRO B 1 183 ? -11.634 -46.279 -35.483 1.00 40.31 183 PRO B N 1
ATOM 4905 C CA . PRO B 1 183 ? -12.798 -47.154 -35.646 1.00 40.60 183 PRO B CA 1
ATOM 4906 C C . PRO B 1 183 ? -13.335 -47.153 -37.086 1.00 40.66 183 PRO B C 1
ATOM 4907 O O . PRO B 1 183 ? -13.344 -46.099 -37.736 1.00 38.99 183 PRO B O 1
ATOM 4911 N N . PRO B 1 184 ? -13.771 -48.324 -37.586 1.00 39.12 184 PRO B N 1
ATOM 4912 C CA . PRO B 1 184 ? -14.355 -48.380 -38.930 1.00 37.41 184 PRO B CA 1
ATOM 4913 C C . PRO B 1 184 ? -15.595 -47.502 -39.056 1.00 34.20 184 PRO B C 1
ATOM 4914 O O . PRO B 1 184 ? -16.291 -47.248 -38.059 1.00 33.75 184 PRO B O 1
ATOM 4918 N N . TYR B 1 185 ? -15.857 -47.035 -40.271 1.00 31.52 185 TYR B N 1
ATOM 4919 C CA . TYR B 1 185 ? -16.982 -46.149 -40.525 1.00 30.02 185 TYR B CA 1
ATOM 4920 C C . TYR B 1 185 ? -17.448 -46.324 -41.962 1.00 28.80 185 TYR B C 1
ATOM 4921 O O . TYR B 1 185 ? -16.702 -46.839 -42.785 1.00 30.00 185 TYR B O 1
ATOM 4930 N N . GLU B 1 186 ? -18.679 -45.915 -42.250 1.00 30.03 186 GLU B N 1
ATOM 4931 C CA . GLU B 1 186 ? -19.172 -45.900 -43.630 1.00 31.97 186 GLU B CA 1
ATOM 4932 C C . GLU B 1 186 ? -19.387 -44.463 -44.108 1.00 28.91 186 GLU B C 1
ATOM 4933 O O . GLU B 1 186 ? -20.040 -43.662 -43.441 1.00 28.62 186 GLU B O 1
ATOM 4939 N N . ARG B 1 187 ? -18.827 -44.160 -45.270 1.00 26.78 187 ARG B N 1
ATOM 4940 C CA . ARG B 1 187 ? -18.987 -42.847 -45.893 1.00 25.99 187 ARG B CA 1
ATOM 4941 C C . ARG B 1 187 ? -20.424 -42.662 -46.356 1.00 25.98 187 ARG B C 1
ATOM 4942 O O . ARG B 1 187 ? -21.036 -43.590 -46.898 1.00 26.97 187 ARG B O 1
ATOM 4950 N N . ARG B 1 188 ? -20.965 -41.467 -46.150 1.00 25.56 188 ARG B N 1
ATOM 4951 C CA . ARG B 1 188 ? -22.318 -41.145 -46.596 1.00 26.20 188 ARG B CA 1
ATOM 4952 C C . ARG B 1 188 ? -22.334 -40.176 -47.775 1.00 24.85 188 ARG B C 1
ATOM 4953 O O . ARG B 1 188 ? -23.283 -40.165 -48.544 1.00 24.06 188 ARG B O 1
ATOM 4961 N N . ASP B 1 189 ? -21.296 -39.352 -47.898 1.00 24.10 189 ASP B N 1
ATOM 4962 C CA . ASP B 1 189 ? -21.224 -38.365 -48.982 1.00 23.26 189 ASP B CA 1
ATOM 4963 C C . ASP B 1 189 ? -21.219 -39.049 -50.355 1.00 24.03 189 ASP B C 1
ATOM 4964 O O . ASP B 1 189 ? -21.819 -38.549 -51.324 1.00 23.74 189 ASP B O 1
ATOM 4969 N N . VAL B 1 190 ? -20.575 -40.215 -50.415 1.00 24.23 190 VAL B N 1
ATOM 4970 C CA . VAL B 1 190 ? -20.424 -40.973 -51.668 1.00 26.75 190 VAL B CA 1
ATOM 4971 C C . VAL B 1 190 ? -21.723 -41.615 -52.143 1.00 27.81 190 VAL B C 1
ATOM 4972 O O . VAL B 1 190 ? -21.772 -42.184 -53.238 1.00 29.16 190 VAL B O 1
ATOM 4976 N N . LYS B 1 191 ? -22.766 -41.529 -51.320 1.00 29.37 191 LYS B N 1
ATOM 4977 C CA . LYS B 1 191 ? -24.111 -41.941 -51.713 1.00 30.71 191 LYS B CA 1
ATOM 4978 C C . LYS B 1 191 ? -24.815 -40.873 -52.550 1.00 29.52 191 LYS B C 1
ATOM 4979 O O . LYS B 1 191 ? -25.800 -41.162 -53.244 1.00 26.31 191 LYS B O 1
ATOM 4985 N N . HIS B 1 192 ? -24.320 -39.636 -52.465 1.00 26.79 192 HIS B N 1
ATOM 4986 C CA . HIS B 1 192 ? -24.918 -38.490 -53.151 1.00 25.50 192 HIS B CA 1
ATOM 4987 C C . HIS B 1 192 ? -24.067 -37.977 -54.302 1.00 24.10 192 HIS B C 1
ATOM 4988 O O . HIS B 1 192 ? -24.570 -37.294 -55.187 1.00 25.30 192 HIS B O 1
ATOM 4995 N N . VAL B 1 193 ? -22.776 -38.282 -54.251 1.00 23.11 193 VAL B N 1
ATOM 4996 C CA . VAL B 1 193 ? -21.801 -37.771 -55.201 1.00 21.92 193 VAL B CA 1
ATOM 4997 C C . VAL B 1 193 ? -20.843 -38.897 -55.543 1.00 22.13 193 VAL B C 1
ATOM 4998 O O . VAL B 1 193 ? -20.426 -39.638 -54.660 1.00 20.84 193 VAL B O 1
ATOM 5002 N N . ASN B 1 194 ? -20.481 -39.016 -56.819 1.00 23.16 194 ASN B N 1
ATOM 5003 C CA . ASN B 1 194 ? -19.493 -39.995 -57.239 1.00 24.36 194 ASN B CA 1
ATOM 5004 C C . ASN B 1 194 ? -18.238 -39.911 -56.395 1.00 24.17 194 ASN B C 1
ATOM 5005 O O . ASN B 1 194 ? -17.701 -38.818 -56.187 1.00 22.82 194 ASN B O 1
ATOM 5010 N N . PRO B 1 195 ? -17.736 -41.062 -55.928 1.00 24.40 195 PRO B N 1
ATOM 5011 C CA . PRO B 1 195 ? -16.507 -41.029 -55.129 1.00 24.28 195 PRO B CA 1
ATOM 5012 C C . PRO B 1 195 ? -15.340 -40.319 -55.836 1.00 23.65 195 PRO B C 1
ATOM 5013 O O . PRO B 1 195 ? -14.494 -39.724 -55.180 1.00 23.08 195 PRO B O 1
ATOM 5017 N N . GLU B 1 196 ? -15.315 -40.358 -57.166 1.00 22.93 196 GLU B N 1
ATOM 5018 C CA . GLU B 1 196 ? -14.233 -39.746 -57.938 1.00 23.62 196 GLU B CA 1
ATOM 5019 C C . GLU B 1 196 ? -14.183 -38.225 -57.777 1.00 21.44 196 GLU B C 1
ATOM 5020 O O . GLU B 1 196 ? -13.172 -37.609 -58.065 1.00 21.23 196 GLU B O 1
ATOM 5026 N N . GLU B 1 197 ? -15.286 -37.643 -57.321 1.00 20.05 197 GLU B N 1
ATOM 5027 C CA . GLU B 1 197 ? -15.423 -36.201 -57.158 1.00 19.48 197 GLU B CA 1
ATOM 5028 C C . GLU B 1 197 ? -15.265 -35.769 -55.694 1.00 18.62 197 GLU B C 1
ATOM 5029 O O . GLU B 1 197 ? -15.459 -34.588 -55.383 1.00 19.29 197 GLU B O 1
ATOM 5035 N N . ARG B 1 198 ? -14.935 -36.713 -54.818 1.00 18.52 198 ARG B N 1
ATOM 5036 C CA . ARG B 1 198 ? -14.905 -36.489 -53.365 1.00 18.47 198 ARG B CA 1
ATOM 5037 C C . ARG B 1 198 ? -13.523 -36.840 -52.821 1.00 18.30 198 ARG B C 1
ATOM 5038 O O . ARG B 1 198 ? -12.705 -37.453 -53.530 1.00 17.56 198 ARG B O 1
ATOM 5046 N N . PRO B 1 199 ? -13.243 -36.460 -51.557 1.00 18.35 199 PRO B N 1
ATOM 5047 C CA . PRO B 1 199 ? -11.976 -36.858 -50.963 1.00 19.08 199 PRO B CA 1
ATOM 5048 C C . PRO B 1 199 ? -11.825 -38.377 -50.860 1.00 19.56 199 PRO B C 1
ATOM 5049 O O . PRO B 1 199 ? -12.811 -39.106 -50.687 1.00 20.87 199 PRO B O 1
ATOM 5053 N N . ARG B 1 200 ? -10.589 -38.830 -50.984 1.00 20.85 200 ARG B N 1
ATOM 5054 C CA . ARG B 1 200 ? -10.258 -40.243 -50.883 1.00 22.09 200 ARG B CA 1
ATOM 5055 C C . ARG B 1 200 ? -10.366 -40.766 -49.453 1.00 22.97 200 ARG B C 1
ATOM 5056 O O . ARG B 1 200 ? -10.517 -40.001 -48.499 1.00 20.23 200 ARG B O 1
ATOM 5064 N N . LYS B 1 201 ? -10.309 -42.087 -49.313 1.00 23.16 201 LYS B N 1
ATOM 5065 C CA . LYS B 1 201 ? -10.344 -42.712 -48.001 1.00 24.45 201 LYS B CA 1
ATOM 5066 C C . LYS B 1 201 ? -9.221 -42.222 -47.079 1.00 23.74 201 LYS B C 1
ATOM 5067 O O . LYS B 1 201 ? -9.442 -41.999 -45.889 1.00 23.65 201 LYS B O 1
ATOM 5073 N N . GLU B 1 202 ? -8.025 -42.063 -47.632 1.00 22.93 202 GLU B N 1
ATOM 5074 C CA . GLU B 1 202 ? -6.863 -41.633 -46.867 1.00 24.79 202 GLU B CA 1
ATOM 5075 C C . GLU B 1 202 ? -7.098 -40.252 -46.267 1.00 23.57 202 GLU B C 1
ATOM 5076 O O . GLU B 1 202 ? -6.696 -39.992 -45.143 1.00 22.24 202 GLU B O 1
ATOM 5082 N N . ASP B 1 203 ? -7.755 -39.381 -47.025 1.00 22.68 203 ASP B N 1
ATOM 5083 C CA . ASP B 1 203 ? -8.153 -38.055 -46.523 1.00 22.30 203 ASP B CA 1
ATOM 5084 C C . ASP B 1 203 ? -9.119 -38.176 -45.340 1.00 21.00 203 ASP B C 1
ATOM 5085 O O . ASP B 1 203 ? -8.851 -37.665 -44.239 1.00 20.52 203 ASP B O 1
ATOM 5090 N N . TYR B 1 204 ? -10.239 -38.872 -45.556 1.00 20.68 204 TYR B N 1
ATOM 5091 C CA . TYR B 1 204 ? -11.250 -39.025 -44.500 1.00 20.85 204 TYR B CA 1
ATOM 5092 C C . TYR B 1 204 ? -10.720 -39.700 -43.251 1.00 20.20 204 TYR B C 1
ATOM 5093 O O . TYR B 1 204 ? -11.082 -39.317 -42.124 1.00 19.19 204 TYR B O 1
ATOM 5102 N N . ASP B 1 205 ? -9.871 -40.706 -43.423 1.00 20.79 205 ASP B N 1
ATOM 5103 C CA . ASP B 1 205 ? -9.273 -41.340 -42.242 1.00 20.98 205 ASP B CA 1
ATOM 5104 C C . ASP B 1 205 ? -8.598 -40.285 -41.353 1.00 21.19 205 ASP B C 1
ATOM 5105 O O . ASP B 1 205 ? -8.713 -40.317 -40.125 1.00 20.42 205 ASP B O 1
ATOM 5110 N N . ARG B 1 206 ? -7.888 -39.354 -41.981 1.00 19.81 206 ARG B N 1
ATOM 5111 C CA . ARG B 1 206 ? -7.187 -38.305 -41.239 1.00 20.16 206 ARG B CA 1
ATOM 5112 C C . ARG B 1 206 ? -8.118 -37.178 -40.753 1.00 18.70 206 ARG B C 1
ATOM 5113 O O . ARG B 1 206 ? -7.947 -36.673 -39.635 1.00 17.31 206 ARG B O 1
ATOM 5121 N N . TYR B 1 207 ? -9.142 -36.837 -41.529 1.00 17.95 207 TYR B N 1
ATOM 5122 C CA . TYR B 1 207 ? -10.178 -35.913 -41.042 1.00 18.08 207 TYR B CA 1
ATOM 5123 C C . TYR B 1 207 ? -10.780 -36.421 -39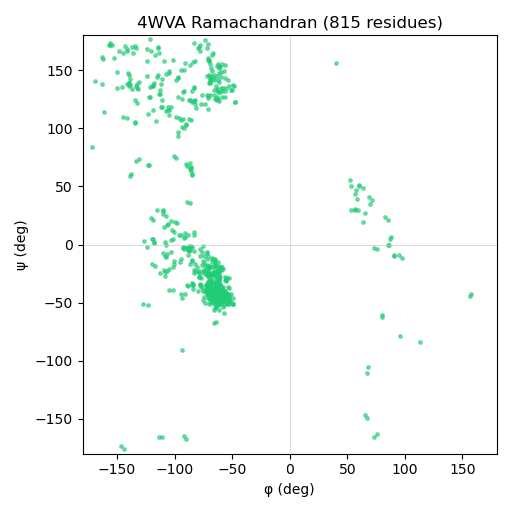.730 1.00 18.19 207 TYR B C 1
ATOM 5124 O O . TYR B 1 207 ? -11.021 -35.641 -38.807 1.00 18.37 207 TYR B O 1
ATOM 5133 N N . LEU B 1 208 ? -11.037 -37.729 -39.669 1.00 19.04 208 LEU B N 1
ATOM 5134 C CA . LEU B 1 208 ? -11.680 -38.331 -38.508 1.00 20.38 208 LEU B CA 1
ATOM 5135 C C . LEU B 1 208 ? -10.716 -38.456 -37.349 1.00 18.92 208 LEU B C 1
ATOM 5136 O O . LEU B 1 208 ? -11.103 -38.219 -36.206 1.00 19.97 208 LEU B O 1
ATOM 5141 N N . SER B 1 209 ? -9.472 -38.828 -37.626 1.00 19.77 209 SER B N 1
ATOM 5142 C CA . SER B 1 209 ? -8.444 -38.901 -36.584 1.00 19.87 209 SER B CA 1
ATOM 5143 C C . SER B 1 209 ? -8.321 -37.571 -35.847 1.00 19.85 209 SER B C 1
ATOM 5144 O O . SER B 1 209 ? -8.251 -37.517 -34.605 1.00 18.98 209 SER B O 1
ATOM 5147 N N . LEU B 1 210 ? -8.319 -36.478 -36.606 1.00 18.68 210 LEU B N 1
ATOM 5148 C CA . LEU B 1 210 ? -8.255 -35.152 -35.988 1.00 17.87 210 LEU B CA 1
ATOM 5149 C C . LEU B 1 210 ? -9.503 -34.867 -35.163 1.00 17.56 210 LEU B C 1
ATOM 5150 O O . LEU B 1 210 ? -9.398 -34.369 -34.034 1.00 17.38 210 LEU B O 1
ATOM 5155 N N . LEU B 1 211 ? -10.676 -35.194 -35.697 1.00 17.51 211 LEU B N 1
ATOM 5156 C CA . LEU B 1 211 ? -11.930 -34.989 -34.967 1.00 18.23 211 LEU B CA 1
ATOM 5157 C C . LEU B 1 211 ? -11.860 -35.700 -33.608 1.00 18.77 211 LEU B C 1
ATOM 5158 O O . LEU B 1 211 ? -12.147 -35.102 -32.574 1.00 19.03 211 LEU B O 1
ATOM 5163 N N . TYR B 1 212 ? -11.463 -36.968 -33.621 1.00 19.78 212 TYR B N 1
ATOM 5164 C CA . TYR B 1 212 ? -11.372 -37.731 -32.365 1.00 20.43 212 TYR B CA 1
ATOM 5165 C C . TYR B 1 212 ? -10.345 -37.181 -31.371 1.00 20.83 212 TYR B C 1
ATOM 5166 O O . TYR B 1 212 ? -10.576 -37.212 -30.145 1.00 20.27 212 TYR B O 1
ATOM 5175 N N . LEU B 1 213 ? -9.219 -36.671 -31.865 1.00 19.99 213 LEU B N 1
ATOM 5176 C CA . LEU B 1 213 ? -8.251 -36.011 -30.979 1.00 20.07 213 LEU B CA 1
ATOM 5177 C C . LEU B 1 213 ? -8.896 -34.820 -30.278 1.00 20.32 213 LEU B C 1
ATOM 5178 O O . LEU B 1 213 ? -8.770 -34.640 -29.060 1.00 21.06 213 LEU B O 1
ATOM 5183 N N . PHE B 1 214 ? -9.589 -33.989 -31.045 1.00 19.22 214 PHE B N 1
ATOM 5184 C CA . PHE B 1 214 ? -10.211 -32.809 -30.472 1.00 19.94 214 PHE B CA 1
ATOM 5185 C C . PHE B 1 214 ? -11.285 -33.170 -29.460 1.00 20.63 214 PHE B C 1
ATOM 5186 O O . PHE B 1 214 ? -11.422 -32.504 -28.431 1.00 20.67 214 PHE B O 1
ATOM 5194 N N . ARG B 1 215 ? -12.047 -34.217 -29.767 1.00 22.22 215 ARG B N 1
ATOM 5195 C CA . ARG B 1 215 ? -13.057 -34.724 -28.845 1.00 24.83 215 ARG B CA 1
ATOM 5196 C C . ARG B 1 215 ? -12.431 -35.219 -27.541 1.00 25.69 215 ARG B C 1
ATOM 5197 O O . ARG B 1 215 ? -12.962 -34.941 -26.462 1.00 24.79 215 ARG B O 1
ATOM 5205 N N . ARG B 1 216 ? -11.327 -35.958 -27.642 1.00 26.39 216 ARG B N 1
ATOM 5206 C CA . ARG B 1 216 ? -10.613 -36.448 -26.451 1.00 29.30 216 ARG B CA 1
ATOM 5207 C C . ARG B 1 216 ? -10.070 -35.307 -25.592 1.00 28.95 216 ARG B C 1
ATOM 5208 O O . ARG B 1 216 ? -9.985 -35.422 -24.367 1.00 27.74 216 ARG B O 1
ATOM 5216 N N . LEU B 1 217 ? -9.684 -34.209 -26.236 1.00 27.30 217 LEU B N 1
ATOM 5217 C CA . LEU B 1 217 ? -9.250 -33.007 -25.521 1.00 26.36 217 LEU B CA 1
ATOM 5218 C C . LEU B 1 217 ? -10.415 -32.121 -25.077 1.00 25.62 217 LEU B C 1
ATOM 5219 O O . LEU B 1 217 ? -10.200 -30.996 -24.616 1.00 26.62 217 LEU B O 1
ATOM 5224 N N . GLU B 1 218 ? -11.642 -32.611 -25.232 1.00 25.22 218 GLU B N 1
ATOM 5225 C CA . GLU B 1 218 ? -12.847 -31.894 -24.797 1.00 27.08 218 GLU B CA 1
ATOM 5226 C C . GLU B 1 218 ? -12.952 -30.505 -25.443 1.00 26.65 218 GLU B C 1
ATOM 5227 O O . GLU B 1 218 ? -13.517 -29.561 -24.874 1.00 25.83 218 GLU B O 1
ATOM 5233 N N . TYR B 1 219 ? -12.415 -30.407 -26.658 1.00 26.17 219 TYR B N 1
ATOM 5234 C CA . TYR B 1 219 ? -12.453 -29.178 -27.457 1.00 26.03 219 TYR B CA 1
ATOM 5235 C C . TYR B 1 219 ? -11.837 -27.978 -26.756 1.00 27.10 219 TYR B C 1
ATOM 5236 O O . TYR B 1 219 ? -12.206 -26.839 -27.024 1.00 26.52 219 TYR B O 1
ATOM 5245 N N . ASP B 1 220 ? -10.865 -28.243 -25.891 1.00 27.10 220 ASP B N 1
ATOM 5246 C CA . ASP B 1 220 ? -10.131 -27.188 -25.219 1.00 28.83 220 ASP B CA 1
ATOM 5247 C C . ASP B 1 220 ? -9.216 -26.455 -26.205 1.00 29.33 220 ASP B C 1
ATOM 5248 O O . ASP B 1 220 ? -8.281 -27.058 -26.730 1.00 29.33 220 ASP B O 1
ATOM 5253 N N . PRO B 1 221 ? -9.458 -25.149 -26.429 1.00 31.32 221 PRO B N 1
ATOM 5254 C CA . PRO B 1 221 ? -8.660 -24.404 -27.422 1.00 32.33 221 PRO B CA 1
ATOM 5255 C C . PRO B 1 221 ? -7.143 -24.498 -27.258 1.00 34.29 221 PRO B C 1
ATOM 5256 O O . PRO B 1 221 ? -6.428 -24.742 -28.233 1.00 33.54 221 PRO B O 1
ATOM 5260 N N . ARG B 1 222 ? -6.658 -24.319 -26.035 1.00 36.42 222 ARG B N 1
ATOM 5261 C CA . ARG B 1 222 ? -5.221 -24.250 -25.771 1.00 38.01 222 ARG B CA 1
ATOM 5262 C C . ARG B 1 222 ? -4.519 -25.601 -25.948 1.00 37.04 222 ARG B C 1
ATOM 5263 O O . ARG B 1 222 ? -3.398 -25.669 -26.462 1.00 35.90 222 ARG B O 1
ATOM 5271 N N . GLU B 1 223 ? -5.175 -26.680 -25.532 1.00 33.85 223 GLU B N 1
ATOM 5272 C CA . GLU B 1 223 ? -4.620 -28.010 -25.744 1.00 32.19 223 GLU B CA 1
ATOM 5273 C C . GLU B 1 223 ? -4.694 -28.427 -27.214 1.00 28.24 223 GLU B C 1
ATOM 5274 O O . GLU B 1 223 ? -3.792 -29.095 -27.698 1.00 27.15 223 GLU B O 1
ATOM 5280 N N . ILE B 1 224 ? -5.771 -28.053 -27.896 1.00 26.98 224 ILE B N 1
ATOM 5281 C CA . ILE B 1 224 ? -5.895 -28.336 -29.340 1.00 26.67 224 ILE B CA 1
ATOM 5282 C C . ILE B 1 224 ? -4.747 -27.672 -30.107 1.00 27.62 224 ILE B C 1
ATOM 5283 O O . ILE B 1 224 ? -4.099 -28.315 -30.950 1.00 28.87 224 ILE B O 1
ATOM 5288 N N . TYR B 1 225 ? -4.466 -26.408 -29.796 1.00 28.34 225 TYR B N 1
ATOM 5289 C CA . TYR B 1 225 ? -3.367 -25.688 -30.454 1.00 27.69 225 TYR B CA 1
ATOM 5290 C C . TYR B 1 225 ? -2.026 -26.361 -30.171 1.00 28.68 225 TYR B C 1
ATOM 5291 O O . TYR B 1 225 ? -1.209 -26.541 -31.070 1.00 27.37 225 TYR B O 1
ATOM 5300 N N . ARG B 1 226 ? -1.793 -26.732 -28.915 1.00 28.71 226 ARG B N 1
ATOM 5301 C CA . ARG B 1 226 ? -0.546 -27.384 -28.541 1.00 30.65 226 ARG B CA 1
ATOM 5302 C C . ARG B 1 226 ? -0.368 -28.764 -29.192 1.00 27.59 226 ARG B C 1
ATOM 5303 O O . ARG B 1 226 ? 0.710 -29.093 -29.668 1.00 27.74 226 ARG B O 1
ATOM 5311 N N . GLN B 1 227 ? -1.432 -29.561 -29.222 1.00 26.27 227 GLN B N 1
ATOM 5312 C CA . GLN B 1 227 ? -1.309 -30.978 -29.532 1.00 25.37 227 GLN B CA 1
ATOM 5313 C C . GLN B 1 227 ? -1.698 -31.351 -30.962 1.00 23.31 227 GLN B C 1
ATOM 5314 O O . GLN B 1 227 ? -1.307 -32.404 -31.443 1.00 22.16 227 GLN B O 1
ATOM 5320 N N . SER B 1 228 ? -2.461 -30.507 -31.646 1.00 21.57 228 SER B N 1
ATOM 5321 C CA . SER B 1 228 ? -2.871 -30.868 -33.000 1.00 20.29 228 SER B CA 1
ATOM 5322 C C . SER B 1 228 ? -1.667 -31.156 -33.899 1.00 18.90 228 SER B C 1
ATOM 5323 O O . SER B 1 228 ? -0.763 -30.325 -34.033 1.00 18.37 228 SER B O 1
ATOM 5326 N N . PRO B 1 229 ? -1.660 -32.328 -34.556 1.00 17.81 229 PRO B N 1
ATOM 5327 C CA . PRO B 1 229 ? -0.597 -32.643 -35.500 1.00 17.87 229 PRO B CA 1
ATOM 5328 C C . PRO B 1 229 ? -0.749 -31.958 -36.864 1.00 16.88 229 PRO B C 1
ATOM 5329 O O . PRO B 1 229 ? 0.137 -32.092 -37.706 1.00 16.80 229 PRO B O 1
ATOM 5333 N N . PHE B 1 230 ? -1.862 -31.237 -37.048 1.00 15.85 230 PHE B N 1
ATOM 5334 C CA . PHE B 1 230 ? -2.124 -30.389 -38.214 1.00 15.46 230 PHE B CA 1
ATOM 5335 C C . PHE B 1 230 ? -2.291 -28.951 -37.717 1.00 14.88 230 PHE B C 1
ATOM 5336 O O . PHE B 1 230 ? -3.221 -28.660 -36.977 1.00 14.23 230 PHE B O 1
ATOM 5344 N N . LYS B 1 231 ? -1.386 -28.063 -38.120 1.00 14.71 231 LYS B N 1
ATOM 5345 C CA . LYS B 1 231 ? -1.440 -26.666 -37.726 1.00 15.49 231 LYS B CA 1
ATOM 5346 C C . LYS B 1 231 ? -0.939 -25.840 -38.893 1.00 13.90 231 LYS B C 1
ATOM 5347 O O . LYS B 1 231 ? 0.257 -25.840 -39.187 1.00 13.88 231 LYS B O 1
ATOM 5353 N N . VAL B 1 232 ? -1.858 -25.119 -39.531 1.00 12.71 232 VAL B N 1
ATOM 5354 C CA . VAL B 1 232 ? -1.584 -24.485 -40.820 1.00 12.17 232 VAL B CA 1
ATOM 5355 C C . VAL B 1 232 ? -2.083 -23.046 -40.809 1.00 11.56 232 VAL B C 1
ATOM 5356 O O . VAL B 1 232 ? -3.149 -22.790 -40.310 1.00 11.68 232 VAL B O 1
ATOM 5360 N N . VAL B 1 233 ? -1.283 -22.123 -41.333 1.00 11.20 233 VAL B N 1
ATOM 5361 C CA . VAL B 1 233 ? -1.740 -20.758 -41.603 1.00 10.93 233 VAL B CA 1
ATOM 5362 C C . VAL B 1 233 ? -2.269 -20.801 -43.023 1.00 10.99 233 VAL B C 1
ATOM 5363 O O . VAL B 1 233 ? -1.496 -20.858 -43.976 1.00 11.28 233 VAL B O 1
ATOM 5367 N N . ASP B 1 234 ? -3.593 -20.832 -43.143 1.00 10.96 234 ASP B N 1
ATOM 5368 C CA . ASP B 1 234 ? -4.247 -20.948 -44.435 1.00 11.15 234 ASP B CA 1
ATOM 5369 C C . ASP B 1 234 ? -4.365 -19.547 -45.025 1.00 10.94 234 ASP B C 1
ATOM 5370 O O . ASP B 1 234 ? -4.981 -18.658 -44.437 1.00 11.02 234 ASP B O 1
ATOM 5375 N N . VAL B 1 235 ? -3.799 -19.355 -46.214 1.00 10.83 235 VAL B N 1
ATOM 5376 C CA . VAL B 1 235 ? -3.920 -18.059 -46.890 1.00 10.48 235 VAL B CA 1
ATOM 5377 C C . VAL B 1 235 ? -5.395 -17.686 -47.176 1.00 10.05 235 VAL B C 1
ATOM 5378 O O . VAL B 1 235 ? -5.767 -16.517 -47.093 1.00 9.73 235 VAL B O 1
ATOM 5382 N N . GLY B 1 236 ? -6.243 -18.675 -47.480 1.00 9.74 236 GLY B N 1
ATOM 5383 C CA . GLY B 1 236 ? -7.655 -18.388 -47.739 1.00 10.21 236 GLY B CA 1
ATOM 5384 C C . GLY B 1 236 ? -8.398 -17.852 -46.518 1.00 10.61 236 GLY B C 1
ATOM 5385 O O . GLY B 1 236 ? -9.031 -16.795 -46.537 1.00 10.17 236 GLY B O 1
ATOM 5386 N N . PHE B 1 237 ? -8.303 -18.628 -45.440 1.00 10.49 237 PHE B N 1
ATOM 5387 C CA . PHE B 1 237 ? -8.917 -18.303 -44.157 1.00 10.71 237 PHE B CA 1
ATOM 5388 C C . PHE B 1 237 ? -8.461 -16.907 -43.742 1.00 10.25 237 PHE B C 1
ATOM 5389 O O . PHE B 1 237 ? -9.265 -16.065 -43.398 1.00 10.42 237 PHE B O 1
ATOM 5397 N N . ASN B 1 238 ? -7.160 -16.666 -43.810 1.00 10.17 238 ASN B N 1
ATOM 5398 C CA . ASN B 1 238 ? -6.598 -15.396 -43.333 1.00 9.76 238 ASN B CA 1
ATOM 5399 C C . ASN B 1 238 ? -6.957 -14.207 -44.227 1.00 9.59 238 ASN B C 1
ATOM 5400 O O . ASN B 1 238 ? -7.232 -13.127 -43.742 1.00 9.18 238 ASN B O 1
ATOM 5405 N N . ALA B 1 239 ? -6.996 -14.410 -45.544 1.00 9.14 239 ALA B N 1
ATOM 5406 C CA . ALA B 1 239 ? -7.425 -13.333 -46.444 1.00 9.26 239 ALA B CA 1
ATOM 5407 C C . ALA B 1 239 ? -8.878 -12.944 -46.195 1.00 8.82 239 ALA B C 1
ATOM 5408 O O . ALA B 1 239 ? -9.243 -11.764 -46.150 1.00 8.72 239 ALA B O 1
ATOM 5410 N N . ILE B 1 240 ? -9.726 -13.952 -46.023 1.00 9.30 240 ILE B N 1
ATOM 5411 C CA . ILE B 1 240 ? -11.125 -13.746 -45.709 1.00 9.32 240 ILE B CA 1
ATOM 5412 C C . ILE B 1 240 ? -11.289 -13.044 -44.346 1.00 9.18 240 ILE B C 1
ATOM 5413 O O . ILE B 1 240 ? -12.067 -12.104 -44.212 1.00 8.84 240 ILE B O 1
ATOM 5418 N N . LEU B 1 241 ? -10.527 -13.478 -43.349 1.00 9.73 241 LEU B N 1
ATOM 5419 C CA . LEU B 1 241 ? -10.531 -12.773 -42.062 1.00 10.25 241 LEU B CA 1
ATOM 5420 C C . LEU B 1 241 ? -10.088 -11.322 -42.176 1.00 10.28 241 LEU B C 1
ATOM 5421 O O . LEU B 1 241 ? -10.703 -10.442 -41.580 1.00 10.55 241 LEU B O 1
ATOM 5426 N N . GLN B 1 242 ? -9.037 -11.049 -42.940 1.00 10.83 242 GLN B N 1
ATOM 5427 C CA . GLN B 1 242 ? -8.581 -9.666 -43.080 1.00 11.49 242 GLN B CA 1
ATOM 5428 C C . GLN B 1 242 ? -9.679 -8.790 -43.722 1.00 10.94 242 GLN B C 1
ATOM 5429 O O . GLN B 1 242 ? -9.940 -7.685 -43.286 1.00 10.97 242 GLN B O 1
ATOM 5435 N N . ARG B 1 243 ? -10.329 -9.292 -44.764 1.00 10.70 243 ARG B N 1
ATOM 5436 C CA . ARG B 1 243 ? -11.436 -8.569 -45.386 1.00 10.59 243 ARG B CA 1
ATOM 5437 C C . ARG B 1 243 ? -12.565 -8.369 -44.402 1.00 10.06 243 ARG B C 1
ATOM 5438 O O . ARG B 1 243 ? -13.138 -7.269 -44.307 1.00 9.79 243 ARG B O 1
ATOM 5446 N N . ALA B 1 244 ? -12.889 -9.422 -43.655 1.00 10.30 244 ALA B N 1
ATOM 5447 C CA . ALA B 1 244 ? -13.947 -9.344 -42.647 1.00 10.14 244 ALA B CA 1
ATOM 5448 C C . ALA B 1 244 ? -13.628 -8.290 -41.579 1.00 10.07 244 ALA B C 1
ATOM 5449 O O . ALA B 1 244 ? -14.529 -7.584 -41.136 1.00 9.81 244 ALA B O 1
ATOM 5451 N N . ASN B 1 245 ? -12.369 -8.205 -41.153 1.00 10.40 245 ASN B N 1
ATOM 5452 C CA . ASN B 1 245 ? -11.939 -7.188 -40.164 1.00 10.66 245 ASN B CA 1
ATOM 5453 C C . ASN B 1 245 ? -12.114 -5.770 -40.703 1.00 10.85 245 ASN B C 1
ATOM 5454 O O . ASN B 1 245 ? -12.637 -4.901 -40.034 1.00 10.90 245 ASN B O 1
ATOM 5459 N N . ARG B 1 246 ? -11.733 -5.560 -41.957 1.00 11.71 246 ARG B N 1
ATOM 5460 C CA . ARG B 1 246 ? -11.958 -4.271 -42.594 1.00 12.47 246 ARG B CA 1
ATOM 5461 C C . ARG B 1 246 ? -13.440 -3.911 -42.595 1.00 11.64 246 ARG B C 1
ATOM 5462 O O . ARG B 1 246 ? -13.828 -2.773 -42.316 1.00 11.66 246 ARG B O 1
ATOM 5470 N N . ASP B 1 247 ? -14.278 -4.896 -42.862 1.00 11.82 247 ASP B N 1
ATOM 5471 C CA . ASP B 1 247 ? -15.707 -4.639 -42.982 1.00 11.46 247 ASP B CA 1
ATOM 5472 C C . ASP B 1 247 ? -16.340 -4.475 -41.596 1.00 11.52 247 ASP B C 1
ATOM 5473 O O . ASP B 1 247 ? -17.249 -3.660 -41.430 1.00 11.29 247 ASP B O 1
ATOM 5478 N N . LEU B 1 248 ? -15.842 -5.215 -40.603 1.00 11.34 248 LEU B N 1
ATOM 5479 C CA . LEU B 1 248 ? -16.316 -5.067 -39.227 1.00 11.63 248 LEU B CA 1
ATOM 5480 C C . LEU B 1 248 ? -15.940 -3.690 -38.669 1.00 11.40 248 LEU B C 1
ATOM 5481 O O . LEU B 1 248 ? -16.716 -3.091 -37.942 1.00 11.41 248 LEU B O 1
ATOM 5486 N N . TYR B 1 249 ? -14.737 -3.208 -38.995 1.00 10.75 249 TYR B N 1
ATOM 5487 C CA . TYR B 1 249 ? -14.322 -1.845 -38.662 1.00 10.69 249 TYR B CA 1
ATOM 5488 C C . TYR B 1 249 ? -15.334 -0.809 -39.199 1.00 11.37 249 TYR B C 1
ATOM 5489 O O . TYR B 1 249 ? -15.789 0.092 -38.487 1.00 10.62 249 TYR B O 1
ATOM 5498 N N . ALA B 1 250 ? -15.687 -0.946 -40.476 1.00 11.26 250 ALA B N 1
ATOM 5499 C CA . ALA B 1 250 ? -16.606 -0.008 -41.105 1.00 11.69 250 ALA B CA 1
ATOM 5500 C C . ALA B 1 250 ? -17.960 -0.036 -40.422 1.00 12.32 250 ALA B C 1
ATOM 5501 O O . ALA B 1 250 ? -18.554 1.004 -40.165 1.00 12.06 250 ALA B O 1
ATOM 5503 N N . LEU B 1 251 ? -18.428 -1.235 -40.100 1.00 12.91 251 LEU B N 1
ATOM 5504 C CA . LEU B 1 251 ? -19.688 -1.396 -39.353 1.00 14.70 251 LEU B CA 1
ATOM 5505 C C . LEU B 1 251 ? -19.604 -0.731 -37.979 1.00 14.31 251 LEU B C 1
ATOM 5506 O O . LEU B 1 251 ? -20.539 -0.020 -37.575 1.00 14.47 251 LEU B O 1
ATOM 5511 N N . ALA B 1 252 ? -18.488 -0.925 -37.270 1.00 13.77 252 ALA B N 1
ATOM 5512 C CA . ALA B 1 252 ? -18.272 -0.298 -35.966 1.00 14.60 252 ALA B CA 1
ATOM 5513 C C . ALA B 1 252 ? -18.379 1.218 -36.056 1.00 14.79 252 ALA B C 1
ATOM 5514 O O . ALA B 1 252 ? -19.063 1.851 -35.246 1.00 15.82 252 ALA B O 1
ATOM 5516 N N . VAL B 1 253 ? -17.738 1.803 -37.063 1.00 13.76 253 VAL B N 1
ATOM 5517 C CA . VAL B 1 253 ? -17.774 3.249 -37.217 1.00 13.80 253 VAL B CA 1
ATOM 5518 C C . VAL B 1 253 ? -19.180 3.746 -37.538 1.00 14.15 253 VAL B C 1
ATOM 5519 O O . VAL B 1 253 ? -19.655 4.720 -36.936 1.00 14.06 253 VAL B O 1
ATOM 5523 N N . LEU B 1 254 ? -19.856 3.075 -38.467 1.00 14.17 254 LEU B N 1
ATOM 5524 C CA . LEU B 1 254 ? -21.200 3.468 -38.876 1.00 15.09 254 LEU B CA 1
ATOM 5525 C C . LEU B 1 254 ? -22.200 3.348 -37.726 1.00 15.87 254 LEU B C 1
ATOM 5526 O O . LEU B 1 254 ? -23.097 4.191 -37.587 1.00 17.08 254 LEU B O 1
ATOM 5531 N N . LEU B 1 255 ? -22.035 2.323 -36.900 1.00 16.32 255 LEU B N 1
ATOM 5532 C CA . LEU B 1 255 ? -22.917 2.097 -35.728 1.00 17.22 255 LEU B CA 1
ATOM 5533 C C . LEU B 1 255 ? -22.488 2.861 -34.460 1.00 18.93 255 LEU B C 1
ATOM 5534 O O . LEU B 1 255 ? -23.160 2.781 -33.417 1.00 18.02 255 LEU B O 1
ATOM 5539 N N . GLN B 1 256 ? -21.381 3.595 -34.553 1.00 19.22 256 GLN B N 1
ATOM 5540 C CA . GLN B 1 256 ? -20.792 4.312 -33.422 1.00 21.55 256 GLN B CA 1
ATOM 5541 C C . GLN B 1 256 ? -20.450 3.400 -32.236 1.00 22.40 256 GLN B C 1
ATOM 5542 O O . GLN B 1 256 ? -20.766 3.699 -31.080 1.00 22.67 256 GLN B O 1
ATOM 5548 N N . GLU B 1 257 ? -19.801 2.278 -32.554 1.00 22.80 257 GLU B N 1
ATOM 5549 C CA . GLU B 1 257 ? -19.154 1.398 -31.577 1.00 24.36 257 GLU B CA 1
ATOM 5550 C C . GLU B 1 257 ? -17.646 1.648 -31.595 1.00 25.11 257 GLU B C 1
ATOM 5551 O O . GLU B 1 257 ? -17.121 2.138 -32.570 1.00 25.03 257 GLU B O 1
ATOM 5557 N N . ASP B 1 258 ? -16.947 1.296 -30.521 1.00 26.80 258 ASP B N 1
ATOM 5558 C CA . ASP B 1 258 ? -15.496 1.519 -30.433 1.00 27.72 258 ASP B CA 1
ATOM 5559 C C . ASP B 1 258 ? -14.761 0.445 -31.267 1.00 24.77 258 ASP B C 1
ATOM 5560 O O . ASP B 1 258 ? -14.967 -0.745 -31.040 1.00 23.98 258 ASP B O 1
ATOM 5565 N N . PRO B 1 259 ? -13.958 0.858 -32.273 1.00 23.47 259 PRO B N 1
ATOM 5566 C CA . PRO B 1 259 ? -13.291 -0.158 -33.087 1.00 21.51 259 PRO B CA 1
ATOM 5567 C C . PRO B 1 259 ? -11.797 -0.284 -32.820 1.00 21.75 259 PRO B C 1
ATOM 5568 O O . PRO B 1 259 ? -11.071 -0.833 -33.651 1.00 19.36 259 PRO B O 1
ATOM 5572 N N . TYR B 1 260 ? -11.323 0.248 -31.692 1.00 21.93 260 TYR B N 1
ATOM 5573 C CA . TYR B 1 260 ? -9.878 0.293 -31.424 1.00 23.02 260 TYR B CA 1
ATOM 5574 C C . TYR B 1 260 ? -9.235 -1.092 -31.563 1.00 21.71 260 TYR B C 1
ATOM 5575 O O . TYR B 1 260 ? -8.163 -1.225 -32.177 1.00 21.97 260 TYR B O 1
ATOM 5584 N N . GLU B 1 261 ? -9.913 -2.099 -31.017 1.00 20.74 261 GLU B N 1
ATOM 5585 C CA . GLU B 1 261 ? -9.461 -3.496 -31.040 1.00 20.49 261 GLU B CA 1
ATOM 5586 C C . GLU B 1 261 ? -9.378 -4.038 -32.475 1.00 18.63 261 GLU B C 1
ATOM 5587 O O . GLU B 1 261 ? -8.424 -4.753 -32.856 1.00 18.74 261 GLU B O 1
ATOM 5593 N N . ILE B 1 262 ? -10.401 -3.711 -33.253 1.00 15.77 262 ILE B N 1
ATOM 5594 C CA . ILE B 1 262 ? -10.484 -4.181 -34.630 1.00 15.26 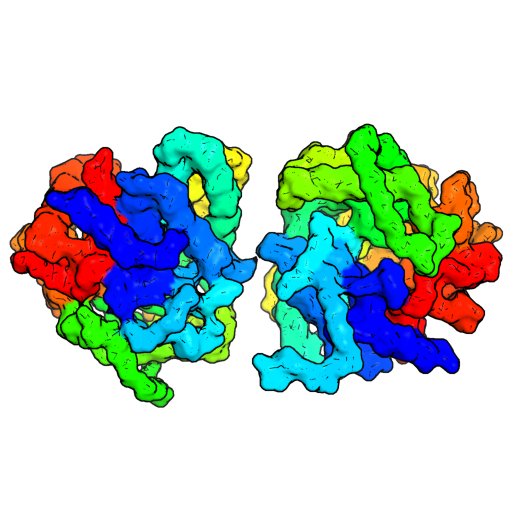262 ILE B CA 1
ATOM 5595 C C . ILE B 1 262 ? -9.341 -3.577 -35.451 1.00 14.54 262 ILE B C 1
ATOM 5596 O O . ILE B 1 262 ? -8.787 -4.248 -36.313 1.00 14.02 262 ILE B O 1
ATOM 5601 N N . GLU B 1 263 ? -8.995 -2.309 -35.174 1.00 14.28 263 GLU B N 1
ATOM 5602 C CA . GLU B 1 263 ? -7.895 -1.651 -35.863 1.00 14.82 263 GLU B CA 1
ATOM 5603 C C . GLU B 1 263 ? -6.585 -2.419 -35.692 1.00 14.85 263 GLU B C 1
ATOM 5604 O O . GLU B 1 263 ? -5.822 -2.557 -36.632 1.00 14.70 263 GLU B O 1
ATOM 5610 N N . GLU B 1 264 ? -6.337 -2.906 -34.485 1.00 16.27 264 GLU B N 1
ATOM 5611 C CA . GLU B 1 264 ? -5.150 -3.711 -34.230 1.00 17.93 264 GLU B CA 1
ATOM 5612 C C . GLU B 1 264 ? -5.147 -4.999 -35.049 1.00 15.63 264 GLU B C 1
ATOM 5613 O O . GLU B 1 264 ? -4.121 -5.358 -35.627 1.00 15.67 264 GLU B O 1
ATOM 5619 N N . TRP B 1 265 ? -6.293 -5.667 -35.129 1.00 13.30 265 TRP B N 1
ATOM 5620 C CA . TRP B 1 265 ? -6.379 -6.884 -35.929 1.00 12.32 265 TRP B CA 1
ATOM 5621 C C . TRP B 1 265 ? -6.065 -6.557 -37.394 1.00 12.38 265 TRP B C 1
ATOM 5622 O O . TRP B 1 265 ? -5.399 -7.328 -38.084 1.00 11.35 265 TRP B O 1
ATOM 5633 N N . ILE B 1 266 ? -6.574 -5.431 -37.867 1.00 11.90 266 ILE B N 1
ATOM 5634 C CA . ILE B 1 266 ? -6.362 -5.038 -39.272 1.00 11.71 266 ILE B CA 1
ATOM 5635 C C . ILE B 1 266 ? -4.878 -4.781 -39.564 1.00 12.45 266 ILE B C 1
ATOM 5636 O O . ILE B 1 266 ? -4.325 -5.260 -40.557 1.00 12.53 266 ILE B O 1
ATOM 5641 N N . VAL B 1 267 ? -4.247 -4.006 -38.703 1.00 13.06 267 VAL B N 1
ATOM 5642 C CA . VAL B 1 267 ? -2.870 -3.593 -38.915 1.00 13.49 267 VAL B CA 1
ATOM 5643 C C . VAL B 1 267 ? -1.914 -4.789 -38.785 1.00 13.89 267 VAL B C 1
ATOM 5644 O O . VAL B 1 267 ? -1.091 -5.022 -39.660 1.00 13.85 267 VAL B O 1
ATOM 5648 N N . ARG B 1 268 ? -2.079 -5.597 -37.749 1.00 14.10 268 ARG B N 1
ATOM 5649 C CA . ARG B 1 268 ? -1.251 -6.789 -37.594 1.00 14.82 268 ARG B CA 1
ATOM 5650 C C . ARG B 1 268 ? -1.551 -7.835 -38.660 1.00 14.00 268 ARG B C 1
ATOM 5651 O O . ARG B 1 268 ? -0.646 -8.510 -39.125 1.00 12.52 268 ARG B O 1
ATOM 5659 N N . GLY B 1 269 ? -2.808 -7.932 -39.084 1.00 12.78 269 GLY B N 1
ATOM 5660 C CA . GLY B 1 269 ? -3.199 -8.887 -40.116 1.00 14.27 269 GLY B CA 1
ATOM 5661 C C . GLY B 1 269 ? -2.646 -8.540 -41.482 1.00 14.38 269 GLY B C 1
ATOM 5662 O O . GLY B 1 269 ? -2.330 -9.427 -42.278 1.00 14.66 269 GLY B O 1
ATOM 5663 N N . GLU B 1 270 ? -2.507 -7.247 -41.769 1.00 14.97 270 GLU B N 1
ATOM 5664 C CA . GLU B 1 270 ? -1.910 -6.809 -43.027 1.00 16.40 270 GLU B CA 1
ATOM 5665 C C . GLU B 1 270 ? -0.445 -7.226 -43.114 1.00 14.73 270 GLU B C 1
ATOM 5666 O O . GLU B 1 270 ? 0.025 -7.689 -44.150 1.00 14.29 270 GLU B O 1
ATOM 5672 N N . VAL B 1 271 ? 0.271 -7.066 -42.005 1.00 13.00 271 VAL B N 1
ATOM 5673 C CA . VAL B 1 271 ? 1.661 -7.515 -41.948 1.00 12.90 271 VAL B CA 1
ATOM 5674 C C . VAL B 1 271 ? 1.732 -9.025 -42.180 1.00 12.35 271 VAL B C 1
ATOM 5675 O O . VAL B 1 271 ? 2.542 -9.491 -42.980 1.00 12.77 271 VAL B O 1
ATOM 5679 N N . GLY B 1 272 ? 0.888 -9.779 -41.472 1.00 11.97 272 GLY B N 1
ATOM 5680 C CA . GLY B 1 272 ? 0.879 -11.232 -41.570 1.00 11.45 272 GLY B CA 1
ATOM 5681 C C . GLY B 1 272 ? 0.486 -11.757 -42.943 1.00 11.70 272 GLY B C 1
ATOM 5682 O O . GLY B 1 272 ? 1.164 -12.604 -43.511 1.00 10.94 272 GLY B O 1
ATOM 5683 N N . LEU B 1 273 ? -0.608 -11.239 -43.487 1.00 11.46 273 LEU B N 1
ATOM 5684 C CA . LEU B 1 273 ? -1.072 -11.757 -44.792 1.00 11.98 273 LEU B CA 1
ATOM 5685 C C . LEU B 1 273 ? -0.034 -11.537 -45.871 1.00 12.09 273 LEU B C 1
ATOM 5686 O O . LEU B 1 273 ? 0.259 -12.436 -46.663 1.00 12.47 273 LEU B O 1
ATOM 5691 N N . GLU B 1 274 ? 0.574 -10.356 -45.885 1.00 12.03 274 GLU B N 1
ATOM 5692 C CA . GLU B 1 274 ? 1.604 -10.056 -46.862 1.00 12.57 274 GLU B CA 1
ATOM 5693 C C . GLU B 1 274 ? 2.877 -10.873 -46.677 1.00 12.66 274 GLU B C 1
ATOM 5694 O O . GLU B 1 274 ? 3.619 -11.113 -47.630 1.00 12.68 274 GLU B O 1
ATOM 5700 N N . ALA B 1 275 ? 3.125 -11.345 -45.460 1.00 11.43 275 ALA B N 1
ATOM 5701 C CA . ALA B 1 275 ? 4.250 -12.251 -45.237 1.00 11.53 275 ALA B CA 1
ATOM 5702 C C . ALA B 1 275 ? 4.144 -13.567 -46.029 1.00 11.73 275 ALA B C 1
ATOM 5703 O O . ALA B 1 275 ? 5.161 -14.228 -46.299 1.00 12.11 275 ALA B O 1
ATOM 5705 N N . LEU B 1 276 ? 2.924 -13.970 -46.364 1.00 11.30 276 LEU B N 1
ATOM 5706 C CA . LEU B 1 276 ? 2.686 -15.255 -47.040 1.00 11.38 276 LEU B CA 1
ATOM 5707 C C . LEU B 1 276 ? 3.094 -15.230 -48.506 1.00 11.79 276 LEU B C 1
ATOM 5708 O O . LEU B 1 276 ? 3.109 -16.273 -49.150 1.00 12.12 276 LEU B O 1
ATOM 5713 N N . TRP B 1 277 ? 3.406 -14.047 -49.028 1.00 11.51 277 TRP B N 1
ATOM 5714 C CA . TRP B 1 277 ? 3.869 -13.938 -50.403 1.00 11.65 277 TRP B CA 1
ATOM 5715 C C . TRP B 1 277 ? 5.252 -14.552 -50.557 1.00 12.07 277 TRP B C 1
ATOM 5716 O O . TRP B 1 277 ? 6.179 -14.205 -49.819 1.00 12.78 277 TRP B O 1
ATOM 5727 N N . ASP B 1 278 ? 5.393 -15.434 -51.532 1.00 12.81 278 ASP B N 1
ATOM 5728 C CA . ASP B 1 278 ? 6.691 -15.989 -51.857 1.00 13.96 278 ASP B CA 1
ATOM 5729 C C . ASP B 1 278 ? 7.213 -15.351 -53.140 1.00 14.67 278 ASP B C 1
ATOM 5730 O O . ASP B 1 278 ? 6.607 -15.496 -54.194 1.00 14.46 278 ASP B O 1
ATOM 5735 N N . ARG B 1 279 ? 8.322 -14.624 -53.034 1.00 14.42 279 ARG B N 1
ATOM 5736 C CA . ARG B 1 279 ? 8.850 -13.856 -54.169 1.00 15.38 279 ARG B CA 1
ATOM 5737 C C . ARG B 1 279 ? 9.399 -14.734 -55.291 1.00 16.07 279 ARG B C 1
ATOM 5738 O O . ARG B 1 279 ? 9.290 -14.370 -56.459 1.00 17.49 279 ARG B O 1
ATOM 5746 N N . GLU B 1 280 ? 10.006 -15.858 -54.946 1.00 17.82 280 GLU B N 1
ATOM 5747 C CA . GLU B 1 280 ? 10.479 -16.816 -55.970 1.00 19.48 280 GLU B CA 1
ATOM 5748 C C . GLU B 1 280 ? 9.366 -17.400 -56.824 1.00 19.18 280 GLU B C 1
ATOM 5749 O O . GLU B 1 280 ? 9.507 -17.508 -58.050 1.00 19.78 280 GLU B O 1
ATOM 5755 N N . ALA B 1 281 ? 8.263 -17.765 -56.178 1.00 18.22 281 ALA B N 1
ATOM 5756 C CA . ALA B 1 281 ? 7.115 -18.368 -56.856 1.00 17.92 281 ALA B CA 1
ATOM 5757 C C . ALA B 1 281 ? 6.188 -17.353 -57.516 1.00 16.67 281 ALA B C 1
ATOM 5758 O O . ALA B 1 281 ? 5.436 -17.701 -58.423 1.00 18.36 281 ALA B O 1
ATOM 5760 N N . GLY B 1 282 ? 6.213 -16.107 -57.044 1.00 14.76 282 GLY B N 1
ATOM 5761 C CA . GLY B 1 282 ? 5.252 -15.097 -57.426 1.00 14.08 282 GLY B CA 1
ATOM 5762 C C . GLY B 1 282 ? 3.831 -15.514 -57.061 1.00 13.95 282 GLY B C 1
ATOM 5763 O O . GLY B 1 282 ? 2.926 -15.450 -57.886 1.00 14.21 282 GLY B O 1
ATOM 5764 N N . PHE B 1 283 ? 3.636 -15.917 -55.809 1.00 13.62 283 PHE B N 1
ATOM 5765 C CA . PHE B 1 283 ? 2.330 -16.417 -55.365 1.00 12.66 283 PHE B CA 1
ATOM 5766 C C . PHE B 1 283 ? 2.256 -16.385 -53.845 1.00 12.73 283 PHE B C 1
ATOM 5767 O O . PHE B 1 283 ? 3.295 -16.336 -53.179 1.00 12.22 283 PHE B O 1
ATOM 5775 N N . TYR B 1 284 ? 1.037 -16.408 -53.309 1.00 12.10 284 TYR B N 1
ATOM 5776 C CA . TYR B 1 284 ? 0.821 -16.527 -51.851 1.00 12.21 284 TYR B CA 1
ATOM 5777 C C . TYR B 1 284 ? 0.649 -17.999 -51.470 1.00 12.97 284 TYR B C 1
ATOM 5778 O O . TYR B 1 284 ? -0.163 -18.717 -52.064 1.00 12.91 284 TYR B O 1
ATOM 5787 N N . PHE B 1 285 ? 1.377 -18.418 -50.444 1.00 12.54 285 PHE B N 1
ATOM 5788 C CA . PHE B 1 285 ? 1.338 -19.786 -49.962 1.00 13.11 285 PHE B CA 1
ATOM 5789 C C . PHE B 1 285 ? 0.781 -19.853 -48.543 1.00 12.89 285 PHE B C 1
ATOM 5790 O O . PHE B 1 285 ? 1.014 -18.964 -47.735 1.00 12.66 285 PHE B O 1
ATOM 5798 N N . SER B 1 286 ? 0.037 -20.912 -48.250 1.00 11.89 286 SER B N 1
ATOM 5799 C CA . SER B 1 286 ? -0.247 -21.267 -46.865 1.00 11.93 286 SER B CA 1
ATOM 5800 C C . SER B 1 286 ? 1.043 -21.784 -46.198 1.00 12.36 286 SER B C 1
ATOM 5801 O O . SER B 1 286 ? 1.974 -22.221 -46.885 1.00 13.24 286 SER B O 1
ATOM 5804 N N . TRP B 1 287 ? 1.096 -21.739 -44.869 1.00 12.62 287 TRP B N 1
ATOM 5805 C CA . TRP B 1 287 ? 2.281 -22.138 -44.109 1.00 12.61 287 TRP B CA 1
ATOM 5806 C C . TRP B 1 287 ? 1.963 -23.308 -43.183 1.00 13.00 287 TRP B C 1
ATOM 5807 O O . TRP B 1 287 ? 0.903 -23.347 -42.531 1.00 12.49 287 TRP B O 1
ATOM 5818 N N . ASP B 1 288 ? 2.886 -24.267 -43.137 1.00 12.81 288 ASP B N 1
ATOM 5819 C CA . ASP B 1 288 ? 2.777 -25.428 -42.275 1.00 13.02 288 ASP B CA 1
ATOM 5820 C C . ASP B 1 288 ? 3.568 -25.133 -41.013 1.00 13.14 288 ASP B C 1
ATOM 5821 O O . ASP B 1 288 ? 4.785 -25.065 -41.055 1.00 13.55 288 ASP B O 1
ATOM 5826 N N . LEU B 1 289 ? 2.879 -24.921 -39.896 1.00 13.42 289 LEU B N 1
ATOM 5827 C CA . LEU B 1 289 ? 3.561 -24.543 -38.658 1.00 14.58 289 LEU B CA 1
ATOM 5828 C C . LEU B 1 289 ? 4.148 -25.721 -37.895 1.00 15.73 289 LEU B C 1
ATOM 5829 O O . LEU B 1 289 ? 4.999 -25.509 -37.031 1.00 17.14 289 LEU B O 1
ATOM 5834 N N . VAL B 1 290 ? 3.716 -26.938 -38.209 1.00 15.62 290 VAL B N 1
ATOM 5835 C CA . VAL B 1 290 ? 4.343 -28.148 -37.645 1.00 16.71 290 VAL B CA 1
ATOM 5836 C C . VAL B 1 290 ? 5.748 -28.325 -38.255 1.00 17.24 290 VAL B C 1
ATOM 5837 O O . VAL B 1 290 ? 6.744 -28.448 -37.526 1.00 17.72 290 VAL B O 1
ATOM 5841 N N . ALA B 1 291 ? 5.839 -28.287 -39.582 1.00 16.38 291 ALA B N 1
ATOM 5842 C CA . ALA B 1 291 ? 7.134 -28.315 -40.275 1.00 17.09 291 ALA B CA 1
ATOM 5843 C C . ALA B 1 291 ? 7.901 -27.010 -40.160 1.00 16.61 291 ALA B C 1
ATOM 5844 O O . ALA B 1 291 ? 9.125 -26.999 -40.286 1.00 18.85 291 ALA B O 1
ATOM 5846 N N . GLY B 1 292 ? 7.192 -25.904 -39.946 1.00 15.64 292 GLY B N 1
ATOM 5847 C CA . GLY B 1 292 ? 7.823 -24.586 -39.954 1.00 15.43 292 GLY B CA 1
ATOM 5848 C C . GLY B 1 292 ? 8.245 -24.134 -41.336 1.00 15.96 292 GLY B C 1
ATOM 5849 O O . GLY B 1 292 ? 9.299 -23.512 -41.495 1.00 16.05 292 GLY B O 1
ATOM 5850 N N . GLU B 1 293 ? 7.433 -24.437 -42.347 1.00 16.11 293 GLU B N 1
ATOM 5851 C CA . GLU B 1 293 ? 7.766 -24.153 -43.731 1.00 17.03 293 GLU B CA 1
ATOM 5852 C C . GLU B 1 293 ? 6.561 -23.666 -44.520 1.00 15.64 293 GLU B C 1
ATOM 5853 O O . GLU B 1 293 ? 5.453 -24.130 -44.300 1.00 14.86 293 GLU B O 1
ATOM 5859 N N . PRO B 1 294 ? 6.788 -22.784 -45.501 1.00 15.45 294 PRO B N 1
ATOM 5860 C CA . PRO B 1 294 ? 5.721 -22.551 -46.463 1.00 15.22 294 PRO B CA 1
ATOM 5861 C C . PRO B 1 294 ? 5.337 -23.830 -47.200 1.00 15.18 294 PRO B C 1
ATOM 5862 O O . PRO B 1 294 ? 6.182 -24.713 -47.412 1.00 16.82 294 PRO B O 1
ATOM 5866 N N . ILE B 1 295 ? 4.068 -23.934 -47.563 1.00 14.88 295 ILE B N 1
ATOM 5867 C CA . ILE B 1 295 ? 3.570 -25.032 -48.386 1.00 14.96 295 ILE B CA 1
ATOM 5868 C C . ILE B 1 295 ? 3.595 -24.553 -49.833 1.00 15.63 295 ILE B C 1
ATOM 5869 O O . ILE B 1 295 ? 2.759 -23.753 -50.237 1.00 16.70 295 ILE B O 1
ATOM 5874 N N . ALA B 1 296 ? 4.532 -25.067 -50.622 1.00 16.23 296 ALA B N 1
ATOM 5875 C CA . ALA B 1 296 ? 4.753 -24.521 -51.964 1.00 16.51 296 ALA B CA 1
ATOM 5876 C C . ALA B 1 296 ? 3.811 -25.158 -52.974 1.00 16.41 296 ALA B C 1
ATOM 5877 O O . ALA B 1 296 ? 4.248 -25.893 -53.877 1.00 16.73 296 ALA B O 1
ATOM 5879 N N . VAL B 1 297 ? 2.522 -24.885 -52.812 1.00 15.97 297 VAL B N 1
ATOM 5880 C CA . VAL B 1 297 ? 1.481 -25.385 -53.693 1.00 15.72 297 VAL B CA 1
ATOM 5881 C C . VAL B 1 297 ? 0.580 -24.217 -54.036 1.00 15.68 297 VAL B C 1
ATOM 5882 O O . VAL B 1 297 ? 0.059 -23.557 -53.144 1.00 15.31 297 VAL B O 1
ATOM 5886 N N . LYS B 1 298 ? 0.455 -23.924 -55.329 1.00 15.07 298 LYS B N 1
ATOM 5887 C CA . LYS B 1 298 ? -0.355 -22.796 -55.805 1.00 14.68 298 LYS B CA 1
ATOM 5888 C C . LYS B 1 298 ? -1.822 -23.212 -55.974 1.00 14.96 298 LYS B C 1
ATOM 5889 O O . LYS B 1 298 ? -2.169 -23.920 -56.929 1.00 15.35 298 LYS B O 1
ATOM 5895 N N . THR B 1 299 ? -2.682 -22.744 -55.067 1.00 13.27 299 THR B N 1
ATOM 5896 C CA . THR B 1 299 ? -4.124 -23.000 -55.147 1.00 12.27 299 THR B CA 1
ATOM 5897 C C . THR B 1 299 ? -4.890 -21.722 -55.372 1.00 11.91 299 THR B C 1
ATOM 5898 O O . THR B 1 299 ? -4.329 -20.635 -55.257 1.00 11.75 299 THR B O 1
ATOM 5902 N N . SER B 1 300 ? -6.182 -21.840 -55.694 1.00 11.35 300 SER B N 1
ATOM 5903 C CA . SER B 1 300 ? -6.994 -20.659 -55.919 1.00 11.23 300 SER B CA 1
ATOM 5904 C C . SER B 1 300 ? -7.081 -19.792 -54.654 1.00 10.83 300 SER B C 1
ATOM 5905 O O . SER B 1 300 ? -7.373 -18.604 -54.751 1.00 11.26 300 SER B O 1
ATOM 5908 N N . ALA B 1 301 ? -6.844 -20.389 -53.489 1.00 10.87 301 ALA B N 1
ATOM 5909 C CA . ALA B 1 301 ? -6.852 -19.624 -52.233 1.00 10.71 301 ALA B CA 1
ATOM 5910 C C . ALA B 1 301 ? -5.792 -18.528 -52.218 1.00 10.54 301 ALA B C 1
ATOM 5911 O O . ALA B 1 301 ? -5.979 -17.479 -51.588 1.00 10.24 301 ALA B O 1
ATOM 5913 N N . GLY B 1 302 ? -4.691 -18.779 -52.919 1.00 10.59 302 GLY B N 1
ATOM 5914 C CA . GLY B 1 302 ? -3.582 -17.841 -53.007 1.00 10.78 302 GLY B CA 1
ATOM 5915 C C . GLY B 1 302 ? -3.915 -16.553 -53.712 1.00 10.74 302 GLY B C 1
ATOM 5916 O O . GLY B 1 302 ? -3.146 -15.590 -53.626 1.00 11.09 302 GLY B O 1
ATOM 5917 N N . PHE B 1 303 ? -5.062 -16.497 -54.397 1.00 10.84 303 PHE B N 1
ATOM 5918 C CA . PHE B 1 303 ? -5.548 -15.248 -54.982 1.00 11.15 303 PHE B CA 1
ATOM 5919 C C . PHE B 1 303 ? -6.367 -14.409 -54.004 1.00 10.81 303 PHE B C 1
ATOM 5920 O O . PHE B 1 303 ? -6.607 -13.225 -54.254 1.00 10.95 303 PHE B O 1
ATOM 5928 N N . LEU B 1 304 ? -6.826 -15.019 -52.910 1.00 10.90 304 LEU B N 1
ATOM 5929 C CA . LEU B 1 304 ? -7.747 -14.327 -52.019 1.00 10.75 304 LEU B CA 1
ATOM 5930 C C . LEU B 1 304 ? -7.195 -13.093 -51.305 1.00 10.18 304 LEU B C 1
ATOM 5931 O O . LEU B 1 304 ? -7.991 -12.254 -50.931 1.00 10.23 304 LEU B O 1
ATOM 5936 N N . PRO B 1 305 ? -5.866 -12.933 -51.172 1.00 10.38 305 PRO B N 1
ATOM 5937 C CA . PRO B 1 305 ? -5.440 -11.625 -50.634 1.00 10.57 305 PRO B CA 1
ATOM 5938 C C . PRO B 1 305 ? -5.881 -10.416 -51.466 1.00 10.78 305 PRO B C 1
ATOM 5939 O O . PRO B 1 305 ? -5.942 -9.296 -50.949 1.00 11.64 305 PRO B O 1
ATOM 5943 N N . LEU B 1 306 ? -6.229 -10.622 -52.740 1.00 10.65 306 LEU B N 1
ATOM 5944 C CA . LEU B 1 306 ? -6.839 -9.553 -53.519 1.00 10.88 306 LEU B CA 1
ATOM 5945 C C . LEU B 1 306 ? -8.169 -9.084 -52.930 1.00 10.52 306 LEU B C 1
ATOM 5946 O O . LEU B 1 306 ? -8.478 -7.889 -52.936 1.00 10.31 306 LEU B O 1
ATOM 5951 N N . PHE B 1 307 ? -8.970 -10.040 -52.449 1.00 10.85 307 PHE B N 1
ATOM 5952 C CA . PHE B 1 307 ? -10.245 -9.787 -51.797 1.00 11.14 307 PHE B CA 1
ATOM 5953 C C . PHE B 1 307 ? -10.031 -9.073 -50.443 1.00 11.62 307 PHE B C 1
ATOM 5954 O O . PHE B 1 307 ? -10.851 -8.272 -50.027 1.00 11.88 307 PHE B O 1
ATOM 5962 N N . ALA B 1 308 ? -8.921 -9.375 -49.786 1.00 12.33 308 ALA B N 1
ATOM 5963 C CA . ALA B 1 308 ? -8.531 -8.674 -48.549 1.00 12.71 308 ALA B CA 1
ATOM 5964 C C . ALA B 1 308 ? -8.086 -7.225 -48.789 1.00 13.47 308 ALA B C 1
ATOM 5965 O O . ALA B 1 308 ? -8.239 -6.377 -47.907 1.00 14.86 308 ALA B O 1
ATOM 5967 N N . GLY B 1 309 ? -7.478 -6.955 -49.948 1.00 13.35 309 GLY B N 1
ATOM 5968 C CA . GLY B 1 309 ? -6.998 -5.610 -50.273 1.00 13.54 309 GLY B CA 1
ATOM 5969 C C . GLY B 1 309 ? -5.615 -5.276 -49.752 1.00 14.08 309 GLY B C 1
ATOM 5970 O O . GLY B 1 309 ? -5.259 -4.093 -49.661 1.00 14.50 309 GLY B O 1
ATOM 5971 N N . THR B 1 310 ? -4.820 -6.301 -49.457 1.00 13.95 310 THR B N 1
ATOM 5972 C CA . THR B 1 310 ? -3.480 -6.110 -48.881 1.00 14.73 310 THR B CA 1
ATOM 5973 C C . THR B 1 310 ? -2.311 -5.938 -49.874 1.00 14.31 310 THR B C 1
ATOM 5974 O O . THR B 1 310 ? -1.402 -5.166 -49.567 1.00 13.50 310 THR B O 1
ATOM 5978 N N . PRO B 1 311 ? -2.306 -6.623 -51.049 1.00 14.12 311 PRO B N 1
ATOM 5979 C CA . PRO B 1 311 ? -1.110 -6.410 -51.857 1.00 14.17 311 PRO B CA 1
ATOM 5980 C C . PRO B 1 311 ? -1.017 -5.023 -52.477 1.00 13.47 311 PRO B C 1
ATOM 5981 O O . PRO B 1 311 ? -2.016 -4.305 -52.596 1.00 13.41 311 PRO B O 1
ATOM 5985 N N . HIS B 1 312 ? 0.189 -4.650 -52.861 1.00 13.39 312 HIS B N 1
ATOM 5986 C CA . HIS B 1 312 ? 0.364 -3.523 -53.752 1.00 14.28 312 HIS B CA 1
ATOM 5987 C C . HIS B 1 312 ? 0.076 -3.984 -55.185 1.00 13.98 312 HIS B C 1
ATOM 5988 O O . HIS B 1 312 ? -0.067 -5.167 -55.454 1.00 13.54 312 HIS B O 1
ATOM 5995 N N . GLN B 1 313 ? -0.022 -3.028 -56.087 1.00 14.74 313 GLN B N 1
ATOM 5996 C CA . GLN B 1 313 ? -0.470 -3.284 -57.449 1.00 16.36 313 GLN B CA 1
ATOM 5997 C C . GLN B 1 313 ? 0.459 -4.183 -58.241 1.00 15.80 313 GLN B C 1
ATOM 5998 O O . GLN B 1 313 ? 0.009 -4.960 -59.073 1.00 15.63 313 GLN B O 1
ATOM 6004 N N . GLY B 1 314 ? 1.759 -4.080 -57.989 1.00 16.01 314 GLY B N 1
ATOM 6005 C CA . GLY B 1 314 ? 2.730 -4.956 -58.651 1.00 16.50 314 GLY B CA 1
ATOM 6006 C C . GLY B 1 314 ? 2.493 -6.408 -58.343 1.00 16.02 314 GLY B C 1
ATOM 6007 O O . GLY B 1 314 ? 2.488 -7.251 -59.229 1.00 16.91 314 GLY B O 1
ATOM 6008 N N . ARG B 1 315 ? 2.255 -6.696 -57.067 1.00 15.00 315 ARG B N 1
ATOM 6009 C CA . ARG B 1 315 ? 1.944 -8.017 -56.626 1.00 15.41 315 ARG B CA 1
ATOM 6010 C C . ARG B 1 315 ? 0.616 -8.510 -57.245 1.00 14.31 315 ARG B C 1
ATOM 6011 O O . ARG B 1 315 ? 0.501 -9.645 -57.690 1.00 14.08 315 ARG B O 1
ATOM 6019 N N . ALA B 1 316 ? -0.379 -7.641 -57.281 1.00 13.44 316 ALA B N 1
ATOM 6020 C CA . ALA B 1 316 ? -1.656 -7.977 -57.936 1.00 13.17 316 ALA B CA 1
ATOM 6021 C C . ALA B 1 316 ? -1.452 -8.280 -59.429 1.00 13.38 316 ALA B C 1
ATOM 6022 O O . ALA B 1 316 ? -2.091 -9.185 -59.982 1.00 13.12 316 ALA B O 1
ATOM 6024 N N . SER B 1 317 ? -0.543 -7.544 -60.065 1.00 13.76 317 SER B N 1
ATOM 6025 C CA . SER B 1 317 ? -0.263 -7.765 -61.490 1.00 14.69 317 SER B CA 1
ATOM 6026 C C . SER B 1 317 ? 0.395 -9.135 -61.710 1.00 14.25 317 SER B C 1
ATOM 6027 O O . SER B 1 317 ? 0.080 -9.819 -62.689 1.00 14.42 317 SER B O 1
ATOM 6030 N N . LEU B 1 318 ? 1.283 -9.548 -60.807 1.00 13.47 318 LEU B N 1
ATOM 6031 C CA . LEU B 1 318 ? 1.878 -10.893 -60.876 1.00 13.12 318 LEU B CA 1
ATOM 6032 C C . LEU B 1 318 ? 0.821 -11.979 -60.695 1.00 12.86 318 LEU B C 1
ATOM 6033 O O . LEU B 1 318 ? 0.862 -13.011 -61.354 1.00 13.19 318 LEU B O 1
ATOM 6038 N N . LEU B 1 319 ? -0.153 -11.739 -59.822 1.00 12.63 319 LEU B N 1
ATOM 6039 C CA . LEU B 1 319 ? -1.301 -12.659 -59.707 1.00 12.69 319 LEU B CA 1
ATOM 6040 C C . LEU B 1 319 ? -2.141 -12.678 -60.980 1.00 12.91 319 LEU B C 1
ATOM 6041 O O . LEU B 1 319 ? -2.553 -13.750 -61.413 1.00 12.93 319 LEU B O 1
ATOM 6046 N N . ALA B 1 320 ? -2.397 -11.516 -61.564 1.00 13.29 320 ALA B N 1
ATOM 6047 C CA . ALA B 1 320 ? -3.146 -11.443 -62.834 1.00 14.32 320 ALA B CA 1
ATOM 6048 C C . ALA B 1 320 ? -2.440 -12.263 -63.908 1.00 15.19 320 ALA B C 1
ATOM 6049 O O . ALA B 1 320 ? -3.079 -13.024 -64.647 1.00 14.72 320 ALA B O 1
ATOM 6051 N N . GLN B 1 321 ? -1.116 -12.126 -63.980 1.00 15.83 321 GLN B N 1
ATOM 6052 C CA . GLN B 1 321 ? -0.333 -12.896 -64.947 1.00 17.09 321 GLN B CA 1
ATOM 6053 C C . GLN B 1 321 ? -0.463 -14.400 -64.697 1.00 17.03 321 GLN B C 1
ATOM 6054 O O . GLN B 1 321 ? -0.577 -15.188 -65.644 1.00 17.60 321 GLN B O 1
ATOM 6060 N N . GLU B 1 322 ? -0.478 -14.800 -63.425 1.00 15.76 322 GLU B N 1
ATOM 6061 C CA . GLU B 1 322 ? -0.616 -16.206 -63.072 1.00 15.32 322 GLU B CA 1
ATOM 6062 C C . GLU B 1 322 ? -1.991 -16.778 -63.455 1.00 15.54 322 GLU B C 1
ATOM 6063 O O . GLU B 1 322 ? -2.072 -17.884 -64.002 1.00 15.93 322 GLU B O 1
ATOM 6069 N N . ALA B 1 323 ? -3.047 -16.018 -63.189 1.00 15.20 323 ALA B N 1
ATOM 6070 C CA . ALA B 1 323 ? -4.417 -16.433 -63.528 1.00 15.72 323 ALA B CA 1
ATOM 6071 C C . ALA B 1 323 ? -4.531 -16.607 -65.049 1.00 17.73 323 ALA B C 1
ATOM 6072 O O . ALA B 1 323 ? -5.133 -17.573 -65.526 1.00 18.12 323 ALA B O 1
ATOM 6074 N N . GLU B 1 324 ? -3.942 -15.679 -65.794 1.00 18.92 324 GLU B N 1
ATOM 6075 C CA . GLU B 1 324 ? -3.953 -15.796 -67.258 1.00 21.29 324 GLU B CA 1
ATOM 6076 C C . GLU B 1 324 ? -3.194 -17.023 -67.742 1.00 21.08 324 GLU B C 1
ATOM 6077 O O . GLU B 1 324 ? -3.618 -17.680 -68.708 1.00 20.33 324 GLU B O 1
ATOM 6083 N N . ARG B 1 325 ? -2.095 -17.370 -67.079 1.00 19.46 325 ARG B N 1
ATOM 6084 C CA . ARG B 1 325 ? -1.380 -18.612 -67.424 1.00 19.80 325 ARG B CA 1
ATOM 6085 C C . ARG B 1 325 ? -2.259 -19.825 -67.167 1.00 19.89 325 ARG B C 1
ATOM 6086 O O . ARG B 1 325 ? -2.295 -20.769 -67.974 1.00 19.34 325 ARG B O 1
ATOM 6094 N N . TRP B 1 326 ? -2.982 -19.815 -66.048 1.00 17.54 326 TRP B N 1
ATOM 6095 C CA . TRP B 1 326 ? -3.876 -20.932 -65.750 1.00 17.47 326 TRP B CA 1
ATOM 6096 C C . TRP B 1 326 ? -4.921 -21.067 -66.873 1.00 18.62 326 TRP B C 1
ATOM 6097 O O . TRP B 1 326 ? -5.284 -22.176 -67.250 1.00 20.20 326 TRP B O 1
ATOM 6108 N N . GLY B 1 327 ? -5.360 -19.936 -67.417 1.00 19.28 327 GLY B N 1
ATOM 6109 C CA . GLY B 1 327 ? -6.334 -19.914 -68.507 1.00 21.22 327 GLY B CA 1
ATOM 6110 C C . GLY B 1 327 ? -5.803 -20.384 -69.852 1.00 22.88 327 GLY B C 1
ATOM 6111 O O . GLY B 1 327 ? -6.587 -20.579 -70.788 1.00 24.77 327 GLY B O 1
ATOM 6112 N N . GLU B 1 328 ? -4.494 -20.576 -69.966 1.00 24.97 328 GLU B N 1
ATOM 6113 C CA . GLU B 1 328 ? -3.909 -21.134 -71.192 1.00 26.80 328 GLU B CA 1
ATOM 6114 C C . GLU B 1 328 ? -4.170 -22.633 -71.295 1.00 28.17 328 GLU B C 1
ATOM 6115 O O . GLU B 1 328 ? -4.109 -23.199 -72.386 1.00 27.10 328 GLU B O 1
ATOM 6121 N N . LYS B 1 329 ? -4.447 -23.273 -70.159 1.00 26.86 329 LYS B N 1
ATOM 6122 C CA . LYS B 1 329 ? -4.660 -24.709 -70.124 1.00 29.31 329 LYS B CA 1
ATOM 6123 C C . LYS B 1 329 ? -6.071 -25.115 -69.673 1.00 27.64 329 LYS B C 1
ATOM 6124 O O . LYS B 1 329 ? -6.501 -26.234 -69.931 1.00 30.93 329 LYS B O 1
ATOM 6130 N N . ALA B 1 330 ? -6.795 -24.214 -69.026 1.00 25.55 330 ALA B N 1
ATOM 6131 C CA . ALA B 1 330 ? -8.176 -24.492 -68.623 1.00 24.74 330 ALA B CA 1
ATOM 6132 C C . ALA B 1 330 ? -9.120 -23.591 -69.388 1.00 23.77 330 ALA B C 1
ATOM 6133 O O . ALA B 1 330 ? -8.913 -22.383 -69.431 1.00 23.09 330 ALA B O 1
ATOM 6135 N N . ARG B 1 331 ? -10.155 -24.173 -69.993 1.00 21.48 331 ARG B N 1
ATOM 6136 C CA . ARG B 1 331 ? -11.196 -23.413 -70.669 1.00 21.68 331 ARG B CA 1
ATOM 6137 C C . ARG B 1 331 ? -11.909 -22.431 -69.738 1.00 19.88 331 ARG B C 1
ATOM 6138 O O . ARG B 1 331 ? -12.169 -21.306 -70.133 1.00 21.50 331 ARG B O 1
ATOM 6146 N N . TYR B 1 332 ? -12.223 -22.853 -68.509 1.00 17.19 332 TYR B N 1
ATOM 6147 C CA . TYR B 1 332 ? -12.933 -22.001 -67.574 1.00 15.94 332 TYR B CA 1
ATOM 6148 C C . TYR B 1 332 ? -12.017 -21.634 -66.413 1.00 14.98 332 TYR B C 1
ATOM 6149 O O . TYR B 1 332 ? -11.343 -22.492 -65.855 1.00 15.17 332 TYR B O 1
ATOM 6158 N N . LEU B 1 333 ? -11.996 -20.351 -66.085 1.00 14.72 333 LEU B N 1
ATOM 6159 C CA . LEU B 1 333 ? -11.348 -19.907 -64.846 1.00 14.50 333 LEU B CA 1
ATOM 6160 C C . LEU B 1 333 ? -12.383 -19.900 -63.737 1.00 14.00 333 LEU B C 1
ATOM 6161 O O . LEU B 1 333 ? -13.559 -19.783 -64.008 1.00 13.26 333 LEU B O 1
ATOM 6166 N N . LEU B 1 334 ? -11.977 -20.013 -62.471 1.00 13.17 334 LEU B N 1
ATOM 6167 C CA . LEU B 1 334 ? -10.624 -20.206 -62.011 1.00 13.61 334 LEU B CA 1
ATOM 6168 C C . LEU B 1 334 ? -10.497 -21.616 -61.424 1.00 13.78 334 LEU B C 1
ATOM 6169 O O . LEU B 1 334 ? -11.175 -21.941 -60.439 1.00 14.29 334 LEU B O 1
ATOM 6174 N N . PRO B 1 335 ? -9.637 -22.467 -61.997 1.00 14.01 335 PRO B N 1
ATOM 6175 C CA . PRO B 1 335 ? -9.477 -23.770 -61.355 1.00 14.07 335 PRO B CA 1
ATOM 6176 C C . PRO B 1 335 ? -8.937 -23.633 -59.933 1.00 14.30 335 PRO B C 1
ATOM 6177 O O . PRO B 1 335 ? -8.257 -22.649 -59.622 1.00 12.63 335 PRO B O 1
ATOM 6181 N N . SER B 1 336 ? -9.252 -24.607 -59.083 1.00 14.82 336 SER B N 1
ATOM 6182 C CA . SER B 1 336 ? -8.873 -24.546 -57.678 1.00 14.77 336 SER B CA 1
ATOM 6183 C C . SER B 1 336 ? -7.388 -24.861 -57.433 1.00 15.49 336 SER B C 1
ATOM 6184 O O . SER B 1 336 ? -6.850 -24.544 -56.374 1.00 14.90 336 SER B O 1
ATOM 6187 N N . VAL B 1 337 ? -6.737 -25.480 -58.414 1.00 15.49 337 VAL B N 1
ATOM 6188 C CA A VAL B 1 337 ? -5.292 -25.591 -58.427 0.50 16.34 337 VAL B CA 1
ATOM 6189 C CA B VAL B 1 337 ? -5.295 -25.628 -58.417 0.50 16.46 337 VAL B CA 1
ATOM 6190 C C . VAL B 1 337 ? -4.769 -25.357 -59.827 1.00 16.74 337 VAL B C 1
ATOM 6191 O O . VAL B 1 337 ? -5.494 -25.512 -60.827 1.00 16.16 337 VAL B O 1
ATOM 6198 N N . ASP B 1 338 ? -3.524 -24.931 -59.882 1.00 17.94 338 ASP B N 1
ATOM 6199 C CA . ASP B 1 338 ? -2.812 -24.719 -61.114 1.00 19.92 338 ASP B CA 1
ATOM 6200 C C . ASP B 1 338 ? -3.005 -25.947 -62.010 1.00 20.87 338 ASP B C 1
ATOM 6201 O O . ASP B 1 338 ? -2.697 -27.061 -61.589 1.00 20.67 338 ASP B O 1
ATOM 6206 N N . PRO B 1 339 ? -3.539 -25.756 -63.238 1.00 21.57 339 PRO B N 1
ATOM 6207 C CA . PRO B 1 339 ? -3.807 -26.928 -64.088 1.00 22.62 339 PRO B CA 1
ATOM 6208 C C . PRO B 1 339 ? -2.556 -27.696 -64.525 1.00 24.65 339 PRO B C 1
ATOM 6209 O O . PRO B 1 339 ? -2.686 -28.824 -64.999 1.00 25.20 339 PRO B O 1
ATOM 6213 N N . THR B 1 340 ? -1.377 -27.097 -64.352 1.00 25.84 340 THR B N 1
ATOM 6214 C CA . THR B 1 340 ? -0.112 -27.786 -64.616 1.00 27.33 340 THR B CA 1
ATOM 6215 C C . THR B 1 340 ? 0.464 -28.481 -63.378 1.00 26.67 340 THR B C 1
ATOM 6216 O O . THR B 1 340 ? 1.488 -29.149 -63.480 1.00 29.06 340 THR B O 1
ATOM 6220 N N . SER B 1 341 ? -0.170 -28.332 -62.213 1.00 24.99 341 SER B N 1
ATOM 6221 C CA . SER B 1 341 ? 0.299 -29.039 -61.021 1.00 23.55 341 SER B CA 1
ATOM 6222 C C . SER B 1 341 ? 0.196 -30.562 -61.219 1.00 23.83 341 SER B C 1
ATOM 6223 O O . SER B 1 341 ? -0.738 -31.046 -61.870 1.00 22.55 341 SER B O 1
ATOM 6226 N N . PRO B 1 342 ? 1.152 -31.322 -60.653 1.00 23.73 342 PRO B N 1
ATOM 6227 C CA . PRO B 1 342 ? 1.009 -32.782 -60.638 1.00 23.40 342 PRO B CA 1
ATOM 6228 C C . PRO B 1 342 ? -0.181 -33.251 -59.803 1.00 23.19 342 PRO B C 1
ATOM 6229 O O . PRO B 1 342 ? -0.619 -34.384 -59.950 1.00 23.96 342 PRO B O 1
ATOM 6233 N N . PHE B 1 343 ? -0.710 -32.381 -58.947 1.00 22.32 343 PHE B N 1
ATOM 6234 C CA . PHE B 1 343 ? -1.861 -32.722 -58.115 1.00 22.34 343 PHE B CA 1
ATOM 6235 C C . PHE B 1 343 ? -3.205 -32.381 -58.782 1.00 21.01 343 PHE B C 1
ATOM 6236 O O . PHE B 1 343 ? -4.239 -32.647 -58.197 1.00 21.02 343 PHE B O 1
ATOM 6244 N N . PHE B 1 344 ? -3.189 -31.797 -59.982 1.00 20.14 344 PHE B N 1
ATOM 6245 C CA . PHE B 1 344 ? -4.431 -31.381 -60.661 1.00 20.26 344 PHE B CA 1
ATOM 6246 C C . PHE B 1 344 ? -5.297 -32.593 -61.024 1.00 20.45 344 PHE B C 1
ATOM 6247 O O . PHE B 1 344 ? -4.834 -33.538 -61.669 1.00 20.13 344 PHE B O 1
ATOM 6255 N N . GLU B 1 345 ? -6.545 -32.555 -60.559 1.00 20.17 345 GLU B N 1
ATOM 6256 C CA . GLU B 1 345 ? -7.574 -33.536 -60.879 1.00 20.35 345 GLU B CA 1
ATOM 6257 C C . GLU B 1 345 ? -8.838 -32.745 -61.218 1.00 19.14 345 GLU B C 1
ATOM 6258 O O . GLU B 1 345 ? -9.470 -32.200 -60.305 1.00 19.33 345 GLU B O 1
ATOM 6264 N N . PRO B 1 346 ? -9.213 -32.652 -62.516 1.00 19.32 346 PRO B N 1
ATOM 6265 C CA . PRO B 1 346 ? -10.275 -31.731 -62.976 1.00 18.70 346 PRO B CA 1
ATOM 6266 C C . PRO B 1 346 ? -11.667 -31.926 -62.379 1.00 17.17 346 PRO B C 1
ATOM 6267 O O . PRO B 1 346 ? -12.475 -31.001 -62.417 1.00 16.14 346 PRO B O 1
ATOM 6271 N N . GLY B 1 347 ? -11.943 -33.103 -61.822 1.00 16.90 347 GLY B N 1
ATOM 6272 C CA . GLY B 1 347 ? -13.220 -33.371 -61.180 1.00 16.93 347 GLY B CA 1
ATOM 6273 C C . GLY B 1 347 ? -13.227 -33.509 -59.670 1.00 17.21 347 GLY B C 1
ATOM 6274 O O . GLY B 1 347 ? -14.304 -33.609 -59.086 1.00 17.96 347 GLY B O 1
ATOM 6275 N N . ARG B 1 348 ? -12.066 -33.531 -59.015 1.00 16.41 348 ARG B N 1
ATOM 6276 C CA . ARG B 1 348 ? -12.048 -33.927 -57.590 1.00 16.62 348 ARG B CA 1
ATOM 6277 C C . ARG B 1 348 ? -12.016 -32.777 -56.588 1.00 15.26 348 ARG B C 1
ATOM 6278 O O . ARG B 1 348 ? -10.974 -32.494 -55.977 1.00 15.59 348 ARG B O 1
ATOM 6286 N N . TYR B 1 349 ? -13.173 -32.141 -56.447 1.00 14.96 349 TYR B N 1
ATOM 6287 C CA . TYR B 1 349 ? -13.496 -31.289 -55.290 1.00 14.61 349 TYR B CA 1
ATOM 6288 C C . TYR B 1 349 ? -12.609 -30.029 -55.301 1.00 14.27 349 TYR B C 1
ATOM 6289 O O . TYR B 1 349 ? -12.843 -29.140 -56.138 1.00 13.75 349 TYR B O 1
ATOM 6298 N N . TRP B 1 350 ? -11.601 -29.940 -54.429 1.00 13.69 350 TRP B N 1
ATOM 6299 C CA . TRP B 1 350 ? -10.723 -28.749 -54.377 1.00 13.18 350 TRP B CA 1
ATOM 6300 C C . TRP B 1 350 ? -9.350 -28.967 -55.023 1.00 13.84 350 TRP B C 1
ATOM 6301 O O . TRP B 1 350 ? -8.396 -28.193 -54.768 1.00 13.66 350 TRP B O 1
ATOM 6312 N N . ARG B 1 351 ? -9.240 -29.980 -55.896 1.00 13.29 351 ARG B N 1
ATOM 6313 C CA . ARG B 1 351 ? -7.963 -30.323 -56.527 1.00 13.79 351 ARG B CA 1
ATOM 6314 C C . ARG B 1 351 ? -7.929 -29.991 -58.016 1.00 14.01 351 ARG B C 1
ATOM 6315 O O . ARG B 1 351 ? -7.166 -30.588 -58.771 1.00 14.83 351 ARG B O 1
ATOM 6323 N N . GLY B 1 352 ? -8.725 -29.010 -58.426 1.00 13.17 352 GLY B N 1
ATOM 6324 C CA . GLY B 1 352 ? -8.809 -28.645 -59.839 1.00 13.43 352 GLY B CA 1
ATOM 6325 C C . GLY B 1 352 ? -10.084 -27.947 -60.260 1.00 13.39 352 GLY B C 1
ATOM 6326 O O . GLY B 1 352 ? -10.030 -26.968 -61.015 1.00 14.24 352 GLY B O 1
ATOM 6327 N N . PRO B 1 353 ? -11.257 -28.444 -59.810 1.00 13.21 353 PRO B N 1
ATOM 6328 C CA . PRO B 1 353 ? -12.507 -27.810 -60.238 1.00 12.93 353 PRO B CA 1
ATOM 6329 C C . PRO B 1 353 ? -12.681 -26.324 -59.908 1.00 13.28 353 PRO B C 1
ATOM 6330 O O . PRO B 1 353 ? -12.072 -25.795 -58.968 1.00 11.94 353 PRO B O 1
ATOM 6334 N N . VAL B 1 354 ? -13.521 -25.680 -60.705 1.00 13.01 354 VAL B N 1
ATOM 6335 C CA . VAL B 1 354 ? -13.923 -24.287 -60.545 1.00 12.89 354 VAL B CA 1
ATOM 6336 C C . VAL B 1 354 ? -15.052 -24.182 -59.535 1.00 12.64 354 VAL B C 1
ATOM 6337 O O . VAL B 1 354 ? -16.028 -24.929 -59.606 1.00 11.93 354 VAL B O 1
ATOM 6341 N N . TRP B 1 355 ? -14.952 -23.201 -58.639 1.00 12.23 355 TRP B N 1
ATOM 6342 C CA . TRP B 1 355 ? -15.954 -22.941 -57.625 1.00 11.56 355 TRP B CA 1
ATOM 6343 C C . TRP B 1 355 ? -16.535 -21.535 -57.767 1.00 11.42 355 TRP B C 1
ATOM 6344 O O . TRP B 1 355 ? -15.793 -20.572 -57.940 1.00 11.46 355 TRP B O 1
ATOM 6355 N N . ILE B 1 356 ? -17.848 -21.399 -57.647 1.00 11.75 356 ILE B N 1
ATOM 6356 C CA . ILE B 1 356 ? -18.502 -20.101 -57.898 1.00 11.96 356 ILE B CA 1
ATOM 6357 C C . ILE B 1 356 ? -18.131 -19.080 -56.808 1.00 11.29 356 ILE B C 1
ATOM 6358 O O . ILE B 1 356 ? -17.880 -17.912 -57.107 1.00 11.43 356 ILE B O 1
ATOM 6363 N N . ASN B 1 357 ? -18.115 -19.491 -55.543 1.00 11.21 357 ASN B N 1
ATOM 6364 C CA . ASN B 1 357 ? -17.775 -18.541 -54.486 1.00 10.76 357 ASN B CA 1
ATOM 6365 C C . ASN B 1 357 ? -16.352 -17.969 -54.610 1.00 10.82 357 ASN B C 1
ATOM 6366 O O . ASN B 1 357 ? -16.132 -16.784 -54.351 1.00 11.42 357 ASN B O 1
ATOM 6371 N N . VAL B 1 358 ? -15.393 -18.812 -54.970 1.00 10.90 358 VAL B N 1
ATOM 6372 C CA . VAL B 1 358 ? -14.011 -18.357 -55.168 1.00 10.74 358 VAL B CA 1
ATOM 6373 C C . VAL B 1 358 ? -13.899 -17.522 -56.455 1.00 10.84 358 VAL B C 1
ATOM 6374 O O . VAL B 1 358 ? -13.232 -16.491 -56.459 1.00 10.32 358 VAL B O 1
ATOM 6378 N N . ASN B 1 359 ? -14.568 -17.914 -57.540 1.00 11.38 359 ASN B N 1
ATOM 6379 C CA . ASN B 1 359 ? -14.622 -16.997 -58.699 1.00 11.38 359 ASN B CA 1
ATOM 6380 C C . ASN B 1 359 ? -15.120 -15.602 -58.300 1.00 11.16 359 ASN B C 1
ATOM 6381 O O . ASN B 1 359 ? -14.555 -14.584 -58.714 1.00 10.89 359 ASN B O 1
ATOM 6386 N N . TRP B 1 360 ? -16.163 -15.561 -57.486 1.00 11.35 360 TRP B N 1
ATOM 6387 C CA . TRP B 1 360 ? -16.753 -14.309 -57.048 1.00 12.07 360 TRP B CA 1
ATOM 6388 C C . TRP B 1 360 ? -15.774 -13.469 -56.202 1.00 11.36 360 TRP B C 1
ATOM 6389 O O . TRP B 1 360 ? -15.532 -12.282 -56.501 1.00 10.95 360 TRP B O 1
ATOM 6400 N N . MET B 1 361 ? -15.201 -14.073 -55.164 1.00 11.27 361 MET B N 1
ATOM 6401 C CA . MET B 1 361 ? -14.257 -13.332 -54.318 1.00 10.95 361 MET B CA 1
ATOM 6402 C C . MET B 1 361 ? -13.028 -12.844 -55.104 1.00 10.72 361 MET B C 1
ATOM 6403 O O . MET B 1 361 ? -12.581 -11.721 -54.913 1.00 11.00 361 MET B O 1
ATOM 6408 N N . VAL B 1 362 ? -12.485 -13.692 -55.971 1.00 10.86 362 VAL B N 1
ATOM 6409 C CA . VAL B 1 362 ? -11.280 -13.352 -56.711 1.00 11.28 362 VAL B CA 1
ATOM 6410 C C . VAL B 1 362 ? -11.592 -12.302 -57.785 1.00 11.81 362 VAL B C 1
ATOM 6411 O O . VAL B 1 362 ? -10.786 -11.398 -58.018 1.00 11.48 362 VAL B O 1
ATOM 6415 N N . ALA B 1 363 ? -12.757 -12.411 -58.419 1.00 11.87 363 ALA B N 1
ATOM 6416 C CA . ALA B 1 363 ? -13.170 -11.390 -59.400 1.00 12.34 363 ALA B CA 1
ATOM 6417 C C . ALA B 1 363 ? -13.333 -10.036 -58.725 1.00 12.62 363 ALA B C 1
ATOM 6418 O O . ALA B 1 363 ? -12.877 -9.015 -59.245 1.00 12.77 363 ALA B O 1
ATOM 6420 N N . GLU B 1 364 ? -14.003 -10.029 -57.573 1.00 12.50 364 GLU B N 1
ATOM 6421 C CA . GLU B 1 364 ? -14.133 -8.814 -56.771 1.00 13.70 364 GLU B CA 1
ATOM 6422 C C . GLU B 1 364 ? -12.751 -8.218 -56.495 1.00 12.49 364 GLU B C 1
ATOM 6423 O O . GLU B 1 364 ? -12.536 -7.012 -56.670 1.00 12.29 364 GLU B O 1
ATOM 6429 N N . GLY B 1 365 ? -11.821 -9.056 -56.053 1.00 11.76 365 GLY B N 1
ATOM 6430 C CA . GLY B 1 365 ? -10.446 -8.607 -55.798 1.00 11.81 365 GLY B CA 1
ATOM 6431 C C . GLY B 1 365 ? -9.751 -8.017 -57.019 1.00 12.26 365 GLY B C 1
ATOM 6432 O O . GLY B 1 365 ? -9.200 -6.900 -56.965 1.00 11.71 365 GLY B O 1
ATOM 6433 N N . PHE B 1 366 ? -9.803 -8.729 -58.135 1.00 11.89 366 PHE B N 1
ATOM 6434 C CA . PHE B 1 366 ? -9.172 -8.205 -59.355 1.00 12.25 366 PHE B CA 1
ATOM 6435 C C . PHE B 1 366 ? -9.772 -6.883 -59.802 1.00 12.27 366 PHE B C 1
ATOM 6436 O O . PHE B 1 366 ? -9.035 -5.990 -60.208 1.00 13.00 366 PHE B O 1
ATOM 6444 N N . ARG B 1 367 ? -11.094 -6.769 -59.753 1.00 12.91 367 ARG B N 1
ATOM 6445 C CA . ARG B 1 367 ? -11.792 -5.512 -60.052 1.00 13.72 367 ARG B CA 1
ATOM 6446 C C . ARG B 1 367 ? -11.260 -4.364 -59.207 1.00 13.34 367 ARG B C 1
ATOM 6447 O O . ARG B 1 367 ? -10.985 -3.262 -59.719 1.00 13.05 367 ARG B O 1
ATOM 6455 N N . ASP B 1 368 ? -11.098 -4.624 -57.916 1.00 12.64 368 ASP B N 1
ATOM 6456 C CA . ASP B 1 368 ? -10.607 -3.612 -56.978 1.00 12.89 368 ASP B CA 1
ATOM 6457 C C . ASP B 1 368 ? -9.203 -3.117 -57.337 1.00 12.80 368 ASP B C 1
ATOM 6458 O O . ASP B 1 368 ? -8.831 -1.999 -56.993 1.00 12.77 368 ASP B O 1
ATOM 6463 N N . TYR B 1 369 ? -8.411 -3.973 -57.985 1.00 12.56 369 TYR B N 1
ATOM 6464 C CA . TYR B 1 369 ? -7.050 -3.641 -58.384 1.00 12.41 369 TYR B CA 1
ATOM 6465 C C . TYR B 1 369 ? -6.978 -3.148 -59.843 1.00 13.01 369 TYR B C 1
ATOM 6466 O O . TYR B 1 369 ? -5.890 -2.961 -60.364 1.00 13.69 369 TYR B O 1
ATOM 6475 N N . GLY B 1 370 ? -8.136 -2.926 -60.467 1.00 13.15 370 GLY B N 1
ATOM 6476 C CA . GLY B 1 370 ? -8.214 -2.350 -61.826 1.00 13.86 370 GLY B CA 1
ATOM 6477 C C . GLY B 1 370 ? -8.144 -3.348 -62.979 1.00 14.65 370 GLY B C 1
ATOM 6478 O O . GLY B 1 370 ? -8.133 -2.936 -64.163 1.00 16.18 370 GLY B O 1
ATOM 6479 N N . PHE B 1 371 ? -8.152 -4.640 -62.655 1.00 13.93 371 PHE B N 1
ATOM 6480 C CA . PHE B 1 371 ? -8.070 -5.706 -63.651 1.00 14.29 371 PHE B CA 1
ATOM 6481 C C . PHE B 1 371 ? -9.480 -6.079 -64.112 1.00 14.46 371 PHE B C 1
ATOM 6482 O O . PHE B 1 371 ? -10.002 -7.179 -63.851 1.00 14.20 371 PHE B O 1
ATOM 6490 N N . ALA B 1 372 ? -10.093 -5.128 -64.813 1.00 15.20 372 ALA B N 1
ATOM 6491 C CA . ALA B 1 372 ? -11.497 -5.223 -65.199 1.00 15.84 372 ALA B CA 1
ATOM 6492 C C . ALA B 1 372 ? -11.781 -6.418 -66.123 1.00 16.22 372 ALA B C 1
ATOM 6493 O O . ALA B 1 372 ? -12.800 -7.094 -65.973 1.00 16.69 372 ALA B O 1
ATOM 6495 N N . ALA B 1 373 ? -10.903 -6.655 -67.087 1.00 16.60 373 ALA B N 1
ATOM 6496 C CA . ALA B 1 373 ? -11.140 -7.704 -68.064 1.00 16.99 373 ALA B CA 1
ATOM 6497 C C . ALA B 1 373 ? -11.064 -9.073 -67.418 1.00 16.93 373 ALA B C 1
ATOM 6498 O O . ALA B 1 373 ? -11.899 -9.930 -67.678 1.00 16.83 373 ALA B O 1
ATOM 6500 N N . LEU B 1 374 ? -10.075 -9.270 -66.562 1.00 15.80 374 LEU B N 1
ATOM 6501 C CA . LEU B 1 374 ? -9.916 -10.541 -65.869 1.00 15.58 374 LEU B CA 1
ATOM 6502 C C . LEU B 1 374 ? -11.098 -10.765 -64.915 1.00 14.62 374 LEU B C 1
ATOM 6503 O O . LEU B 1 374 ? -11.632 -11.869 -64.829 1.00 13.95 374 LEU B O 1
ATOM 6508 N N . ALA B 1 375 ? -11.537 -9.713 -64.218 1.00 13.69 375 ALA B N 1
ATOM 6509 C CA . ALA B 1 375 ? -12.706 -9.818 -63.333 1.00 13.85 375 ALA B CA 1
ATOM 6510 C C . ALA B 1 375 ? -13.955 -10.199 -64.149 1.00 14.04 375 ALA B C 1
ATOM 6511 O O . ALA B 1 375 ? -14.751 -11.049 -63.755 1.00 13.70 375 ALA B O 1
ATOM 6513 N N . ALA B 1 376 ? -14.099 -9.565 -65.309 1.00 13.53 376 ALA B N 1
ATOM 6514 C CA . ALA B 1 376 ? -15.229 -9.860 -66.192 1.00 14.25 376 ALA B CA 1
ATOM 6515 C C . ALA B 1 376 ? -15.190 -11.313 -66.699 1.00 14.34 376 ALA B C 1
ATOM 6516 O O . ALA B 1 376 ? -16.236 -11.959 -66.807 1.00 14.65 376 ALA B O 1
ATOM 6518 N N . ARG B 1 377 ? -14.003 -11.827 -66.974 1.00 14.78 377 ARG B N 1
ATOM 6519 C CA . ARG B 1 377 ? -13.814 -13.215 -67.428 1.00 15.55 377 ARG B CA 1
ATOM 6520 C C . ARG B 1 377 ? -14.219 -14.213 -66.341 1.00 15.21 377 ARG B C 1
ATOM 6521 O O . ARG B 1 377 ? -14.892 -15.204 -66.602 1.00 14.14 377 ARG B O 1
ATOM 6529 N N . LEU B 1 378 ? -13.812 -13.954 -65.108 1.00 14.78 378 LEU B N 1
ATOM 6530 C CA . LEU B 1 378 ? -14.229 -14.817 -64.006 1.00 14.83 378 LEU B CA 1
ATOM 6531 C C . LEU B 1 378 ? -15.745 -14.850 -63.821 1.00 14.11 378 LEU B C 1
ATOM 6532 O O . LEU B 1 378 ? -16.335 -15.909 -63.544 1.00 14.50 378 LEU B O 1
ATOM 6537 N N . LYS B 1 379 ? -16.380 -13.692 -63.939 1.00 13.32 379 LYS B N 1
ATOM 6538 C CA . LYS B 1 379 ? -17.835 -13.598 -63.872 1.00 13.73 379 LYS B CA 1
ATOM 6539 C C . LYS B 1 379 ? -18.451 -14.331 -65.054 1.00 13.62 379 LYS B C 1
ATOM 6540 O O . LYS B 1 379 ? -19.352 -15.144 -64.871 1.00 13.78 379 LYS B O 1
ATOM 6546 N N . ALA B 1 380 ? -17.991 -14.031 -66.266 1.00 14.07 380 ALA B N 1
ATOM 6547 C CA . ALA B 1 380 ? -18.568 -14.691 -67.455 1.00 14.67 380 ALA B CA 1
ATOM 6548 C C . ALA B 1 380 ? -18.481 -16.229 -67.399 1.00 14.65 380 ALA B C 1
ATOM 6549 O O . ALA B 1 380 ? -19.438 -16.932 -67.744 1.00 15.76 380 ALA B O 1
ATOM 6551 N N . ASP B 1 381 ? -17.334 -16.751 -66.980 1.00 14.13 381 ASP B N 1
ATOM 6552 C CA . ASP B 1 381 ? -17.167 -18.192 -66.841 1.00 14.24 381 ASP B CA 1
ATOM 6553 C C . ASP B 1 381 ? -18.115 -18.760 -65.779 1.00 14.59 381 ASP B C 1
ATOM 6554 O O . ASP B 1 381 ? -18.793 -19.762 -66.012 1.00 15.10 381 ASP B O 1
ATOM 6559 N N . ALA B 1 382 ? -18.196 -18.113 -64.622 1.00 14.27 382 ALA B N 1
ATOM 6560 C CA . ALA B 1 382 ? -19.128 -18.565 -63.581 1.00 14.45 382 ALA B CA 1
ATOM 6561 C C . ALA B 1 382 ? -20.582 -18.623 -64.066 1.00 15.45 382 ALA B C 1
ATOM 6562 O O . ALA B 1 382 ? -21.271 -19.617 -63.857 1.00 16.06 382 ALA B O 1
ATOM 6564 N N . LEU B 1 383 ? -21.019 -17.578 -64.761 1.00 15.61 383 LEU B N 1
ATOM 6565 C CA . LEU B 1 383 ? -22.413 -17.496 -65.214 1.00 16.78 383 LEU B CA 1
ATOM 6566 C C . LEU B 1 383 ? -22.669 -18.481 -66.346 1.00 17.67 383 LEU B C 1
ATOM 6567 O O . LEU B 1 383 ? -23.758 -19.075 -66.406 1.00 18.22 383 LEU B O 1
ATOM 6572 N N . ALA B 1 384 ? -21.675 -18.670 -67.218 1.00 17.84 384 ALA B N 1
ATOM 6573 C CA . ALA B 1 384 ? -21.796 -19.614 -68.348 1.00 18.80 384 ALA B CA 1
ATOM 6574 C C . ALA B 1 384 ? -21.896 -21.049 -67.851 1.00 19.15 384 ALA B C 1
ATOM 6575 O O . ALA B 1 384 ? -22.693 -21.845 -68.366 1.00 20.98 384 ALA B O 1
ATOM 6577 N N . LEU B 1 385 ? -21.081 -21.378 -66.851 1.00 16.81 385 LEU B N 1
ATOM 6578 C CA . LEU B 1 385 ? -21.146 -22.699 -66.222 1.00 16.48 385 LEU B CA 1
ATOM 6579 C C . LEU B 1 385 ? -22.536 -22.963 -65.630 1.00 16.77 385 LEU B C 1
ATOM 6580 O O . LEU B 1 385 ? -23.114 -24.043 -65.849 1.00 17.28 385 LEU B O 1
ATOM 6585 N N . MET B 1 386 ? -23.080 -21.990 -64.909 1.00 16.24 386 MET B N 1
ATOM 6586 C CA . MET B 1 386 ? -24.378 -22.172 -64.252 1.00 17.95 386 MET B CA 1
ATOM 6587 C C . MET B 1 386 ? -25.518 -22.192 -65.278 1.00 20.08 386 MET B C 1
ATOM 6588 O O . MET B 1 386 ? -26.439 -22.981 -65.148 1.00 20.93 386 MET B O 1
ATOM 6593 N N . GLU B 1 387 ? -25.414 -21.365 -66.317 1.00 21.56 387 GLU B N 1
ATOM 6594 C CA . GLU B 1 387 ? -26.388 -21.414 -67.424 1.00 23.81 387 GLU B CA 1
ATOM 6595 C C . GLU B 1 387 ? -26.430 -22.792 -68.078 1.00 23.17 387 GLU B C 1
ATOM 6596 O O . GLU B 1 387 ? -27.515 -23.320 -68.332 1.00 24.23 387 GLU B O 1
ATOM 6602 N N . ARG B 1 388 ? -25.261 -23.370 -68.340 1.00 22.47 388 ARG B N 1
ATOM 6603 C CA . ARG B 1 388 ? -25.141 -24.630 -69.078 1.00 24.01 388 ARG B CA 1
ATOM 6604 C C . ARG B 1 388 ? -25.420 -25.873 -68.226 1.00 24.74 388 ARG B C 1
ATOM 6605 O O . ARG B 1 388 ? -26.032 -26.840 -68.698 1.00 24.01 388 ARG B O 1
ATOM 6613 N N . GLU B 1 389 ? -24.947 -25.871 -66.984 1.00 22.57 389 GLU B N 1
ATOM 6614 C CA . GLU B 1 389 ? -24.922 -27.106 -66.199 1.00 23.23 389 GLU B CA 1
ATOM 6615 C C . GLU B 1 389 ? -25.757 -27.006 -64.904 1.00 21.92 389 GLU B C 1
ATOM 6616 O O . GLU B 1 389 ? -25.795 -27.956 -64.103 1.00 24.84 389 GLU B O 1
ATOM 6622 N N . GLY B 1 390 ? -26.454 -25.886 -64.716 1.00 20.13 390 GLY B N 1
ATOM 6623 C CA . GLY B 1 390 ? -27.249 -25.633 -63.523 1.00 19.12 390 GLY B CA 1
ATOM 6624 C C . GLY B 1 390 ? -26.379 -25.266 -62.337 1.00 18.07 390 GLY B C 1
ATOM 6625 O O . GLY B 1 390 ? -25.206 -24.934 -62.496 1.00 17.02 390 GLY B O 1
ATOM 6626 N N . PHE B 1 391 ? -26.976 -25.365 -61.157 1.00 18.28 391 PHE B N 1
ATOM 6627 C CA . PHE B 1 391 ? -26.353 -24.930 -59.916 1.00 17.11 391 PHE B CA 1
ATOM 6628 C C . PHE B 1 391 ? -25.719 -26.119 -59.227 1.00 16.93 391 PHE B C 1
ATOM 6629 O O . PHE B 1 391 ? -26.370 -26.873 -58.496 1.00 17.55 391 PHE B O 1
ATOM 6637 N N . ARG B 1 392 ? -24.438 -26.295 -59.509 1.00 15.85 392 ARG B N 1
ATOM 6638 C CA . ARG B 1 392 ? -23.652 -27.391 -58.998 1.00 15.41 392 ARG B CA 1
ATOM 6639 C C . ARG B 1 392 ? -22.578 -26.878 -58.043 1.00 15.07 392 ARG B C 1
ATOM 6640 O O . ARG B 1 392 ? -22.258 -25.674 -57.997 1.00 14.89 392 ARG B O 1
ATOM 6648 N N . GLU B 1 393 ? -22.014 -27.803 -57.292 1.00 14.39 393 GLU B N 1
ATOM 6649 C CA . GLU B 1 393 ? -21.048 -27.431 -56.268 1.00 14.33 393 GLU B CA 1
ATOM 6650 C C . GLU B 1 393 ? -19.721 -26.970 -56.895 1.00 14.45 393 GLU B C 1
ATOM 6651 O O . GLU B 1 393 ? -19.069 -26.028 -56.413 1.00 14.08 393 GLU B O 1
ATOM 6657 N N . TYR B 1 394 ? -19.280 -27.643 -57.955 1.00 13.70 394 TYR B N 1
ATOM 6658 C CA . TYR B 1 394 ? -18.047 -27.226 -58.628 1.00 13.58 394 TYR B CA 1
ATOM 6659 C C . TYR B 1 394 ? -18.128 -27.733 -60.048 1.00 13.58 394 TYR B C 1
ATOM 6660 O O . TYR B 1 394 ? -19.103 -28.419 -60.391 1.00 13.68 394 TYR B O 1
ATOM 6669 N N . TYR B 1 395 ? -17.181 -27.313 -60.882 1.00 13.17 395 TYR B N 1
ATOM 6670 C CA . TYR B 1 395 ? -17.253 -27.581 -62.328 1.00 13.31 395 TYR B CA 1
ATOM 6671 C C . TYR B 1 395 ? -15.878 -27.950 -62.865 1.00 13.70 395 TYR B C 1
ATOM 6672 O O . TYR B 1 395 ? -14.859 -27.367 -62.479 1.00 14.08 395 TYR B O 1
ATOM 6681 N N . ASP B 1 396 ? -15.841 -28.938 -63.757 1.00 14.13 396 ASP B N 1
ATOM 6682 C CA . ASP B 1 396 ? -14.618 -29.326 -64.441 1.00 14.10 396 ASP B CA 1
ATOM 6683 C C . ASP B 1 396 ? -14.128 -28.138 -65.286 1.00 13.81 396 ASP B C 1
ATOM 6684 O O . ASP B 1 396 ? -14.893 -27.603 -66.087 1.00 13.25 396 ASP B O 1
ATOM 6689 N N . PRO B 1 397 ? -12.858 -27.689 -65.096 1.00 14.30 397 PRO B N 1
ATOM 6690 C CA . PRO B 1 397 ? -12.419 -26.482 -65.806 1.00 14.41 397 PRO B CA 1
ATOM 6691 C C . PRO B 1 397 ? -12.058 -26.728 -67.282 1.00 14.62 397 PRO B C 1
ATOM 6692 O O . PRO B 1 397 ? -11.844 -25.765 -68.049 1.00 14.03 397 PRO B O 1
ATOM 6696 N N . LEU B 1 398 ? -12.001 -28.003 -67.654 1.00 14.06 398 LEU B N 1
ATOM 6697 C CA . LEU B 1 398 ? -11.616 -28.399 -69.010 1.00 14.57 398 LEU B CA 1
ATOM 6698 C C . LEU B 1 398 ? -12.855 -28.598 -69.888 1.00 14.05 398 LEU B C 1
ATOM 6699 O O . LEU B 1 398 ? -12.875 -28.156 -71.028 1.00 13.91 398 LEU B O 1
ATOM 6704 N N . THR B 1 399 ? -13.889 -29.241 -69.342 1.00 13.81 399 THR B N 1
ATOM 6705 C CA . THR B 1 399 ? -15.137 -29.533 -70.047 1.00 13.38 399 THR B CA 1
ATOM 6706 C C . THR B 1 399 ? -16.332 -28.663 -69.651 1.00 13.34 399 THR B C 1
ATOM 6707 O O . THR B 1 399 ? -17.317 -28.602 -70.360 1.00 13.71 399 THR B O 1
ATOM 6711 N N . GLY B 1 400 ? -16.287 -28.046 -68.465 1.00 13.09 400 GLY B N 1
ATOM 6712 C CA . GLY B 1 400 ? -17.414 -27.291 -67.944 1.00 13.55 400 GLY B CA 1
ATOM 6713 C C . GLY B 1 400 ? -18.434 -28.144 -67.210 1.00 13.55 400 GLY B C 1
ATOM 6714 O O . GLY B 1 400 ? -19.422 -27.622 -66.718 1.00 13.97 400 GLY B O 1
ATOM 6715 N N . GLN B 1 401 ? -18.201 -29.455 -67.138 1.00 13.90 401 GLN B N 1
ATOM 6716 C CA . GLN B 1 401 ? -19.192 -30.369 -66.556 1.00 13.85 401 GLN B CA 1
ATOM 6717 C C . GLN B 1 401 ? -19.436 -30.067 -65.086 1.00 14.36 401 GLN B C 1
ATOM 6718 O O . GLN B 1 401 ? -18.495 -29.929 -64.341 1.00 15.02 401 GLN B O 1
ATOM 6724 N N . GLY B 1 402 ? -20.704 -30.000 -64.692 1.00 15.33 402 GLY B N 1
ATOM 6725 C CA . GLY B 1 402 ? -21.050 -29.874 -63.278 1.00 15.02 402 GLY B CA 1
ATOM 6726 C C . GLY B 1 402 ? -20.663 -31.113 -62.501 1.00 15.72 402 GLY B C 1
ATOM 6727 O O . GLY B 1 402 ? -20.773 -32.249 -63.002 1.00 15.84 402 GLY B O 1
ATOM 6728 N N . ARG B 1 403 ? -20.214 -30.895 -61.263 1.00 16.03 403 ARG B N 1
ATOM 6729 C CA . ARG B 1 403 ? -19.727 -31.958 -60.401 1.00 16.74 403 ARG B CA 1
ATOM 6730 C C . ARG B 1 403 ? -20.188 -31.695 -58.971 1.00 15.66 403 ARG B C 1
ATOM 6731 O O . ARG B 1 403 ? -20.676 -30.611 -58.654 1.00 15.82 403 ARG B O 1
ATOM 6739 N N . GLY B 1 404 ? -20.028 -32.691 -58.109 1.00 16.01 404 GLY B N 1
ATOM 6740 C CA . GLY B 1 404 ? -20.430 -32.571 -56.703 1.00 16.54 404 GLY B CA 1
ATOM 6741 C C . GLY B 1 404 ? -21.924 -32.420 -56.483 1.00 16.67 404 GLY B C 1
ATOM 6742 O O . GLY B 1 404 ? -22.749 -32.975 -57.227 1.00 16.46 404 GLY B O 1
ATOM 6743 N N . GLY B 1 405 ? -22.284 -31.670 -55.447 1.00 16.72 405 GLY B N 1
ATOM 6744 C CA . GLY B 1 405 ? -23.676 -31.497 -55.079 1.00 17.14 405 GLY B CA 1
ATOM 6745 C C . GLY B 1 405 ? -24.549 -30.963 -56.188 1.00 17.71 405 GLY B C 1
ATOM 6746 O O . GLY B 1 405 ? -24.117 -30.111 -56.990 1.00 16.52 405 GLY B O 1
ATOM 6747 N N . GLU B 1 406 ? -25.782 -31.467 -56.236 1.00 19.04 406 GLU B N 1
ATOM 6748 C CA . GLU B 1 406 ? -26.824 -30.944 -57.114 1.00 19.52 406 GLU B CA 1
ATOM 6749 C C . GLU B 1 406 ? -27.629 -29.895 -56.370 1.00 18.47 406 GLU B C 1
ATOM 6750 O O . GLU B 1 406 ? -27.778 -29.958 -55.132 1.00 19.13 406 GLU B O 1
ATOM 6756 N N . GLY B 1 407 ? -28.163 -28.930 -57.105 1.00 16.89 407 GLY B N 1
ATOM 6757 C CA . GLY B 1 407 ? -28.951 -27.868 -56.506 1.00 16.38 407 GLY B CA 1
ATOM 6758 C C . GLY B 1 407 ? -28.189 -27.184 -55.371 1.00 16.31 407 GLY B C 1
ATOM 6759 O O . GLY B 1 407 ? -28.701 -27.047 -54.250 1.00 17.56 407 GLY B O 1
ATOM 6760 N N . PHE B 1 408 ? -26.950 -26.798 -55.667 1.00 15.95 408 PHE B N 1
ATOM 6761 C CA . PHE B 1 408 ? -26.028 -26.317 -54.638 1.00 15.63 408 PHE B CA 1
ATOM 6762 C C . PHE B 1 408 ? -26.278 -24.836 -54.324 1.00 14.92 408 PHE B C 1
ATOM 6763 O O . PHE B 1 408 ? -26.272 -23.968 -55.215 1.00 15.57 408 PHE B O 1
ATOM 6771 N N . SER B 1 409 ? -26.528 -24.557 -53.054 1.00 13.67 409 SER B N 1
ATOM 6772 C CA . SER B 1 409 ? -27.108 -23.298 -52.648 1.00 13.24 409 SER B CA 1
ATOM 6773 C C . SER B 1 409 ? -26.236 -22.071 -52.922 1.00 12.71 409 SER B C 1
ATOM 6774 O O . SER B 1 409 ? -26.750 -21.070 -53.419 1.00 13.61 409 SER B O 1
ATOM 6777 N N . TRP B 1 410 ? -24.943 -22.094 -52.617 1.00 12.58 410 TRP B N 1
ATOM 6778 C CA . TRP B 1 410 ? -24.189 -20.853 -52.833 1.00 12.39 410 TRP B CA 1
ATOM 6779 C C . TRP B 1 410 ? -23.982 -20.524 -54.306 1.00 12.93 410 TRP B C 1
ATOM 6780 O O . TRP B 1 410 ? -23.808 -19.355 -54.642 1.00 13.12 410 TRP B O 1
ATOM 6791 N N . SER B 1 411 ? -24.025 -21.534 -55.172 1.00 13.00 411 SER B N 1
ATOM 6792 C CA . SER B 1 411 ? -23.964 -21.276 -56.611 1.00 12.83 411 SER B CA 1
ATOM 6793 C C . SER B 1 411 ? -25.193 -20.487 -57.028 1.00 13.14 411 SER B C 1
ATOM 6794 O O . SER B 1 411 ? -25.086 -19.456 -57.702 1.00 13.31 411 SER B O 1
ATOM 6797 N N . ALA B 1 412 ? -26.369 -20.955 -56.614 1.00 13.76 412 ALA B N 1
ATOM 6798 C CA . ALA B 1 412 ? -27.611 -20.208 -56.849 1.00 13.70 412 ALA B CA 1
ATOM 6799 C C . ALA B 1 412 ? -27.605 -18.828 -56.222 1.00 13.55 412 ALA B C 1
ATOM 6800 O O . ALA B 1 412 ? -27.962 -17.833 -56.862 1.00 13.68 412 ALA B O 1
ATOM 6802 N N . ALA B 1 413 ? -27.222 -18.758 -54.950 1.00 12.83 413 ALA B N 1
ATOM 6803 C CA . ALA B 1 413 ? -27.186 -17.497 -54.246 1.00 12.85 413 ALA B CA 1
ATOM 6804 C C . ALA B 1 413 ? -26.274 -16.473 -54.942 1.00 12.61 413 ALA B C 1
ATOM 6805 O O . ALA B 1 413 ? -26.636 -15.310 -55.044 1.00 12.83 413 ALA B O 1
ATOM 6807 N N . LEU B 1 414 ? -25.103 -16.898 -55.373 1.00 12.89 414 LEU B N 1
ATOM 6808 C CA . LEU B 1 414 ? -24.155 -15.973 -55.993 1.00 13.32 414 LEU B CA 1
ATOM 6809 C C . LEU B 1 414 ? -24.536 -15.668 -57.438 1.00 14.34 414 LEU B C 1
ATOM 6810 O O . LEU B 1 414 ? -24.241 -14.585 -57.930 1.00 15.00 414 LEU B O 1
ATOM 6815 N N . ALA B 1 415 ? -25.259 -16.570 -58.093 1.00 14.78 415 ALA B N 1
ATOM 6816 C CA . ALA B 1 415 ? -25.852 -16.218 -59.388 1.00 15.61 415 ALA B CA 1
ATOM 6817 C C . ALA B 1 415 ? -26.773 -15.018 -59.211 1.00 15.94 415 ALA B C 1
ATOM 6818 O O . ALA B 1 415 ? -26.712 -14.060 -59.984 1.00 17.60 415 ALA B O 1
ATOM 6820 N N . LEU B 1 416 ? -27.647 -15.083 -58.207 1.00 15.33 416 LEU B N 1
ATOM 6821 C CA . LEU B 1 416 ? -28.539 -13.995 -57.879 1.00 15.44 416 LEU B CA 1
ATOM 6822 C C . LEU B 1 416 ? -27.773 -12.733 -57.494 1.00 15.80 416 LEU B C 1
ATOM 6823 O O . LEU B 1 416 ? -28.058 -11.651 -58.013 1.00 16.45 416 LEU B O 1
ATOM 6828 N N . PHE B 1 417 ? -26.788 -12.865 -56.601 1.00 14.81 417 PHE B N 1
ATOM 6829 C CA . PHE B 1 417 ? -26.070 -11.681 -56.123 1.00 15.36 417 PHE B CA 1
ATOM 6830 C C . PHE B 1 417 ? -25.248 -10.996 -57.224 1.00 15.54 417 PHE B C 1
ATOM 6831 O O . PHE B 1 417 ? -25.240 -9.761 -57.337 1.00 16.11 417 PHE B O 1
ATOM 6839 N N . TRP B 1 418 ? -24.560 -11.789 -58.029 1.00 15.40 418 TRP B N 1
ATOM 6840 C CA . TRP B 1 418 ? -23.627 -11.232 -59.019 1.00 15.94 418 TRP B CA 1
ATOM 6841 C C . TRP B 1 418 ? -24.368 -10.532 -60.149 1.00 17.72 418 TRP B C 1
ATOM 6842 O O . TRP B 1 418 ? -23.790 -9.682 -60.824 1.00 18.97 418 TRP B O 1
ATOM 6853 N N . THR B 1 419 ? -25.626 -10.901 -60.356 1.00 17.84 419 THR B N 1
ATOM 6854 C CA . THR B 1 419 ? -26.461 -10.326 -61.417 1.00 19.45 419 THR B CA 1
ATOM 6855 C C . THR B 1 419 ? -27.461 -9.296 -60.896 1.00 20.17 419 THR B C 1
ATOM 6856 O O . THR B 1 419 ? -28.362 -8.877 -61.626 1.00 20.37 419 THR B O 1
ATOM 6860 N N . ARG B 1 420 ? -27.300 -8.866 -59.648 1.00 20.39 420 ARG B N 1
ATOM 6861 C CA . ARG B 1 420 ? -28.194 -7.886 -59.052 1.00 21.86 420 ARG B CA 1
ATOM 6862 C C . ARG B 1 420 ? -28.163 -6.526 -59.770 1.00 23.37 420 ARG B C 1
ATOM 6863 O O . ARG B 1 420 ? -29.052 -5.698 -59.561 1.00 25.04 420 ARG B O 1
#

Sequence (827 aa):
PLRTKAVEVLQRNSRGAFTVPAHGLYPYQWLWDSAFIALGWTQVDDWERAWQELLCLFDYGQGPDGMLPHIVFHEQSRDYFPGPDVWGQPATSGITQPPVVVATVVRYLYEKDPDRDRARERARYLFPKLLAFHRWLYHARDPYRTGLVVVIVHPWESGMDNSPAWDKPLSRVPVENLPPYERRDVKHVNPEERPRKEDYDRYLSLLYLFRRLEYDPREIYRQSPFKVVDVGFNAILQRANRDLYALAVLLQEDPYEIEEWIVRGEVGLEALWDREAGFYFSWDLVAGEPIAVKTSAGFLPLFAGTPHQGRASSLLAQEAERWGEKARYLLPSVVDPTSPFFEPGRYWRGPVWINVNWMVAEGFRDYGFAALAARLKADALALMEREGFREYYDPLTGQGRGGEGFSWSAALALFWTRPLRTKAVEVLQRNSRGAFTVPAHGLYPYQWLWDSAFIALGWTQVDWERAWQELLCLFDYGQGPDGMLPHIVFHEQSRDYFPGPDVWGRQPATSGITQPPVVVATVVRYLYEKDPDRDRARERARYLFPKLLAFHRWLYHARDPYRTGLVVVIVHPWESGMDNSPAWDKPLSRVPVENLPPYERRDVKHVNPEERPRKEDYDRYLSLLYLFRRLEYDPREIYRQSPFKVVDVGFNAILQRANRDLYALAVLLQEDPYEIEEWIVRGEVGLEALWDREAGFYFSWDLVAGEPIAVKTSAGFLPLFAGTPHQGRASLLAQEAERWGEKARYLLPSVVDPTSPFFEPGRYWRGPVWINVNWMVAEGFRDYGFAALAARLKADALALMEREGFREYYDPLTGQGRGGEGFSWSAALALFWTR

B-factor: mean 18.71, std 8.6, range [5.55, 58.94]

Solvent-accessible surface area: 33520 Å² total; per-residue (Å²): 133,35,86,89,106,0,45,78,10,0,98,132,2,18,44,52,40,19,1,2,1,1,135,27,18,23,59,72,0,33,0,4,9,0,0,0,0,0,4,0,1,10,51,55,69,48,47,30,0,0,60,0,0,19,6,0,4,66,106,5,40,22,145,84,4,29,0,0,12,18,0,68,23,155,154,62,213,120,156,162,45,16,115,138,89,216,95,204,31,69,50,17,21,11,0,8,0,0,1,0,0,14,1,0,76,51,0,19,70,116,2,99,59,86,102,47,0,102,115,39,1,116,98,0,12,71,58,0,30,27,0,0,100,14,0,26,147,5,13,14,65,148,206,71,7,12,0,6,0,1,1,0,41,0,1,6,6,16,2,5,3,5,5,47,153,1,8,79,98,4,84,41,142,149,40,73,128,57,143,58,187,14,63,169,61,7,84,75,130,27,7,2,118,133,96,25,27,13,51,0,26,17,1,55,57,27,1,138,172,26,152,92,53,44,136,68,10,20,163,78,2,29,0,30,0,5,0,2,1,2,6,0,1,3,4,51,0,1,92,6,0,81,14,1,0,60,94,2,135,63,115,22,151,66,0,62,79,26,14,93,141,5,64,107,4,1,37,51,1,19,44,193,180,41,17,0,2,11,7,67,5,68,64,40,60,100,74,16,82,24,54,10,2,3,0,0,0,0,1,3,6,46,13,7,119,92,36,25,0,41,82,0,11,91,8,0,118,124,3,24,132,134,2,128,25,1,2,0,3,0,11,18,93,22,127,80,38,41,43,16,27,10,4,26,0,0,0,5,0,0,2,0,14,0,0,4,32,0,0,124,78,29,65,48,69,86,25,12,59,82,0,70,57,3,0,23,35,2,3,121,192,68,28,16,42,4,0,0,10,0,82,79,4,73,5,50,2,1,119,14,2,0,5,0,0,0,0,0,1,6,30,44,156,134,21,86,92,101,0,33,86,10,0,104,150,4,28,105,50,41,16,0,2,1,1,139,6,4,15,24,1,0,16,0,3,8,0,0,0,0,0,3,0,11,8,53,55,66,42,61,20,0,0,69,0,0,34,7,0,3,57,106,2,25,17,144,81,4,14,0,0,5,2,0,1,30,122,147,39,203,65,18,31,2,5,27,114,13,1,46,115,142,36,27,12,0,6,0,0,8,0,0,1,0,0,14,1,0,72,46,0,20,66,114,1,99,63,83,109,43,0,106,116,45,0,114,100,0,8,74,55,0,29,28,0,0,102,16,0,27,154,4,11,10,66,164,204,74,8,12,1,6,0,1,0,0,10,0,1,5,5,16,2,4,2,5,5,48,118,2,8,75,82,4,87,50,156,152,39,68,135,58,113,37,60,2,44,156,70,7,86,74,116,14,4,3,123,130,101,24,3,15,51,0,1,20,0,0,68,23,0,100,168,28,150,31,58,44,123,52,9,26,158,81,4,30,0,32,0,4,1,3,2,2,6,0,1,3,4,51,0,0,96,8,0,80,16,0,0,66,94,2,154,42,111,24,152,64,0,60,78,26,12,94,142,5,60,108,5,1,34,50,1,20,43,198,180,40,15,0,1,9,7,70,5,68,68,35,59,85,71,15,82,26,56,10,2,4,0,0,0,0,0,3,6,44,13,7,118,90,36,26,0,34,80,0,5,85,6,0,91,118,4,17,141,139,2,151,4,0,2,0,2,0,14,16,84,24,128,80,36,42,43,15,28,10,5,24,0,0,0,6,0,0,3,0,11,0,0,4,31,0,0,124,79,30,63,49,70,85,9,10,59,88,0,71,57,14,0,35,35,0,1,110,173,77,18,12,33,4,0,0,9,0,79,80,4,68,6,61,3,2,117,26,3,0,6,0,0,0,0,0,1,6,25,46,150

Nearest PDB structures (foldseek):
  4wva-assembly1_A  TM=1.002E+00  e=5.149E-72  Thermus thermophilus HB8
  4wva-assembly2_B  TM=9.721E-01  e=2.739E-69  Thermus thermophilus HB8
  4wvc-assembly1_A  TM=9.700E-01  e=1.713E-67  Thermus thermophilus HB8
  4wvc-assembly2_B  TM=9.756E-01  e=2.880E-66  Thermus thermophilus HB8
  4wvb-assembly2_B  TM=9.615E-01  e=2.929E-64  Thermus thermophilus HB8

Foldseek 3Di:
DQLVQLVVLQVVQDPPQAGFQFPQLGNFHFQVLLLLLLLLCVLPDLVSSLSHVCCQLVQAADPQLARAGTFHDDDDDSDPPDPVVVPHTDGALFAAQNLNLVSLLVSLVPVPPNVVSLVSLVVCLVSSVSNLVCQCVLAVVVLQLFGKGLACVRHVQHVAVLCVVLLVQQDQPPPDDDDDRSCVFFPVLQEDDPSSVSSRVSLSVVCVVVVSDRVCSVVPRSFIKRQLLSLLSSLQSLVSSLVSCVVSVHDCPVSVSSNVSSLVVNVVQQDPVLLWGFMATVNVRGTRPFHFLSRLSNLLSVRDDLVSNVSVVVQQVVLVVPFVADDFGGRCPDPQADQRHRNRTWAALVSLQSNLVSCVVSVNPVSSVRSVVRLLVLCVVANQAGTARRHPSHGGRHDSGSSSSSVSSSVVD/DQQVQLVVLQVVQDPDLAGFQFPLLGNFHFDVQLLLLLLLCVLPPLVSSLSRVVCQQVQAADPQLARAGTQQPDDDPSAPPDQVLLVWVGTGALFAAFLLNLVSLLVSLVPPPPNVVSLVSLVVCLVSSVSNLVCQCVLAVVVLQLFGKGLACVRHVQQVAVLCV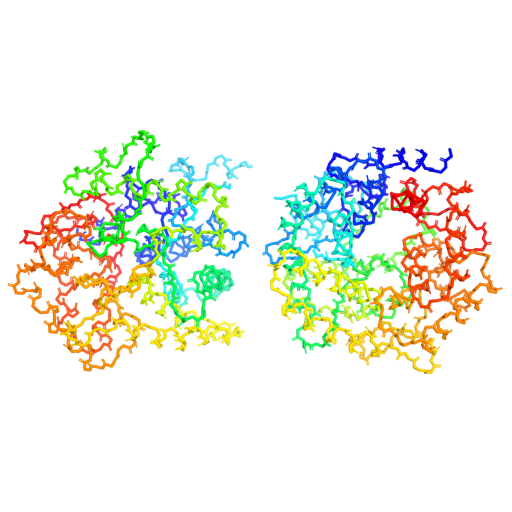VLLVQQDQPPPDDDDGNSCVFFPVLQEDDPSSVSSNSSLSVVCSVVVSDRVVSNVPRSFIKRQLLSLLSSLLSLVSSLVSCVVSVHDSPVSVSSNVSSLVVSVVQQDPVLLWGFMATVNVRGTRPFHFLSRLSNLLSVRDDLVSLVSVVVQQVQLVVQFVADDFGGRCPDPQADQRHRNRTWAALVSLQSNLVSCVVSVNPVSSVRSVVRLLVLCVVANQAGTARRHPSHGGRHDSRNSSSSVSSSVVD

Secondary structure (DSSP, 8-state):
-HHHHHHHHHHHHB-SS-B-SBTTTB-SEEHHHHHHHHHHHTTT-HHHHHHHHHHHHHHH--TTSPPPSEEEPPP--S-SS-HHHH---EE-SS-----HHHHHHHHHHH-S-HHHHHHHHHHHHHHHHHHHHHHHHHH-TT--S-PPBSSGGGGT-TT-GGGHHHHHTS--TTPPP----GGGTS-GGGS--HHHHHHHHHHHHHHHHTTT-HHHHHHH-S--EE-HHHHHHHHHHHHHHHHHHHHTT---HHHHHHHHHHHHHHHHTEETTTTEE--EETTTTEE----BGGGGTHHHHT-S-HHHHHHHHHHHHHHHTT-SSS-BSB-TTSTT--TTSTTSS-B-HHHHHHHHHHHHHTT-HHHHHHHHHHHHHHHHHH-SEEEE-TTT--EEEEES-HHHHHHHHHHT-/-HHHHHHHHHHHHB-SSSB-SBTTTB-SEEHHHHHHHHHHHTTT-HHHHHHHHHHHHHHH--TTS---SEE--S--SSSSS-HHHHT----B-SS-----HHHHHHHHHHH-S-HHHHHHHHHHHHHHHHHHHHHHHHHH-TT--S---BSSGGGGT-TT-GGGHHHHHTS--TTPPP---SGGGTS-GGGS--HHHHHHHHHHHHHHHHTTT-HHHHHHH-S--EE-HHHHHHHHHHHHHHHHHHHHHT---HHHHHHHHHHHHHHHHTEETTTTEE--EETTTTEE----BGGGGTHHHHT-S-HHHHHHHHHHHHHHTTT-SSS-BSB-TTSTT--TTSTTSS-B-HHHHHHHHHHHHHTT-HHHHHHHHHHHHHHHHHH-SEEEE-TTT--EEEEES-HHHHHHHHHHT-

InterPro domains:
  IPR004888 Glycoside hydrolase family 63 [PTHR10412] (21-416)
  IPR008928 Six-hairpin glycosidase superfamily [SSF48208] (12-419)
  IPR012341 Six-hairpin glycosidase-like superfamily [G3DSA:1.50.10.10] (1-420)
  IPR054491 Mannosylglycerate hydrolase MGH1-like, glycoside hydrolase domain [PF22422] (28-411)